Protein AF-0000000084880029 (afdb_homodimer)

pLDDT: mean 94.47, std 7.87, range [33.12, 98.94]

Foldseek 3Di:
DPPADPFNDDFFADAFLDFDAAFEEEEEAQALLLLLLLCCCVPVVVVVVRYDYAYEAQAQDHHQQLVQQDAFQAWDLAQQQQQAQPVDGALPAFWRIHHSVVSSVRSVVVCVVRVSCVRYDYNKAWAAWAADPVQCKIWTWIDHPNDIDIDIGNFYEYANDFSQFADDDDFACLVLAQFAEAESSHDDPVDDQFQWFEEEEEDPPSSLSNLQRRLVGYVAYEYEYAAAAFQFAGQPCVVVVVLDTDTDDPVSSVCCVVDVVVSVVVNVVSQVSLLCVVLLFFPPHPNVVVRQVRSLVNLCVLLVNPPVLCVRNPHPAGHLLAQYGNSPRRSNSCVDPRHHYDNFDFNHAHHAATQGPVGGDGTNYYYYHPGRQLLQADPHHYAFAPRDGSCVVQVPHDFADLQWADARHKSYTYQRHWAHADRTGHSSVSSSLSSVLSVVVVSVCRLQQWSIKHFDPVLRVVRQVVFQVQCCRGSNQAQDQYSQQRRHRHDGGTNHHRDGPVVSSVSSVPDDSVRIDIHGNGSRRRSSNGPVHHPQCPVPPGPPCPVCVVVDDDPPD/DPPADPFNDDFFADAFLDFDAAFEEEEEAQALLLLLLLCCCVPVVVVVVRYDYAYEAQAQDHHQQLVQQDAFQAWDQAQQQQQAQPVDGALPAFWRIDHSVVSSVRSVVVCVVRVSCVRYDYNKAWAAWAADPVQCKIWTWIDHPNDIDIDIGNFYEYANAFSQFADDDDFACLVLAQFAEAESSHDDPVDDQFQWFEEEEEDPDSSLSNLQRRLVGYVAYEYEYAAAAFQFARLPCVVVVVLDTDTDDPVSSVCCVVPVVVSVVVNVVSQVSLLCVVLLFFPPHPNVVVRQVRSLVNLCVLLVNPPVLCVRNDHPAGPLLAQYGNSPRRSVSCVDPRHHYDNFDFNHAHHAATQGPVGGDGTNYYYYHPGTQLLQADPHHYAFAPRDGSCVVQVPHDFADLQWADARHKSYTYQRHWAHADRTGHSSVSSSLSSVLSVVVVSVCRLQQWSIKHFDPVLRVVRQVVFQVQCCRGSNQAQDQYSQQRRHRHDGGTNHHRDGPVVSSVSSVPDDSVRIDIHGNGSRRRSSNGPVHHPQCPVPPGPPCPVCVVVDDDPPD

Radius of gyration: 36.98 Å; Cα contacts (8 Å, |Δi|>4): 2367; chains: 2; bounding box: 63×123×82 Å

Structure (mmCIF, N/CA/C/O backbone):
data_AF-0000000084880029-model_v1
#
loop_
_entity.id
_entity.type
_entity.pdbx_description
1 polymer 'FAD/NAD(P)-binding domain-containing protein'
#
loop_
_atom_site.group_PDB
_atom_site.id
_atom_site.type_symbol
_atom_site.label_atom_id
_atom_site.label_alt_id
_atom_site.label_comp_id
_atom_site.label_asym_id
_atom_site.label_entity_id
_atom_site.label_seq_id
_atom_site.pdbx_PDB_ins_code
_atom_site.Cartn_x
_atom_site.Cartn_y
_atom_site.Cartn_z
_atom_site.occupancy
_atom_site.B_iso_or_equiv
_atom_site.auth_seq_id
_atom_site.auth_comp_id
_atom_site.auth_asym_id
_atom_site.auth_atom_id
_atom_site.pdbx_PDB_model_num
ATOM 1 N N . MET A 1 1 ? -16.719 -35.438 8.336 1 34.69 1 MET A N 1
ATOM 2 C CA . MET A 1 1 ? -16.031 -34.156 8.227 1 34.69 1 MET A CA 1
ATOM 3 C C . MET A 1 1 ? -16.531 -33.188 9.266 1 34.69 1 MET A C 1
ATOM 5 O O . MET A 1 1 ? -17.75 -32.938 9.359 1 34.69 1 MET A O 1
ATOM 9 N N . SER A 1 2 ? -15.992 -33.062 10.25 1 43.31 2 SER A N 1
ATOM 10 C CA . SER A 1 2 ? -16.469 -32.219 11.328 1 43.31 2 SER A CA 1
ATOM 11 C C . SER A 1 2 ? -17 -30.891 10.797 1 43.31 2 SER A C 1
ATOM 13 O O . SER A 1 2 ? -16.438 -30.312 9.852 1 43.31 2 SER A O 1
ATOM 15 N N . SER A 1 3 ? -18.312 -30.469 11 1 58.56 3 SER A N 1
ATOM 16 C CA . SER A 1 3 ? -19.266 -29.469 10.523 1 58.56 3 SER A CA 1
ATOM 17 C C . SER A 1 3 ? -18.734 -28.047 10.719 1 58.56 3 SER A C 1
ATOM 19 O O . SER A 1 3 ? -19.25 -27.094 10.141 1 58.56 3 SER A O 1
ATOM 21 N N . SER A 1 4 ? -17.625 -27.891 11.516 1 70.94 4 SER A N 1
ATOM 22 C CA . SER A 1 4 ? -17.219 -26.5 11.789 1 70.94 4 SER A CA 1
ATOM 23 C C . SER A 1 4 ? -16.297 -25.969 10.703 1 70.94 4 SER A C 1
ATOM 25 O O . SER A 1 4 ? -15.344 -26.656 10.305 1 70.94 4 SER A O 1
ATOM 27 N N . PRO A 1 5 ? -16.562 -24.75 10.297 1 80.88 5 PRO A N 1
ATOM 28 C CA . PRO A 1 5 ? -15.695 -24.172 9.266 1 80.88 5 PRO A CA 1
ATOM 29 C C . PRO A 1 5 ? -14.242 -24.062 9.719 1 80.88 5 PRO A C 1
ATOM 31 O O . PRO A 1 5 ? -13.969 -23.859 10.906 1 80.88 5 PRO A O 1
ATOM 34 N N . PHE A 1 6 ? -13.32 -24.281 8.852 1 82.5 6 PHE A N 1
ATOM 35 C CA . PHE A 1 6 ? -11.898 -24.094 9.102 1 82.5 6 PHE A CA 1
ATOM 36 C C . PHE A 1 6 ? -11.617 -22.688 9.625 1 82.5 6 PHE A C 1
ATOM 38 O O . PHE A 1 6 ? -10.664 -22.484 10.375 1 82.5 6 PHE A O 1
ATOM 45 N N . THR A 1 7 ? -12.555 -21.766 9.367 1 84.94 7 THR A N 1
ATOM 46 C CA . THR A 1 7 ? -12.32 -20.359 9.672 1 84.94 7 THR A CA 1
ATOM 47 C C . THR A 1 7 ? -13.008 -19.969 10.977 1 84.94 7 THR A C 1
ATOM 49 O O . THR A 1 7 ? -12.93 -18.812 11.406 1 84.94 7 THR A O 1
ATOM 52 N N . ASN A 1 8 ? -13.711 -20.844 11.625 1 84.44 8 ASN A N 1
ATOM 53 C CA . ASN A 1 8 ? -14.508 -20.578 12.82 1 84.44 8 ASN A CA 1
ATOM 54 C C . ASN A 1 8 ? -15.727 -19.719 12.508 1 84.44 8 ASN A C 1
ATOM 56 O O . ASN A 1 8 ? -16.625 -19.562 13.336 1 84.44 8 ASN A O 1
ATOM 60 N N . ASP A 1 9 ? -15.703 -18.969 11.336 1 89 9 ASP A N 1
ATOM 61 C CA . ASP A 1 9 ? -16.812 -18.188 10.789 1 89 9 ASP A CA 1
ATOM 62 C C . ASP A 1 9 ? -17.141 -18.625 9.367 1 89 9 ASP A C 1
ATOM 64 O O . ASP A 1 9 ? -16.281 -19.141 8.648 1 89 9 ASP A O 1
ATOM 68 N N . PRO A 1 10 ? -18.453 -18.453 9.055 1 92.38 10 PRO A N 1
ATOM 69 C CA . PRO A 1 10 ? -18.797 -18.734 7.66 1 92.38 10 PRO A CA 1
ATOM 70 C C . PRO A 1 10 ? -18.125 -17.766 6.688 1 92.38 10 PRO A C 1
ATOM 72 O O . PRO A 1 10 ? -17.844 -16.609 7.047 1 92.38 10 PRO A O 1
ATOM 75 N N . LEU A 1 11 ? -17.875 -18.234 5.547 1 95.69 11 LEU A N 1
ATOM 76 C CA . LEU A 1 11 ? -17.328 -17.359 4.512 1 95.69 11 LEU A CA 1
ATOM 77 C C . LEU A 1 11 ? -18.297 -16.234 4.188 1 95.69 11 LEU A C 1
ATOM 79 O O . LEU A 1 11 ? -19.516 -16.422 4.234 1 95.69 11 LEU A O 1
ATOM 83 N N . LEU A 1 12 ? -17.766 -15.086 3.891 1 95.44 12 LEU A N 1
ATOM 84 C CA . LEU A 1 12 ? -18.594 -14.008 3.371 1 95.44 12 LEU A CA 1
ATOM 85 C C . LEU A 1 12 ? -18.969 -14.266 1.917 1 95.44 12 LEU A C 1
ATOM 87 O O . LEU A 1 12 ? -18.234 -14.93 1.186 1 95.44 12 LEU A O 1
ATOM 91 N N . GLU A 1 13 ? -20.109 -13.719 1.483 1 95.5 13 GLU A N 1
ATOM 92 C CA . GLU A 1 13 ? -20.641 -14.055 0.169 1 95.5 13 GLU A CA 1
ATOM 93 C C . GLU A 1 13 ? -20.344 -12.969 -0.853 1 95.5 13 GLU A C 1
ATOM 95 O O . GLU A 1 13 ? -20.594 -13.141 -2.047 1 95.5 13 GLU A O 1
ATOM 100 N N . GLN A 1 14 ? -19.797 -11.852 -0.445 1 95.12 14 GLN A N 1
ATOM 101 C CA . GLN A 1 14 ? -19.438 -10.773 -1.367 1 95.12 14 GLN A CA 1
ATOM 102 C C . GLN A 1 14 ? -18.062 -11.008 -1.982 1 95.12 14 GLN A C 1
ATOM 104 O O . GLN A 1 14 ? -17.266 -11.766 -1.438 1 95.12 14 GLN A O 1
ATOM 109 N N . PRO A 1 15 ? -17.781 -10.344 -3.15 1 97.5 15 PRO A N 1
ATOM 110 C CA . PRO A 1 15 ? -16.438 -10.438 -3.719 1 97.5 15 PRO A CA 1
ATOM 111 C C . PRO A 1 15 ? -15.352 -9.922 -2.77 1 97.5 15 PRO A C 1
ATOM 113 O O . PRO A 1 15 ? -15.656 -9.219 -1.804 1 97.5 15 PRO A O 1
ATOM 116 N N . ALA A 1 16 ? -14.164 -10.32 -3.049 1 98.12 16 ALA A N 1
ATOM 117 C CA . ALA A 1 16 ? -13.023 -10 -2.195 1 98.12 16 ALA A CA 1
ATOM 118 C C . ALA A 1 16 ? -12.859 -8.484 -2.055 1 98.12 16 ALA A C 1
ATOM 120 O O . ALA A 1 16 ? -12.992 -7.746 -3.033 1 98.12 16 ALA A O 1
ATOM 121 N N . PHE A 1 17 ? -12.602 -8.008 -0.812 1 97.88 17 PHE A N 1
ATOM 122 C CA . PHE A 1 17 ? -12.195 -6.652 -0.467 1 97.88 17 PHE A CA 1
ATOM 123 C C . PHE A 1 17 ? -13.258 -5.645 -0.894 1 97.88 17 PHE A C 1
ATOM 125 O O . PHE A 1 17 ? -12.93 -4.566 -1.396 1 97.88 17 PHE A O 1
ATOM 132 N N . THR A 1 18 ? -14.508 -6.039 -0.795 1 95.94 18 THR A N 1
ATOM 133 C CA . THR A 1 18 ? -15.609 -5.105 -1.011 1 95.94 18 THR A CA 1
ATOM 134 C C . THR A 1 18 ? -16.281 -4.746 0.312 1 95.94 18 THR A C 1
ATOM 136 O O . THR A 1 18 ? -16.062 -5.414 1.326 1 95.94 18 THR A O 1
ATOM 139 N N . ARG A 1 19 ? -16.984 -3.691 0.283 1 92.31 19 ARG A N 1
ATOM 140 C CA . ARG A 1 19 ? -17.609 -3.203 1.509 1 92.31 19 ARG A CA 1
ATOM 141 C C . ARG A 1 19 ? -18.625 -4.207 2.047 1 92.31 19 ARG A C 1
ATOM 143 O O . ARG A 1 19 ? -19.344 -4.852 1.274 1 92.31 19 ARG A O 1
ATOM 150 N N . THR A 1 20 ? -18.578 -4.316 3.371 1 91.44 20 THR A N 1
ATOM 151 C CA . THR A 1 20 ? -19.547 -5.211 3.996 1 91.44 20 THR A CA 1
ATOM 152 C C . THR A 1 20 ? -20.406 -4.461 5.008 1 91.44 20 THR A C 1
ATOM 154 O O . THR A 1 20 ? -21.359 -5.023 5.566 1 91.44 20 THR A O 1
ATOM 157 N N . ARG A 1 21 ? -20.031 -3.217 5.234 1 94.12 21 ARG A N 1
ATOM 158 C CA . ARG A 1 21 ? -20.781 -2.375 6.16 1 94.12 21 ARG A CA 1
ATOM 159 C C . ARG A 1 21 ? -20.641 -0.9 5.793 1 94.12 21 ARG A C 1
ATOM 161 O O . ARG A 1 21 ? -19.828 -0.542 4.938 1 94.12 21 ARG A O 1
ATOM 168 N N . LYS A 1 22 ? -21.516 -0.113 6.305 1 97 22 LYS A N 1
ATOM 169 C CA . LYS A 1 22 ? -21.391 1.341 6.281 1 97 22 LYS A CA 1
ATOM 170 C C . LYS A 1 22 ? -20.859 1.87 7.609 1 97 22 LYS A C 1
ATOM 172 O O . LYS A 1 22 ? -21.594 1.907 8.602 1 97 22 LYS A O 1
ATOM 177 N N . MET A 1 23 ? -19.594 2.283 7.723 1 98.25 23 MET A N 1
ATOM 178 C CA . MET A 1 23 ? -18.953 2.686 8.969 1 98.25 23 MET A CA 1
ATOM 179 C C . MET A 1 23 ? -19.422 4.07 9.398 1 98.25 23 MET A C 1
ATOM 181 O O . MET A 1 23 ? -19.438 5.004 8.594 1 98.25 23 MET A O 1
ATOM 185 N N . ARG A 1 24 ? -19.766 4.176 10.586 1 98.75 24 ARG A N 1
ATOM 186 C CA . ARG A 1 24 ? -20.094 5.488 11.141 1 98.75 24 ARG A CA 1
ATOM 187 C C . ARG A 1 24 ? -18.812 6.258 11.492 1 98.75 24 ARG A C 1
ATOM 189 O O . ARG A 1 24 ? -18.078 5.859 12.383 1 98.75 24 ARG A O 1
ATOM 196 N N . VAL A 1 25 ? -18.594 7.312 10.797 1 98.94 25 VAL A N 1
ATOM 197 C CA . VAL A 1 25 ? -17.438 8.172 11.016 1 98.94 25 VAL A CA 1
ATOM 198 C C . VAL A 1 25 ? -17.906 9.539 11.523 1 98.94 25 VAL A C 1
ATOM 200 O O . VAL A 1 25 ? -18.703 10.211 10.875 1 98.94 25 VAL A O 1
ATOM 203 N N . VAL A 1 26 ? -17.406 9.914 12.68 1 98.94 26 VAL A N 1
ATOM 204 C CA . VAL A 1 26 ? -17.734 11.219 13.258 1 98.94 26 VAL A CA 1
ATOM 205 C C . VAL A 1 26 ? -16.5 12.125 13.18 1 98.94 26 VAL A C 1
ATOM 207 O O . VAL A 1 26 ? -15.414 11.742 13.602 1 98.94 26 VAL A O 1
ATOM 210 N N . CYS A 1 27 ? -16.719 13.25 12.609 1 98.94 27 CYS A N 1
ATOM 211 C CA . CYS A 1 27 ? -15.688 14.273 12.531 1 98.94 27 CYS A CA 1
ATOM 212 C C . CYS A 1 27 ? -16.031 15.469 13.414 1 98.94 27 CYS A C 1
ATOM 214 O O . CYS A 1 27 ? -17.203 15.867 13.5 1 98.94 27 CYS A O 1
ATOM 216 N N . VAL A 1 28 ? -15.031 16.016 14.109 1 98.81 28 VAL A N 1
ATOM 217 C CA . VAL A 1 28 ? -15.258 17.141 15.016 1 98.81 28 VAL A CA 1
ATOM 218 C C . VAL A 1 28 ? -14.617 18.406 14.438 1 98.81 28 VAL A C 1
ATOM 220 O O . VAL A 1 28 ? -13.391 18.516 14.359 1 98.81 28 VAL A O 1
ATOM 223 N N . GLY A 1 29 ? -15.461 19.391 14.055 1 98.56 29 GLY A N 1
ATOM 224 C CA . GLY A 1 29 ? -14.992 20.641 13.5 1 98.56 29 GLY A CA 1
ATOM 225 C C . GLY A 1 29 ? -15.305 20.797 12.023 1 98.56 29 GLY A C 1
ATOM 226 O O . GLY A 1 29 ? -15.047 19.875 11.234 1 98.56 29 GLY A O 1
ATOM 227 N N . ALA A 1 30 ? -15.883 21.953 11.68 1 98.69 30 ALA A N 1
ATOM 228 C CA . ALA A 1 30 ? -16.25 22.234 10.289 1 98.69 30 ALA A CA 1
ATOM 229 C C . ALA A 1 30 ? -15.477 23.438 9.75 1 98.69 30 ALA A C 1
ATOM 231 O O . ALA A 1 30 ? -16.062 24.344 9.148 1 98.69 30 ALA A O 1
ATOM 232 N N . GLY A 1 31 ? -14.164 23.516 10.117 1 98.31 31 GLY A N 1
ATOM 233 C CA . GLY A 1 31 ? -13.242 24.375 9.391 1 98.31 31 GLY A CA 1
ATOM 234 C C . GLY A 1 31 ? -12.711 23.734 8.117 1 98.31 31 GLY A C 1
ATOM 235 O O . GLY A 1 31 ? -13.391 22.906 7.512 1 98.31 31 GLY A O 1
ATOM 236 N N . PHE A 1 32 ? -11.508 24.141 7.664 1 98.25 32 PHE A N 1
ATOM 237 C CA . PHE A 1 32 ? -10.898 23.516 6.492 1 98.25 32 PHE A CA 1
ATOM 238 C C . PHE A 1 32 ? -10.805 22.016 6.66 1 98.25 32 PHE A C 1
ATOM 240 O O . PHE A 1 32 ? -11.117 21.25 5.734 1 98.25 32 PHE A O 1
ATOM 247 N N . GLY A 1 33 ? -10.43 21.516 7.875 1 98.38 33 GLY A N 1
ATOM 248 C CA . GLY A 1 33 ? -10.211 20.094 8.125 1 98.38 33 GLY A CA 1
ATOM 249 C C . GLY A 1 33 ? -11.453 19.25 7.902 1 98.38 33 GLY A C 1
ATOM 250 O O . GLY A 1 33 ? -11.445 18.328 7.094 1 98.38 33 GLY A O 1
ATOM 251 N N . GLY A 1 34 ? -12.539 19.609 8.586 1 98.81 34 GLY A N 1
ATOM 252 C CA . GLY A 1 34 ? -13.773 18.859 8.445 1 98.81 34 GLY A CA 1
ATOM 253 C C . GLY A 1 34 ? -14.359 18.938 7.047 1 98.81 34 GLY A C 1
ATOM 254 O O . GLY A 1 34 ? -14.898 17.938 6.551 1 98.81 34 GLY A O 1
ATOM 255 N N . LEU A 1 35 ? -14.242 20.062 6.418 1 98.88 35 LEU A N 1
ATOM 256 C CA . LEU A 1 35 ? -14.797 20.234 5.078 1 98.88 35 LEU A CA 1
ATOM 257 C C . LEU A 1 35 ? -13.984 19.453 4.051 1 98.88 35 LEU A C 1
ATOM 259 O O . LEU A 1 35 ? -14.531 18.969 3.057 1 98.88 35 LEU A O 1
ATOM 263 N N . LEU A 1 36 ? -12.688 19.297 4.305 1 98.88 36 LEU A N 1
ATOM 264 C CA . LEU A 1 36 ? -11.875 18.406 3.475 1 98.88 36 LEU A CA 1
ATOM 265 C C . LEU A 1 36 ? -12.336 16.969 3.602 1 98.88 36 LEU A C 1
ATOM 267 O O . LEU A 1 36 ? -12.406 16.234 2.605 1 98.88 36 LEU A O 1
ATOM 271 N N . VAL A 1 37 ? -12.688 16.531 4.82 1 98.94 37 VAL A N 1
ATOM 272 C CA . VAL A 1 37 ? -13.203 15.18 5.039 1 98.94 37 VAL A CA 1
ATOM 273 C C . VAL A 1 37 ? -14.484 14.977 4.227 1 98.94 37 VAL A C 1
ATOM 275 O O . VAL A 1 37 ? -14.625 13.977 3.521 1 98.94 37 VAL A O 1
ATOM 278 N N . ALA A 1 38 ? -15.344 15.977 4.297 1 98.94 38 ALA A N 1
ATOM 279 C CA . ALA A 1 38 ? -16.609 15.914 3.562 1 98.94 38 ALA A CA 1
ATOM 280 C C . ALA A 1 38 ? -16.359 15.797 2.061 1 98.94 38 ALA A C 1
ATOM 282 O O . ALA A 1 38 ? -16.953 14.945 1.395 1 98.94 38 ALA A O 1
ATOM 283 N N . HIS A 1 39 ? -15.508 16.625 1.572 1 98.88 39 HIS A N 1
ATOM 284 C CA . HIS A 1 39 ? -15.25 16.641 0.138 1 98.88 39 HIS A CA 1
ATOM 285 C C . HIS A 1 39 ? -14.672 15.305 -0.332 1 98.88 39 HIS A C 1
ATOM 287 O O . HIS A 1 39 ? -15.055 14.789 -1.382 1 98.88 39 HIS A O 1
ATOM 293 N N . LYS A 1 40 ? -13.734 14.781 0.401 1 98.75 40 LYS A N 1
ATOM 294 C CA . LYS A 1 40 ? -13.102 13.531 -0.005 1 98.75 40 LYS A CA 1
ATOM 295 C C . LYS A 1 40 ? -14.086 12.367 0.046 1 98.75 40 LYS A C 1
ATOM 297 O O . LYS A 1 40 ? -14.117 11.531 -0.862 1 98.75 40 LYS A O 1
ATOM 302 N N . VAL A 1 41 ? -14.891 12.289 1.068 1 98.81 41 VAL A N 1
ATOM 303 C CA . VAL A 1 41 ? -15.883 11.227 1.201 1 98.81 41 VAL A CA 1
ATOM 304 C C . VAL A 1 41 ? -16.875 11.297 0.043 1 98.81 41 VAL A C 1
ATOM 306 O O . VAL A 1 41 ? -17.219 10.281 -0.557 1 98.81 41 VAL A O 1
ATOM 309 N N . GLN A 1 42 ? -17.281 12.492 -0.305 1 98.56 42 GLN A N 1
ATOM 310 C CA . GLN A 1 42 ? -18.375 12.703 -1.256 1 98.56 42 GLN A CA 1
ATOM 311 C C . GLN A 1 42 ? -17.859 12.641 -2.693 1 98.56 42 GLN A C 1
ATOM 313 O O . GLN A 1 42 ? -18.5 12.039 -3.559 1 98.56 42 GLN A O 1
ATOM 318 N N . HIS A 1 43 ? -16.734 13.305 -2.965 1 98.12 43 HIS A N 1
ATOM 319 C CA . HIS A 1 43 ? -16.406 13.578 -4.355 1 98.12 43 HIS A CA 1
ATOM 320 C C . HIS A 1 43 ? -15.156 12.82 -4.785 1 98.12 43 HIS A C 1
ATOM 322 O O . HIS A 1 43 ? -15.125 12.219 -5.859 1 98.12 43 HIS A O 1
ATOM 328 N N . GLU A 1 44 ? -14.109 12.828 -4.031 1 97.31 44 GLU A N 1
ATOM 329 C CA . GLU A 1 44 ? -12.836 12.297 -4.5 1 97.31 44 GLU A CA 1
ATOM 330 C C . GLU A 1 44 ? -12.781 10.781 -4.355 1 97.31 44 GLU A C 1
ATOM 332 O O . GLU A 1 44 ? -12.398 10.07 -5.293 1 97.31 44 GLU A O 1
ATOM 337 N N . LEU A 1 45 ? -13.18 10.281 -3.174 1 97.5 45 LEU A N 1
ATOM 338 C CA . LEU A 1 45 ? -13.07 8.852 -2.9 1 97.5 45 LEU A CA 1
ATOM 339 C C . LEU A 1 45 ? -14.422 8.164 -3.047 1 97.5 45 LEU A C 1
ATOM 341 O O . LEU A 1 45 ? -14.508 6.938 -3.057 1 97.5 45 LEU A O 1
ATOM 345 N N . LYS A 1 46 ? -15.531 8.938 -3.154 1 97.38 46 LYS A N 1
ATOM 346 C CA . LYS A 1 46 ? -16.891 8.445 -3.369 1 97.38 46 LYS A CA 1
ATOM 347 C C . LYS A 1 46 ? -17.234 7.332 -2.383 1 97.38 46 LYS A C 1
ATOM 349 O O . LYS A 1 46 ? -17.641 6.242 -2.785 1 97.38 46 LYS A O 1
ATOM 354 N N . LEU A 1 47 ? -17.172 7.645 -1.093 1 97.94 47 LEU A N 1
ATOM 355 C CA . LEU A 1 47 ? -17.297 6.66 -0.024 1 97.94 47 LEU A CA 1
ATOM 356 C C . LEU A 1 47 ? -18.672 6.734 0.622 1 97.94 47 LEU A C 1
ATOM 358 O O . LEU A 1 47 ? -18.891 6.168 1.694 1 97.94 47 LEU A O 1
ATOM 362 N N . GLU A 1 48 ? -19.594 7.375 0.009 1 97.5 48 GLU A N 1
ATOM 363 C CA . GLU A 1 48 ? -20.891 7.617 0.655 1 97.5 48 GLU A CA 1
ATOM 364 C C . GLU A 1 48 ? -21.625 6.309 0.908 1 97.5 48 GLU A C 1
ATOM 366 O O . GLU A 1 48 ? -22.469 6.227 1.813 1 97.5 48 GLU A O 1
ATOM 371 N N . ASP A 1 49 ? -21.328 5.328 0.178 1 96.19 49 ASP A N 1
ATOM 372 C CA . ASP A 1 49 ? -21.969 4.031 0.377 1 96.19 49 ASP A CA 1
ATOM 373 C C . ASP A 1 49 ? -21.25 3.223 1.456 1 96.19 49 ASP A C 1
ATOM 375 O O . ASP A 1 49 ? -21.781 2.232 1.956 1 96.19 49 ASP A O 1
ATOM 379 N N . GLU A 1 50 ? -20.062 3.664 1.862 1 96.38 50 GLU A N 1
ATOM 380 C CA . GLU A 1 50 ? -19.25 2.893 2.803 1 96.38 50 GLU A CA 1
ATOM 381 C C . GLU A 1 50 ? -19.047 3.65 4.109 1 96.38 50 GLU A C 1
ATOM 383 O O . GLU A 1 50 ? -18.703 3.057 5.133 1 96.38 50 GLU A O 1
ATOM 388 N N . VAL A 1 51 ? -19.312 4.941 4.078 1 98.19 51 VAL A N 1
ATOM 389 C CA . VAL A 1 51 ? -19.078 5.797 5.234 1 98.19 51 VAL A CA 1
ATOM 390 C C . VAL A 1 51 ? -20.344 6.605 5.535 1 98.19 51 VAL A C 1
ATOM 392 O O . VAL A 1 51 ? -20.891 7.262 4.648 1 98.19 51 VAL A O 1
ATOM 395 N N . ASP A 1 52 ? -20.859 6.465 6.707 1 98.75 52 ASP A N 1
ATOM 396 C CA . ASP A 1 52 ? -21.875 7.359 7.25 1 98.75 52 ASP A CA 1
ATOM 397 C C . ASP A 1 52 ? -21.234 8.492 8.055 1 98.75 52 ASP A C 1
ATOM 399 O O . ASP A 1 52 ? -20.922 8.32 9.234 1 98.75 52 ASP A O 1
ATOM 403 N N . LEU A 1 53 ? -21.109 9.656 7.426 1 98.88 53 LEU A N 1
ATOM 404 C CA . LEU A 1 53 ? -20.328 10.758 7.973 1 98.88 53 LEU A CA 1
ATOM 405 C C . LEU A 1 53 ? -21.234 11.773 8.672 1 98.88 53 LEU A C 1
ATOM 407 O O . LEU A 1 53 ? -22.281 12.141 8.148 1 98.88 53 LEU A O 1
ATOM 411 N N . THR A 1 54 ? -20.859 12.188 9.812 1 98.94 54 THR A N 1
ATOM 412 C CA . THR A 1 54 ? -21.406 13.359 10.5 1 98.94 54 THR A CA 1
ATOM 413 C C . THR A 1 54 ? -20.281 14.258 11.016 1 98.94 54 THR A C 1
ATOM 415 O O . THR A 1 54 ? -19.312 13.773 11.625 1 98.94 54 THR A O 1
ATOM 418 N N . ILE A 1 55 ? -20.438 15.508 10.773 1 98.94 55 ILE A N 1
ATOM 419 C CA . ILE A 1 55 ? -19.484 16.484 11.281 1 98.94 55 ILE A CA 1
ATOM 420 C C . ILE A 1 55 ? -20.156 17.359 12.336 1 98.94 55 ILE A C 1
ATOM 422 O O . ILE A 1 55 ? -21.125 18.078 12.047 1 98.94 55 ILE A O 1
ATOM 426 N N . TYR A 1 56 ? -19.703 17.312 13.539 1 98.88 56 TYR A N 1
ATOM 427 C CA . TYR A 1 56 ? -20.219 18.156 14.602 1 98.88 56 TYR A CA 1
ATOM 428 C C . TYR A 1 56 ? -19.406 19.453 14.703 1 98.88 56 TYR A C 1
ATOM 430 O O . TYR A 1 56 ? -18.188 19.422 14.836 1 98.88 56 TYR A O 1
ATOM 438 N N . GLU A 1 57 ? -20.078 20.562 14.609 1 98.75 57 GLU A N 1
ATOM 439 C CA . GLU A 1 57 ? -19.484 21.891 14.719 1 98.75 57 GLU A CA 1
ATOM 440 C C . GLU A 1 57 ? -20.125 22.672 15.867 1 98.75 57 GLU A C 1
ATOM 442 O O . GLU A 1 57 ? -21.328 22.891 15.891 1 98.75 57 GLU A O 1
ATOM 447 N N . LYS A 1 58 ? -19.297 23.109 16.781 1 97.94 58 LYS A N 1
ATOM 448 C CA . LYS A 1 58 ? -19.797 23.797 17.969 1 97.94 58 LYS A CA 1
ATOM 449 C C . LYS A 1 58 ? -20.359 25.172 17.625 1 97.94 58 LYS A C 1
ATOM 451 O O . LYS A 1 58 ? -21.234 25.688 18.328 1 97.94 58 LYS A O 1
ATOM 456 N N . ASN A 1 59 ? -19.844 25.797 16.562 1 97.75 59 ASN A N 1
ATOM 457 C CA . ASN A 1 59 ? -20.203 27.156 16.172 1 97.75 59 ASN A CA 1
ATOM 458 C C . ASN A 1 59 ? -21.531 27.188 15.406 1 97.75 59 ASN A C 1
ATOM 460 O O . ASN A 1 59 ? -22.016 26.141 14.969 1 97.75 59 ASN A O 1
ATOM 464 N N . ALA A 1 60 ? -22.109 28.359 15.234 1 98 60 ALA A N 1
ATOM 465 C CA . ALA A 1 60 ? -23.359 28.562 14.523 1 98 60 ALA A CA 1
ATOM 466 C C . ALA A 1 60 ? -23.141 28.578 13.016 1 98 60 ALA A C 1
ATOM 468 O O . ALA A 1 60 ? -24.109 28.531 12.242 1 98 60 ALA A O 1
ATOM 469 N N . ASP A 1 61 ? -21.906 28.578 12.633 1 98.25 61 ASP A N 1
ATOM 470 C CA . ASP A 1 61 ? -21.547 28.578 11.219 1 98.25 61 ASP A CA 1
ATOM 471 C C . ASP A 1 61 ? -20.219 27.844 10.984 1 98.25 61 ASP A C 1
ATOM 47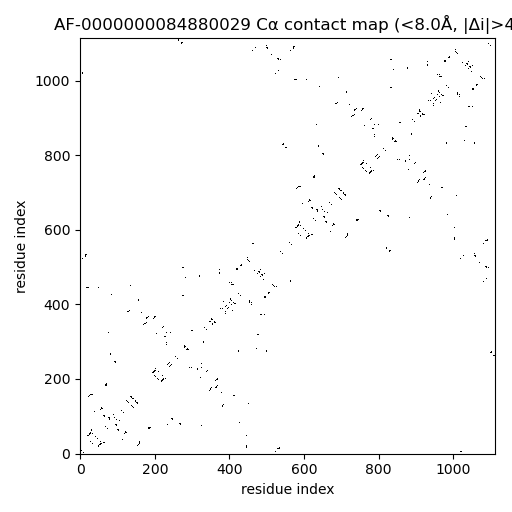3 O O . ASP A 1 61 ? -19.516 27.516 11.93 1 98.25 61 ASP A O 1
ATOM 477 N N . ILE A 1 62 ? -19.969 27.5 9.672 1 98.62 62 ILE A N 1
ATOM 478 C CA . ILE A 1 62 ? -18.734 26.828 9.312 1 98.62 62 ILE A CA 1
ATOM 479 C C . ILE A 1 62 ? -17.609 27.844 9.203 1 98.62 62 ILE A C 1
ATOM 481 O O . ILE A 1 62 ? -17.844 29.047 9.18 1 98.62 62 ILE A O 1
ATOM 485 N N . GLY A 1 63 ? -16.328 27.328 9.203 1 97.75 63 GLY A N 1
ATOM 486 C CA . GLY A 1 63 ? -15.195 28.203 8.938 1 97.75 63 GLY A CA 1
ATOM 487 C C . GLY A 1 63 ? -14.086 28.078 9.961 1 97.75 63 GLY A C 1
ATOM 488 O O . GLY A 1 63 ? -12.953 28.469 9.711 1 97.75 63 GLY A O 1
ATOM 489 N N . GLY A 1 64 ? -14.445 27.516 11.141 1 96.38 64 GLY A N 1
ATOM 490 C CA . GLY A 1 64 ? -13.43 27.266 12.148 1 96.38 64 GLY A CA 1
ATOM 491 C C . GLY A 1 64 ? -12.703 28.516 12.586 1 96.38 64 GLY A C 1
ATOM 492 O O . GLY A 1 64 ? -13.328 29.5 12.977 1 96.38 64 GLY A O 1
ATOM 493 N N . THR A 1 65 ? -11.422 28.531 12.359 1 95.19 65 THR A N 1
ATOM 494 C CA . THR A 1 65 ? -10.547 29.625 12.742 1 95.19 65 THR A CA 1
ATOM 495 C C . THR A 1 65 ? -11.055 30.953 12.172 1 95.19 65 THR A C 1
ATOM 497 O O . THR A 1 65 ? -11.008 31.984 12.844 1 95.19 65 THR A O 1
ATOM 500 N N . TRP A 1 66 ? -11.586 30.922 11.023 1 97.19 66 TRP A N 1
ATOM 501 C CA . TRP A 1 66 ? -11.914 32.156 10.305 1 97.19 66 TRP A CA 1
ATOM 502 C C . TRP A 1 66 ? -13.328 32.625 10.648 1 97.19 66 TRP A C 1
ATOM 504 O O . TRP A 1 66 ? -13.703 33.75 10.336 1 97.19 66 TRP A O 1
ATOM 514 N N . PHE A 1 67 ? -14.047 31.719 11.242 1 97 67 PHE A N 1
ATOM 515 C CA . PHE A 1 67 ? -15.305 32.125 11.852 1 97 67 PHE A CA 1
ATOM 516 C C . PHE A 1 67 ? -15.062 32.781 13.219 1 97 67 PHE A C 1
ATOM 518 O O . PHE A 1 67 ? -15.703 33.75 13.578 1 97 67 PHE A O 1
ATOM 525 N N . GLU A 1 68 ? -14.094 32.281 13.938 1 95.62 68 GLU A N 1
ATOM 526 C CA . GLU A 1 68 ? -13.93 32.594 15.352 1 95.62 68 GLU A CA 1
ATOM 527 C C . GLU A 1 68 ? -13.047 33.844 15.531 1 95.62 68 GLU A C 1
ATOM 529 O O . GLU A 1 68 ? -13.25 34.625 16.453 1 95.62 68 GLU A O 1
ATOM 534 N N . ASN A 1 69 ? -12.023 33.969 14.734 1 95.69 69 ASN A N 1
ATOM 535 C CA . ASN A 1 69 ? -11.07 35.062 14.898 1 95.69 69 ASN A CA 1
ATOM 536 C C . ASN A 1 69 ? -11.453 36.281 14.047 1 95.69 69 ASN A C 1
ATOM 538 O O . ASN A 1 69 ? -11.148 36.312 12.852 1 95.69 69 ASN A O 1
ATOM 542 N N . THR A 1 70 ? -11.984 37.344 14.695 1 96.88 70 THR A N 1
ATOM 543 C CA . THR A 1 70 ? -12.516 38.469 13.938 1 96.88 70 THR A CA 1
ATOM 544 C C . THR A 1 70 ? -11.914 39.781 14.43 1 96.88 70 THR A C 1
ATOM 546 O O . THR A 1 70 ? -12.492 40.844 14.219 1 96.88 70 THR A O 1
ATOM 549 N N . TYR A 1 71 ? -10.789 39.75 15.148 1 97 71 TYR A N 1
ATOM 550 C CA . TYR A 1 71 ? -10.156 40.969 15.641 1 97 71 TYR A CA 1
ATOM 551 C C . TYR A 1 71 ? -9.734 41.875 14.484 1 97 71 TYR A C 1
ATOM 553 O O . TYR A 1 71 ? -9.562 41.406 13.359 1 97 71 TYR A O 1
ATOM 561 N N . PRO A 1 72 ? -9.57 43.125 14.75 1 97 72 PRO A N 1
ATOM 562 C CA . PRO A 1 72 ? -9.156 44.062 13.695 1 97 72 PRO A CA 1
ATOM 563 C C . PRO A 1 72 ? -7.816 43.656 13.062 1 97 72 PRO A C 1
ATOM 565 O O . PRO A 1 72 ? -6.832 43.469 13.773 1 97 72 PRO A O 1
ATOM 568 N N . GLY A 1 73 ? -7.867 43.562 11.734 1 95.5 73 GLY A N 1
ATOM 569 C CA . GLY A 1 73 ? -6.637 43.281 11.023 1 95.5 73 GLY A CA 1
ATOM 570 C C . GLY A 1 73 ? -6.395 41.781 10.844 1 95.5 73 GLY A C 1
ATOM 571 O O . GLY A 1 73 ? -5.414 41.375 10.219 1 95.5 73 GLY A O 1
ATOM 572 N N . ALA A 1 74 ? -7.348 40.938 11.352 1 96.38 74 ALA A N 1
ATOM 573 C CA . ALA A 1 74 ? -7.176 39.5 11.211 1 96.38 74 ALA A CA 1
ATOM 574 C C . ALA A 1 74 ? -7.027 39.094 9.75 1 96.38 74 ALA A C 1
ATOM 576 O O . ALA A 1 74 ? -7.914 39.375 8.938 1 96.38 74 ALA A O 1
ATOM 577 N N . ALA A 1 75 ? -5.871 38.438 9.414 1 93.94 75 ALA A N 1
ATOM 578 C CA . ALA A 1 75 ? -5.543 38.062 8.047 1 93.94 75 ALA A CA 1
ATOM 579 C C . ALA A 1 75 ? -4.586 36.875 8.031 1 93.94 75 ALA A C 1
ATOM 581 O O . ALA A 1 75 ? -3.998 36.531 9.062 1 93.94 75 ALA A O 1
ATOM 582 N N . CYS A 1 76 ? -4.578 36.25 6.945 1 92 76 CYS A N 1
ATOM 583 C CA . CYS A 1 76 ? -3.584 35.188 6.754 1 92 76 CYS A CA 1
ATOM 584 C C . CYS A 1 76 ? -2.295 35.781 6.176 1 92 76 CYS A C 1
ATOM 586 O O . CYS A 1 76 ? -2.332 36.562 5.238 1 92 76 CYS A O 1
ATOM 588 N N . ASP A 1 77 ? -1.188 35.375 6.762 1 86 77 ASP A N 1
ATOM 589 C CA . ASP A 1 77 ? 0.107 35.875 6.293 1 86 77 ASP A CA 1
ATOM 590 C C . ASP A 1 77 ? 0.695 34.938 5.238 1 86 77 ASP A C 1
ATOM 592 O O . ASP A 1 77 ? 1.912 34.875 5.051 1 86 77 ASP A O 1
ATOM 596 N N . PHE A 1 78 ? -0.114 34.125 4.668 1 88.12 78 PHE A N 1
ATOM 597 C CA . PHE A 1 78 ? 0.21 33.281 3.545 1 88.12 78 PHE A CA 1
ATOM 598 C C . PHE A 1 78 ? -0.474 33.75 2.271 1 88.12 78 PHE A C 1
ATOM 600 O O . PHE A 1 78 ? -1.602 34.25 2.314 1 88.12 78 PHE A O 1
ATOM 607 N N . PRO A 1 79 ? 0.26 33.594 1.165 1 90.75 79 PRO A N 1
ATOM 608 C CA . PRO A 1 79 ? -0.366 34.031 -0.082 1 90.75 79 PRO A CA 1
ATOM 609 C C . PRO A 1 79 ? -1.734 33.406 -0.314 1 90.75 79 PRO A C 1
ATOM 611 O O . PRO A 1 79 ? -1.87 32.156 -0.249 1 90.75 79 PRO A O 1
ATOM 614 N N . ALA A 1 80 ? -2.67 34.219 -0.698 1 93.88 80 ALA A N 1
ATOM 615 C CA . ALA A 1 80 ? -4.074 33.812 -0.749 1 93.88 80 ALA A CA 1
ATOM 616 C C . ALA A 1 80 ? -4.289 32.688 -1.762 1 93.88 80 ALA A C 1
ATOM 618 O O . ALA A 1 80 ? -5.062 31.766 -1.515 1 93.88 80 ALA A O 1
ATOM 619 N N . HIS A 1 81 ? -3.547 32.719 -2.85 1 95.12 81 HIS A N 1
ATOM 620 C CA . HIS A 1 81 ? -3.754 31.75 -3.916 1 95.12 81 HIS A CA 1
ATOM 621 C C . HIS A 1 81 ? -3.223 30.375 -3.521 1 95.12 81 HIS A C 1
ATOM 623 O O . HIS A 1 81 ? -3.533 29.375 -4.172 1 95.12 81 HIS A O 1
ATOM 629 N N . ALA A 1 82 ? -2.473 30.297 -2.455 1 93.44 82 ALA A N 1
ATOM 630 C CA . ALA A 1 82 ? -1.987 29.016 -1.933 1 93.44 82 ALA A CA 1
ATOM 631 C C . ALA A 1 82 ? -2.756 28.609 -0.68 1 93.44 82 ALA A C 1
ATOM 633 O O . ALA A 1 82 ? -2.568 27.5 -0.16 1 93.44 82 ALA A O 1
ATOM 634 N N . TYR A 1 83 ? -3.578 29.469 -0.251 1 95.25 83 TYR A N 1
ATOM 635 C CA . TYR A 1 83 ? -4.387 29.234 0.939 1 95.25 83 TYR A CA 1
ATOM 636 C C . TYR A 1 83 ? -5.832 28.922 0.562 1 95.25 83 TYR A C 1
ATOM 638 O O . TYR A 1 83 ? -6.75 29.656 0.942 1 95.25 83 TYR A O 1
ATOM 646 N N . VAL A 1 84 ? -5.996 27.891 -0.196 1 97.62 84 VAL A N 1
ATOM 647 C CA . VAL A 1 84 ? -7.289 27.469 -0.724 1 97.62 84 VAL A CA 1
ATOM 648 C C . VAL A 1 84 ? -7.438 25.953 -0.569 1 97.62 84 VAL A C 1
ATOM 650 O O . VAL A 1 84 ? -6.449 25.25 -0.352 1 97.62 84 VAL A O 1
ATOM 653 N N . PHE A 1 85 ? -8.719 25.5 -0.604 1 98.19 85 PHE A N 1
ATOM 654 C CA . PHE A 1 85 ? -8.883 24.062 -0.812 1 98.19 85 PHE A CA 1
ATOM 655 C C . PHE A 1 85 ? -8.148 23.609 -2.064 1 98.19 85 PHE A C 1
ATOM 657 O O . PHE A 1 85 ? -8.273 24.219 -3.125 1 98.19 85 PHE A O 1
ATOM 664 N N . PRO A 1 86 ? -7.383 22.531 -1.979 1 96.88 86 PRO A N 1
ATOM 665 C CA . PRO A 1 86 ? -6.625 22.109 -3.158 1 96.88 86 PRO A CA 1
ATOM 666 C C . PRO A 1 86 ? -7.504 21.922 -4.391 1 96.88 86 PRO A C 1
ATOM 668 O O . PRO A 1 86 ? -7.062 22.172 -5.516 1 96.88 86 PRO A O 1
ATOM 671 N N . PHE A 1 87 ? -8.766 21.547 -4.273 1 96.31 87 PHE A N 1
ATOM 672 C CA . PHE A 1 87 ? -9.656 21.188 -5.371 1 96.31 87 PHE A CA 1
ATOM 673 C C . PHE A 1 87 ? -10.375 22.422 -5.902 1 96.31 87 PHE A C 1
ATOM 675 O O . PHE A 1 87 ? -11.086 22.359 -6.906 1 96.31 87 PHE A O 1
ATOM 682 N N . GLU A 1 88 ? -10.195 23.578 -5.223 1 96.88 88 GLU A N 1
ATOM 683 C CA . GLU A 1 88 ? -10.945 24.766 -5.633 1 96.88 88 GLU A CA 1
ATOM 684 C C . GLU A 1 88 ? -10.109 26.031 -5.457 1 96.88 88 GLU A C 1
ATOM 686 O O . GLU A 1 88 ? -10.094 26.625 -4.379 1 96.88 88 GLU A O 1
ATOM 691 N N . GLY A 1 89 ? -9.516 26.531 -6.531 1 96.69 89 GLY A N 1
ATOM 692 C CA . GLY A 1 89 ? -8.859 27.828 -6.496 1 96.69 89 GLY A CA 1
ATOM 693 C C . GLY A 1 89 ? -9.836 28.984 -6.453 1 96.69 89 GLY A C 1
ATOM 694 O O . GLY A 1 89 ? -11.047 28.797 -6.562 1 96.69 89 GLY A O 1
ATOM 695 N N . ASN A 1 90 ? -9.297 30.188 -6.266 1 97.81 90 ASN A N 1
ATOM 696 C CA . ASN A 1 90 ? -10.102 31.406 -6.281 1 97.81 90 ASN A CA 1
ATOM 697 C C . ASN A 1 90 ? -9.453 32.5 -7.141 1 97.81 90 ASN A C 1
ATOM 699 O O . ASN A 1 90 ? -8.523 33.156 -6.699 1 97.81 90 ASN A O 1
ATOM 703 N N . PRO A 1 91 ? -9.945 32.719 -8.281 1 97.88 91 PRO A N 1
ATOM 704 C CA . PRO A 1 91 ? -9.352 33.75 -9.156 1 97.88 91 PRO A CA 1
ATOM 705 C C . PRO A 1 91 ? -9.633 35.156 -8.688 1 97.88 91 PRO A C 1
ATOM 707 O O . PRO A 1 91 ? -9.023 36.125 -9.188 1 97.88 91 PRO A O 1
ATOM 710 N N . ASP A 1 92 ? -10.461 35.312 -7.68 1 97.81 92 ASP A N 1
ATOM 711 C CA . ASP A 1 92 ? -11.008 36.625 -7.391 1 97.81 92 ASP A CA 1
ATOM 712 C C . ASP A 1 92 ? -10.414 37.219 -6.105 1 97.81 92 ASP A C 1
ATOM 714 O O . ASP A 1 92 ? -10.961 38.156 -5.535 1 97.81 92 ASP A O 1
ATOM 718 N N . TRP A 1 93 ? -9.406 36.594 -5.562 1 97.69 93 TRP A N 1
ATOM 719 C CA . TRP A 1 93 ? -8.773 37.188 -4.395 1 97.69 93 TRP A CA 1
ATOM 720 C C . TRP A 1 93 ? -8.469 38.688 -4.637 1 97.69 93 TRP A C 1
ATOM 722 O O . TRP A 1 93 ? -8.031 39.062 -5.73 1 97.69 93 TRP A O 1
ATOM 732 N N . SER A 1 94 ? -8.609 39.5 -3.619 1 96.5 94 SER A N 1
ATOM 733 C CA . SER A 1 94 ? -8.438 40.938 -3.777 1 96.5 94 SER A CA 1
ATOM 734 C C . SER A 1 94 ? -6.965 41.312 -3.682 1 96.5 94 SER A C 1
ATOM 736 O O . SER A 1 94 ? -6.535 42.281 -4.305 1 96.5 94 SER A O 1
ATOM 738 N N . LYS A 1 95 ? -6.191 40.656 -2.793 1 93.06 95 LYS A N 1
ATOM 739 C CA . LYS A 1 95 ? -4.797 41 -2.523 1 93.06 95 LYS A CA 1
ATOM 740 C C . LYS A 1 95 ? -3.959 39.719 -2.305 1 93.06 95 LYS A C 1
ATOM 742 O O . LYS A 1 95 ? -4.488 38.625 -2.301 1 93.06 95 LYS A O 1
ATOM 747 N N . PHE A 1 96 ? -2.668 39.938 -2.195 1 90.81 96 PHE A N 1
ATOM 748 C CA . PHE A 1 96 ? -1.729 38.844 -2.006 1 90.81 96 PHE A CA 1
ATOM 749 C C . PHE A 1 96 ? -1.971 38.156 -0.671 1 90.81 96 PHE A C 1
ATOM 751 O O . PHE A 1 96 ? -2.002 36.938 -0.603 1 90.81 96 PHE A O 1
ATOM 758 N N . TYR A 1 97 ? -2.098 38.938 0.374 1 92.12 97 TYR A N 1
ATOM 759 C CA . TYR A 1 97 ? -2.572 38.5 1.677 1 92.12 97 TYR A CA 1
ATOM 760 C C . TYR A 1 97 ? -3.979 39 1.955 1 92.12 97 TYR A C 1
ATOM 762 O O . TYR A 1 97 ? -4.23 40.219 1.878 1 92.12 97 TYR A O 1
ATOM 770 N N . VAL A 1 98 ? -4.855 38.125 2.293 1 95.31 98 VAL A N 1
ATOM 771 C CA . VAL A 1 98 ? -6.238 38.562 2.391 1 95.31 98 VAL A CA 1
ATOM 772 C C . VAL A 1 98 ? -6.727 38.438 3.834 1 95.31 98 VAL A C 1
ATOM 774 O O . VAL A 1 98 ? -6.148 37.688 4.625 1 95.31 98 VAL A O 1
ATOM 777 N N . GLY A 1 99 ? -7.762 39.156 4.148 1 96.25 99 GLY A N 1
ATOM 778 C CA . GLY A 1 99 ? -8.289 39.25 5.504 1 96.25 99 GLY A CA 1
ATOM 779 C C . GLY A 1 99 ? -9.297 38.156 5.812 1 96.25 99 GLY A C 1
ATOM 780 O O . GLY A 1 99 ? -9.719 37.406 4.918 1 96.25 99 GLY A O 1
ATOM 781 N N . GLN A 1 100 ? -9.641 38.156 7.066 1 97.5 100 GLN A N 1
ATOM 782 C CA . GLN A 1 100 ? -10.523 37.156 7.652 1 97.5 100 GLN A CA 1
ATOM 783 C C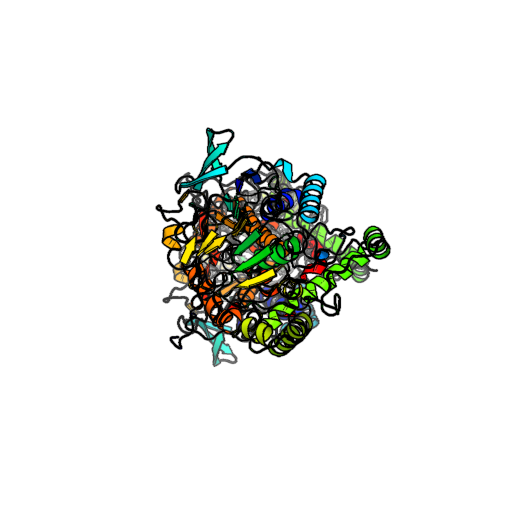 . GLN A 1 100 ? -11.852 37.094 6.914 1 97.5 100 GLN A C 1
ATOM 785 O O . GLN A 1 100 ? -12.328 36 6.57 1 97.5 100 GLN A O 1
ATOM 790 N N . GLU A 1 101 ? -12.484 38.156 6.559 1 97.5 101 GLU A N 1
ATOM 791 C CA . GLU A 1 101 ? -13.812 38.188 5.945 1 97.5 101 GLU A CA 1
ATOM 792 C C . GLU A 1 101 ? -13.789 37.531 4.562 1 97.5 101 GLU A C 1
ATOM 794 O O . GLU A 1 101 ? -14.695 36.781 4.215 1 97.5 101 GLU A O 1
ATOM 799 N N . GLU A 1 102 ? -12.797 37.844 3.848 1 98 102 GLU A N 1
ATOM 800 C CA . GLU A 1 102 ? -12.68 37.312 2.498 1 98 102 GLU A CA 1
ATOM 801 C C . GLU A 1 102 ? -12.414 35.781 2.531 1 98 102 GLU A C 1
ATOM 803 O O . GLU A 1 102 ? -12.961 35.062 1.716 1 98 102 GLU A O 1
ATOM 808 N N . ILE A 1 103 ? -11.617 35.344 3.449 1 98.31 103 ILE A N 1
ATOM 809 C CA . ILE A 1 103 ? -11.328 33.906 3.598 1 98.31 103 ILE A CA 1
ATOM 810 C C . ILE A 1 103 ? -12.594 33.188 4.016 1 98.31 103 ILE A C 1
ATOM 812 O O . ILE A 1 103 ? -12.922 32.125 3.459 1 98.31 103 ILE A O 1
ATOM 816 N N . GLN A 1 104 ? -13.312 33.719 4.965 1 98.5 104 GLN A N 1
ATOM 817 C CA . GLN A 1 104 ? -14.562 33.125 5.426 1 98.5 104 GLN A CA 1
ATOM 818 C C . GLN A 1 104 ? -15.57 33 4.285 1 98.5 104 GLN A C 1
ATOM 820 O O . GLN A 1 104 ? -16.219 31.969 4.145 1 98.5 104 GLN A O 1
ATOM 825 N N . ARG A 1 105 ? -15.68 34.031 3.467 1 98.44 105 ARG A N 1
ATOM 826 C CA . ARG A 1 105 ? -16.578 34 2.32 1 98.44 105 ARG A CA 1
ATOM 827 C C . ARG A 1 105 ? -16.172 32.906 1.339 1 98.44 105 ARG A C 1
ATOM 829 O O . ARG A 1 105 ? -17.031 32.188 0.8 1 98.44 105 ARG A O 1
ATOM 836 N N . TYR A 1 106 ? -14.914 32.781 1.059 1 98.31 106 TYR A N 1
ATOM 837 C CA . TYR A 1 106 ? -14.406 31.75 0.17 1 98.31 106 TYR A CA 1
ATOM 838 C C . TYR A 1 106 ? -14.766 30.359 0.688 1 98.31 106 TYR A C 1
ATOM 840 O O . TYR A 1 106 ? -15.211 29.5 -0.077 1 98.31 106 TYR A O 1
ATOM 848 N N . ILE A 1 107 ? -14.594 30.125 2.014 1 98.81 107 ILE A N 1
ATOM 849 C CA . ILE A 1 107 ? -14.891 28.844 2.629 1 98.81 107 ILE A CA 1
ATOM 850 C C . ILE A 1 107 ? -16.375 28.5 2.453 1 98.81 107 ILE A C 1
ATOM 852 O O . ILE A 1 107 ? -16.719 27.406 2.004 1 98.81 107 ILE A O 1
ATOM 856 N N . LYS A 1 108 ? -17.188 29.453 2.75 1 98.69 108 LYS A N 1
ATOM 857 C CA . LYS A 1 108 ? -18.641 29.234 2.68 1 98.69 108 LYS A CA 1
ATOM 858 C C . LYS A 1 108 ? -19.094 28.984 1.243 1 98.69 108 LYS A C 1
ATOM 860 O O . LYS A 1 108 ? -19.875 28.078 0.987 1 98.69 108 LYS A O 1
ATOM 865 N N . ARG A 1 109 ? -18.547 29.766 0.355 1 98.5 109 ARG A N 1
ATOM 866 C CA . ARG A 1 109 ? -18.906 29.609 -1.049 1 98.5 109 ARG A CA 1
ATOM 867 C C . ARG A 1 109 ? -18.5 28.25 -1.578 1 98.5 109 ARG A C 1
ATOM 869 O O . ARG A 1 109 ? -19.25 27.609 -2.309 1 98.5 109 ARG A O 1
ATOM 876 N N . THR A 1 110 ? -17.297 27.844 -1.241 1 98.69 110 THR A N 1
ATOM 877 C CA . THR A 1 110 ? -16.797 26.562 -1.693 1 98.69 110 THR A CA 1
ATOM 878 C C . THR A 1 110 ? -17.625 25.422 -1.108 1 98.69 110 THR A C 1
ATOM 880 O O . THR A 1 110 ? -17.984 24.484 -1.818 1 98.69 110 THR A O 1
ATOM 883 N N . ALA A 1 111 ? -17.891 25.469 0.171 1 98.81 111 ALA A N 1
ATOM 884 C CA . ALA A 1 111 ? -18.703 24.438 0.822 1 98.81 111 ALA A CA 1
ATOM 885 C C . ALA A 1 111 ? -20.078 24.344 0.168 1 98.81 111 ALA A C 1
ATOM 887 O O . ALA A 1 111 ? -20.609 23.234 -0.017 1 98.81 111 ALA A O 1
ATOM 888 N N . GLU A 1 112 ? -20.656 25.484 -0.126 1 98.5 112 GLU A N 1
ATOM 889 C CA . GLU A 1 112 ? -21.953 25.5 -0.796 1 98.5 112 GLU A CA 1
ATOM 890 C C . GLU A 1 112 ? -21.875 24.891 -2.189 1 98.5 112 GLU A C 1
ATOM 892 O O . GLU A 1 112 ? -22.703 24.062 -2.562 1 98.5 112 GLU A O 1
ATOM 897 N N . LYS A 1 113 ? -20.891 25.297 -2.902 1 98.5 113 LYS A N 1
ATOM 898 C CA . LYS A 1 113 ? -20.703 24.812 -4.27 1 98.5 113 LYS A CA 1
ATOM 899 C C . LYS A 1 113 ? -20.656 23.297 -4.324 1 98.5 113 LYS A C 1
ATOM 901 O O . LYS A 1 113 ? -21.219 22.688 -5.23 1 98.5 113 LYS A O 1
ATOM 906 N N . TYR A 1 114 ? -20.047 22.688 -3.379 1 98.62 114 TYR A N 1
ATOM 907 C CA . TYR A 1 114 ? -19.828 21.234 -3.414 1 98.62 114 TYR A CA 1
ATOM 908 C C . TYR A 1 114 ? -20.781 20.516 -2.461 1 98.62 114 TYR A C 1
ATOM 910 O O . TYR A 1 114 ? -20.641 19.312 -2.244 1 98.62 114 TYR A O 1
ATOM 918 N N . ASN A 1 115 ? -21.672 21.234 -1.832 1 98.75 115 ASN A N 1
ATOM 919 C CA . ASN A 1 115 ? -22.672 20.688 -0.923 1 98.75 115 ASN A CA 1
ATOM 920 C C . ASN A 1 115 ? -22.031 19.938 0.244 1 98.75 115 ASN A C 1
ATOM 922 O O . ASN A 1 115 ? -22.422 18.812 0.558 1 98.75 115 ASN A O 1
ATOM 926 N N . LEU A 1 116 ? -21.047 20.547 0.817 1 98.81 116 LEU A N 1
ATOM 927 C CA . LEU A 1 116 ? -20.266 19.891 1.86 1 98.81 116 LEU A CA 1
ATOM 928 C C . LEU A 1 116 ? -20.984 19.969 3.205 1 98.81 116 LEU A C 1
ATOM 930 O O . LEU A 1 116 ? -20.719 19.172 4.109 1 98.81 116 LEU A O 1
ATOM 934 N N . THR A 1 117 ? -21.922 20.891 3.387 1 98.44 117 THR A N 1
ATOM 935 C CA . THR A 1 117 ? -22.547 21.156 4.68 1 98.44 117 THR A CA 1
ATOM 936 C C . THR A 1 117 ? -23.641 20.125 4.965 1 98.44 117 THR A C 1
ATOM 938 O O . THR A 1 117 ? -24.156 20.062 6.078 1 98.44 117 THR A O 1
ATOM 941 N N . LYS A 1 118 ? -23.953 19.297 4.012 1 98.38 118 LYS A N 1
ATOM 942 C CA . LYS A 1 118 ? -24.984 18.297 4.254 1 98.38 118 LYS A CA 1
ATOM 943 C C . LYS A 1 118 ? -24.562 17.344 5.367 1 98.38 118 LYS A C 1
ATOM 945 O O . LYS A 1 118 ? -25.422 16.688 5.988 1 98.38 118 LYS A O 1
ATOM 950 N N . TYR A 1 119 ? -23.297 17.219 5.664 1 98.62 119 TYR A N 1
ATOM 951 C CA . TYR A 1 119 ? -22.797 16.344 6.711 1 98.62 119 TYR A CA 1
ATOM 952 C C . TYR A 1 119 ? -22.703 17.078 8.039 1 98.62 119 TYR A C 1
ATOM 954 O O . TYR A 1 119 ? -22.453 16.453 9.078 1 98.62 119 TYR A O 1
ATOM 962 N N . VAL A 1 120 ? -22.891 18.406 8.055 1 98.88 120 VAL A N 1
ATOM 963 C CA . VAL A 1 120 ? -22.5 19.234 9.188 1 98.88 120 VAL A CA 1
ATOM 964 C C . VAL A 1 120 ? -23.719 19.484 10.078 1 98.88 120 VAL A C 1
ATOM 966 O O . VAL A 1 120 ? -24.797 19.828 9.586 1 98.88 120 VAL A O 1
ATOM 969 N N . GLN A 1 121 ? -23.594 19.25 11.297 1 98.81 121 GLN A N 1
ATOM 970 C CA . GLN A 1 121 ? -24.531 19.703 12.32 1 98.81 121 GLN A CA 1
ATOM 971 C C . GLN A 1 121 ? -23.953 20.859 13.125 1 98.81 121 GLN A C 1
ATOM 973 O O . GLN A 1 121 ? -23.016 20.672 13.914 1 98.81 121 GLN A O 1
ATOM 978 N N . LEU A 1 122 ? -24.484 22.062 12.961 1 98.69 122 LEU A N 1
ATOM 979 C CA . LEU A 1 122 ? -24.031 23.266 13.648 1 98.69 122 LEU A CA 1
ATOM 980 C C . LEU A 1 122 ? -24.531 23.297 15.086 1 98.69 122 LEU A C 1
ATOM 982 O O . LEU A 1 122 ? -25.359 22.469 15.477 1 98.69 122 LEU A O 1
ATOM 986 N N . ASN A 1 123 ? -23.922 24.188 15.875 1 98.62 123 ASN A N 1
ATOM 987 C CA . ASN A 1 123 ? -24.297 24.375 17.281 1 98.62 123 ASN A CA 1
ATOM 988 C C . ASN A 1 123 ? -24.312 23.047 18.031 1 98.62 123 ASN A C 1
ATOM 990 O O . ASN A 1 123 ? -25.25 22.766 18.781 1 98.62 123 ASN A O 1
ATOM 994 N N . THR A 1 124 ? -23.406 22.203 17.781 1 98.75 124 THR A N 1
ATOM 995 C CA . THR A 1 124 ? -23.25 20.891 18.391 1 98.75 124 THR A CA 1
ATOM 996 C C . THR A 1 124 ? -21.844 20.703 18.953 1 98.75 124 THR A C 1
ATOM 998 O O . THR A 1 124 ? -20.875 20.656 18.203 1 98.75 124 THR A O 1
ATOM 1001 N N . THR A 1 125 ? -21.734 20.609 20.25 1 98.56 125 THR A N 1
ATOM 1002 C CA . THR A 1 125 ? -20.438 20.578 20.922 1 98.56 125 THR A CA 1
ATOM 1003 C C . THR A 1 125 ? -20.109 19.172 21.422 1 98.56 125 THR A C 1
ATOM 1005 O O . THR A 1 125 ? -20.906 18.578 22.156 1 98.56 125 THR A O 1
ATOM 1008 N N . MET A 1 126 ? -19.031 18.562 20.969 1 98.69 126 MET A N 1
ATOM 1009 C CA . MET A 1 126 ? -18.547 17.297 21.516 1 98.69 126 MET A CA 1
ATOM 1010 C C . MET A 1 126 ? -18.172 17.422 22.984 1 98.69 126 MET A C 1
ATOM 1012 O O . MET A 1 126 ? -17.422 18.328 23.359 1 98.69 126 MET A O 1
ATOM 1016 N N . LYS A 1 127 ? -18.641 16.562 23.797 1 98.69 127 LYS A N 1
ATOM 1017 C CA . LYS A 1 127 ? -18.391 16.672 25.219 1 98.69 127 LYS A CA 1
ATOM 1018 C C . LYS A 1 127 ? -17.547 15.5 25.719 1 98.69 127 LYS A C 1
ATOM 1020 O O . LYS A 1 127 ? -16.734 15.664 26.641 1 98.69 127 LYS A O 1
ATOM 1025 N N . GLU A 1 128 ? -17.859 14.359 25.094 1 98.69 128 GLU A N 1
ATOM 1026 C CA . GLU A 1 128 ? -17.203 13.172 25.609 1 98.69 128 GLU A CA 1
ATOM 1027 C C . GLU A 1 128 ? -17.109 12.078 24.547 1 98.69 128 GLU A C 1
ATOM 1029 O O . GLU A 1 128 ? -18.047 11.867 23.781 1 98.69 128 GLU A O 1
ATOM 1034 N N . THR A 1 129 ? -15.984 11.391 24.5 1 98.88 129 THR A N 1
ATOM 1035 C CA . THR A 1 129 ? -15.789 10.164 23.75 1 98.88 129 THR A CA 1
ATOM 1036 C C . THR A 1 129 ? -15.086 9.109 24.594 1 98.88 129 THR A C 1
ATOM 1038 O O . THR A 1 129 ? -14.016 9.359 25.141 1 98.88 129 THR A O 1
ATOM 1041 N N . ILE A 1 130 ? -15.68 7.957 24.766 1 98.81 130 ILE A N 1
ATOM 1042 C CA . ILE A 1 130 ? -15.133 6.855 25.547 1 98.81 130 ILE A CA 1
ATOM 1043 C C . ILE A 1 130 ? -15.016 5.609 24.672 1 98.81 130 ILE A C 1
ATOM 1045 O O . ILE A 1 130 ? -16 5.145 24.109 1 98.81 130 ILE A O 1
ATOM 1049 N N . TRP A 1 131 ? -13.836 5.07 24.625 1 98.81 131 TRP A N 1
ATOM 1050 C CA . TRP A 1 131 ? -13.602 3.883 23.812 1 98.81 131 TRP A CA 1
ATOM 1051 C C . TRP A 1 131 ? -14.203 2.646 24.469 1 98.81 131 TRP A C 1
ATOM 1053 O O . TRP A 1 131 ? -14.016 2.416 25.672 1 98.81 131 TRP A O 1
ATOM 1063 N N . ASP A 1 132 ? -14.906 1.935 23.672 1 98.62 132 ASP A N 1
ATOM 1064 C CA . ASP A 1 132 ? -15.438 0.642 24.094 1 98.62 132 ASP A CA 1
ATOM 1065 C C . ASP A 1 132 ? -14.766 -0.502 23.344 1 98.62 132 ASP A C 1
ATOM 1067 O O . ASP A 1 132 ? -15.141 -0.811 22.219 1 98.62 132 ASP A O 1
ATOM 1071 N N . GLU A 1 133 ? -13.867 -1.197 23.969 1 97.56 133 GLU A N 1
ATOM 1072 C CA . GLU A 1 133 ? -13.047 -2.234 23.344 1 97.56 133 GLU A CA 1
ATOM 1073 C C . GLU A 1 133 ? -13.914 -3.383 22.828 1 97.56 133 GLU A C 1
ATOM 1075 O O . GLU A 1 133 ? -13.633 -3.955 21.781 1 97.56 133 GLU A O 1
ATOM 1080 N N . GLU A 1 134 ? -14.898 -3.689 23.516 1 97 134 GLU A N 1
ATOM 1081 C CA . GLU A 1 134 ? -15.727 -4.84 23.172 1 97 134 GLU A CA 1
ATOM 1082 C C . GLU A 1 134 ? -16.453 -4.617 21.844 1 97 134 GLU A C 1
ATOM 1084 O O . GLU A 1 134 ? -16.406 -5.473 20.953 1 97 134 GLU A O 1
ATOM 1089 N N . SER A 1 135 ? -17.031 -3.477 21.688 1 97.44 135 SER A N 1
ATOM 1090 C CA . SER A 1 135 ? -17.781 -3.207 20.469 1 97.44 135 SER A CA 1
ATOM 1091 C C . SER A 1 135 ? -16.875 -2.643 19.375 1 97.44 135 SER A C 1
ATOM 1093 O O . SER A 1 135 ? -17.25 -2.607 18.203 1 97.44 135 SER A O 1
ATOM 1095 N N . GLY A 1 136 ? -15.711 -2.205 19.766 1 98.12 136 GLY A N 1
ATOM 1096 C CA . GLY A 1 136 ? -14.82 -1.566 18.812 1 98.12 136 GLY A CA 1
ATOM 1097 C C . GLY A 1 136 ? -15.336 -0.226 18.328 1 98.12 136 GLY A C 1
ATOM 1098 O O . GLY A 1 136 ? -15.188 0.11 17.141 1 98.12 136 GLY A O 1
ATOM 1099 N N . LYS A 1 137 ? -16.031 0.499 19.219 1 98.62 137 LYS A N 1
ATOM 1100 C CA . LYS A 1 137 ? -16.641 1.774 18.859 1 98.62 137 LYS A CA 1
ATOM 1101 C C . LYS A 1 137 ? -16.375 2.836 19.922 1 98.62 137 LYS A C 1
ATOM 1103 O O . LYS A 1 137 ? -16.016 2.51 21.062 1 98.62 137 LYS A O 1
ATOM 1108 N N . TRP A 1 138 ? -16.531 4.008 19.547 1 98.88 138 TRP A N 1
ATOM 1109 C CA . TRP A 1 138 ? -16.516 5.141 20.469 1 98.88 138 TRP A CA 1
ATOM 1110 C C . TRP A 1 138 ? -17.922 5.477 20.922 1 98.88 138 TRP A C 1
ATOM 1112 O O . TRP A 1 138 ? -18.844 5.629 20.109 1 98.88 138 TRP A O 1
ATOM 1122 N N . LYS A 1 139 ? -18.109 5.57 22.234 1 98.88 139 LYS A N 1
ATOM 1123 C CA . LYS A 1 139 ? -19.312 6.16 22.797 1 98.88 139 LYS A CA 1
ATOM 1124 C C . LYS A 1 139 ? -19.188 7.676 22.906 1 98.88 139 LYS A C 1
ATOM 1126 O O . LYS A 1 139 ? -18.188 8.188 23.406 1 98.88 139 LYS A O 1
ATOM 1131 N N . ILE A 1 140 ? -20.25 8.367 22.422 1 98.88 140 ILE A N 1
ATOM 1132 C CA . ILE A 1 140 ? -20.109 9.812 22.25 1 98.88 140 ILE A CA 1
ATOM 1133 C C . ILE A 1 140 ? -21.219 10.531 23.016 1 98.88 140 ILE A C 1
ATOM 1135 O O . ILE A 1 140 ? -22.359 10.07 23.031 1 98.88 140 ILE A O 1
ATOM 1139 N N . LYS A 1 141 ? -20.891 11.594 23.656 1 98.88 141 LYS A N 1
ATOM 1140 C CA . LYS A 1 141 ? -21.859 12.57 24.156 1 98.88 141 LYS A CA 1
ATOM 1141 C C . LYS A 1 141 ? -21.641 13.938 23.516 1 98.88 141 LYS A C 1
ATOM 1143 O O . LYS A 1 141 ? -20.516 14.438 23.469 1 98.88 141 LYS A O 1
ATOM 1148 N N . ILE A 1 142 ? -22.719 14.477 22.969 1 98.75 142 ILE A N 1
ATOM 1149 C CA . ILE A 1 142 ? -22.688 15.812 22.391 1 98.75 142 ILE A CA 1
ATOM 1150 C C . ILE A 1 142 ? -23.719 16.703 23.094 1 98.75 142 ILE A C 1
ATOM 1152 O O . ILE A 1 142 ? -24.672 16.219 23.688 1 98.75 142 ILE A O 1
ATOM 1156 N N . GLU A 1 143 ? -23.438 18 23.078 1 98.62 143 GLU A N 1
ATOM 1157 C CA . GLU A 1 143 ? -24.391 18.984 23.562 1 98.62 143 GLU A CA 1
ATOM 1158 C C . GLU A 1 143 ? -25.031 19.75 22.391 1 98.62 143 GLU A C 1
ATOM 1160 O O . GLU A 1 143 ? -24.328 20.344 21.578 1 98.62 143 GLU A O 1
ATOM 1165 N N . GLN A 1 144 ? -26.25 19.703 22.328 1 97.12 144 GLN A N 1
ATOM 1166 C CA . GLN A 1 144 ? -27.062 20.375 21.312 1 97.12 144 GLN A CA 1
ATOM 1167 C C . GLN A 1 144 ? -28.297 21.016 21.922 1 97.12 144 GLN A C 1
ATOM 1169 O O . GLN A 1 144 ? -29.078 20.344 22.609 1 97.12 144 GLN A O 1
ATOM 1174 N N . GLY A 1 145 ? -28.531 22.25 21.703 1 95.25 145 GLY A N 1
ATOM 1175 C CA . GLY A 1 145 ? -29.688 22.953 22.25 1 95.25 145 GLY A CA 1
ATOM 1176 C C . GLY A 1 145 ? -29.75 22.906 23.766 1 95.25 145 GLY A C 1
ATOM 1177 O O . GLY A 1 145 ? -30.844 22.797 24.344 1 95.25 145 GLY A O 1
ATOM 1178 N N . GLY A 1 146 ? -28.734 22.766 24.391 1 95.12 146 GLY A N 1
ATOM 1179 C CA . GLY A 1 146 ? -28.688 22.734 25.844 1 95.12 146 GLY A CA 1
ATOM 1180 C C . GLY A 1 146 ? -28.891 21.344 26.422 1 95.12 146 GLY A C 1
ATOM 1181 O O . GLY A 1 146 ? -28.891 21.156 27.641 1 95.12 146 GLY A O 1
ATOM 1182 N N . GLU A 1 147 ? -28.922 20.422 25.547 1 97.94 147 GLU A N 1
ATOM 1183 C CA . GLU A 1 147 ? -29.156 19.047 26 1 97.94 147 GLU A CA 1
ATOM 1184 C C . GLU A 1 147 ? -28.016 18.141 25.578 1 97.94 147 GLU A C 1
ATOM 1186 O O . GLU A 1 147 ? -27.422 18.312 24.516 1 97.94 147 GLU A O 1
ATOM 1191 N N . ILE A 1 148 ? -27.766 17.156 26.438 1 98.44 148 ILE A N 1
ATOM 1192 C CA . ILE A 1 148 ? -26.766 16.156 26.125 1 98.44 148 ILE A CA 1
ATOM 1193 C C . ILE A 1 148 ? -27.422 15.016 25.328 1 98.44 148 ILE A C 1
ATOM 1195 O O . ILE A 1 148 ? -28.469 14.492 25.719 1 98.44 148 ILE A O 1
ATOM 1199 N N . LYS A 1 149 ? -26.875 14.711 24.219 1 98.56 149 LYS A N 1
ATOM 1200 C CA . LYS A 1 149 ? -27.312 13.609 23.375 1 98.56 149 LYS A CA 1
ATOM 1201 C C . LYS A 1 149 ? -26.203 12.57 23.219 1 98.56 149 LYS A C 1
ATOM 1203 O O . LYS A 1 149 ? -25.016 12.906 23.266 1 98.56 149 LYS A O 1
ATOM 1208 N N . GLU A 1 150 ? -26.656 11.336 23.016 1 98.5 150 GLU A N 1
ATOM 1209 C CA . GLU A 1 150 ? -25.688 10.242 22.859 1 98.5 150 GLU A CA 1
ATOM 1210 C C . GLU A 1 150 ? -25.562 9.812 21.406 1 98.5 150 GLU A C 1
ATOM 1212 O O . GLU A 1 150 ? -26.531 9.938 20.641 1 98.5 150 GLU A O 1
ATOM 1217 N N . ASP A 1 151 ? -24.406 9.414 21.031 1 98.5 151 ASP A N 1
ATOM 1218 C CA . ASP A 1 151 ? -24.062 8.883 19.703 1 98.5 151 ASP A CA 1
ATOM 1219 C C . ASP A 1 151 ? -22.953 7.836 19.812 1 98.5 151 ASP A C 1
ATOM 1221 O O . ASP A 1 151 ? -22.5 7.516 20.906 1 98.5 151 ASP A O 1
ATOM 1225 N N . GLU A 1 152 ? -22.641 7.156 18.797 1 98.69 152 GLU A N 1
ATOM 1226 C CA . GLU A 1 152 ? -21.516 6.227 18.719 1 98.69 152 GLU A CA 1
ATOM 1227 C C . GLU A 1 152 ? -20.859 6.293 17.344 1 98.69 152 GLU A C 1
ATOM 1229 O O . GLU A 1 152 ? -21.453 6.762 16.375 1 98.69 152 GLU A O 1
ATOM 1234 N N . ALA A 1 153 ? -19.656 5.875 17.234 1 98.88 153 ALA A N 1
ATOM 1235 C CA . ALA A 1 153 ? -18.922 5.93 15.977 1 98.88 153 ALA A CA 1
ATOM 1236 C C . ALA A 1 153 ? -17.922 4.777 15.867 1 98.88 153 ALA A C 1
ATOM 1238 O O . ALA A 1 153 ? -17.344 4.355 16.859 1 98.88 153 ALA A O 1
ATOM 1239 N N . ASP A 1 154 ? -17.75 4.238 14.664 1 98.88 154 ASP A N 1
ATOM 1240 C CA . ASP A 1 154 ? -16.688 3.287 14.383 1 98.88 154 ASP A CA 1
ATOM 1241 C C . ASP A 1 154 ? -15.32 3.977 14.367 1 98.88 154 ASP A C 1
ATOM 1243 O O . ASP A 1 154 ? -14.305 3.359 14.695 1 98.88 154 ASP A O 1
ATOM 1247 N N . PHE A 1 155 ? -15.273 5.219 13.977 1 98.94 155 PHE A N 1
ATOM 1248 C CA . PHE A 1 155 ? -14.047 5.988 13.812 1 98.94 155 PHE A CA 1
ATOM 1249 C C . PHE A 1 155 ? -14.281 7.465 14.109 1 98.94 155 PHE A C 1
ATOM 1251 O O . PHE A 1 155 ? -15.312 8.023 13.711 1 98.94 155 PHE A O 1
ATOM 1258 N N . ILE A 1 156 ? -13.359 8.133 14.797 1 98.94 156 ILE A N 1
ATOM 1259 C CA . ILE A 1 156 ? -13.453 9.555 15.078 1 98.94 156 ILE A CA 1
ATOM 1260 C C . ILE A 1 156 ? -12.305 10.297 14.414 1 98.94 156 ILE A C 1
ATOM 1262 O O . ILE A 1 156 ? -11.141 9.891 14.523 1 98.94 156 ILE A O 1
ATOM 1266 N N . ILE A 1 157 ? -12.641 11.328 13.719 1 98.94 157 ILE A N 1
ATOM 1267 C CA . ILE A 1 157 ? -11.648 12.242 13.156 1 98.94 157 ILE A CA 1
ATOM 1268 C C . ILE A 1 157 ? -11.711 13.586 13.891 1 98.94 157 ILE A C 1
ATOM 1270 O O . ILE A 1 157 ? -12.727 14.281 13.844 1 98.94 157 ILE A O 1
ATOM 1274 N N . ASN A 1 158 ? -10.672 13.914 14.609 1 98.81 158 ASN A N 1
ATOM 1275 C CA . ASN A 1 158 ? -10.539 15.203 15.281 1 98.81 158 ASN A CA 1
ATOM 1276 C C . ASN A 1 158 ? -10.039 16.281 14.32 1 98.81 158 ASN A C 1
ATOM 1278 O O . ASN A 1 158 ? -8.828 16.422 14.117 1 98.81 158 ASN A O 1
ATOM 1282 N N . ALA A 1 159 ? -10.93 17.078 13.805 1 98.38 159 ALA A N 1
ATOM 1283 C CA . ALA A 1 159 ? -10.609 18.203 12.93 1 98.38 159 ALA A CA 1
ATOM 1284 C C . ALA A 1 159 ? -10.875 19.531 13.617 1 98.38 159 ALA A C 1
ATOM 1286 O O . ALA A 1 159 ? -11.188 20.531 12.961 1 98.38 159 ALA A O 1
ATOM 1287 N N . SER A 1 160 ? -10.758 19.547 14.898 1 95.5 160 SER A N 1
ATOM 1288 C CA . SER A 1 160 ? -11.07 20.75 15.672 1 95.5 160 SER A CA 1
ATOM 1289 C C . SER A 1 160 ? -9.953 21.781 15.555 1 95.5 160 SER A C 1
ATOM 1291 O O . SER A 1 160 ? -10.18 22.969 15.789 1 95.5 160 SER A O 1
ATOM 1293 N N . GLY A 1 161 ? -8.812 21.328 15.195 1 89.81 161 GLY A N 1
ATOM 1294 C CA . GLY A 1 161 ? -7.707 22.234 14.969 1 89.81 161 GLY A CA 1
ATOM 1295 C C . GLY A 1 161 ? -7.09 22.766 16.25 1 89.81 161 GLY A C 1
ATOM 1296 O O . GLY A 1 161 ? -7.602 22.5 17.344 1 89.81 161 GLY A O 1
ATOM 1297 N N . PHE A 1 162 ? -6.008 23.578 16.125 1 85.38 162 PHE A N 1
ATOM 1298 C CA . PHE A 1 162 ? -5.281 24.031 17.297 1 85.38 162 PHE A CA 1
ATOM 1299 C C . PHE A 1 162 ? -5.434 25.547 17.484 1 85.38 162 PHE A C 1
ATOM 1301 O O . PHE A 1 162 ? -4.953 26.109 18.469 1 85.38 162 PHE A O 1
ATOM 1308 N N . LEU A 1 163 ? -6.137 26.219 16.641 1 88.12 163 LEU A N 1
ATOM 1309 C CA . LEU A 1 163 ? -6.336 27.656 16.75 1 88.12 163 LEU A CA 1
ATOM 1310 C C . LEU A 1 163 ? -7.75 27.984 17.234 1 88.12 163 LEU A C 1
ATOM 1312 O O . LEU A 1 163 ? -8.383 28.906 16.719 1 88.12 163 LEU A O 1
ATOM 1316 N N . ASN A 1 164 ? -8.211 27.109 18.078 1 85.56 164 ASN A N 1
ATOM 1317 C CA . ASN A 1 164 ? -9.547 27.344 18.625 1 85.56 164 ASN A CA 1
ATOM 1318 C C . ASN A 1 164 ? -9.547 27.297 20.141 1 85.56 164 ASN A C 1
ATOM 1320 O O . ASN A 1 164 ? -10.523 27.703 20.781 1 85.56 164 ASN A O 1
ATOM 1324 N N . LYS A 1 165 ? -8.5 26.781 20.641 1 87.12 165 LYS A N 1
ATOM 1325 C CA . LYS A 1 165 ? -8.352 26.734 22.094 1 87.12 165 LYS A CA 1
ATOM 1326 C C . LYS A 1 165 ? -7.367 27.797 22.578 1 87.12 165 LYS A C 1
ATOM 1328 O O . LYS A 1 165 ? -6.188 27.766 22.219 1 87.12 165 LYS A O 1
ATOM 1333 N N . TRP A 1 166 ? -7.852 28.766 23.219 1 88.12 166 TRP A N 1
ATOM 1334 C CA . TRP A 1 166 ? -7.043 29.844 23.766 1 88.12 166 TRP A CA 1
ATOM 1335 C C . TRP A 1 166 ? -7.242 29.969 25.266 1 88.12 166 TRP A C 1
ATOM 1337 O O . TRP A 1 166 ? -8.164 29.375 25.828 1 88.12 166 TRP A O 1
ATOM 1347 N N . LYS A 1 167 ? -6.223 30.578 25.922 1 86.81 167 LYS A N 1
ATOM 1348 C CA . LYS A 1 167 ? -6.309 30.781 27.375 1 86.81 167 LYS A CA 1
ATOM 1349 C C . LYS A 1 167 ? -5.918 32.219 27.75 1 86.81 167 LYS A C 1
ATOM 1351 O O . LYS A 1 167 ? -5.113 32.844 27.062 1 86.81 167 LYS A O 1
ATOM 1356 N N . TRP A 1 168 ? -6.535 32.625 28.75 1 93.56 168 TRP A N 1
ATOM 1357 C CA . TRP A 1 168 ? -6.125 33.906 29.312 1 93.56 168 TRP A CA 1
ATOM 1358 C C . TRP A 1 168 ? -4.715 33.844 29.875 1 93.56 168 TRP A C 1
ATOM 1360 O O . TRP A 1 168 ? -4.324 32.812 30.453 1 93.56 168 TRP A O 1
ATOM 1370 N N . PRO A 1 169 ? -3.965 34.906 29.656 1 93.12 169 PRO A N 1
ATOM 1371 C CA . PRO A 1 169 ? -2.65 34.875 30.297 1 93.12 169 PRO A CA 1
ATOM 1372 C C . PRO A 1 169 ? -2.742 34.938 31.828 1 93.12 169 PRO A C 1
ATOM 1374 O O . PRO A 1 169 ? -3.729 35.438 32.375 1 93.12 169 PRO A O 1
ATOM 1377 N N . GLU A 1 170 ? -1.743 34.438 32.5 1 92.62 170 GLU A N 1
ATOM 1378 C CA . GLU A 1 170 ? -1.681 34.469 33.938 1 92.62 170 GLU A CA 1
ATOM 1379 C C . GLU A 1 170 ? -1.064 35.75 34.469 1 92.62 170 GLU A C 1
ATOM 1381 O O . GLU A 1 170 ? 0.118 35.781 34.812 1 92.62 170 GLU A O 1
ATOM 1386 N N . ILE A 1 171 ? -1.85 36.719 34.531 1 96.44 171 ILE A N 1
ATOM 1387 C CA . ILE A 1 171 ? -1.439 38.031 35.062 1 96.44 171 ILE A CA 1
ATOM 1388 C C . ILE A 1 171 ? -2.27 38.375 36.281 1 96.44 171 ILE A C 1
ATOM 1390 O O . ILE A 1 171 ? -3.5 38.406 36.219 1 96.44 171 ILE A O 1
ATOM 1394 N N . PRO A 1 172 ? -1.601 38.688 37.375 1 97.69 172 PRO A N 1
ATOM 1395 C CA . PRO A 1 172 ? -2.355 39.062 38.562 1 97.69 172 PRO A CA 1
ATOM 1396 C C . PRO A 1 172 ? -3.309 40.219 38.312 1 97.69 172 PRO A C 1
ATOM 1398 O O . PRO A 1 172 ? -2.92 41.219 37.719 1 97.69 172 PRO A O 1
ATOM 1401 N N . GLY A 1 173 ? -4.582 40.031 38.656 1 98.12 173 GLY A N 1
ATOM 1402 C CA . GLY A 1 173 ? -5.562 41.094 38.594 1 98.12 173 GLY A CA 1
ATOM 1403 C C . GLY A 1 173 ? -6.18 41.25 37.219 1 98.12 173 GLY A C 1
ATOM 1404 O O . GLY A 1 173 ? -6.922 42.188 36.969 1 98.12 173 GLY A O 1
ATOM 1405 N N . LEU A 1 174 ? -5.941 40.344 36.344 1 97.94 174 LEU A N 1
ATOM 1406 C CA . LEU A 1 174 ? -6.395 40.438 34.969 1 97.94 174 LEU A CA 1
ATOM 1407 C C . LEU A 1 174 ? -7.887 40.75 34.906 1 97.94 174 LEU A C 1
ATOM 1409 O O . LEU A 1 174 ? -8.312 41.625 34.156 1 97.94 174 LEU A O 1
ATOM 1413 N N . PHE A 1 175 ? -8.664 40.156 35.812 1 97.44 175 PHE A N 1
ATOM 1414 C CA . PHE A 1 175 ? -10.117 40.25 35.719 1 97.44 175 PHE A CA 1
ATOM 1415 C C . PHE A 1 175 ? -10.648 41.344 36.625 1 97.44 175 PHE A C 1
ATOM 1417 O O . PHE A 1 175 ? -11.867 41.531 36.75 1 97.44 175 PHE A O 1
ATOM 1424 N N . ASP A 1 176 ? -9.758 42.156 37.219 1 97.62 176 ASP A N 1
ATOM 1425 C CA . ASP A 1 176 ? -10.148 43.312 38.031 1 97.62 176 ASP A CA 1
ATOM 1426 C C . ASP A 1 176 ? -10.344 44.531 37.156 1 97.62 176 ASP A C 1
ATOM 1428 O O . ASP A 1 176 ? -10.93 45.531 37.594 1 97.62 176 ASP A O 1
ATOM 1432 N N . PHE A 1 177 ? -9.875 44.469 36 1 98.31 177 PHE A N 1
ATOM 1433 C CA . PHE A 1 177 ? -9.945 45.594 35.094 1 98.31 177 PHE A CA 1
ATOM 1434 C C . PHE A 1 177 ? -11.391 46.031 34.844 1 98.31 177 PHE A C 1
ATOM 1436 O O . PHE A 1 177 ? -12.234 45.188 34.531 1 98.31 177 PHE A O 1
ATOM 1443 N N . LYS A 1 178 ? -11.695 47.281 34.969 1 97.81 178 LYS A N 1
ATOM 1444 C CA . LYS A 1 178 ? -13.07 47.75 34.844 1 97.81 178 LYS A CA 1
ATOM 1445 C C . LYS A 1 178 ? -13.359 48.25 33.406 1 97.81 178 LYS A C 1
ATOM 1447 O O . LYS A 1 178 ? -14.516 48.406 33.031 1 97.81 178 LYS A O 1
ATOM 1452 N N . GLY A 1 179 ? -12.25 48.5 32.625 1 97.88 179 GLY A N 1
ATOM 1453 C CA . GLY A 1 179 ? -12.453 48.719 31.203 1 97.88 179 GLY A CA 1
ATOM 1454 C C . GLY A 1 179 ? -12.789 47.469 30.438 1 97.88 179 GLY A C 1
ATOM 1455 O O . GLY A 1 179 ? -13.203 46.469 31.047 1 97.88 179 GLY A O 1
ATOM 1456 N N . LYS A 1 180 ? -12.734 47.531 29.125 1 98.31 180 LYS A N 1
ATOM 1457 C CA . LYS A 1 180 ? -13.023 46.344 28.297 1 98.31 180 LYS A CA 1
ATOM 1458 C C . LYS A 1 180 ? -11.805 45.438 28.203 1 98.31 180 LYS A C 1
ATOM 1460 O O . LYS A 1 180 ? -10.703 45.906 27.875 1 98.31 180 LYS A O 1
ATOM 1465 N N . LEU A 1 181 ? -11.938 44.188 28.578 1 98.06 181 LEU A N 1
ATOM 1466 C CA . LEU A 1 181 ? -10.914 43.156 28.438 1 98.06 181 LEU A CA 1
ATOM 1467 C C . LEU A 1 181 ? -11.273 42.188 27.312 1 98.06 181 LEU A C 1
ATOM 1469 O O . LEU A 1 181 ? -12.367 41.594 27.312 1 98.06 181 LEU A O 1
ATOM 1473 N N . MET A 1 182 ? -10.359 42.031 26.344 1 97.5 182 MET A N 1
ATOM 1474 C CA . MET A 1 182 ? -10.641 41.156 25.219 1 97.5 182 MET A CA 1
ATOM 1475 C C . MET A 1 182 ? -9.438 40.25 24.906 1 97.5 182 MET A C 1
ATOM 1477 O O . MET A 1 182 ? -8.297 40.656 25.156 1 97.5 182 MET A O 1
ATOM 1481 N N . HIS A 1 183 ? -9.719 39.094 24.5 1 97 183 HIS A N 1
ATOM 1482 C CA . HIS A 1 183 ? -8.734 38.25 23.844 1 97 183 HIS A CA 1
ATOM 1483 C C . HIS A 1 183 ? -8.883 38.281 22.328 1 97 183 HIS A C 1
ATOM 1485 O O . HIS A 1 183 ? -10 38.281 21.812 1 97 183 HIS A O 1
ATOM 1491 N N . SER A 1 184 ? -7.742 38.25 21.641 1 96.31 184 SER A N 1
ATOM 1492 C CA . SER A 1 184 ? -7.789 38.344 20.188 1 96.31 184 SER A CA 1
ATOM 1493 C C . SER A 1 184 ? -8.617 37.219 19.578 1 96.31 184 SER A C 1
ATOM 1495 O O . SER A 1 184 ? -9.289 37.406 18.562 1 96.31 184 SER A O 1
ATOM 1497 N N . ALA A 1 185 ? -8.641 36.031 20.219 1 94.5 185 ALA A N 1
ATOM 1498 C CA . ALA A 1 185 ? -9.336 34.875 19.703 1 94.5 185 ALA A CA 1
ATOM 1499 C C . ALA A 1 185 ? -10.812 34.875 20.078 1 94.5 185 ALA A C 1
ATOM 1501 O O . ALA A 1 185 ? -11.578 34 19.672 1 94.5 185 ALA A O 1
ATOM 1502 N N . ASN A 1 186 ? -11.211 35.781 20.859 1 94.56 186 ASN A N 1
ATOM 1503 C CA . ASN A 1 186 ? -12.602 36 21.266 1 94.56 186 ASN A CA 1
ATOM 1504 C C . ASN A 1 186 ? -12.93 37.5 21.281 1 94.56 186 ASN A C 1
ATOM 1506 O O . ASN A 1 186 ? -13.078 38.094 22.344 1 94.56 186 ASN A O 1
ATOM 1510 N N . TRP A 1 187 ? -13.172 38.031 20.141 1 97 187 TRP A N 1
ATOM 1511 C CA . TRP A 1 187 ? -13.305 39.469 19.938 1 97 187 TRP A CA 1
ATOM 1512 C C . TRP A 1 187 ? -14.766 39.875 20 1 97 187 TRP A C 1
ATOM 1514 O O . TRP A 1 187 ? -15.633 39.219 19.406 1 97 187 TRP A O 1
ATOM 1524 N N . ASP A 1 188 ? -15.086 40.906 20.688 1 97.25 188 ASP A N 1
ATOM 1525 C CA . ASP A 1 188 ? -16.422 41.531 20.688 1 97.25 188 ASP A CA 1
ATOM 1526 C C . ASP A 1 188 ? -16.531 42.594 19.609 1 97.25 188 ASP A C 1
ATOM 1528 O O . ASP A 1 188 ? -16.188 43.75 19.828 1 97.25 188 ASP A O 1
ATOM 1532 N N . ASN A 1 189 ? -17.156 42.25 18.562 1 95.62 189 ASN A N 1
ATOM 1533 C CA . ASN A 1 189 ? -17.25 43.125 17.406 1 95.62 189 ASN A CA 1
ATOM 1534 C C . ASN A 1 189 ? -18.188 44.281 17.656 1 95.62 189 ASN A C 1
ATOM 1536 O O . ASN A 1 189 ? -18.188 45.25 16.891 1 95.62 189 ASN A O 1
ATOM 1540 N N . THR A 1 190 ? -18.875 44.312 18.703 1 96.88 190 THR A N 1
ATOM 1541 C CA . THR A 1 190 ? -19.828 45.375 18.984 1 96.88 190 THR A CA 1
ATOM 1542 C C . THR A 1 190 ? -19.172 46.5 19.781 1 96.88 190 THR A C 1
ATOM 1544 O O . THR A 1 190 ? -19.734 47.594 19.906 1 96.88 190 THR A O 1
ATOM 1547 N N . TYR A 1 191 ? -18 46.25 20.312 1 97.44 191 TYR A N 1
ATOM 1548 C CA . TYR A 1 191 ? -17.328 47.281 21.094 1 97.44 191 TYR A CA 1
ATOM 1549 C C . TYR A 1 191 ? -16.625 48.281 20.203 1 97.44 191 TYR A C 1
ATOM 1551 O O . TYR A 1 191 ? -15.805 47.906 19.359 1 97.44 191 TYR A O 1
ATOM 1559 N N . ASP A 1 192 ? -16.891 49.562 20.406 1 97.25 192 ASP A N 1
ATOM 1560 C CA . ASP A 1 192 ? -16.219 50.625 19.672 1 97.25 192 ASP A CA 1
ATOM 1561 C C . ASP A 1 192 ? -14.938 51.062 20.391 1 97.25 192 ASP A C 1
ATOM 1563 O O . ASP A 1 192 ? -15.008 51.656 21.453 1 97.25 192 ASP A O 1
ATOM 1567 N N . TRP A 1 193 ? -13.867 50.844 19.828 1 97.06 193 TRP A N 1
ATOM 1568 C CA . TRP A 1 193 ? -12.586 51.125 20.469 1 97.06 193 TRP A CA 1
ATOM 1569 C C . TRP A 1 193 ? -11.938 52.375 19.859 1 97.06 193 TRP A C 1
ATOM 1571 O O . TRP A 1 193 ? -10.836 52.75 20.25 1 97.06 193 TRP A O 1
ATOM 1581 N N . ALA A 1 194 ? -12.539 52.969 18.891 1 96.94 194 ALA A N 1
ATOM 1582 C CA . ALA A 1 194 ? -12 54.188 18.297 1 96.94 194 ALA A CA 1
ATOM 1583 C C . ALA A 1 194 ? -11.844 55.312 19.344 1 96.94 194 ALA A C 1
ATOM 1585 O O . ALA A 1 194 ? -12.703 55.469 20.203 1 96.94 194 ALA A O 1
ATOM 1586 N N . ARG A 1 195 ? -10.695 56.031 19.25 1 97.88 195 ARG A N 1
ATOM 1587 C CA . ARG A 1 195 ? -10.375 57.188 20.109 1 97.88 195 ARG A CA 1
ATOM 1588 C C . ARG A 1 195 ? -10.266 56.75 21.562 1 97.88 195 ARG A C 1
ATOM 1590 O O . ARG A 1 195 ? -10.586 57.531 22.469 1 97.88 195 ARG A O 1
ATOM 1597 N N . LYS A 1 196 ? -9.914 55.562 21.766 1 98.19 196 LYS A N 1
ATOM 1598 C CA . LYS A 1 196 ? -9.711 55.062 23.125 1 98.19 196 LYS A CA 1
ATOM 1599 C C . LYS A 1 196 ? -8.227 54.812 23.406 1 98.19 196 LYS A C 1
ATOM 1601 O O . LYS A 1 196 ? -7.406 54.812 22.484 1 98.19 196 LYS A O 1
ATOM 1606 N N . LYS A 1 197 ? -7.934 54.719 24.719 1 98.75 197 LYS A N 1
ATOM 1607 C CA . LYS A 1 197 ? -6.617 54.25 25.141 1 98.75 197 LYS A CA 1
ATOM 1608 C C . LYS A 1 197 ? -6.559 52.75 25.203 1 98.75 197 LYS A C 1
ATOM 1610 O O . LYS A 1 197 ? -7.25 52.125 26.016 1 98.75 197 LYS A O 1
ATOM 1615 N N . VAL A 1 198 ? -5.727 52.219 24.359 1 98.75 198 VAL A N 1
ATOM 1616 C CA . VAL A 1 198 ? -5.738 50.781 24.156 1 98.75 198 VAL A CA 1
ATOM 1617 C C . VAL A 1 198 ? -4.375 50.188 24.531 1 98.75 198 VAL A C 1
ATOM 1619 O O . VAL A 1 198 ? -3.336 50.75 24.172 1 98.75 198 VAL A O 1
ATOM 1622 N N . ALA A 1 199 ? -4.344 49.062 25.297 1 98.81 199 ALA A N 1
ATOM 1623 C CA . ALA A 1 199 ? -3.16 48.25 25.5 1 98.81 199 ALA A CA 1
ATOM 1624 C C . ALA A 1 199 ? -3.275 46.938 24.75 1 98.81 199 ALA A C 1
ATOM 1626 O O . ALA A 1 199 ? -4.316 46.25 24.812 1 98.81 199 ALA A O 1
ATOM 1627 N N . VAL A 1 200 ? -2.299 46.562 24 1 98.69 200 VAL A N 1
ATOM 1628 C CA . VAL A 1 200 ? -2.191 45.25 23.375 1 98.69 200 VAL A CA 1
ATOM 1629 C C . VAL A 1 200 ? -1.044 44.469 24 1 98.69 200 VAL A C 1
ATOM 1631 O O . VAL A 1 200 ? 0.105 44.938 24 1 98.69 200 VAL A O 1
ATOM 1634 N N . ILE A 1 201 ? -1.332 43.312 24.594 1 98.12 201 ILE A N 1
ATOM 1635 C CA . ILE A 1 201 ? -0.323 42.469 25.219 1 98.12 201 ILE A CA 1
ATOM 1636 C C . ILE A 1 201 ? 0.082 41.344 24.266 1 98.12 201 ILE A C 1
ATOM 1638 O O . ILE A 1 201 ? -0.723 40.469 23.953 1 98.12 201 ILE A O 1
ATOM 1642 N N . GLY A 1 202 ? 1.291 41.406 23.844 1 95.44 202 GLY A N 1
ATOM 1643 C CA . GLY A 1 202 ? 1.811 40.406 22.922 1 95.44 202 GLY A CA 1
ATOM 1644 C C . GLY A 1 202 ? 2.186 41 21.578 1 95.44 202 GLY A C 1
ATOM 1645 O O . GLY A 1 202 ? 1.548 41.938 21.094 1 95.44 202 GLY A O 1
ATOM 1646 N N . ASN A 1 203 ? 3.199 40.375 20.922 1 94.75 203 ASN A N 1
ATOM 1647 C CA . ASN A 1 203 ? 3.633 40.812 19.594 1 94.75 203 ASN A CA 1
ATOM 1648 C C . ASN A 1 203 ? 3.877 39.625 18.672 1 94.75 203 ASN A C 1
ATOM 1650 O O . ASN A 1 203 ? 4.824 39.625 17.875 1 94.75 203 ASN A O 1
ATOM 1654 N N . GLY A 1 204 ? 3.09 38.562 18.891 1 91.88 204 GLY A N 1
ATOM 1655 C CA . GLY A 1 204 ? 3 37.531 17.875 1 91.88 204 GLY A CA 1
ATOM 1656 C C . GLY A 1 204 ? 2.174 37.938 16.672 1 91.88 204 GLY A C 1
ATOM 1657 O O . GLY A 1 204 ? 2.014 39.156 16.422 1 91.88 204 GLY A O 1
ATOM 1658 N N . ALA A 1 205 ? 1.674 36.969 15.992 1 90.94 205 ALA A N 1
ATOM 1659 C CA . ALA A 1 205 ? 0.951 37.25 14.758 1 90.94 205 ALA A CA 1
ATOM 1660 C C . ALA A 1 205 ? -0.262 38.156 15.031 1 90.94 205 ALA A C 1
ATOM 1662 O O . ALA A 1 205 ? -0.44 39.188 14.383 1 90.94 205 ALA A O 1
ATOM 1663 N N . SER A 1 206 ? -1.108 37.781 15.984 1 94.5 206 SER A N 1
ATOM 1664 C CA . SER A 1 206 ? -2.311 38.562 16.266 1 94.5 206 SER A CA 1
ATOM 1665 C C . SER A 1 206 ? -1.964 39.938 16.828 1 94.5 206 SER A C 1
ATOM 1667 O O . SER A 1 206 ? -2.607 40.906 16.484 1 94.5 206 SER A O 1
ATOM 1669 N N . GLY A 1 207 ? -0.918 40 17.688 1 96.31 207 GLY A N 1
ATOM 1670 C CA . GLY A 1 207 ? -0.494 41.281 18.234 1 96.31 207 GLY A CA 1
ATOM 1671 C C . GLY A 1 207 ? -0.035 42.25 17.156 1 96.31 207 GLY A C 1
ATOM 1672 O O . GLY A 1 207 ? -0.438 43.438 17.156 1 96.31 207 GLY A O 1
ATOM 1673 N N . ILE A 1 208 ? 0.734 41.719 16.266 1 95.62 208 ILE A N 1
ATOM 1674 C CA . ILE A 1 208 ? 1.27 42.531 15.18 1 95.62 208 ILE A CA 1
ATOM 1675 C C . ILE A 1 208 ? 0.123 43.094 14.328 1 95.62 208 ILE A C 1
ATOM 1677 O O . ILE A 1 208 ? 0.097 44.281 13.992 1 95.62 208 ILE A O 1
ATOM 1681 N N . GLN A 1 209 ? -0.807 42.281 14.078 1 96 209 GLN A N 1
ATOM 1682 C CA . GLN A 1 209 ? -1.925 42.688 13.227 1 96 209 GLN A CA 1
ATOM 1683 C C . GLN A 1 209 ? -2.857 43.656 13.953 1 96 209 GLN A C 1
ATOM 1685 O O . GLN A 1 209 ? -3.336 44.625 13.375 1 96 209 GLN A O 1
ATOM 1690 N N . LEU A 1 210 ? -3.064 43.438 15.203 1 97.75 210 LEU A N 1
ATOM 1691 C CA . LEU A 1 210 ? -3.928 44.281 16.016 1 97.75 210 LEU A CA 1
ATOM 1692 C C . LEU A 1 210 ? -3.352 45.688 16.109 1 97.75 210 LEU A C 1
ATOM 1694 O O . LEU A 1 210 ? -4.059 46.688 15.875 1 97.75 210 LEU A O 1
ATOM 1698 N N . VAL A 1 211 ? -2.084 45.75 16.438 1 98.19 211 VAL A N 1
ATOM 1699 C CA . VAL A 1 211 ? -1.43 47.062 16.625 1 98.19 211 VAL A CA 1
ATOM 1700 C C . VAL A 1 211 ? -1.495 47.844 15.328 1 98.19 211 VAL A C 1
ATOM 1702 O O . VAL A 1 211 ? -1.86 49.031 15.328 1 98.19 211 VAL A O 1
ATOM 1705 N N . THR A 1 212 ? -1.201 47.219 14.25 1 96.44 212 THR A N 1
ATOM 1706 C CA . THR A 1 212 ? -1.185 47.844 12.945 1 96.44 212 THR A CA 1
ATOM 1707 C C . THR A 1 212 ? -2.576 48.375 12.578 1 96.44 212 THR A C 1
ATOM 1709 O O . THR A 1 212 ? -2.725 49.5 12.086 1 96.44 212 THR A O 1
ATOM 1712 N N . ALA A 1 213 ? -3.58 47.594 12.812 1 97.06 213 ALA A N 1
ATOM 1713 C CA . ALA A 1 213 ? -4.941 47.906 12.391 1 97.06 213 ALA A CA 1
ATOM 1714 C C . ALA A 1 213 ? -5.57 48.969 13.312 1 97.06 213 ALA A C 1
ATOM 1716 O O . ALA A 1 213 ? -6.359 49.812 12.867 1 97.06 213 ALA A O 1
ATOM 1717 N N . MET A 1 214 ? -5.203 49 14.602 1 98.25 214 MET A N 1
ATOM 1718 C CA . MET A 1 214 ? -5.914 49.812 15.578 1 98.25 214 MET A CA 1
ATOM 1719 C C . MET A 1 214 ? -5.227 51.156 15.758 1 98.25 214 MET A C 1
ATOM 1721 O O . MET A 1 214 ? -5.879 52.156 16.094 1 98.25 214 MET A O 1
ATOM 1725 N N . GLN A 1 215 ? -3.99 51.25 15.523 1 98.25 215 GLN A N 1
ATOM 1726 C CA . GLN A 1 215 ? -3.172 52.406 15.82 1 98.25 215 GLN A CA 1
ATOM 1727 C C . GLN A 1 215 ? -3.758 53.688 15.172 1 98.25 215 GLN A C 1
ATOM 1729 O O . GLN A 1 215 ? -3.896 54.719 15.828 1 98.25 215 GLN A O 1
ATOM 1734 N N . PRO A 1 216 ? -4.18 53.594 13.898 1 98 216 PRO A N 1
ATOM 1735 C CA . PRO A 1 216 ? -4.637 54.844 13.242 1 98 216 PRO A CA 1
ATOM 1736 C C . PRO A 1 216 ? -5.906 55.406 13.875 1 98 216 PRO A C 1
ATOM 1738 O O . PRO A 1 216 ? -6.215 56.594 13.688 1 98 216 PRO A O 1
ATOM 1741 N N . LYS A 1 217 ? -6.57 54.625 14.648 1 97.88 217 LYS A N 1
ATOM 1742 C CA . LYS A 1 217 ? -7.887 55.062 15.102 1 97.88 217 LYS A CA 1
ATOM 1743 C C . LYS A 1 217 ? -7.922 55.219 16.625 1 97.88 217 LYS A C 1
ATOM 1745 O O . LYS A 1 217 ? -8.828 55.844 17.172 1 97.88 217 LYS A O 1
ATOM 1750 N N . ALA A 1 218 ? -6.977 54.688 17.312 1 98.25 218 ALA A N 1
ATOM 1751 C CA . ALA A 1 218 ? -6.918 54.75 18.766 1 98.25 218 ALA A CA 1
ATOM 1752 C C . ALA A 1 218 ? -6.402 56.125 19.219 1 98.25 218 ALA A C 1
ATOM 1754 O O . ALA A 1 218 ? -5.672 56.781 18.484 1 98.25 218 ALA A O 1
ATOM 1755 N N . ASP A 1 219 ? -6.828 56.594 20.406 1 98.44 219 ASP A N 1
ATOM 1756 C CA . ASP A 1 219 ? -6.266 57.781 21 1 98.44 219 ASP A CA 1
ATOM 1757 C C . ASP A 1 219 ? -4.82 57.562 21.438 1 98.44 219 ASP A C 1
ATOM 1759 O O . ASP A 1 219 ? -3.965 58.438 21.25 1 98.44 219 ASP A O 1
ATOM 1763 N N . LYS A 1 220 ? -4.625 56.469 22.031 1 98.5 220 LYS A N 1
ATOM 1764 C CA . LYS A 1 220 ? -3.32 56 22.484 1 98.5 220 LYS A CA 1
ATOM 1765 C C . LYS A 1 220 ? -3.248 54.469 22.438 1 98.5 220 LYS A C 1
ATOM 1767 O O . LYS A 1 220 ? -4.211 53.781 22.781 1 98.5 220 LYS A O 1
ATOM 1772 N N . LEU A 1 221 ? -2.152 53.969 21.938 1 98.75 221 LEU A N 1
ATOM 1773 C CA . LEU A 1 221 ? -1.955 52.531 21.891 1 98.75 221 LEU A CA 1
ATOM 1774 C C . LEU A 1 221 ? -0.585 52.156 22.438 1 98.75 221 LEU A C 1
ATOM 1776 O O . LEU A 1 221 ? 0.431 52.719 22.047 1 98.75 221 LEU A O 1
ATOM 1780 N N . VAL A 1 222 ? -0.525 51.25 23.422 1 98.75 222 VAL A N 1
ATOM 1781 C CA . VAL A 1 222 ? 0.726 50.75 23.984 1 98.75 222 VAL A CA 1
ATOM 1782 C C . VAL A 1 222 ? 0.819 49.219 23.734 1 98.75 222 VAL A C 1
ATOM 1784 O O . VAL A 1 222 ? -0.088 48.469 24.094 1 98.75 222 VAL A O 1
ATOM 1787 N N . ASN A 1 223 ? 1.849 48.844 23.109 1 98.5 223 ASN A N 1
ATOM 1788 C CA . ASN A 1 223 ? 2.111 47.406 22.875 1 98.5 223 ASN A CA 1
ATOM 1789 C C . ASN A 1 223 ? 3.082 46.844 23.922 1 98.5 223 ASN A C 1
ATOM 1791 O O . ASN A 1 223 ? 4.25 47.25 23.953 1 98.5 223 ASN A O 1
ATOM 1795 N N . TYR A 1 224 ? 2.549 46 24.766 1 97.94 224 TYR A N 1
ATOM 1796 C CA . TYR A 1 224 ? 3.385 45.344 25.766 1 97.94 224 TYR A CA 1
ATOM 1797 C C . TYR A 1 224 ? 4.004 44.062 25.203 1 97.94 224 TYR A C 1
ATOM 1799 O O . TYR A 1 224 ? 3.297 43.188 24.672 1 97.94 224 TYR A O 1
ATOM 1807 N N . MET A 1 225 ? 5.266 43.938 25.266 1 93.94 225 MET A N 1
ATOM 1808 C CA . MET A 1 225 ? 5.934 42.781 24.703 1 93.94 225 MET A CA 1
ATOM 1809 C C . MET A 1 225 ? 7.07 42.312 25.609 1 93.94 225 MET A C 1
ATOM 1811 O O . MET A 1 225 ? 7.609 43.094 26.391 1 93.94 225 MET A O 1
ATOM 1815 N N . ARG A 1 226 ? 7.43 41.062 25.516 1 89.31 226 ARG A N 1
ATOM 1816 C CA . ARG A 1 226 ? 8.469 40.469 26.359 1 89.31 226 ARG A CA 1
ATOM 1817 C C . ARG A 1 226 ? 9.703 40.094 25.547 1 89.31 226 ARG A C 1
ATOM 1819 O O . ARG A 1 226 ? 10.812 40.031 26.078 1 89.31 226 ARG A O 1
ATOM 1826 N N . GLN A 1 227 ? 9.484 39.781 24.234 1 89.44 227 GLN A N 1
ATOM 1827 C CA . GLN A 1 227 ? 10.57 39.375 23.328 1 89.44 227 GLN A CA 1
ATOM 1828 C C . GLN A 1 227 ? 10.414 40.062 21.969 1 89.44 227 GLN A C 1
ATOM 1830 O O . GLN A 1 227 ? 9.289 40.25 21.5 1 89.44 227 GLN A O 1
ATOM 1835 N N . PRO A 1 228 ? 11.562 40.375 21.422 1 92.31 228 PRO A N 1
ATOM 1836 C CA . PRO A 1 228 ? 11.453 40.906 20.062 1 92.31 228 PRO A CA 1
ATOM 1837 C C . PRO A 1 228 ? 10.984 39.844 19.047 1 92.31 228 PRO A C 1
ATOM 1839 O O . PRO A 1 228 ? 10.953 38.656 19.375 1 92.31 228 PRO A O 1
ATOM 1842 N N . THR A 1 229 ? 10.555 40.281 17.953 1 92.25 229 THR A N 1
ATOM 1843 C CA . THR A 1 229 ? 10.102 39.375 16.891 1 92.25 229 THR A CA 1
ATOM 1844 C C . THR A 1 229 ? 10.625 39.844 15.531 1 92.25 229 THR A C 1
ATOM 1846 O O . THR A 1 229 ? 10.891 41.031 15.336 1 92.25 229 THR A O 1
ATOM 1849 N N . TRP A 1 230 ? 10.844 38.906 14.672 1 92.31 230 TRP A N 1
ATOM 1850 C CA . TRP A 1 230 ? 11.258 39.219 13.305 1 92.31 230 TRP A CA 1
ATOM 1851 C C . TRP A 1 230 ? 10.07 39.688 12.469 1 92.31 230 TRP A C 1
ATOM 1853 O O . TRP A 1 230 ? 8.984 39.094 12.547 1 92.31 230 TRP A O 1
ATOM 1863 N N . ILE A 1 231 ? 10.25 40.75 11.773 1 91 231 ILE A N 1
ATOM 1864 C CA . ILE A 1 231 ? 9.344 41.156 10.719 1 91 231 ILE A CA 1
ATOM 1865 C C . ILE A 1 231 ? 9.922 40.781 9.359 1 91 231 ILE A C 1
ATOM 1867 O O . ILE A 1 231 ? 10.977 41.281 8.961 1 91 231 ILE A O 1
ATOM 1871 N N . SER A 1 232 ? 9.211 39.969 8.672 1 85.38 232 SER A N 1
ATOM 1872 C CA . SER A 1 232 ? 9.789 39.281 7.512 1 85.38 232 SER A CA 1
ATOM 1873 C C . SER A 1 232 ? 9.508 40.062 6.23 1 85.38 232 SER A C 1
ATOM 1875 O O . SER A 1 232 ? 8.656 40.969 6.211 1 85.38 232 SER A O 1
ATOM 1877 N N . VAL A 1 233 ? 10.32 39.719 5.297 1 77.88 233 VAL A N 1
ATOM 1878 C CA . VAL A 1 233 ? 9.992 40.094 3.924 1 77.88 233 VAL A CA 1
ATOM 1879 C C . VAL A 1 233 ? 8.945 39.125 3.361 1 77.88 233 VAL A C 1
ATOM 1881 O O . VAL A 1 233 ? 8.727 38.062 3.906 1 77.88 233 VAL A O 1
ATOM 1884 N N . ASN A 1 234 ? 8.18 39.625 2.461 1 65.69 234 ASN A N 1
ATOM 1885 C CA . ASN A 1 234 ? 7.141 38.781 1.89 1 65.69 234 ASN A CA 1
ATOM 1886 C C . ASN A 1 234 ? 7.727 37.531 1.241 1 65.69 234 ASN A C 1
ATOM 1888 O O . ASN A 1 234 ? 8.891 37.531 0.853 1 65.69 234 ASN A O 1
ATOM 1892 N N . PHE A 1 235 ? 6.723 36.5 1.296 1 59.69 235 PHE A N 1
ATOM 1893 C CA . PHE A 1 235 ? 7.023 35.281 0.55 1 59.69 235 PHE A CA 1
ATOM 1894 C C . PHE A 1 235 ? 7.105 35.562 -0.944 1 59.69 235 PHE A C 1
ATOM 1896 O O . PHE A 1 235 ? 6.426 36.469 -1.448 1 59.69 235 PHE A O 1
ATOM 1903 N N . LEU A 1 236 ? 8.281 35.094 -1.573 1 60.16 236 LEU A N 1
ATOM 1904 C CA . LEU A 1 236 ? 8.5 35.281 -3.002 1 60.16 236 LEU A CA 1
ATOM 1905 C C . LEU A 1 236 ? 8.883 36.719 -3.295 1 60.16 236 LEU A C 1
ATOM 1907 O O . LEU A 1 236 ? 8.094 37.5 -3.857 1 60.16 236 LEU A O 1
ATOM 1911 N N . VAL A 1 237 ? 9.812 37.125 -2.721 1 59.59 237 VAL A N 1
ATOM 1912 C CA . VAL A 1 237 ? 10.336 38.469 -2.838 1 59.59 237 VAL A CA 1
ATOM 1913 C C . VAL A 1 237 ? 10.18 38.969 -4.273 1 59.59 237 VAL A C 1
ATOM 1915 O O . VAL A 1 237 ? 9.906 40.156 -4.504 1 59.59 237 VAL A O 1
ATOM 1918 N N . GLU A 1 238 ? 10.219 37.906 -5.094 1 59 238 GLU A N 1
ATOM 1919 C CA . GLU A 1 238 ? 10.133 38.281 -6.504 1 59 238 GLU A CA 1
ATOM 1920 C C . GLU A 1 238 ? 8.727 38.75 -6.859 1 59 238 GLU A C 1
ATOM 1922 O O . GLU A 1 238 ? 8.562 39.594 -7.746 1 59 238 GLU A O 1
ATOM 1927 N N . LYS A 1 239 ? 7.809 38.219 -6.129 1 60.62 239 LYS A N 1
ATOM 1928 C CA . LYS A 1 239 ? 6.43 38.562 -6.484 1 60.62 239 LYS A CA 1
ATOM 1929 C C . LYS A 1 239 ? 5.883 39.688 -5.602 1 60.62 239 LYS A C 1
ATOM 1931 O O . LYS A 1 239 ? 4.848 40.281 -5.91 1 60.62 239 LYS A O 1
ATOM 1936 N N . ALA A 1 240 ? 6.516 39.906 -4.523 1 61.88 240 ALA A N 1
ATOM 1937 C CA . ALA A 1 240 ? 6.199 41.062 -3.688 1 61.88 240 ALA A CA 1
ATOM 1938 C C . ALA A 1 240 ? 7.469 41.781 -3.248 1 61.88 240 ALA A C 1
ATOM 1940 O O . ALA A 1 240 ? 7.797 41.812 -2.061 1 61.88 240 ALA A O 1
ATOM 1941 N N . PRO A 1 241 ? 8.242 42.25 -4.258 1 54.75 241 PRO A N 1
ATOM 1942 C CA . PRO A 1 241 ? 9.602 42.75 -4.016 1 54.75 241 PRO A CA 1
ATOM 1943 C C . PRO A 1 241 ? 9.648 43.844 -2.939 1 54.75 241 PRO A C 1
ATOM 1945 O O . PRO A 1 241 ? 10.688 44.031 -2.299 1 54.75 241 PRO A O 1
ATOM 1948 N N . ASP A 1 242 ? 8.547 44.594 -2.811 1 56.12 242 ASP A N 1
ATOM 1949 C CA . ASP A 1 242 ? 8.68 45.719 -1.894 1 56.12 242 ASP A CA 1
ATOM 1950 C C . ASP A 1 242 ? 8.07 45.375 -0.533 1 56.12 242 ASP A C 1
ATOM 1952 O O . ASP A 1 242 ? 7.91 46.281 0.309 1 56.12 242 ASP A O 1
ATOM 1956 N N . GLY A 1 243 ? 7.793 44.094 -0.279 1 60.72 243 GLY A N 1
ATOM 1957 C CA . GLY A 1 243 ? 7.262 43.719 1.016 1 60.72 243 GLY A CA 1
ATOM 1958 C C . GLY A 1 243 ? 5.848 44.219 1.257 1 60.72 243 GLY A C 1
ATOM 1959 O O . GLY A 1 243 ? 5.328 44.094 2.369 1 60.72 243 GLY A O 1
ATOM 1960 N N . VAL A 1 244 ? 5.301 44.75 0.259 1 73.31 244 VAL A N 1
ATOM 1961 C CA . VAL A 1 244 ? 3.99 45.375 0.415 1 73.31 244 VAL A CA 1
ATOM 1962 C C . VAL A 1 244 ? 2.902 44.406 -0.037 1 73.31 244 VAL A C 1
ATOM 1964 O O . VAL A 1 244 ? 3.074 43.688 -1.027 1 73.31 244 VAL A O 1
ATOM 1967 N N . ASN A 1 245 ? 1.865 44.312 0.766 1 86.56 245 ASN A N 1
ATOM 1968 C CA . ASN A 1 245 ? 0.688 43.531 0.391 1 86.56 245 ASN A CA 1
ATOM 1969 C C . ASN A 1 245 ? -0.054 44.156 -0.781 1 86.56 245 ASN A C 1
ATOM 1971 O O . ASN A 1 245 ? -0.884 45.062 -0.586 1 86.56 245 ASN A O 1
ATOM 1975 N N . ARG A 1 246 ? 0.163 43.656 -1.91 1 84.81 246 ARG A N 1
ATOM 1976 C CA . ARG A 1 246 ? -0.349 44.312 -3.113 1 84.81 246 ARG A CA 1
ATOM 1977 C C . ARG A 1 246 ? -1.72 43.75 -3.492 1 84.81 246 ARG A C 1
ATOM 1979 O O . ARG A 1 246 ? -1.982 42.562 -3.326 1 84.81 246 ARG A O 1
ATOM 1986 N N . GLU A 1 247 ? -2.492 44.656 -4.039 1 91.81 247 GLU A N 1
ATOM 1987 C CA . GLU A 1 247 ? -3.785 44.281 -4.594 1 91.81 247 GLU A CA 1
ATOM 1988 C C . GLU A 1 247 ? -3.629 43.688 -5.988 1 91.81 247 GLU A C 1
ATOM 1990 O O . GLU A 1 247 ? -2.803 44.156 -6.781 1 91.81 247 GLU A O 1
ATOM 1995 N N . TYR A 1 248 ? -4.395 42.688 -6.262 1 93.62 248 TYR A N 1
ATOM 1996 C CA . TYR A 1 248 ? -4.465 42.188 -7.621 1 93.62 248 TYR A CA 1
ATOM 1997 C C . TYR A 1 248 ? -5.324 43.062 -8.508 1 93.62 248 TYR A C 1
ATOM 1999 O O . TYR A 1 248 ? -6.363 43.562 -8.07 1 93.62 248 TYR A O 1
ATOM 2007 N N . THR A 1 249 ? -4.895 43.25 -9.734 1 95.31 249 THR A N 1
ATOM 2008 C CA . THR A 1 249 ? -5.664 44.094 -10.664 1 95.31 249 THR A CA 1
ATOM 2009 C C . THR A 1 249 ? -6.848 43.312 -11.219 1 95.31 249 THR A C 1
ATOM 2011 O O . THR A 1 249 ? -6.875 42.062 -11.148 1 95.31 249 THR A O 1
ATOM 2014 N N . GLU A 1 250 ? -7.797 44.094 -11.648 1 96.81 250 GLU A N 1
ATOM 2015 C CA . GLU A 1 250 ? -8.93 43.438 -12.289 1 96.81 250 GLU A CA 1
ATOM 2016 C C . GLU A 1 250 ? -8.484 42.656 -13.516 1 96.81 250 GLU A C 1
ATOM 2018 O O . GLU A 1 250 ? -9.047 41.594 -13.82 1 96.81 250 GLU A O 1
ATOM 2023 N N . GLU A 1 251 ? -7.5 43.094 -14.195 1 97.06 251 GLU A N 1
ATOM 2024 C CA . GLU A 1 251 ? -6.965 42.406 -15.352 1 97.06 251 GLU A CA 1
ATOM 2025 C C . GLU A 1 251 ? -6.402 41.031 -14.953 1 97.06 251 GLU A C 1
ATOM 2027 O O . GLU A 1 251 ? -6.617 40.031 -15.648 1 97.06 251 GLU A O 1
ATOM 2032 N N . GLN A 1 252 ? -5.672 40.969 -13.891 1 95.31 252 GLN A N 1
ATOM 2033 C CA . GLN A 1 252 ? -5.133 39.719 -13.383 1 95.31 252 GLN A CA 1
ATOM 2034 C C . GLN A 1 252 ? -6.258 38.75 -13.016 1 95.31 252 GLN A C 1
ATOM 2036 O O . GLN A 1 252 ? -6.23 37.562 -13.414 1 95.31 252 GLN A O 1
ATOM 2041 N N . ARG A 1 253 ? -7.203 39.219 -12.344 1 97.56 253 ARG A N 1
ATOM 2042 C CA . ARG A 1 253 ? -8.32 38.375 -11.906 1 97.56 253 ARG A CA 1
ATOM 2043 C C . ARG A 1 253 ? -9.117 37.875 -13.102 1 97.56 253 ARG A C 1
ATOM 2045 O O . ARG A 1 253 ? -9.508 36.719 -13.141 1 97.56 253 ARG A O 1
ATOM 2052 N N . GLN A 1 254 ? -9.336 38.781 -14.078 1 97.88 254 GLN A N 1
ATOM 2053 C CA . GLN A 1 254 ? -10.039 38.375 -15.289 1 97.88 254 GLN A CA 1
ATOM 2054 C C . GLN A 1 254 ? -9.281 37.281 -16.031 1 97.88 254 GLN A C 1
ATOM 2056 O O . GLN A 1 254 ? -9.883 36.344 -16.547 1 97.88 254 GLN A O 1
ATOM 2061 N N . LEU A 1 255 ? -8.016 37.438 -16.094 1 97.62 255 LEU A N 1
ATOM 2062 C CA . LEU A 1 255 ? -7.176 36.406 -16.719 1 97.62 255 LEU A CA 1
ATOM 2063 C C . LEU A 1 255 ? -7.371 35.062 -16.047 1 97.62 255 LEU A C 1
ATOM 2065 O O . LEU A 1 255 ? -7.531 34.031 -16.719 1 97.62 255 LEU A O 1
ATOM 2069 N N . TRP A 1 256 ? -7.359 35.031 -14.773 1 97.38 256 TRP A N 1
ATOM 2070 C CA . TRP A 1 256 ? -7.473 33.781 -14.031 1 97.38 256 TRP A CA 1
ATOM 2071 C C . TRP A 1 256 ? -8.883 33.219 -14.133 1 97.38 256 TRP A C 1
ATOM 2073 O O . TRP A 1 256 ? -9.062 32 -14.117 1 97.38 256 TRP A O 1
ATOM 2083 N N . ARG A 1 257 ? -9.883 34.062 -14.258 1 97.12 257 ARG A N 1
ATOM 2084 C CA . ARG A 1 257 ? -11.25 33.625 -14.461 1 97.12 257 ARG A CA 1
ATOM 2085 C C . ARG A 1 257 ? -11.398 32.906 -15.805 1 97.12 257 ARG A C 1
ATOM 2087 O O . ARG A 1 257 ? -12.086 31.891 -15.906 1 97.12 257 ARG A O 1
ATOM 2094 N N . GLU A 1 258 ? -10.75 33.406 -16.766 1 96.81 258 GLU A N 1
ATOM 2095 C CA . GLU A 1 258 ? -10.977 32.969 -18.141 1 96.81 258 GLU A CA 1
ATOM 2096 C C . GLU A 1 258 ? -9.992 31.891 -18.547 1 96.81 258 GLU A C 1
ATOM 2098 O O . GLU A 1 258 ? -10.242 31.141 -19.5 1 96.81 258 GLU A O 1
ATOM 2103 N N . ASN A 1 259 ? -8.891 31.859 -17.922 1 96.69 259 ASN A N 1
ATOM 2104 C CA . ASN A 1 259 ? -7.84 30.906 -18.281 1 96.69 259 ASN A CA 1
ATOM 2105 C C . ASN A 1 259 ? -7.391 30.078 -17.094 1 96.69 259 ASN A C 1
ATOM 2107 O O . ASN A 1 259 ? -6.375 30.391 -16.469 1 96.69 259 ASN A O 1
ATOM 2111 N N . PRO A 1 260 ? -7.98 28.984 -16.938 1 95.44 260 PRO A N 1
ATOM 2112 C CA . PRO A 1 260 ? -7.652 28.141 -15.797 1 95.44 260 PRO A CA 1
ATOM 2113 C C . PRO A 1 260 ? -6.184 27.703 -15.773 1 95.44 260 PRO A C 1
ATOM 2115 O O . PRO A 1 260 ? -5.609 27.5 -14.703 1 95.44 260 PRO A O 1
ATOM 2118 N N . GLN A 1 261 ? -5.566 27.578 -16.922 1 96.5 261 GLN A N 1
ATOM 2119 C CA . GLN A 1 261 ? -4.152 27.219 -16.984 1 96.5 261 GLN A CA 1
ATOM 2120 C C . GLN A 1 261 ? -3.283 28.312 -16.375 1 96.5 261 GLN A C 1
ATOM 2122 O O . GLN A 1 261 ? -2.293 28.016 -15.695 1 96.5 261 GLN A O 1
ATOM 2127 N N . ALA A 1 262 ? -3.627 29.562 -16.672 1 97 262 ALA A N 1
ATOM 2128 C CA . ALA A 1 262 ? -2.861 30.672 -16.109 1 97 262 ALA A CA 1
ATOM 2129 C C . ALA A 1 262 ? -2.932 30.672 -14.578 1 97 262 ALA A C 1
ATOM 2131 O O . ALA A 1 262 ? -1.931 30.922 -13.906 1 97 262 ALA A O 1
ATOM 2132 N N . LEU A 1 263 ? -4.094 30.438 -14.055 1 97.25 263 LEU A N 1
ATOM 2133 C CA . LEU A 1 263 ? -4.25 30.344 -12.609 1 97.25 263 LEU A CA 1
ATOM 2134 C C . LEU A 1 263 ? -3.443 29.188 -12.047 1 97.25 263 LEU A C 1
ATOM 2136 O O . LEU A 1 263 ? -2.771 29.328 -11.023 1 97.25 263 LEU A O 1
ATOM 2140 N N . PHE A 1 264 ? -3.531 28.078 -12.742 1 96.94 264 PHE A N 1
ATOM 2141 C CA . PHE A 1 264 ? -2.775 26.891 -12.344 1 96.94 264 PHE A CA 1
ATOM 2142 C C . PHE A 1 264 ? -1.284 27.203 -12.281 1 96.94 264 PHE A C 1
ATOM 2144 O O . PHE A 1 264 ? -0.62 26.875 -11.297 1 96.94 264 PHE A O 1
ATOM 2151 N N . ASP A 1 265 ? -0.792 27.828 -13.281 1 96.56 265 ASP A N 1
ATOM 2152 C CA . ASP A 1 265 ? 0.633 28.125 -13.359 1 96.56 265 ASP A CA 1
ATOM 2153 C C . ASP A 1 265 ? 1.054 29.062 -12.234 1 96.56 265 ASP A C 1
ATOM 2155 O O . ASP A 1 265 ? 2.113 28.891 -11.625 1 96.56 265 ASP A O 1
ATOM 2159 N N . TYR A 1 266 ? 0.268 30.047 -11.992 1 94.56 266 TYR A N 1
ATOM 2160 C CA . TYR A 1 266 ? 0.564 31 -10.922 1 94.56 266 TYR A CA 1
ATOM 2161 C C . TYR A 1 266 ? 0.579 30.297 -9.562 1 94.56 266 TYR A C 1
ATOM 2163 O O . TYR A 1 266 ? 1.505 30.484 -8.773 1 94.56 266 TYR A O 1
ATOM 2171 N N . ARG A 1 267 ? -0.41 29.5 -9.289 1 95.94 267 ARG A N 1
ATOM 2172 C CA . ARG A 1 267 ? -0.499 28.781 -8.023 1 95.94 267 ARG A CA 1
ATOM 2173 C C . ARG A 1 267 ? 0.664 27.812 -7.863 1 95.94 267 ARG A C 1
ATOM 2175 O O . ARG A 1 267 ? 1.214 27.672 -6.77 1 95.94 267 ARG A O 1
ATOM 2182 N N . ARG A 1 268 ? 0.979 27.125 -8.938 1 95.44 268 ARG A N 1
ATOM 2183 C CA . ARG A 1 268 ? 2.092 26.172 -8.875 1 95.44 268 ARG A CA 1
ATOM 2184 C C . ARG A 1 268 ? 3.396 26.891 -8.531 1 95.44 268 ARG A C 1
ATOM 2186 O O . ARG A 1 268 ? 4.18 26.391 -7.723 1 95.44 268 ARG A O 1
ATOM 2193 N N . GLU A 1 269 ? 3.604 28.016 -9.188 1 92.25 269 GLU A N 1
ATOM 2194 C CA . GLU A 1 269 ? 4.801 28.797 -8.898 1 92.25 269 GLU A CA 1
ATOM 2195 C C . GLU A 1 269 ? 4.828 29.25 -7.438 1 92.25 269 GLU A C 1
ATOM 2197 O O . GLU A 1 269 ? 5.879 29.203 -6.793 1 92.25 269 GLU A O 1
ATOM 2202 N N . LEU A 1 270 ? 3.746 29.672 -6.98 1 91.19 270 LEU A N 1
ATOM 2203 C CA . LEU A 1 270 ? 3.635 30.094 -5.586 1 91.19 270 LEU A CA 1
ATOM 2204 C C . LEU A 1 270 ? 3.914 28.938 -4.645 1 91.19 270 LEU A C 1
ATOM 2206 O O . LEU A 1 270 ? 4.633 29.078 -3.656 1 91.19 270 LEU A O 1
ATOM 2210 N N . GLU A 1 271 ? 3.35 27.797 -4.973 1 93 271 GLU A N 1
ATOM 2211 C CA . GLU A 1 271 ? 3.541 26.609 -4.152 1 93 271 GLU A CA 1
ATOM 2212 C C . GLU A 1 271 ? 5.016 26.219 -4.074 1 93 271 GLU A C 1
ATOM 2214 O O . GLU A 1 271 ? 5.512 25.875 -3.002 1 93 271 GLU A O 1
ATOM 2219 N N . LYS A 1 272 ? 5.688 26.25 -5.156 1 92.75 272 LYS A N 1
ATOM 2220 C CA . LYS A 1 272 ? 7.113 25.938 -5.18 1 92.75 272 LYS A CA 1
ATOM 2221 C C . LYS A 1 272 ? 7.902 26.891 -4.285 1 92.75 272 LYS A C 1
ATOM 2223 O O . LYS A 1 272 ? 8.781 26.453 -3.533 1 92.75 272 LYS A O 1
ATOM 2228 N N . SER A 1 273 ? 7.543 28.141 -4.371 1 90.06 273 SER A N 1
ATOM 2229 C CA . SER A 1 273 ? 8.242 29.156 -3.588 1 90.06 273 SER A CA 1
ATOM 2230 C C . SER A 1 273 ? 7.988 28.969 -2.094 1 90.06 273 SER A C 1
ATOM 2232 O O . SER A 1 273 ? 8.906 29.094 -1.284 1 90.06 273 SER A O 1
ATOM 2234 N N . ILE A 1 274 ? 6.785 28.734 -1.756 1 91.69 274 ILE A N 1
ATOM 2235 C CA . ILE A 1 274 ? 6.414 28.547 -0.356 1 91.69 274 ILE A CA 1
ATOM 2236 C C . ILE A 1 274 ? 7.105 27.297 0.201 1 91.69 274 ILE A C 1
ATOM 2238 O O . ILE A 1 274 ? 7.609 27.312 1.328 1 91.69 274 ILE A O 1
ATOM 2242 N N . ASN A 1 275 ? 7.16 26.234 -0.623 1 94.5 275 ASN A N 1
ATOM 2243 C CA . ASN A 1 275 ? 7.809 25 -0.189 1 94.5 275 ASN A CA 1
ATOM 2244 C C . ASN A 1 275 ? 9.312 25.188 -0.036 1 94.5 275 ASN A C 1
ATOM 2246 O O . ASN A 1 275 ? 9.938 24.531 0.8 1 94.5 275 ASN A O 1
ATOM 2250 N N . ALA A 1 276 ? 9.891 26.094 -0.809 1 92.88 276 ALA A N 1
ATOM 2251 C CA . ALA A 1 276 ? 11.32 26.359 -0.754 1 92.88 276 ALA A CA 1
ATOM 2252 C C . ALA A 1 276 ? 11.711 26.969 0.59 1 92.88 276 ALA A C 1
ATOM 2254 O O . ALA A 1 276 ? 12.867 26.891 1.005 1 92.88 276 ALA A O 1
ATOM 2255 N N . PHE A 1 277 ? 10.758 27.5 1.255 1 91.5 277 PHE A N 1
ATOM 2256 C CA . PHE A 1 277 ? 11.023 28.172 2.521 1 91.5 277 PHE A CA 1
ATOM 2257 C C . PHE A 1 277 ? 11.531 27.172 3.564 1 91.5 277 PHE A C 1
ATOM 2259 O O . PHE A 1 277 ? 12.203 27.562 4.523 1 91.5 277 PHE A O 1
ATOM 2266 N N . PHE A 1 278 ? 11.289 25.891 3.408 1 95.44 278 PHE A N 1
ATOM 2267 C CA . PHE A 1 278 ? 11.844 24.875 4.293 1 95.44 278 PHE A CA 1
ATOM 2268 C C . PHE A 1 278 ? 13.367 24.953 4.332 1 95.44 278 PHE A C 1
ATOM 2270 O O . PHE A 1 278 ? 13.969 24.844 5.398 1 95.44 278 PHE A O 1
ATOM 2277 N N . PHE A 1 279 ? 13.883 25.172 3.277 1 95.06 279 PHE A N 1
ATOM 2278 C CA . PHE A 1 279 ? 15.336 25.172 3.188 1 95.06 279 PHE A CA 1
ATOM 2279 C C . PHE A 1 279 ? 15.93 26.422 3.82 1 95.06 279 PHE A C 1
ATOM 2281 O O . PHE A 1 279 ? 17.062 26.406 4.289 1 95.06 279 PHE A O 1
ATOM 2288 N N . VAL A 1 280 ? 15.133 27.453 3.902 1 92.62 280 VAL A N 1
ATOM 2289 C CA . VAL A 1 280 ? 15.531 28.641 4.645 1 92.62 280 VAL A CA 1
ATOM 2290 C C . VAL A 1 280 ? 15.594 28.328 6.137 1 92.62 280 VAL A C 1
ATOM 2292 O O . VAL A 1 280 ? 16.344 28.969 6.879 1 92.62 280 VAL A O 1
ATOM 2295 N N . MET A 1 281 ? 14.836 27.328 6.551 1 95.06 281 MET A N 1
ATOM 2296 C CA . MET A 1 281 ? 14.766 26.969 7.965 1 95.06 281 MET A CA 1
ATOM 2297 C C . MET A 1 281 ? 15.875 25.984 8.328 1 95.06 281 MET A C 1
ATOM 2299 O O . MET A 1 281 ? 16.062 25.672 9.5 1 95.06 281 MET A O 1
ATOM 2303 N N . CYS A 1 282 ? 16.609 25.484 7.395 1 96.5 282 CYS A N 1
ATOM 2304 C CA . CYS A 1 282 ? 17.719 24.562 7.641 1 96.5 282 CYS A CA 1
ATOM 2305 C C . CYS A 1 282 ? 19 25.328 7.961 1 96.5 282 CYS A C 1
ATOM 2307 O O . CYS A 1 282 ? 19.453 26.141 7.16 1 96.5 282 CYS A O 1
ATOM 2309 N N . LEU A 1 283 ? 19.609 25 9.016 1 96.38 283 LEU A N 1
ATOM 2310 C CA . LEU A 1 283 ? 20.75 25.75 9.539 1 96.38 283 LEU A CA 1
ATOM 2311 C C . LEU A 1 283 ? 21.922 25.703 8.578 1 96.38 283 LEU A C 1
ATOM 2313 O O . LEU A 1 283 ? 22.672 26.672 8.445 1 96.38 283 LEU A O 1
ATOM 2317 N N . ASP A 1 284 ? 22.047 24.594 7.922 1 93.56 284 ASP A N 1
ATOM 2318 C CA . ASP A 1 284 ? 23.219 24.406 7.09 1 93.56 284 ASP A CA 1
ATOM 2319 C C . ASP A 1 284 ? 22.969 24.875 5.66 1 93.56 284 ASP A C 1
ATOM 2321 O O . ASP A 1 284 ? 23.844 24.75 4.797 1 93.56 284 ASP A O 1
ATOM 2325 N N . HIS A 1 285 ? 21.875 25.391 5.379 1 95.06 285 HIS A N 1
ATOM 2326 C CA . HIS A 1 285 ? 21.578 25.859 4.031 1 95.06 285 HIS A CA 1
ATOM 2327 C C . HIS A 1 285 ? 21.953 27.328 3.861 1 95.06 285 HIS A C 1
ATOM 2329 O O . HIS A 1 285 ? 21.719 28.141 4.758 1 95.06 285 HIS A O 1
ATOM 2335 N N . PRO A 1 286 ? 22.5 27.703 2.74 1 94.31 286 PRO A N 1
ATOM 2336 C CA . PRO A 1 286 ? 22.938 29.078 2.535 1 94.31 286 PRO A CA 1
ATOM 2337 C C . PRO A 1 286 ? 21.781 30.078 2.488 1 94.31 286 PRO A C 1
ATOM 2339 O O . PRO A 1 286 ? 21.969 31.266 2.732 1 94.31 286 PRO A O 1
ATOM 2342 N N . ALA A 1 287 ? 20.656 29.578 2.262 1 91.62 287 ALA A N 1
ATOM 2343 C CA . ALA A 1 287 ? 19.484 30.453 2.191 1 91.62 287 ALA A CA 1
ATOM 2344 C C . ALA A 1 287 ? 19.172 31.047 3.557 1 91.62 287 ALA A C 1
ATOM 2346 O O . ALA A 1 287 ? 18.562 32.125 3.643 1 91.62 287 ALA A O 1
ATOM 2347 N N . GLN A 1 288 ? 19.625 30.438 4.609 1 92.75 288 GLN A N 1
ATOM 2348 C CA . GLN A 1 288 ? 19.266 30.859 5.957 1 92.75 288 GLN A CA 1
ATOM 2349 C C . GLN A 1 288 ? 19.922 32.188 6.309 1 92.75 288 GLN A C 1
ATOM 2351 O O . GLN A 1 288 ? 19.234 33.156 6.648 1 92.75 288 GLN A O 1
ATOM 2356 N N . PRO A 1 289 ? 21.25 32.344 6.156 1 94.06 289 PRO A N 1
ATOM 2357 C CA . PRO A 1 289 ? 21.859 33.656 6.449 1 94.06 289 PRO A CA 1
ATOM 2358 C C . PRO A 1 289 ? 21.422 34.719 5.477 1 94.06 289 PRO A C 1
ATOM 2360 O O . PRO A 1 289 ? 21.328 35.906 5.855 1 94.06 289 PRO A O 1
ATOM 2363 N N . TYR A 1 290 ? 21.156 34.344 4.328 1 92.62 290 TYR A N 1
ATOM 2364 C CA . TYR A 1 290 ? 20.672 35.312 3.35 1 92.62 290 TYR A CA 1
ATOM 2365 C C . TYR A 1 290 ? 19.328 35.875 3.768 1 92.62 290 TYR A C 1
ATOM 2367 O O . TYR A 1 290 ? 19.125 37.094 3.723 1 92.62 290 TYR A O 1
ATOM 2375 N N . TYR A 1 291 ? 18.453 35.031 4.172 1 91.38 291 TYR A N 1
ATOM 2376 C CA . TYR A 1 291 ? 17.125 35.469 4.617 1 91.38 291 TYR A CA 1
ATOM 2377 C C . TYR A 1 291 ? 17.219 36.344 5.867 1 91.38 291 TYR A C 1
ATOM 2379 O O . TYR A 1 291 ? 16.484 37.312 6.004 1 91.38 291 TYR A O 1
ATOM 2387 N N . GLU A 1 292 ? 18.078 36 6.762 1 92.94 292 GLU A N 1
ATOM 2388 C CA . GLU A 1 292 ? 18.312 36.812 7.949 1 92.94 292 GLU A CA 1
ATOM 2389 C C . GLU A 1 292 ? 18.734 38.219 7.574 1 92.94 292 GLU A C 1
ATOM 2391 O O . GLU A 1 292 ? 18.266 39.188 8.172 1 92.94 292 GLU A O 1
ATOM 2396 N N . GLY A 1 293 ? 19.625 38.312 6.598 1 92.56 293 GLY A N 1
ATOM 2397 C CA . GLY A 1 293 ? 20.031 39.625 6.098 1 92.56 293 GLY A CA 1
ATOM 2398 C C . GLY A 1 293 ? 18.891 40.438 5.535 1 92.56 293 GLY A C 1
ATOM 2399 O O . GLY A 1 293 ? 18.781 41.625 5.809 1 92.56 293 GLY A O 1
ATOM 2400 N N . LEU A 1 294 ? 18.031 39.781 4.848 1 89.81 294 LEU A N 1
ATOM 2401 C CA . LEU A 1 294 ? 16.875 40.469 4.25 1 89.81 294 LEU A CA 1
ATOM 2402 C C . LEU A 1 294 ? 15.93 40.969 5.328 1 89.81 294 LEU A C 1
ATOM 2404 O O . LEU A 1 294 ? 15.391 42.062 5.215 1 89.81 294 LEU A O 1
ATOM 2408 N N . CYS A 1 295 ? 15.688 40.188 6.344 1 90.81 295 CYS A N 1
ATOM 2409 C CA . CYS A 1 295 ? 14.82 40.594 7.441 1 90.81 295 CYS A CA 1
ATOM 2410 C C . CYS A 1 295 ? 15.414 41.812 8.18 1 90.81 295 CYS A C 1
ATOM 2412 O O . CYS A 1 295 ? 14.688 42.75 8.539 1 90.81 295 CYS A O 1
ATOM 2414 N N . ASN A 1 296 ? 16.719 41.781 8.352 1 91.75 296 ASN A N 1
ATOM 2415 C CA . ASN A 1 296 ? 17.406 42.906 8.992 1 91.75 296 ASN A CA 1
ATOM 2416 C C . ASN A 1 296 ? 17.25 44.188 8.188 1 91.75 296 ASN A C 1
ATOM 2418 O O . ASN A 1 296 ? 16.969 45.25 8.758 1 91.75 296 ASN A O 1
ATOM 2422 N N . GLU A 1 297 ? 17.422 44.031 6.918 1 89.75 297 GLU A N 1
ATOM 2423 C CA . GLU A 1 297 ? 17.297 45.188 6.047 1 89.75 297 GLU A CA 1
ATOM 2424 C C . GLU A 1 297 ? 15.883 45.75 6.074 1 89.75 297 GLU A C 1
ATOM 2426 O O . GLU A 1 297 ? 15.688 46.969 6.145 1 89.75 297 GLU A O 1
ATOM 2431 N N . ARG A 1 298 ? 14.961 44.875 5.988 1 88 298 ARG A N 1
ATOM 2432 C CA . ARG A 1 298 ? 13.555 45.281 6.012 1 88 298 ARG A CA 1
ATOM 2433 C C . ARG A 1 298 ? 13.203 46 7.312 1 88 298 ARG A C 1
ATOM 2435 O O . ARG A 1 298 ? 12.539 47.031 7.301 1 88 298 ARG A O 1
ATOM 2442 N N . MET A 1 299 ? 13.586 45.438 8.414 1 92 299 MET A N 1
ATOM 2443 C CA . MET A 1 299 ? 13.297 46.031 9.719 1 92 299 MET A CA 1
ATOM 2444 C C . MET A 1 299 ? 13.992 47.375 9.883 1 92 299 MET A C 1
ATOM 2446 O O . MET A 1 299 ? 13.398 48.344 10.367 1 92 299 MET A O 1
ATOM 2450 N N . HIS A 1 300 ? 15.234 47.469 9.406 1 92.44 300 HIS A N 1
ATOM 2451 C CA . HIS A 1 300 ? 15.969 48.719 9.461 1 92.44 300 HIS A CA 1
ATOM 2452 C C . HIS A 1 300 ? 15.242 49.812 8.703 1 92.44 300 HIS A C 1
ATOM 2454 O O . HIS A 1 300 ? 15.07 50.938 9.211 1 92.44 300 HIS A O 1
ATOM 2460 N N . ALA A 1 301 ? 14.812 49.469 7.535 1 89.31 301 ALA A N 1
ATOM 2461 C CA . ALA A 1 301 ? 14.117 50.438 6.688 1 89.31 301 ALA A CA 1
ATOM 2462 C C . ALA A 1 301 ? 12.82 50.906 7.34 1 89.31 301 ALA A C 1
ATOM 2464 O O . ALA A 1 301 ? 12.461 52.062 7.234 1 89.31 301 ALA A O 1
ATOM 2465 N N . SER A 1 302 ? 12.148 50.062 8 1 90.75 302 SER A N 1
ATOM 2466 C CA . SER A 1 302 ? 10.852 50.375 8.594 1 90.75 302 SER A CA 1
ATOM 2467 C C . SER A 1 302 ? 11.008 51.156 9.875 1 90.75 302 SER A C 1
ATOM 2469 O O . SER A 1 302 ? 10.086 51.875 10.289 1 90.75 302 SER A O 1
ATOM 2471 N N . MET A 1 303 ? 12.109 51.062 10.539 1 92.38 303 MET A N 1
ATOM 2472 C CA . MET A 1 303 ? 12.32 51.75 11.805 1 92.38 303 MET A CA 1
ATOM 2473 C C . MET A 1 303 ? 12.984 53.094 11.586 1 92.38 303 MET A C 1
ATOM 2475 O O . MET A 1 303 ? 13.383 53.781 12.547 1 92.38 303 MET A O 1
ATOM 2479 N N . LYS A 1 304 ? 12.938 53.625 10.406 1 85.56 304 LYS A N 1
ATOM 2480 C CA . LYS A 1 304 ? 13.328 54.969 10 1 85.56 304 LYS A CA 1
ATOM 2481 C C . LYS A 1 304 ? 14.594 55.438 10.719 1 85.56 304 LYS A C 1
ATOM 2483 O O . LYS A 1 304 ? 14.625 56.531 11.297 1 85.56 304 LYS A O 1
ATOM 2488 N N . ASP A 1 305 ? 15.531 54.625 10.93 1 80.06 305 ASP A N 1
ATOM 2489 C CA . ASP A 1 305 ? 16.859 54.875 11.492 1 80.06 305 ASP A CA 1
ATOM 2490 C C . ASP A 1 305 ? 16.766 55.281 12.953 1 80.06 305 ASP A C 1
ATOM 2492 O O . ASP A 1 305 ? 17.469 56.188 13.398 1 80.06 305 ASP A O 1
ATOM 2496 N N . ASP A 1 306 ? 15.789 54.75 13.633 1 88.38 306 ASP A N 1
ATOM 2497 C CA . ASP A 1 306 ? 15.719 54.906 15.078 1 88.38 306 ASP A CA 1
ATOM 2498 C C . ASP A 1 306 ? 16.609 53.906 15.789 1 88.38 306 ASP A C 1
ATOM 2500 O O . ASP A 1 306 ? 16.172 52.75 16.031 1 88.38 306 ASP A O 1
ATOM 2504 N N . PRO A 1 307 ? 17.719 54.312 16.234 1 90.12 307 PRO A N 1
ATOM 2505 C CA . PRO A 1 307 ? 18.672 53.344 16.781 1 90.12 307 PRO A CA 1
ATOM 2506 C C . PRO A 1 307 ? 18.188 52.688 18.078 1 90.12 307 PRO A C 1
ATOM 2508 O O . PRO A 1 307 ? 18.516 51.531 18.344 1 90.12 307 PRO A O 1
ATOM 2511 N N . GLU A 1 308 ? 17.484 53.406 18.812 1 91.12 308 GLU A N 1
ATOM 2512 C CA . GLU A 1 308 ? 16.984 52.875 20.062 1 91.12 308 GLU A CA 1
ATOM 2513 C C . GLU A 1 308 ? 15.914 51.812 19.812 1 91.12 308 GLU A C 1
ATOM 2515 O O . GLU A 1 308 ? 15.906 50.75 20.469 1 91.12 308 GLU A O 1
ATOM 2520 N N . LEU A 1 309 ? 15.023 52.125 18.906 1 92 309 LEU A N 1
ATOM 2521 C CA . LEU A 1 309 ? 14.016 51.125 18.547 1 92 309 LEU A CA 1
ATOM 2522 C C . LEU A 1 309 ? 14.656 49.875 17.953 1 92 309 LEU A C 1
ATOM 2524 O O . LEU A 1 309 ? 14.234 48.75 18.25 1 92 309 LEU A O 1
ATOM 2528 N N . GLU A 1 310 ? 15.664 50.062 17.156 1 93 310 GLU A N 1
ATOM 2529 C CA . GLU A 1 310 ? 16.375 48.938 16.531 1 93 310 GLU A CA 1
ATOM 2530 C C . GLU A 1 310 ? 17 48.031 17.578 1 93 310 GLU A C 1
ATOM 2532 O O . GLU A 1 310 ? 16.953 46.812 17.453 1 93 310 GLU A O 1
ATOM 2537 N N . LYS A 1 311 ? 17.609 48.594 18.516 1 92.81 311 LYS A N 1
ATOM 2538 C CA . LYS A 1 311 ? 18.25 47.844 19.578 1 92.81 311 LYS A CA 1
ATOM 2539 C C . LYS A 1 311 ? 17.234 47 20.359 1 92.81 311 LYS A C 1
ATOM 2541 O O . LYS A 1 311 ? 17.453 45.844 20.641 1 92.81 311 LYS A O 1
ATOM 2546 N N . ARG A 1 312 ? 16.109 47.562 20.641 1 91.75 312 ARG A N 1
ATOM 2547 C CA . ARG A 1 312 ? 15.102 46.875 21.453 1 91.75 312 ARG A CA 1
ATOM 2548 C C . ARG A 1 312 ? 14.398 45.812 20.641 1 91.75 312 ARG A C 1
ATOM 2550 O O . ARG A 1 312 ? 14 44.781 21.203 1 91.75 312 ARG A O 1
ATOM 2557 N N . MET A 1 313 ? 14.297 46.062 19.328 1 92.56 313 MET A N 1
ATOM 2558 C CA . MET A 1 313 ? 13.516 45.156 18.5 1 92.56 313 MET A CA 1
ATOM 2559 C C . MET A 1 313 ? 14.398 44.094 17.875 1 92.56 313 MET A C 1
ATOM 2561 O O . MET A 1 313 ? 13.906 43.156 17.219 1 92.56 313 MET A O 1
ATOM 2565 N N . ALA A 1 314 ? 15.68 44.094 18.109 1 91.75 314 ALA A N 1
ATOM 2566 C CA . ALA A 1 314 ? 16.609 43.156 17.469 1 91.75 314 ALA A CA 1
ATOM 2567 C C . ALA A 1 314 ? 16.531 41.781 18.141 1 91.75 314 ALA A C 1
ATOM 2569 O O . ALA A 1 314 ? 16.969 41.625 19.266 1 91.75 314 ALA A O 1
ATOM 2570 N N . PRO A 1 315 ? 16.047 40.781 17.406 1 92.69 315 PRO A N 1
ATOM 2571 C CA . PRO A 1 315 ? 16.047 39.438 17.984 1 92.69 315 PRO A CA 1
ATOM 2572 C C . PRO A 1 315 ? 17.438 38.844 18.109 1 92.69 315 PRO A C 1
ATOM 2574 O O . PRO A 1 315 ? 18.312 39.094 17.297 1 92.69 315 PRO A O 1
ATOM 2577 N N . LYS A 1 316 ? 17.609 37.938 19.078 1 92 316 LYS A N 1
ATOM 2578 C CA . LYS A 1 316 ? 18.891 37.219 19.281 1 92 316 LYS A CA 1
ATOM 2579 C C . LYS A 1 316 ? 18.828 35.812 18.766 1 92 316 LYS A C 1
ATOM 2581 O O . LYS A 1 316 ? 19.672 34.969 19.094 1 92 316 LYS A O 1
ATOM 2586 N N . PHE A 1 317 ? 17.844 35.469 18.156 1 93.31 317 PHE A N 1
ATOM 2587 C CA . PHE A 1 317 ? 17.641 34.156 17.531 1 93.31 317 PHE A CA 1
ATOM 2588 C C . PHE A 1 317 ? 17.422 34.312 16.031 1 93.31 317 PHE A C 1
ATOM 2590 O O . PHE A 1 317 ? 17.078 35.406 15.547 1 93.31 317 PHE A O 1
ATOM 2597 N N . ARG A 1 318 ? 17.578 33.312 15.289 1 93.88 318 ARG A N 1
ATOM 2598 C CA . ARG A 1 318 ? 17.469 33.344 13.836 1 93.88 318 ARG A CA 1
ATOM 2599 C C . ARG A 1 318 ? 16 33.469 13.406 1 93.88 318 ARG A C 1
ATOM 2601 O O . ARG A 1 318 ? 15.109 32.969 14.102 1 93.88 318 ARG A O 1
ATOM 2608 N N . PRO A 1 319 ? 15.812 34.156 12.258 1 93.25 319 PRO A N 1
ATOM 2609 C CA . PRO A 1 319 ? 14.445 34.188 11.75 1 93.25 319 PRO A CA 1
ATOM 2610 C C . PRO A 1 319 ? 13.906 32.781 11.477 1 93.25 319 PRO A C 1
ATOM 2612 O O . PRO A 1 319 ? 14.602 31.953 10.875 1 93.25 319 PRO A O 1
ATOM 2615 N N . GLY A 1 320 ? 12.758 32.531 11.961 1 91.5 320 GLY A N 1
ATOM 2616 C CA . GLY A 1 320 ? 12.133 31.234 11.797 1 91.5 320 GLY A CA 1
ATOM 2617 C C . GLY A 1 320 ? 12.016 30.469 13.102 1 91.5 320 GLY A C 1
ATOM 2618 O O . GLY A 1 320 ? 11.172 29.578 13.227 1 91.5 320 GLY A O 1
ATOM 2619 N N . CYS A 1 321 ? 12.906 30.797 14.039 1 93.31 321 CYS A N 1
ATOM 2620 C CA . CYS A 1 321 ? 12.805 30.141 15.344 1 93.31 321 CYS A CA 1
ATOM 2621 C C . CYS A 1 321 ? 11.422 30.344 15.938 1 93.31 321 CYS A C 1
ATOM 2623 O O . CYS A 1 321 ? 10.867 29.422 16.547 1 93.31 321 CYS A O 1
ATOM 2625 N N . ARG A 1 322 ? 10.898 31.516 15.773 1 90.19 322 ARG A N 1
ATOM 2626 C CA . ARG A 1 322 ? 9.5 31.859 16.031 1 90.19 322 ARG A CA 1
ATOM 2627 C C . ARG A 1 322 ? 8.758 32.125 14.719 1 90.19 322 ARG A C 1
ATOM 2629 O O . ARG A 1 322 ? 9.383 32.344 13.672 1 90.19 322 ARG A O 1
ATOM 2636 N N . ARG A 1 323 ? 7.516 32.031 14.875 1 87.06 323 ARG A N 1
ATOM 2637 C CA . ARG A 1 323 ? 6.719 32.281 13.672 1 87.06 323 ARG A CA 1
ATOM 2638 C C . ARG A 1 323 ? 7.031 33.656 13.086 1 87.06 323 ARG A C 1
ATOM 2640 O O . ARG A 1 323 ? 7.066 34.656 13.812 1 87.06 323 ARG A O 1
ATOM 2647 N N . ILE A 1 324 ? 7.316 33.688 11.828 1 83.12 324 ILE A N 1
ATOM 2648 C CA . ILE A 1 324 ? 7.641 34.938 11.148 1 83.12 324 ILE A CA 1
ATOM 2649 C C . ILE A 1 324 ? 6.371 35.531 10.555 1 83.12 324 ILE A C 1
ATOM 2651 O O . ILE A 1 324 ? 5.473 34.812 10.117 1 83.12 324 ILE A O 1
ATOM 2655 N N . THR A 1 325 ? 6.301 36.844 10.594 1 85.88 325 THR A N 1
ATOM 2656 C CA . THR A 1 325 ? 5.176 37.594 10.023 1 85.88 325 THR A CA 1
ATOM 2657 C C . THR A 1 325 ? 5.672 38.75 9.172 1 85.88 325 THR A C 1
ATOM 2659 O O . THR A 1 325 ? 6.621 39.438 9.547 1 85.88 325 THR A O 1
ATOM 2662 N N . PRO A 1 326 ? 5.047 38.969 8.039 1 85.31 326 PRO A N 1
ATOM 2663 C CA . PRO A 1 326 ? 5.422 40.156 7.258 1 85.31 326 PRO A CA 1
ATOM 2664 C C . PRO A 1 326 ? 5.207 41.469 8.023 1 85.31 326 PRO A C 1
ATOM 2666 O O . PRO A 1 326 ? 6.004 42.406 7.895 1 85.31 326 PRO A O 1
ATOM 2669 N N . GLY A 1 327 ? 4.117 41.562 8.758 1 88.5 327 GLY A N 1
ATOM 2670 C CA . GLY A 1 327 ? 3.859 42.656 9.688 1 88.5 327 GLY A CA 1
ATOM 2671 C C . GLY A 1 327 ? 3.939 44 9.039 1 88.5 327 GLY A C 1
ATOM 2672 O O . GLY A 1 327 ? 4.527 44.938 9.602 1 88.5 327 GLY A O 1
ATOM 2673 N N . GLU A 1 328 ? 3.451 44.094 7.828 1 87.31 328 GLU A N 1
ATOM 2674 C CA . GLU A 1 328 ? 3.453 45.375 7.141 1 87.31 328 GLU A CA 1
ATOM 2675 C C . GLU A 1 328 ? 2.789 46.469 7.992 1 87.31 328 GLU A C 1
ATOM 2677 O O . GLU A 1 328 ? 1.667 46.281 8.469 1 87.31 328 GLU A O 1
ATOM 2682 N N . GLY A 1 329 ? 3.529 47.531 8.18 1 90.88 329 GLY A N 1
ATOM 2683 C CA . GLY A 1 329 ? 2.977 48.688 8.883 1 90.88 329 GLY A CA 1
ATOM 2684 C C . GLY A 1 329 ? 3.176 48.625 10.383 1 90.88 329 GLY A C 1
ATOM 2685 O O . GLY A 1 329 ? 2.953 49.625 11.086 1 90.88 329 GLY A O 1
ATOM 2686 N N . TYR A 1 330 ? 3.682 47.562 10.945 1 94.75 330 TYR A N 1
ATOM 2687 C CA . TYR A 1 330 ? 3.766 47.375 12.391 1 94.75 330 TYR A CA 1
ATOM 2688 C C . TYR A 1 330 ? 4.84 48.25 13 1 94.75 330 TYR A C 1
ATOM 2690 O O . TYR A 1 330 ? 4.57 49.031 13.93 1 94.75 330 TYR A O 1
ATOM 2698 N N . LEU A 1 331 ? 6.043 48.156 12.461 1 94.56 331 LEU A N 1
ATOM 2699 C CA . LEU A 1 331 ? 7.148 48.938 13 1 94.56 331 LEU A CA 1
ATOM 2700 C C . LEU A 1 331 ? 6.91 50.438 12.789 1 94.56 331 LEU A C 1
ATOM 2702 O O . LEU A 1 331 ? 7.309 51.25 13.625 1 94.56 331 LEU A O 1
ATOM 2706 N N . GLU A 1 332 ? 6.242 50.75 11.695 1 93.88 332 GLU A N 1
ATOM 2707 C CA . GLU A 1 332 ? 5.859 52.125 11.445 1 93.88 332 GLU A CA 1
ATOM 2708 C C . GLU A 1 332 ? 4.832 52.625 12.469 1 93.88 332 GLU A C 1
ATOM 2710 O O . GLU A 1 332 ? 4.922 53.75 12.961 1 93.88 332 GLU A O 1
ATOM 2715 N N . ALA A 1 333 ? 3.918 51.75 12.766 1 95.94 333 ALA A N 1
ATOM 2716 C CA . ALA A 1 333 ? 2.887 52.094 13.75 1 95.94 333 ALA A CA 1
ATOM 2717 C C . ALA A 1 333 ? 3.506 52.406 15.109 1 95.94 333 ALA A C 1
ATOM 2719 O O . ALA A 1 333 ? 3.07 53.312 15.797 1 95.94 333 ALA A O 1
ATOM 2720 N N . LEU A 1 334 ? 4.512 51.719 15.5 1 96.06 334 LEU A N 1
ATOM 2721 C CA . LEU A 1 334 ? 5.16 51.875 16.797 1 96.06 334 LEU A CA 1
ATOM 2722 C C . LEU A 1 334 ? 5.891 53.219 16.875 1 96.06 334 LEU A C 1
ATOM 2724 O O . LEU A 1 334 ? 6.293 53.656 17.969 1 96.06 334 LEU A O 1
ATOM 2728 N N . GLN A 1 335 ? 5.984 53.875 15.727 1 95.38 335 GLN A N 1
ATOM 2729 C CA . GLN A 1 335 ? 6.734 55.125 15.68 1 95.38 335 GLN A CA 1
ATOM 2730 C C . GLN A 1 335 ? 5.797 56.344 15.578 1 95.38 335 GLN A C 1
ATOM 2732 O O . GLN A 1 335 ? 6.25 57.469 15.57 1 95.38 335 GLN A O 1
ATOM 2737 N N . GLU A 1 336 ? 4.523 56.125 15.508 1 96.25 336 GLU A N 1
ATOM 2738 C CA . GLU A 1 336 ? 3.545 57.188 15.484 1 96.25 336 GLU A CA 1
ATOM 2739 C C . GLU A 1 336 ? 3.404 57.844 16.859 1 96.25 336 GLU A C 1
ATOM 2741 O O . GLU A 1 336 ? 3.633 57.188 17.875 1 96.25 336 GLU A O 1
ATOM 2746 N N . ASP A 1 337 ? 2.934 59 16.938 1 96.62 337 ASP A N 1
ATOM 2747 C CA . ASP A 1 337 ? 2.881 59.812 18.156 1 96.62 337 ASP A CA 1
ATOM 2748 C C . ASP A 1 337 ? 1.946 59.156 19.188 1 96.62 337 ASP A C 1
ATOM 2750 O O . ASP A 1 337 ? 2.141 59.344 20.391 1 96.62 337 ASP A O 1
ATOM 2754 N N . ASN A 1 338 ? 1.018 58.5 18.672 1 98.06 338 ASN A N 1
ATOM 2755 C CA . ASN A 1 338 ? 0.015 57.969 19.594 1 98.06 338 ASN A CA 1
ATOM 2756 C C . ASN A 1 338 ? 0.281 56.5 19.922 1 98.06 338 ASN A C 1
ATOM 2758 O O . ASN A 1 338 ? -0.595 55.812 20.438 1 98.06 338 ASN A O 1
ATOM 2762 N N . CYS A 1 339 ? 1.412 56 19.578 1 97.62 339 CYS A N 1
ATOM 2763 C CA . CYS A 1 339 ? 1.712 54.594 19.812 1 97.62 339 CYS A CA 1
ATOM 2764 C C . CYS A 1 339 ? 3.125 54.406 20.344 1 97.62 339 CYS A C 1
ATOM 2766 O O . CYS A 1 339 ? 4.023 55.188 20.031 1 97.62 339 CYS A O 1
ATOM 2768 N N . ARG A 1 340 ? 3.35 53.375 21.172 1 95.38 340 ARG A N 1
ATOM 2769 C CA . ARG A 1 340 ? 4.699 53.031 21.625 1 95.38 340 ARG A CA 1
ATOM 2770 C C . ARG A 1 340 ? 4.809 51.594 22.031 1 95.38 340 ARG A C 1
ATOM 2772 O O . ARG A 1 340 ? 3.809 50.969 22.406 1 95.38 340 ARG A O 1
ATOM 2779 N N . ASP A 1 341 ? 6.023 51.125 22.047 1 95.62 341 ASP A N 1
ATOM 2780 C CA . ASP A 1 341 ? 6.352 49.812 22.594 1 95.62 341 ASP A CA 1
ATOM 2781 C C . ASP A 1 341 ? 6.68 49.906 24.078 1 95.62 341 ASP A C 1
ATOM 2783 O O . ASP A 1 341 ? 7.211 50.906 24.547 1 95.62 341 ASP A O 1
ATOM 2787 N N . CYS A 1 342 ? 6.27 48.938 24.766 1 97.19 342 CYS A N 1
ATOM 2788 C CA . CYS A 1 342 ? 6.594 48.844 26.188 1 97.19 342 CYS A CA 1
ATOM 2789 C C . CYS A 1 342 ? 7.23 47.5 26.531 1 97.19 342 CYS A C 1
ATOM 2791 O O . CYS A 1 342 ? 6.645 46.469 26.266 1 97.19 342 CYS A O 1
ATOM 2793 N N . TRP A 1 343 ? 8.398 47.531 27.109 1 95.88 343 TRP A N 1
ATOM 2794 C CA . TRP A 1 343 ? 9.164 46.344 27.422 1 95.88 343 TRP A CA 1
ATOM 2795 C C . TRP A 1 343 ? 9.156 46.062 28.922 1 95.88 343 TRP A C 1
ATOM 2797 O O . TRP A 1 343 ? 9.742 45.062 29.391 1 95.88 343 TRP A O 1
ATOM 2807 N N . ASP A 1 344 ? 8.43 46.906 29.672 1 95.75 344 ASP A N 1
ATOM 2808 C CA . ASP A 1 344 ? 8.336 46.688 31.125 1 95.75 344 ASP A CA 1
ATOM 2809 C C . ASP A 1 344 ? 7.496 45.438 31.438 1 95.75 344 ASP A C 1
ATOM 2811 O O . ASP A 1 344 ? 6.48 45.188 30.781 1 95.75 344 ASP A O 1
ATOM 2815 N N . SER A 1 345 ? 7.965 44.75 32.406 1 96 345 SER A N 1
ATOM 2816 C CA . SER A 1 345 ? 7.191 43.594 32.875 1 96 345 SER A CA 1
ATOM 2817 C C . SER A 1 345 ? 5.883 44.031 33.531 1 96 345 SER A C 1
ATOM 2819 O O . SER A 1 345 ? 5.871 44.938 34.344 1 96 345 SER A O 1
ATOM 2821 N N . ILE A 1 346 ? 4.859 43.344 33.094 1 97.25 346 ILE A N 1
ATOM 2822 C CA . ILE A 1 346 ? 3.564 43.625 33.719 1 97.25 346 ILE A CA 1
ATOM 2823 C C . ILE A 1 346 ? 3.516 42.969 35.125 1 97.25 346 ILE A C 1
ATOM 2825 O O . ILE A 1 346 ? 3.639 41.75 35.219 1 97.25 346 ILE A O 1
ATOM 2829 N N . LYS A 1 347 ? 3.311 43.719 36.094 1 97.38 347 LYS A N 1
ATOM 2830 C CA . LYS A 1 347 ? 3.203 43.219 37.469 1 97.38 347 LYS A CA 1
ATOM 2831 C C . LYS A 1 347 ? 1.779 42.781 37.75 1 97.38 347 LYS A C 1
ATOM 2833 O O . LYS A 1 347 ? 1.574 41.688 38.344 1 97.38 347 LYS A O 1
ATOM 2838 N N . SER A 1 348 ? 0.891 43.625 37.406 1 98.12 348 SER A N 1
ATOM 2839 C CA . SER A 1 348 ? -0.521 43.344 37.625 1 98.12 348 SER A CA 1
ATOM 2840 C C . SER A 1 348 ? -1.414 44.219 36.781 1 98.12 348 SER A C 1
ATOM 2842 O O . SER A 1 348 ? -0.95 45.219 36.219 1 98.12 348 SER A O 1
ATOM 2844 N N . ILE A 1 349 ? -2.611 43.781 36.656 1 98.44 349 ILE A N 1
ATOM 2845 C CA . ILE A 1 349 ? -3.646 44.625 36.062 1 98.44 349 ILE A CA 1
ATOM 2846 C C . ILE A 1 349 ? -4.559 45.188 37.125 1 98.44 349 ILE A C 1
ATOM 2848 O O . ILE A 1 349 ? -5.047 44.438 38 1 98.44 349 ILE A O 1
ATOM 2852 N N . THR A 1 350 ? -4.734 46.5 37.125 1 98 350 THR A N 1
ATOM 2853 C CA . THR A 1 350 ? -5.586 47.156 38.125 1 98 350 THR A CA 1
ATOM 2854 C C . THR A 1 350 ? -6.973 47.438 37.531 1 98 350 THR A C 1
ATOM 2856 O O . THR A 1 350 ? -7.25 47.062 36.375 1 98 350 THR A O 1
ATOM 2859 N N . GLU A 1 351 ? -7.836 48.094 38.344 1 98.19 351 GLU A N 1
ATOM 2860 C CA . GLU A 1 351 ? -9.18 48.438 37.906 1 98.19 351 GLU A CA 1
ATOM 2861 C C . GLU A 1 351 ? -9.148 49.375 36.719 1 98.19 351 GLU A C 1
ATOM 2863 O O . GLU A 1 351 ? -10.047 49.375 35.875 1 98.19 351 GLU A O 1
ATOM 2868 N N . ASN A 1 352 ? -8 50.125 36.656 1 97.38 352 ASN A N 1
ATOM 2869 C CA . ASN A 1 352 ? -8.016 51.188 35.688 1 97.38 352 ASN A CA 1
ATOM 2870 C C . ASN A 1 352 ? -6.965 50.969 34.594 1 97.38 352 ASN A C 1
ATOM 2872 O O . ASN A 1 352 ? -6.957 51.656 33.562 1 97.38 352 ASN A O 1
ATOM 2876 N N . GLY A 1 353 ? -6.059 49.969 34.875 1 98.19 353 GLY A N 1
ATOM 2877 C CA . GLY A 1 353 ? -5.035 49.812 33.875 1 98.19 353 GLY A CA 1
ATOM 2878 C C . GLY A 1 353 ? -3.98 48.781 34.188 1 98.19 353 GLY A C 1
ATOM 2879 O O . GLY A 1 353 ? -4.285 47.781 34.812 1 98.19 353 GLY A O 1
ATOM 2880 N N . ILE A 1 354 ? -2.734 48.969 33.656 1 98.69 354 ILE A N 1
ATOM 2881 C CA . ILE A 1 354 ? -1.636 48.031 33.781 1 98.69 354 ILE A CA 1
ATOM 2882 C C . ILE A 1 354 ? -0.548 48.594 34.688 1 98.69 354 ILE A C 1
ATOM 2884 O O . ILE A 1 354 ? -0.119 49.75 34.5 1 98.69 354 ILE A O 1
ATOM 2888 N N . GLU A 1 355 ? -0.116 47.812 35.625 1 98.56 355 GLU A N 1
ATOM 2889 C CA . GLU A 1 355 ? 0.941 48.219 36.562 1 98.56 355 GLU A CA 1
ATOM 2890 C C . GLU A 1 355 ? 2.277 47.594 36.156 1 98.56 355 GLU A C 1
ATOM 2892 O O . GLU A 1 355 ? 2.369 46.375 35.969 1 98.56 355 GLU A O 1
ATOM 2897 N N . THR A 1 356 ? 3.232 48.438 36 1 97.44 356 THR A N 1
ATOM 2898 C CA . THR A 1 356 ? 4.625 48.031 35.844 1 97.44 356 THR A CA 1
ATOM 2899 C C . THR A 1 356 ? 5.496 48.656 36.938 1 97.44 356 THR A C 1
ATOM 2901 O O . THR A 1 356 ? 4.98 49.25 37.906 1 97.44 356 THR A O 1
ATOM 2904 N N . ASP A 1 357 ? 6.809 48.531 36.75 1 95.75 357 ASP A N 1
ATOM 2905 C CA . ASP A 1 357 ? 7.723 49.156 37.688 1 95.75 357 ASP A CA 1
ATOM 2906 C C . ASP A 1 357 ? 7.664 50.688 37.562 1 95.75 357 ASP A C 1
ATOM 2908 O O . ASP A 1 357 ? 8.055 51.406 38.5 1 95.75 357 ASP A O 1
ATOM 2912 N N . GLN A 1 358 ? 6.996 51.156 36.5 1 96.19 358 GLN A N 1
ATOM 2913 C CA . GLN A 1 358 ? 6.949 52.594 36.219 1 96.19 358 GLN A CA 1
ATOM 2914 C C . GLN A 1 358 ? 5.637 53.219 36.719 1 96.19 358 GLN A C 1
ATOM 2916 O O . GLN A 1 358 ? 5.426 54.406 36.625 1 96.19 358 GLN A O 1
ATOM 2921 N N . GLY A 1 359 ? 4.797 52.375 37.281 1 96.5 359 GLY A N 1
ATOM 2922 C CA . GLY A 1 359 ? 3.506 52.812 37.75 1 96.5 359 GLY A CA 1
ATOM 2923 C C . GLY A 1 359 ? 2.336 52.25 36.969 1 96.5 359 GLY A C 1
ATOM 2924 O O . GLY A 1 359 ? 2.492 51.281 36.219 1 96.5 359 GLY A O 1
ATOM 2925 N N . VAL A 1 360 ? 1.182 52.906 37.25 1 97.94 360 VAL A N 1
ATOM 2926 C CA . VAL A 1 360 ? -0.038 52.406 36.625 1 97.94 360 VAL A CA 1
ATOM 2927 C C . VAL A 1 360 ? -0.365 53.312 35.406 1 97.94 360 VAL A C 1
ATOM 2929 O O . VAL A 1 360 ? -0.406 54.531 35.531 1 97.94 360 VAL A O 1
ATOM 2932 N N . GLU A 1 361 ? -0.521 52.719 34.344 1 98.19 361 GLU A N 1
ATOM 2933 C CA . GLU A 1 361 ? -1.036 53.406 33.156 1 98.19 361 GLU A CA 1
ATOM 2934 C C . GLU A 1 361 ? -2.486 53 32.875 1 98.19 361 GLU A C 1
ATOM 2936 O O . GLU A 1 361 ? -2.828 51.812 32.875 1 98.19 361 GLU A O 1
ATOM 2941 N N . GLU A 1 362 ? -3.314 54.031 32.625 1 98.31 362 GLU A N 1
ATOM 2942 C CA . GLU A 1 362 ? -4.746 53.812 32.469 1 98.31 362 GLU A CA 1
ATOM 2943 C C . GLU A 1 362 ? -5.102 53.5 31.016 1 98.31 362 GLU A C 1
ATOM 2945 O O . GLU A 1 362 ? -4.539 54.094 30.094 1 98.31 362 GLU A O 1
ATOM 2950 N N . PHE A 1 363 ? -6.035 52.562 30.875 1 98.62 363 PHE A N 1
ATOM 2951 C CA . PHE A 1 363 ? -6.512 52.188 29.547 1 98.62 363 PHE A CA 1
ATOM 2952 C C . PHE A 1 363 ? -8.023 52 29.562 1 98.62 363 PHE A C 1
ATOM 2954 O O . PHE A 1 363 ? -8.617 51.719 30.594 1 98.62 363 PHE A O 1
ATOM 2961 N N . ASP A 1 364 ? -8.641 52.156 28.391 1 98.5 364 ASP A N 1
ATOM 2962 C CA . ASP A 1 364 ? -10.055 51.812 28.203 1 98.5 364 ASP A CA 1
ATOM 2963 C C . ASP A 1 364 ? -10.227 50.375 27.766 1 98.5 364 ASP A C 1
ATOM 2965 O O . ASP A 1 364 ? -11.25 49.75 28.047 1 98.5 364 ASP A O 1
ATOM 2969 N N . LEU A 1 365 ? -9.297 49.875 27.078 1 98.56 365 LEU A N 1
ATOM 2970 C CA . LEU A 1 365 ? -9.312 48.562 26.484 1 98.56 365 LEU A CA 1
ATOM 2971 C C . LEU A 1 365 ? -7.965 47.875 26.656 1 98.56 365 LEU A C 1
ATOM 2973 O O . LEU A 1 365 ? -6.922 48.469 26.375 1 98.56 365 LEU A O 1
ATOM 2977 N N . ILE A 1 366 ? -7.969 46.625 27.172 1 98.69 366 ILE A N 1
ATOM 2978 C CA . ILE A 1 366 ? -6.805 45.75 27.188 1 98.69 366 ILE A CA 1
ATOM 2979 C C . ILE A 1 366 ? -7.066 44.531 26.297 1 98.69 366 ILE A C 1
ATOM 2981 O O . ILE A 1 366 ? -8.031 43.812 26.516 1 98.69 366 ILE A O 1
ATOM 2985 N N . VAL A 1 367 ? -6.281 44.406 25.266 1 98.5 367 VAL A N 1
ATOM 2986 C CA . VAL A 1 367 ? -6.383 43.25 24.375 1 98.5 367 VAL A CA 1
ATOM 2987 C C . VAL A 1 367 ? -5.25 42.281 24.656 1 98.5 367 VAL A C 1
ATOM 2989 O O . VAL A 1 367 ? -4.074 42.625 24.594 1 98.5 367 VAL A O 1
ATOM 2992 N N . CYS A 1 368 ? -5.605 41.062 24.953 1 97.88 368 CYS A N 1
ATOM 2993 C CA . CYS A 1 368 ? -4.629 40 25.125 1 97.88 368 CYS A CA 1
ATOM 2994 C C . CYS A 1 368 ? -4.41 39.219 23.828 1 97.88 368 CYS A C 1
ATOM 2996 O O . CYS A 1 368 ? -5.25 38.438 23.406 1 97.88 368 CYS A O 1
ATOM 2998 N N . ALA A 1 369 ? -3.355 39.469 23.172 1 96.31 369 ALA A N 1
ATOM 2999 C CA . ALA A 1 369 ? -2.861 38.719 22.031 1 96.31 369 ALA A CA 1
ATOM 3000 C C . ALA A 1 369 ? -1.781 37.719 22.469 1 96.31 369 ALA A C 1
ATOM 3002 O O . ALA A 1 369 ? -0.646 37.781 21.984 1 96.31 369 ALA A O 1
ATOM 3003 N N . THR A 1 370 ? -2.184 36.75 23.312 1 91.44 370 THR A N 1
ATOM 3004 C CA . THR A 1 370 ? -1.223 35.969 24.062 1 91.44 370 THR A CA 1
ATOM 3005 C C . THR A 1 370 ? -1.244 34.5 23.609 1 91.44 370 THR A C 1
ATOM 3007 O O . THR A 1 370 ? -0.771 33.625 24.312 1 91.44 370 THR A O 1
ATOM 3010 N N . GLY A 1 371 ? -1.779 34.281 22.469 1 87.31 371 GLY A N 1
ATOM 3011 C CA . GLY A 1 371 ? -1.594 33.031 21.781 1 87.31 371 GLY A CA 1
ATOM 3012 C C . GLY A 1 371 ? -2.615 31.969 22.172 1 87.31 371 GLY A C 1
ATOM 3013 O O . GLY A 1 371 ? -3.67 32.312 22.719 1 87.31 371 GLY A O 1
ATOM 3014 N N . PHE A 1 372 ? -2.42 30.703 21.703 1 87.75 372 PHE A N 1
ATOM 3015 C CA . PHE A 1 372 ? -3.314 29.562 21.859 1 87.75 372 PHE A CA 1
ATOM 3016 C C . PHE A 1 372 ? -2.672 28.484 22.719 1 87.75 372 PHE A C 1
ATOM 3018 O O . PHE A 1 372 ? -1.51 28.609 23.109 1 87.75 372 PHE A O 1
ATOM 3025 N N . ASP A 1 373 ? -3.537 27.5 23.047 1 86.31 373 ASP A N 1
ATOM 3026 C CA . ASP A 1 373 ? -3.08 26.297 23.734 1 86.31 373 ASP A CA 1
ATOM 3027 C C . ASP A 1 373 ? -2.34 25.359 22.797 1 86.31 373 ASP A C 1
ATOM 3029 O O . ASP A 1 373 ? -2.895 24.922 21.781 1 86.31 373 ASP A O 1
ATOM 3033 N N . SER A 1 374 ? -1.051 25.047 23.141 1 83.25 374 SER A N 1
ATOM 3034 C CA . SER A 1 374 ? -0.221 24.25 22.25 1 83.25 374 SER A CA 1
ATOM 3035 C C . SER A 1 374 ? -0.074 22.828 22.766 1 83.25 374 SER A C 1
ATOM 3037 O O . SER A 1 374 ? 0.909 22.141 22.453 1 83.25 374 SER A O 1
ATOM 3039 N N . SER A 1 375 ? -1.017 22.359 23.578 1 88.94 375 SER A N 1
ATOM 3040 C CA . SER A 1 375 ? -0.952 21 24.125 1 88.94 375 SER A CA 1
ATOM 3041 C C . SER A 1 375 ? -1.533 19.984 23.141 1 88.94 375 SER A C 1
ATOM 3043 O O . SER A 1 375 ? -1.317 18.781 23.297 1 88.94 375 SER A O 1
ATOM 3045 N N . TRP A 1 376 ? -2.408 20.453 22.172 1 92.19 376 TRP A N 1
ATOM 3046 C CA . TRP A 1 376 ? -3.119 19.656 21.188 1 92.19 376 TRP A CA 1
ATOM 3047 C C . TRP A 1 376 ? -4.16 18.766 21.859 1 92.19 376 TRP A C 1
ATOM 3049 O O . TRP A 1 376 ? -4.746 17.891 21.219 1 92.19 376 TRP A O 1
ATOM 3059 N N . LEU A 1 377 ? -4.383 18.969 23.172 1 94.94 377 LEU A N 1
ATOM 3060 C CA . LEU A 1 377 ? -5.43 18.219 23.859 1 94.94 377 LEU A CA 1
ATOM 3061 C C . LEU A 1 377 ? -6.809 18.625 23.359 1 94.94 377 LEU A C 1
ATOM 3063 O O . LEU A 1 377 ? -7.078 19.812 23.172 1 94.94 377 LEU A O 1
ATOM 3067 N N . PRO A 1 378 ? -7.648 17.625 23.094 1 94.69 378 PRO A N 1
ATOM 3068 C CA . PRO A 1 378 ? -9.016 18 22.719 1 94.69 378 PRO A CA 1
ATOM 3069 C C . PRO A 1 378 ? -9.75 18.766 23.812 1 94.69 378 PRO A C 1
ATOM 3071 O O . PRO A 1 378 ? -9.352 18.703 24.984 1 94.69 378 PRO A O 1
ATOM 3074 N N . GLN A 1 379 ? -10.734 19.484 23.422 1 94.5 379 GLN A N 1
ATOM 3075 C CA . GLN A 1 379 ? -11.5 20.281 24.375 1 94.5 379 GLN A CA 1
ATOM 3076 C C . GLN A 1 379 ? -12.68 19.5 24.922 1 94.5 379 GLN A C 1
ATOM 3078 O O . GLN A 1 379 ? -13.68 20.078 25.359 1 94.5 379 GLN A O 1
ATOM 3083 N N . TRP A 1 380 ? -12.672 18.219 24.797 1 97.44 380 TRP A N 1
ATOM 3084 C CA . TRP A 1 380 ? -13.664 17.297 25.359 1 97.44 380 TRP A CA 1
ATOM 3085 C C . TRP A 1 380 ? -12.984 16.141 26.078 1 97.44 380 TRP A C 1
ATOM 3087 O O . TRP A 1 380 ? -11.766 15.953 25.969 1 97.44 380 TRP A O 1
ATOM 3097 N N . LYS A 1 381 ? -13.727 15.453 26.859 1 98.19 381 LYS A N 1
ATOM 3098 C CA . LYS A 1 381 ? -13.195 14.281 27.531 1 98.19 381 LYS A CA 1
ATOM 3099 C C . LYS A 1 381 ? -12.984 13.125 26.562 1 98.19 381 LYS A C 1
ATOM 3101 O O . LYS A 1 381 ? -13.945 12.594 26.016 1 98.19 381 LYS A O 1
ATOM 3106 N N . LEU A 1 382 ? -11.773 12.781 26.312 1 98.5 382 LEU A N 1
ATOM 3107 C CA . LEU A 1 382 ? -11.383 11.68 25.438 1 98.5 382 LEU A CA 1
ATOM 3108 C C . LEU A 1 382 ? -10.695 10.578 26.234 1 98.5 382 LEU A C 1
ATOM 3110 O O . LEU A 1 382 ? -9.625 10.797 26.828 1 98.5 382 LEU A O 1
ATOM 3114 N N . VAL A 1 383 ? -11.297 9.414 26.297 1 98.81 383 VAL A N 1
ATOM 3115 C CA . VAL A 1 383 ? -10.734 8.289 27.047 1 98.81 383 VAL A CA 1
ATOM 3116 C C . VAL A 1 383 ? -10.523 7.102 26.109 1 98.81 383 VAL A C 1
ATOM 3118 O O . VAL A 1 383 ? -11.477 6.559 25.562 1 98.81 383 VAL A O 1
ATOM 3121 N N . GLY A 1 384 ? -9.281 6.746 25.969 1 98.62 384 GLY A N 1
ATOM 3122 C CA . GLY A 1 384 ? -8.93 5.672 25.062 1 98.62 384 GLY A CA 1
ATOM 3123 C C . GLY A 1 384 ? -8.953 4.301 25.703 1 98.62 384 GLY A C 1
ATOM 3124 O O . GLY A 1 384 ? -9.766 4.047 26.594 1 98.62 384 GLY A O 1
ATOM 3125 N N . ARG A 1 385 ? -8.18 3.373 25.172 1 97.62 385 ARG A N 1
ATOM 3126 C CA . ARG A 1 385 ? -8.102 1.987 25.625 1 97.62 385 ARG A CA 1
ATOM 3127 C C . ARG A 1 385 ? -7.625 1.91 27.062 1 97.62 385 ARG A C 1
ATOM 3129 O O . ARG A 1 385 ? -6.699 2.625 27.453 1 97.62 385 ARG A O 1
ATOM 3136 N N . ASN A 1 386 ? -8.273 1.111 27.844 1 97.12 386 ASN A N 1
ATOM 3137 C CA . ASN A 1 386 ? -7.918 0.839 29.219 1 97.12 386 ASN A CA 1
ATOM 3138 C C . ASN A 1 386 ? -7.926 2.113 30.062 1 97.12 386 ASN A C 1
ATOM 3140 O O . ASN A 1 386 ? -7.105 2.271 30.969 1 97.12 386 ASN A O 1
ATOM 3144 N N . GLY A 1 387 ? -8.672 3.117 29.656 1 97.94 387 GLY A N 1
ATOM 3145 C CA . GLY A 1 387 ? -8.859 4.324 30.438 1 97.94 387 GLY A CA 1
ATOM 3146 C C . GLY A 1 387 ? -7.781 5.359 30.219 1 97.94 387 GLY A C 1
ATOM 3147 O O . GLY A 1 387 ? -7.746 6.387 30.906 1 97.94 387 GLY A O 1
ATOM 3148 N N . VAL A 1 388 ? -6.906 5.16 29.266 1 98.19 388 VAL A N 1
ATOM 3149 C CA . VAL A 1 388 ? -5.809 6.082 29 1 98.19 388 VAL A CA 1
ATOM 3150 C C . VAL A 1 388 ? -6.355 7.41 28.484 1 98.19 388 VAL A C 1
ATOM 3152 O O . VAL A 1 388 ? -7.285 7.434 27.688 1 98.19 388 VAL A O 1
ATOM 3155 N N . THR A 1 389 ? -5.801 8.531 29.016 1 98.19 389 THR A N 1
ATOM 3156 C CA . THR A 1 389 ? -6.152 9.867 28.531 1 98.19 389 THR A CA 1
ATOM 3157 C C . THR A 1 389 ? -4.938 10.555 27.922 1 98.19 389 THR A C 1
ATOM 3159 O O . THR A 1 389 ? -3.797 10.258 28.297 1 98.19 389 THR A O 1
ATOM 3162 N N . LEU A 1 390 ? -5.199 11.414 27 1 96.81 390 LEU A N 1
ATOM 3163 C CA . LEU A 1 390 ? -4.086 12.141 26.406 1 96.81 390 LEU A CA 1
ATOM 3164 C C . LEU A 1 390 ? -3.477 13.125 27.391 1 96.81 390 LEU A C 1
ATOM 3166 O O . LEU A 1 390 ? -2.289 13.445 27.312 1 96.81 390 LEU A O 1
ATOM 3170 N N . GLU A 1 391 ? -4.25 13.648 28.359 1 96.69 391 GLU A N 1
ATOM 3171 C CA . GLU A 1 391 ? -3.723 14.508 29.422 1 96.69 391 GLU A CA 1
ATOM 3172 C C . GLU A 1 391 ? -2.557 13.844 30.141 1 96.69 391 GLU A C 1
ATOM 3174 O O . GLU A 1 391 ? -1.537 14.484 30.406 1 96.69 391 GLU A O 1
ATOM 3179 N N . GLU A 1 392 ? -2.822 12.602 30.359 1 97.12 392 GLU A N 1
ATOM 3180 C CA . GLU A 1 392 ? -1.777 11.859 31.047 1 97.12 392 GLU A CA 1
ATOM 3181 C C . GLU A 1 392 ? -0.658 11.453 30.094 1 97.12 392 GLU A C 1
ATOM 3183 O O . GLU A 1 392 ? 0.523 11.609 30.422 1 97.12 392 GLU A O 1
ATOM 3188 N N . GLN A 1 393 ? -1.002 10.945 28.953 1 96.81 393 GLN A N 1
ATOM 3189 C CA . GLN A 1 393 ? -0.031 10.438 27.984 1 96.81 393 GLN A CA 1
ATOM 3190 C C . GLN A 1 393 ? 0.867 11.562 27.469 1 96.81 393 GLN A C 1
ATOM 3192 O O . GLN A 1 393 ? 2.041 11.336 27.172 1 96.81 393 GLN A O 1
ATOM 3197 N N . TRP A 1 394 ? 0.27 12.773 27.359 1 96.62 394 TRP A N 1
ATOM 3198 C CA . TRP A 1 394 ? 0.989 13.922 26.812 1 96.62 394 TRP A CA 1
ATOM 3199 C C . TRP A 1 394 ? 1.338 14.914 27.922 1 96.62 394 TRP A C 1
ATOM 3201 O O . TRP A 1 394 ? 1.385 16.125 27.688 1 96.62 394 TRP A O 1
ATOM 3211 N N . LYS A 1 395 ? 1.539 14.469 29.094 1 94.38 395 LYS A N 1
ATOM 3212 C CA . LYS A 1 395 ? 1.796 15.344 30.234 1 94.38 395 LYS A CA 1
ATOM 3213 C C . LYS A 1 395 ? 3.07 16.156 30.031 1 94.38 395 LYS A C 1
ATOM 3215 O O . LYS A 1 395 ? 3.15 17.312 30.453 1 94.38 395 LYS A O 1
ATOM 3220 N N . ASP A 1 396 ? 4.051 15.531 29.359 1 91.94 396 ASP A N 1
ATOM 3221 C CA . ASP A 1 396 ? 5.301 16.25 29.094 1 91.94 396 ASP A CA 1
ATOM 3222 C C . ASP A 1 396 ? 5.277 16.906 27.734 1 91.94 396 ASP A C 1
ATOM 3224 O O . ASP A 1 396 ? 5.461 18.125 27.625 1 91.94 396 ASP A O 1
ATOM 3228 N N . ASP A 1 397 ? 5.059 16.141 26.719 1 95.25 397 ASP A N 1
ATOM 3229 C CA . ASP A 1 397 ? 4.988 16.641 25.359 1 95.25 397 ASP A CA 1
ATOM 3230 C C . ASP A 1 397 ? 4.055 15.789 24.5 1 95.25 397 ASP A C 1
ATOM 3232 O O . ASP A 1 397 ? 4.008 14.562 24.672 1 95.25 397 ASP A O 1
ATOM 3236 N N . PRO A 1 398 ? 3.34 16.422 23.703 1 96.19 398 PRO A N 1
ATOM 3237 C CA . PRO A 1 398 ? 2.484 15.641 22.812 1 96.19 398 PRO A CA 1
ATOM 3238 C C . PRO A 1 398 ? 3.275 14.891 21.75 1 96.19 398 PRO A C 1
ATOM 3240 O O . PRO A 1 398 ? 4.281 15.391 21.25 1 96.19 398 PRO A O 1
ATOM 3243 N N . GLU A 1 399 ? 2.877 13.703 21.438 1 96.81 399 GLU A N 1
ATOM 3244 C CA . GLU A 1 399 ? 3.498 12.867 20.406 1 96.81 399 GLU A CA 1
ATOM 3245 C C . GLU A 1 399 ? 2.447 12.18 19.547 1 96.81 399 GLU A C 1
ATOM 3247 O O . GLU A 1 399 ? 1.625 11.406 20.062 1 96.81 399 GLU A O 1
ATOM 3252 N N . ALA A 1 400 ? 2.449 12.453 18.328 1 98.12 400 ALA A N 1
ATOM 3253 C CA . ALA A 1 400 ? 1.564 11.789 17.375 1 98.12 400 ALA A CA 1
ATOM 3254 C C . ALA A 1 400 ? 2.361 11.141 16.25 1 98.12 400 ALA A C 1
ATOM 3256 O O . ALA A 1 400 ? 3.543 11.438 16.062 1 98.12 400 ALA A O 1
ATOM 3257 N N . PHE A 1 401 ? 1.794 10.148 15.625 1 98.75 401 PHE A N 1
ATOM 3258 C CA . PHE A 1 401 ? 2.305 9.516 14.414 1 98.75 401 PHE A CA 1
ATOM 3259 C C . PHE A 1 401 ? 1.849 10.281 13.18 1 98.75 401 PHE A C 1
ATOM 3261 O O . PHE A 1 401 ? 0.653 10.344 12.883 1 98.75 401 PHE A O 1
ATOM 3268 N N . TYR A 1 402 ? 2.775 10.984 12.5 1 98.56 402 TYR A N 1
ATOM 3269 C CA . TYR A 1 402 ? 2.537 11.82 11.328 1 98.56 402 TYR A CA 1
ATOM 3270 C C . TYR A 1 402 ? 1.448 12.852 11.602 1 98.56 402 TYR A C 1
ATOM 3272 O O . TYR A 1 402 ? 0.54 13.031 10.789 1 98.56 402 TYR A O 1
ATOM 3280 N N . ALA A 1 403 ? 1.498 13.391 12.805 1 98 403 ALA A N 1
ATOM 3281 C CA . ALA A 1 403 ? 0.622 14.477 13.234 1 98 403 ALA A CA 1
ATOM 3282 C C . ALA A 1 403 ? -0.843 14.047 13.195 1 98 403 ALA A C 1
ATOM 3284 O O . ALA A 1 403 ? -1.736 14.883 13.039 1 98 403 ALA A O 1
ATOM 3285 N N . SER A 1 404 ? -1.121 12.719 13.305 1 98.56 404 SER A N 1
ATOM 3286 C CA . SER A 1 404 ? -2.498 12.312 13.055 1 98.56 404 SER A CA 1
ATOM 3287 C C . SER A 1 404 ? -2.939 11.227 14.031 1 98.56 404 SER A C 1
ATOM 3289 O O . SER A 1 404 ? -3.969 11.367 14.703 1 98.56 404 SER A O 1
ATOM 3291 N N . MET A 1 405 ? -2.152 10.227 14.18 1 98.81 405 MET A N 1
ATOM 3292 C CA . MET A 1 405 ? -2.625 9.102 14.984 1 98.81 405 MET A CA 1
ATOM 3293 C C . MET A 1 405 ? -1.816 8.977 16.281 1 98.81 405 MET A C 1
ATOM 3295 O O . MET A 1 405 ? -0.663 9.406 16.328 1 98.81 405 MET A O 1
ATOM 3299 N N . VAL A 1 406 ? -2.484 8.43 17.312 1 98.25 406 VAL A N 1
ATOM 3300 C CA . VAL A 1 406 ? -1.91 8.391 18.641 1 98.25 406 VAL A CA 1
ATOM 3301 C C . VAL A 1 406 ? -2.113 7.004 19.25 1 98.25 406 VAL A C 1
ATOM 3303 O O . VAL A 1 406 ? -3.164 6.387 19.078 1 98.25 406 VAL A O 1
ATOM 3306 N N . SER A 1 407 ? -1.052 6.488 19.922 1 98.5 407 SER A N 1
ATOM 3307 C CA . SER A 1 407 ? -1.172 5.203 20.594 1 98.5 407 SER A CA 1
ATOM 3308 C C . SER A 1 407 ? -2.252 5.242 21.672 1 98.5 407 SER A C 1
ATOM 3310 O O . SER A 1 407 ? -2.541 6.301 22.234 1 98.5 407 SER A O 1
ATOM 3312 N N . ASN A 1 408 ? -2.926 4.141 21.859 1 98.62 408 ASN A N 1
ATOM 3313 C CA . ASN A 1 408 ? -3.949 3.916 22.875 1 98.62 408 ASN A CA 1
ATOM 3314 C C . ASN A 1 408 ? -5.266 4.586 22.5 1 98.62 408 ASN A C 1
ATOM 3316 O O . ASN A 1 408 ? -6.219 4.578 23.297 1 98.62 408 ASN A O 1
ATOM 3320 N N . MET A 1 409 ? -5.348 5.164 21.391 1 98.81 409 MET A N 1
ATOM 3321 C CA . MET A 1 409 ? -6.594 5.703 20.859 1 98.81 409 MET A CA 1
ATOM 3322 C C . MET A 1 409 ? -7 4.965 19.578 1 98.81 409 MET A C 1
ATOM 3324 O O . MET A 1 409 ? -6.805 5.477 18.469 1 98.81 409 MET A O 1
ATOM 3328 N N . PRO A 1 410 ? -7.645 3.795 19.734 1 98.81 410 PRO A N 1
ATOM 3329 C CA . PRO A 1 410 ? -8.039 3.045 18.531 1 98.81 410 PRO A CA 1
ATOM 3330 C C . PRO A 1 410 ? -9.07 3.781 17.688 1 98.81 410 PRO A C 1
ATOM 3332 O O . PRO A 1 410 ? -9.945 4.461 18.234 1 98.81 410 PRO A O 1
ATOM 3335 N N . ASN A 1 411 ? -8.992 3.643 16.359 1 98.88 411 ASN A N 1
ATOM 3336 C CA . ASN A 1 411 ? -9.984 4.191 15.438 1 98.88 411 ASN A CA 1
ATOM 3337 C C . ASN A 1 411 ? -10.156 5.695 15.633 1 98.88 411 ASN A C 1
ATOM 3339 O O . ASN A 1 411 ? -11.281 6.195 15.672 1 98.88 411 ASN A O 1
ATOM 3343 N N . TYR A 1 412 ? -8.984 6.34 15.812 1 98.88 412 TYR A N 1
ATOM 3344 C CA . TYR A 1 412 ? -8.953 7.777 16.062 1 98.88 412 TYR A CA 1
ATOM 3345 C C . TYR A 1 412 ? -7.809 8.438 15.312 1 98.88 412 TYR A C 1
ATOM 3347 O O . TYR A 1 412 ? -6.707 7.891 15.242 1 98.88 412 TYR A O 1
ATOM 3355 N N . ALA A 1 413 ? -8.094 9.555 14.703 1 98.88 413 ALA A N 1
ATOM 3356 C CA . ALA A 1 413 ? -7.055 10.328 14.023 1 98.88 413 ALA A CA 1
ATOM 3357 C C . ALA A 1 413 ? -7.324 11.82 14.125 1 98.88 413 ALA A C 1
ATOM 3359 O O . ALA A 1 413 ? -8.469 12.242 14.312 1 98.88 413 ALA A O 1
ATOM 3360 N N . MET A 1 414 ? -6.262 12.594 14 1 98.38 414 MET A N 1
ATOM 3361 C CA . MET A 1 414 ? -6.336 14.055 14.031 1 98.38 414 MET A CA 1
ATOM 3362 C C . MET A 1 414 ? -5.852 14.648 12.719 1 98.38 414 MET A C 1
ATOM 3364 O O . MET A 1 414 ? -5.02 14.055 12.031 1 98.38 414 MET A O 1
ATOM 3368 N N . ILE A 1 415 ? -6.422 15.734 12.414 1 98.19 415 ILE A N 1
ATOM 3369 C CA . ILE A 1 415 ? -5.875 16.594 11.383 1 98.19 415 ILE A CA 1
ATOM 3370 C C . ILE A 1 415 ? -5.152 17.781 12.023 1 98.19 415 ILE A C 1
ATOM 3372 O O . ILE A 1 415 ? -5.719 18.484 12.867 1 98.19 415 ILE A O 1
ATOM 3376 N N . ASN A 1 416 ? -3.893 17.969 11.711 1 96.38 416 ASN A N 1
ATOM 3377 C CA . ASN A 1 416 ? -3.062 19.016 12.297 1 96.38 416 ASN A CA 1
ATOM 3378 C C . ASN A 1 416 ? -2.738 18.719 13.758 1 96.38 416 ASN A C 1
ATOM 3380 O O . ASN A 1 416 ? -2.938 19.562 14.625 1 96.38 416 ASN A O 1
ATOM 3384 N N . GLY A 1 417 ? -2.307 17.484 13.977 1 96.56 417 GLY A N 1
ATOM 3385 C CA . GLY A 1 417 ? -1.783 17.141 15.289 1 96.56 417 GLY A CA 1
ATOM 3386 C C . GLY A 1 417 ? -0.365 17.625 15.516 1 96.56 417 GLY A C 1
ATOM 3387 O O . GLY A 1 417 ? 0.149 18.438 14.734 1 96.56 417 GLY A O 1
ATOM 3388 N N . PRO A 1 418 ? 0.216 17.203 16.594 1 96.31 418 PRO A N 1
ATOM 3389 C CA . PRO A 1 418 ? 1.593 17.609 16.891 1 96.31 418 PRO A CA 1
ATOM 3390 C C . PRO A 1 418 ? 2.555 17.281 15.742 1 96.31 418 PRO A C 1
ATOM 3392 O O . PRO A 1 418 ? 2.461 16.219 15.133 1 96.31 418 PRO A O 1
ATOM 3395 N N . ASN A 1 419 ? 3.389 18.281 15.406 1 97.19 419 ASN A N 1
ATOM 3396 C CA . ASN A 1 419 ? 4.434 18.188 14.398 1 97.19 419 ASN A CA 1
ATOM 3397 C C . ASN A 1 419 ? 3.844 18.094 12.992 1 97.19 419 ASN A C 1
ATOM 3399 O O . ASN A 1 419 ? 4.332 17.328 12.156 1 97.19 419 ASN A O 1
ATOM 3403 N N . ALA A 1 420 ? 2.727 18.781 12.758 1 96.44 420 ALA A N 1
ATOM 3404 C CA . ALA A 1 420 ? 2.203 18.953 11.406 1 96.44 420 ALA A CA 1
ATOM 3405 C C . ALA A 1 420 ? 3.043 19.953 10.617 1 96.44 420 ALA A C 1
ATOM 3407 O O . ALA A 1 420 ? 3.869 20.672 11.188 1 96.44 420 ALA A O 1
ATOM 3408 N N . VAL A 1 421 ? 2.846 19.969 9.344 1 94.88 421 VAL A N 1
ATOM 3409 C CA . VAL A 1 421 ? 3.559 20.906 8.484 1 94.88 421 VAL A CA 1
ATOM 3410 C C . VAL A 1 421 ? 2.855 22.266 8.5 1 94.88 421 VAL A C 1
ATOM 3412 O O . VAL A 1 421 ? 2.021 22.547 7.637 1 94.88 421 VAL A O 1
ATOM 3415 N N . ILE A 1 422 ? 3.287 23.141 9.398 1 90.38 422 ILE A N 1
ATOM 3416 C CA . ILE A 1 422 ? 2.539 24.391 9.5 1 90.38 422 ILE A CA 1
ATOM 3417 C C . ILE A 1 422 ? 3.48 25.578 9.289 1 90.38 422 ILE A C 1
ATOM 3419 O O . ILE A 1 422 ? 3.031 26.703 9.094 1 90.38 422 ILE A O 1
ATOM 3423 N N . SER A 1 423 ? 4.797 25.344 9.289 1 88.06 423 SER A N 1
ATOM 3424 C CA . SER A 1 423 ? 5.746 26.453 9.242 1 88.06 423 SER A CA 1
ATOM 3425 C C . SER A 1 423 ? 6.168 26.75 7.812 1 88.06 423 SER A C 1
ATOM 3427 O O . SER A 1 423 ? 6.703 27.828 7.531 1 88.06 423 SER A O 1
ATOM 3429 N N . HIS A 1 424 ? 5.973 25.766 7.031 1 89.12 424 HIS A N 1
ATOM 3430 C CA . HIS A 1 424 ? 6.328 25.875 5.621 1 89.12 424 HIS A CA 1
ATOM 3431 C C . HIS A 1 424 ? 5.355 25.094 4.742 1 89.12 424 HIS A C 1
ATOM 3433 O O . HIS A 1 424 ? 4.684 24.172 5.215 1 89.12 424 HIS A O 1
ATOM 3439 N N . GLY A 1 425 ? 5.141 25.609 3.578 1 88.06 425 GLY A N 1
ATOM 3440 C CA . GLY A 1 425 ? 4.195 24.953 2.693 1 88.06 425 GLY A CA 1
ATOM 3441 C C . GLY A 1 425 ? 2.752 25.312 2.986 1 88.06 425 GLY A C 1
ATOM 3442 O O . GLY A 1 425 ? 2.463 25.984 3.986 1 88.06 425 GLY A O 1
ATOM 3443 N N . SER A 1 426 ? 1.86 24.875 2.121 1 89.56 426 SER A N 1
ATOM 3444 C CA . SER A 1 426 ? 0.436 25.109 2.328 1 89.56 426 SER A CA 1
ATOM 3445 C C . SER A 1 426 ? -0.124 24.203 3.418 1 89.56 426 SER A C 1
ATOM 3447 O O . SER A 1 426 ? -0.114 22.984 3.279 1 89.56 426 SER A O 1
ATOM 3449 N N . VAL A 1 427 ? -0.635 24.797 4.445 1 94.69 427 VAL A N 1
ATOM 3450 C CA . VAL A 1 427 ? -1.212 24.047 5.555 1 94.69 427 VAL A CA 1
ATOM 3451 C C . VAL A 1 427 ? -2.443 23.281 5.074 1 94.69 427 VAL A C 1
ATOM 3453 O O . VAL A 1 427 ? -2.686 22.141 5.504 1 94.69 427 VAL A O 1
ATOM 3456 N N . ILE A 1 428 ? -3.215 23.844 4.18 1 97.25 428 ILE A N 1
ATOM 3457 C CA . ILE A 1 428 ? -4.445 23.219 3.723 1 97.25 428 ILE A CA 1
ATOM 3458 C C . ILE A 1 428 ? -4.109 22.016 2.848 1 97.25 428 ILE A C 1
ATOM 3460 O O . ILE A 1 428 ? -4.789 20.984 2.902 1 97.25 428 ILE A O 1
ATOM 3464 N N . GLN A 1 429 ? -3.035 22.141 2.094 1 97.12 429 GLN A N 1
ATOM 3465 C CA . GLN A 1 429 ? -2.598 21.016 1.272 1 97.12 429 GLN A CA 1
ATOM 3466 C C . GLN A 1 429 ? -2.168 19.844 2.139 1 97.12 429 GLN A C 1
ATOM 3468 O O . GLN A 1 429 ? -2.533 18.688 1.862 1 97.12 429 GLN A O 1
ATOM 3473 N N . GLN A 1 430 ? -1.358 20.078 3.133 1 97.44 430 GLN A N 1
ATOM 3474 C CA . GLN A 1 430 ? -0.933 18.984 3.986 1 97.44 430 GLN A CA 1
ATOM 3475 C C . GLN A 1 430 ? -2.115 18.375 4.742 1 97.44 430 GLN A C 1
ATOM 3477 O O . GLN A 1 430 ? -2.156 17.172 4.984 1 97.44 430 GLN A O 1
ATOM 3482 N N . MET A 1 431 ? -3.158 19.219 5.137 1 98.38 431 MET A N 1
ATOM 3483 C CA . MET A 1 431 ? -4.383 18.688 5.734 1 98.38 431 MET A CA 1
ATOM 3484 C C . MET A 1 431 ? -5.098 17.75 4.781 1 98.38 431 MET A C 1
ATOM 3486 O O . MET A 1 431 ? -5.652 16.734 5.207 1 98.38 431 MET A O 1
ATOM 3490 N N . SER A 1 432 ? -5.07 18.141 3.543 1 98.56 432 SER A N 1
ATOM 3491 C CA . SER A 1 432 ? -5.684 17.312 2.521 1 98.56 432 SER A CA 1
ATOM 3492 C C . SER A 1 432 ? -5.012 15.938 2.459 1 98.56 432 SER A C 1
ATOM 3494 O O . SER A 1 432 ? -5.691 14.906 2.408 1 98.56 432 SER A O 1
ATOM 3496 N N . TRP A 1 433 ? -3.701 15.898 2.48 1 98.56 433 TRP A N 1
ATOM 3497 C CA . TRP A 1 433 ? -2.977 14.633 2.455 1 98.56 433 TRP A CA 1
ATOM 3498 C C . TRP A 1 433 ? -3.24 13.828 3.723 1 98.56 433 TRP A C 1
ATOM 3500 O O . TRP A 1 433 ? -3.363 12.602 3.674 1 98.56 433 TRP A O 1
ATOM 3510 N N . THR A 1 434 ? -3.285 14.484 4.855 1 98.75 434 THR A N 1
ATOM 3511 C CA . THR A 1 434 ? -3.598 13.812 6.109 1 98.75 434 THR A CA 1
ATOM 3512 C C . THR A 1 434 ? -4.988 13.18 6.055 1 98.75 434 THR A C 1
ATOM 3514 O O . THR A 1 434 ? -5.188 12.062 6.527 1 98.75 434 THR A O 1
ATOM 3517 N N . THR A 1 435 ? -5.926 13.898 5.453 1 98.88 435 THR A N 1
ATOM 3518 C CA . THR A 1 435 ? -7.277 13.367 5.293 1 98.88 435 THR A CA 1
ATOM 3519 C C . THR A 1 435 ? -7.273 12.125 4.406 1 98.88 435 THR A C 1
ATOM 3521 O O . THR A 1 435 ? -7.93 11.133 4.723 1 98.88 435 THR A O 1
ATOM 3524 N N . ASP A 1 436 ? -6.527 12.195 3.301 1 98.75 436 ASP A N 1
ATOM 3525 C CA . ASP A 1 436 ? -6.367 11.023 2.447 1 98.75 436 ASP A CA 1
ATOM 3526 C C . ASP A 1 436 ? -5.828 9.836 3.24 1 98.75 436 ASP A C 1
ATOM 3528 O O . ASP A 1 436 ? -6.305 8.711 3.088 1 98.75 436 ASP A O 1
ATOM 3532 N N . PHE A 1 437 ? -4.816 10.094 4 1 98.81 437 PHE A N 1
ATOM 3533 C CA . PHE A 1 437 ? -4.184 9.078 4.832 1 98.81 437 PHE A CA 1
ATOM 3534 C C . PHE A 1 437 ? -5.195 8.438 5.773 1 98.81 437 PHE A C 1
ATOM 3536 O O . PHE A 1 437 ? -5.277 7.211 5.863 1 98.81 437 PHE A O 1
ATOM 3543 N N . ILE A 1 438 ? -5.988 9.242 6.469 1 98.94 438 ILE A N 1
ATOM 3544 C CA . ILE A 1 438 ? -6.984 8.766 7.422 1 98.94 438 ILE A CA 1
ATOM 3545 C C . ILE A 1 438 ? -8.023 7.914 6.699 1 98.94 438 ILE A C 1
ATOM 3547 O O . ILE A 1 438 ? -8.312 6.785 7.113 1 98.94 438 ILE A O 1
ATOM 3551 N N . LEU A 1 439 ? -8.547 8.414 5.594 1 98.81 439 LEU A N 1
ATOM 3552 C CA . LEU A 1 439 ? -9.641 7.734 4.906 1 98.81 439 LEU A CA 1
ATOM 3553 C C . LEU A 1 439 ? -9.133 6.484 4.195 1 98.81 439 LEU A C 1
ATOM 3555 O O . LEU A 1 439 ? -9.891 5.531 3.992 1 98.81 439 LEU A O 1
ATOM 3559 N N . LYS A 1 440 ? -7.84 6.527 3.857 1 98.31 440 LYS A N 1
ATOM 3560 C CA . LYS A 1 440 ? -7.242 5.293 3.355 1 98.31 440 LYS A CA 1
ATOM 3561 C C . LYS A 1 440 ? -7.391 4.16 4.367 1 98.31 440 LYS A C 1
ATOM 3563 O O . LYS A 1 440 ? -7.773 3.045 4.008 1 98.31 440 LYS A O 1
ATOM 3568 N N . TRP A 1 441 ? -7.102 4.422 5.598 1 98.56 441 TRP A N 1
ATOM 3569 C CA . TRP A 1 441 ? -7.141 3.385 6.621 1 98.56 441 TRP A CA 1
ATOM 3570 C C . TRP A 1 441 ? -8.578 3.062 7.02 1 98.56 441 TRP A C 1
ATOM 3572 O O . TRP A 1 441 ? -8.891 1.916 7.348 1 98.56 441 TRP A O 1
ATOM 3582 N N . VAL A 1 442 ? -9.492 4.051 6.945 1 98.62 442 VAL A N 1
ATOM 3583 C CA . VAL A 1 442 ? -10.906 3.773 7.18 1 98.62 442 VAL A CA 1
ATOM 3584 C C . VAL A 1 442 ? -11.43 2.809 6.113 1 98.62 442 VAL A C 1
ATOM 3586 O O . VAL A 1 442 ? -12.094 1.819 6.434 1 98.62 442 VAL A O 1
ATOM 3589 N N . LYS A 1 443 ? -11.117 3.127 4.883 1 98.06 443 LYS A N 1
ATOM 3590 C CA . LYS A 1 443 ? -11.5 2.252 3.777 1 98.06 443 LYS A CA 1
ATOM 3591 C C . LYS A 1 443 ? -10.883 0.867 3.932 1 98.06 443 LYS A C 1
ATOM 3593 O O . LYS A 1 443 ? -11.539 -0.147 3.701 1 98.06 443 LYS A O 1
ATOM 3598 N N . TYR A 1 444 ? -9.633 0.819 4.316 1 98.12 444 TYR A N 1
ATOM 3599 C CA . TYR A 1 444 ? -8.922 -0.436 4.535 1 98.12 444 TYR A CA 1
ATOM 3600 C C . TYR A 1 444 ? -9.586 -1.258 5.629 1 98.12 444 TYR A C 1
ATOM 3602 O O . TYR A 1 444 ? -9.758 -2.473 5.488 1 98.12 444 TYR A O 1
ATOM 3610 N N . MET A 1 445 ? -9.984 -0.595 6.703 1 98.38 445 MET A N 1
ATOM 3611 C CA . MET A 1 445 ? -10.68 -1.271 7.789 1 98.38 445 MET A CA 1
ATOM 3612 C C . MET A 1 445 ? -11.953 -1.944 7.281 1 98.38 445 MET A C 1
ATOM 3614 O O . MET A 1 445 ? -12.203 -3.111 7.582 1 98.38 445 MET A O 1
ATOM 3618 N N . ASN A 1 446 ? -12.711 -1.167 6.5 1 97.81 446 ASN A N 1
ATOM 3619 C CA . ASN A 1 446 ? -13.977 -1.692 6 1 97.81 446 ASN A CA 1
ATOM 3620 C C . ASN A 1 446 ? -13.758 -2.891 5.078 1 97.81 446 ASN A C 1
ATOM 3622 O O . ASN A 1 446 ? -14.383 -3.938 5.262 1 97.81 446 ASN A O 1
ATOM 3626 N N . ARG A 1 447 ? -12.82 -2.789 4.227 1 97.69 447 ARG A N 1
ATOM 3627 C CA . ARG A 1 447 ? -12.672 -3.754 3.143 1 97.69 447 ARG A CA 1
ATOM 3628 C C . ARG A 1 447 ? -11.875 -4.973 3.6 1 97.69 447 ARG A C 1
ATOM 3630 O O . ARG A 1 447 ? -11.938 -6.031 2.969 1 97.69 447 ARG A O 1
ATOM 3637 N N . HIS A 1 448 ? -11.133 -4.902 4.699 1 98.19 448 HIS A N 1
ATOM 3638 C CA . HIS A 1 448 ? -10.375 -6.02 5.25 1 98.19 448 HIS A CA 1
ATOM 3639 C C . HIS A 1 448 ? -11.023 -6.551 6.523 1 98.19 448 HIS A C 1
ATOM 3641 O O . HIS A 1 448 ? -10.438 -7.375 7.23 1 98.19 448 HIS A O 1
ATOM 3647 N N . GLN A 1 449 ? -12.203 -6.039 6.887 1 97.44 449 GLN A N 1
ATOM 3648 C CA . GLN A 1 449 ? -12.984 -6.492 8.031 1 97.44 449 GLN A CA 1
ATOM 3649 C C . GLN A 1 449 ? -12.242 -6.234 9.344 1 97.44 449 GLN A C 1
ATOM 3651 O O . GLN A 1 449 ? -12.242 -7.078 10.242 1 97.44 449 GLN A O 1
ATOM 3656 N N . ILE A 1 450 ? -11.547 -5.156 9.398 1 98.44 450 ILE A N 1
ATOM 3657 C CA . ILE A 1 450 ? -10.812 -4.773 10.594 1 98.44 450 ILE A CA 1
ATOM 3658 C C . ILE A 1 450 ? -11.75 -4.07 11.578 1 98.44 450 ILE A C 1
ATOM 3660 O O . ILE A 1 450 ? -12.523 -3.195 11.18 1 98.44 450 ILE A O 1
ATOM 3664 N N . LYS A 1 451 ? -11.711 -4.496 12.797 1 98.31 451 LYS A N 1
ATOM 3665 C CA . LYS A 1 451 ? -12.531 -3.932 13.867 1 98.31 451 LYS A CA 1
ATOM 3666 C C . LYS A 1 451 ? -11.836 -2.742 14.523 1 98.31 451 LYS A C 1
ATOM 3668 O O . LYS A 1 451 ? -12.453 -1.692 14.727 1 98.31 451 LYS A O 1
ATOM 3673 N N . THR A 1 452 ? -10.602 -2.936 14.875 1 98.69 452 THR A N 1
ATOM 3674 C CA . THR A 1 452 ? -9.844 -1.876 15.531 1 98.69 452 THR A CA 1
ATOM 3675 C C . THR A 1 452 ? -8.492 -1.67 14.859 1 98.69 452 THR A C 1
ATOM 3677 O O . THR A 1 452 ? -7.859 -2.633 14.422 1 98.69 452 THR A O 1
ATOM 3680 N N . LEU A 1 453 ? -8.102 -0.506 14.68 1 98.69 453 LEU A N 1
ATOM 3681 C CA . LEU A 1 453 ? -6.801 -0.063 14.18 1 98.69 453 LEU A CA 1
ATOM 3682 C C . LEU A 1 453 ? -6.195 0.991 15.102 1 98.69 453 LEU A C 1
ATOM 3684 O O . LEU A 1 453 ? -6.82 2.023 15.359 1 98.69 453 LEU A O 1
ATOM 3688 N N . CYS A 1 454 ? -5.023 0.722 15.656 1 98.88 454 CYS A N 1
ATOM 3689 C CA . CYS A 1 454 ? -4.344 1.646 16.562 1 98.88 454 CYS A CA 1
ATOM 3690 C C . CYS A 1 454 ? -2.844 1.661 16.297 1 98.88 454 CYS A C 1
ATOM 3692 O O . CYS A 1 454 ? -2.211 0.606 16.219 1 98.88 454 CYS A O 1
ATOM 3694 N N . VAL A 1 455 ? -2.283 2.812 16.125 1 98.81 455 VAL A N 1
ATOM 3695 C CA . VAL A 1 455 ? -0.845 2.896 15.883 1 98.81 455 VAL A CA 1
ATOM 3696 C C . VAL A 1 455 ? -0.089 2.33 17.078 1 98.81 455 VAL A C 1
ATOM 3698 O O . VAL A 1 455 ? -0.484 2.545 18.234 1 98.81 455 VAL A O 1
ATOM 3701 N N . LYS A 1 456 ? 0.971 1.64 16.828 1 98.62 456 LYS A N 1
ATOM 3702 C CA . LYS A 1 456 ? 1.779 1.028 17.875 1 98.62 456 LYS A CA 1
ATOM 3703 C C . LYS A 1 456 ? 2.541 2.086 18.672 1 98.62 456 LYS A C 1
ATOM 3705 O O . LYS A 1 456 ? 3.027 3.064 18.109 1 98.62 456 LYS A O 1
ATOM 3710 N N . GLU A 1 457 ? 2.678 1.838 19.969 1 98.12 457 GLU A N 1
ATOM 3711 C CA . GLU A 1 457 ? 3.4 2.752 20.844 1 98.12 457 GLU A CA 1
ATOM 3712 C C . GLU A 1 457 ? 4.855 2.904 20.406 1 98.12 457 GLU A C 1
ATOM 3714 O O . GLU A 1 457 ? 5.395 4.012 20.391 1 98.12 457 GLU A O 1
ATOM 3719 N N . ASP A 1 458 ? 5.492 1.811 20.047 1 97.81 458 ASP A N 1
ATOM 3720 C CA . ASP A 1 458 ? 6.895 1.873 19.656 1 97.81 458 ASP A CA 1
ATOM 3721 C C . ASP A 1 458 ? 7.055 2.598 18.312 1 97.81 458 ASP A C 1
ATOM 3723 O O . ASP A 1 458 ? 8.062 3.264 18.078 1 97.81 458 ASP A O 1
ATOM 3727 N N . ALA A 1 459 ? 6.055 2.465 17.391 1 98.38 459 ALA A N 1
ATOM 3728 C CA . ALA A 1 459 ? 6.098 3.221 16.141 1 98.38 459 ALA A CA 1
ATOM 3729 C C . ALA A 1 459 ? 6.035 4.723 16.391 1 98.38 459 ALA A C 1
ATOM 3731 O O . ALA A 1 459 ? 6.789 5.496 15.805 1 98.38 459 ALA A O 1
ATOM 3732 N N . VAL A 1 460 ? 5.145 5.137 17.312 1 98.5 460 VAL A N 1
ATOM 3733 C CA . VAL A 1 460 ? 5.02 6.547 17.672 1 98.5 460 VAL A CA 1
ATOM 3734 C C . VAL A 1 460 ? 6.328 7.043 18.281 1 98.5 460 VAL A C 1
ATOM 3736 O O . VAL A 1 460 ? 6.836 8.102 17.891 1 98.5 460 VAL A O 1
ATOM 3739 N N . LYS A 1 461 ? 6.867 6.266 19.156 1 97.81 461 LYS A N 1
ATOM 3740 C CA . LYS A 1 461 ? 8.109 6.633 19.828 1 97.81 461 LYS A CA 1
ATOM 3741 C C . LYS A 1 461 ? 9.258 6.781 18.828 1 97.81 461 LYS A C 1
ATOM 3743 O O . LYS A 1 461 ? 9.977 7.781 18.844 1 97.81 461 LYS A O 1
ATOM 3748 N N . ASP A 1 462 ? 9.453 5.766 17.984 1 98.19 462 ASP A N 1
ATOM 3749 C CA . ASP A 1 462 ? 10.523 5.781 17 1 98.19 462 ASP A CA 1
ATOM 3750 C C . ASP A 1 462 ? 10.375 6.957 16.047 1 98.19 462 ASP A C 1
ATOM 3752 O O . ASP A 1 462 ? 11.352 7.629 15.711 1 98.19 462 ASP A O 1
ATOM 3756 N N . TYR A 1 463 ? 9.156 7.172 15.625 1 98.5 463 TYR A N 1
ATOM 3757 C CA . TYR A 1 463 ? 8.883 8.258 14.688 1 98.5 463 TYR A CA 1
ATOM 3758 C C . TYR A 1 463 ? 9.227 9.609 15.297 1 98.5 463 TYR A C 1
ATOM 3760 O O . TYR A 1 463 ? 9.867 10.445 14.656 1 98.5 463 TYR A O 1
ATOM 3768 N N . ASN A 1 464 ? 8.805 9.812 16.484 1 98.06 464 ASN A N 1
ATOM 3769 C CA . ASN A 1 464 ? 9.07 11.094 17.141 1 98.06 464 ASN A CA 1
ATOM 3770 C C . ASN A 1 464 ? 10.539 11.25 17.5 1 98.06 464 ASN A C 1
ATOM 3772 O O . ASN A 1 464 ? 11.078 12.359 17.469 1 98.06 464 ASN A O 1
ATOM 3776 N N . ALA A 1 465 ? 11.18 10.148 17.828 1 98 465 ALA A N 1
ATOM 3777 C CA . ALA A 1 465 ? 12.625 10.211 18.031 1 98 465 ALA A CA 1
ATOM 3778 C C . ALA A 1 465 ? 13.336 10.68 16.766 1 98 465 ALA A C 1
ATOM 3780 O O . ALA A 1 465 ? 14.227 11.531 16.828 1 98 465 ALA A O 1
ATOM 3781 N N . TYR A 1 466 ? 12.961 10.133 15.664 1 98.19 466 TYR A N 1
ATOM 3782 C CA . TYR A 1 466 ? 13.516 10.594 14.398 1 98.19 466 TYR A CA 1
ATOM 3783 C C . TYR A 1 466 ? 13.25 12.086 14.203 1 98.19 466 TYR A C 1
ATOM 3785 O O . TYR A 1 466 ? 14.164 12.836 13.836 1 98.19 466 TYR A O 1
ATOM 3793 N N . SER A 1 467 ? 12.031 12.508 14.367 1 97.75 467 SER A N 1
ATOM 3794 C CA . SER A 1 467 ? 11.625 13.891 14.164 1 97.75 467 SER A CA 1
ATOM 3795 C C . SER A 1 467 ? 12.484 14.852 14.984 1 97.75 467 SER A C 1
ATOM 3797 O O . SER A 1 467 ? 12.992 15.844 14.469 1 97.75 467 SER A O 1
ATOM 3799 N N . GLN A 1 468 ? 12.648 14.492 16.266 1 97.25 468 GLN A N 1
ATOM 3800 C CA . GLN A 1 468 ? 13.422 15.352 17.156 1 97.25 468 GLN A CA 1
ATOM 3801 C C . GLN A 1 468 ? 14.891 15.398 16.719 1 97.25 468 GLN A C 1
ATOM 3803 O O . GLN A 1 468 ? 15.523 16.453 16.781 1 97.25 468 GLN A O 1
ATOM 3808 N N . GLU A 1 469 ? 15.398 14.266 16.328 1 97.5 469 GLU A N 1
ATOM 3809 C CA . GLU A 1 469 ? 16.781 14.234 15.875 1 97.5 469 GLU A CA 1
ATOM 3810 C C . GLU A 1 469 ? 16.984 15.133 14.656 1 97.5 469 GLU A C 1
ATOM 3812 O O . GLU A 1 469 ? 17.969 15.883 14.586 1 97.5 469 GLU A O 1
ATOM 3817 N N . PHE A 1 470 ? 16.094 15.062 13.758 1 97.75 470 PHE A N 1
ATOM 3818 C CA . PHE A 1 470 ? 16.219 15.875 12.555 1 97.75 470 PHE A CA 1
ATOM 3819 C C . PHE A 1 470 ? 16.062 17.359 12.875 1 97.75 470 PHE A C 1
ATOM 3821 O O . PHE A 1 470 ? 16.781 18.188 12.32 1 97.75 470 PHE A O 1
ATOM 3828 N N . LEU A 1 471 ? 15.148 17.703 13.68 1 97.44 471 LEU A N 1
ATOM 3829 C CA . LEU A 1 471 ? 14.812 19.094 13.977 1 97.44 471 LEU A CA 1
ATOM 3830 C C . LEU A 1 471 ? 16 19.828 14.594 1 97.44 471 LEU A C 1
ATOM 3832 O O . LEU A 1 471 ? 16.062 21.062 14.57 1 97.44 471 LEU A O 1
ATOM 3836 N N . LYS A 1 472 ? 16.969 19.094 15.078 1 96.19 472 LYS A N 1
ATOM 3837 C CA . LYS A 1 472 ? 18.219 19.688 15.555 1 96.19 472 LYS A CA 1
ATOM 3838 C C . LYS A 1 472 ? 18.922 20.453 14.438 1 96.19 472 LYS A C 1
ATOM 3840 O O . LYS A 1 472 ? 19.688 21.375 14.695 1 96.19 472 LYS A O 1
ATOM 3845 N N . ARG A 1 473 ? 18.531 20.094 13.242 1 96.5 473 ARG A N 1
ATOM 3846 C CA . ARG A 1 473 ? 19.219 20.672 12.086 1 96.5 473 ARG A CA 1
ATOM 3847 C C . ARG A 1 473 ? 18.531 21.938 11.609 1 96.5 473 ARG A C 1
ATOM 3849 O O . ARG A 1 473 ? 18.922 22.516 10.594 1 96.5 473 ARG A O 1
ATOM 3856 N N . THR A 1 474 ? 17.594 22.422 12.305 1 96.88 474 THR A N 1
ATOM 3857 C CA . THR A 1 474 ? 16.781 23.531 11.836 1 96.88 474 THR A CA 1
ATOM 3858 C C . THR A 1 474 ? 16.828 24.703 12.828 1 96.88 474 THR A C 1
ATOM 3860 O O . THR A 1 474 ? 17.25 24.531 13.977 1 96.88 474 THR A O 1
ATOM 3863 N N . VAL A 1 475 ? 16.359 25.859 12.391 1 96 475 VAL A N 1
ATOM 3864 C CA . VAL A 1 475 ? 16.359 27.078 13.203 1 96 475 VAL A CA 1
ATOM 3865 C C . VAL A 1 475 ? 15.414 26.906 14.383 1 96 475 VAL A C 1
ATOM 3867 O O . VAL A 1 475 ? 15.523 27.625 15.383 1 96 475 VAL A O 1
ATOM 3870 N N . TRP A 1 476 ? 14.57 25.922 14.312 1 96.06 476 TRP A N 1
ATOM 3871 C CA . TRP A 1 476 ? 13.562 25.719 15.344 1 96.06 476 TRP A CA 1
ATOM 3872 C C . TRP A 1 476 ? 14.188 25.172 16.625 1 96.06 476 TRP A C 1
ATOM 3874 O O . TRP A 1 476 ? 13.586 25.234 17.703 1 96.06 476 TRP A O 1
ATOM 3884 N N . SER A 1 477 ? 15.367 24.672 16.516 1 95.69 477 SER A N 1
ATOM 3885 C CA . SER A 1 477 ? 16.078 24.156 17.688 1 95.69 477 SER A CA 1
ATOM 3886 C C . SER A 1 477 ? 16.781 25.281 18.453 1 95.69 477 SER A C 1
ATOM 3888 O O . SER A 1 477 ? 17.328 25.047 19.531 1 95.69 477 SER A O 1
ATOM 3890 N N . GLY A 1 478 ? 16.719 26.484 17.906 1 94.38 478 GLY A N 1
ATOM 3891 C CA . GLY A 1 478 ? 17.391 27.609 18.547 1 94.38 478 GLY A CA 1
ATOM 3892 C C . GLY A 1 478 ? 16.75 28.031 19.859 1 94.38 478 GLY A C 1
ATOM 3893 O O . GLY A 1 478 ? 15.648 27.562 20.188 1 94.38 478 GLY A O 1
ATOM 3894 N N . ASP A 1 479 ? 17.391 28.906 20.516 1 92.88 479 ASP A N 1
ATOM 3895 C CA . ASP A 1 479 ? 16.922 29.375 21.828 1 92.88 479 ASP A CA 1
ATOM 3896 C C . ASP A 1 479 ? 15.953 30.547 21.672 1 92.88 479 ASP A C 1
ATOM 3898 O O . ASP A 1 479 ? 16.375 31.703 21.641 1 92.88 479 ASP A O 1
ATOM 3902 N N . CYS A 1 480 ? 14.734 30.219 21.562 1 91.06 480 CYS A N 1
ATOM 3903 C CA . CYS A 1 480 ? 13.641 31.188 21.5 1 91.06 480 CYS A CA 1
ATOM 3904 C C . CYS A 1 480 ? 12.375 30.609 22.125 1 91.06 480 CYS A C 1
ATOM 3906 O O . CYS A 1 480 ? 12.07 29.438 21.953 1 91.06 480 CYS A O 1
ATOM 3908 N N . ARG A 1 481 ? 11.695 31.375 22.906 1 88.38 481 ARG A N 1
ATOM 3909 C CA . ARG A 1 481 ? 10.422 30.938 23.469 1 88.38 481 ARG A CA 1
ATOM 3910 C C . ARG A 1 481 ? 9.312 30.984 22.422 1 88.38 481 ARG A C 1
ATOM 3912 O O . ARG A 1 481 ? 9.055 32.031 21.828 1 88.38 481 ARG A O 1
ATOM 3919 N N . THR A 1 482 ? 8.688 29.844 22.203 1 87.44 482 THR A N 1
ATOM 3920 C CA . THR A 1 482 ? 7.766 29.781 21.078 1 87.44 482 THR A CA 1
ATOM 3921 C C . THR A 1 482 ? 6.719 28.703 21.312 1 87.44 482 THR A C 1
ATOM 3923 O O . THR A 1 482 ? 6.922 27.781 22.109 1 87.44 482 THR A O 1
ATOM 3926 N N . LEU A 1 483 ? 5.688 28.859 20.578 1 85.56 483 LEU A N 1
ATOM 3927 C CA . LEU A 1 483 ? 4.629 27.859 20.562 1 85.56 483 LEU A CA 1
ATOM 3928 C C . LEU A 1 483 ? 5.133 26.547 19.969 1 85.56 483 LEU A C 1
ATOM 3930 O O . LEU A 1 483 ? 4.645 25.469 20.344 1 85.56 483 LEU A O 1
ATOM 3934 N N . TYR A 1 484 ? 6.184 26.562 19.172 1 91.06 484 TYR A N 1
ATOM 3935 C CA . TYR A 1 484 ? 6.723 25.359 18.547 1 91.06 484 TYR A CA 1
ATOM 3936 C C . TYR A 1 484 ? 7.309 24.406 19.578 1 91.06 484 TYR A C 1
ATOM 3938 O O . TYR A 1 484 ? 7.453 23.203 19.328 1 91.06 484 TYR A O 1
ATOM 3946 N N . LYS A 1 485 ? 7.676 24.938 20.75 1 93 485 LYS A N 1
ATOM 3947 C CA . LYS A 1 485 ? 8.258 24.172 21.844 1 93 485 LYS A CA 1
ATOM 3948 C C . LYS A 1 485 ? 7.355 24.203 23.078 1 93 485 LYS A C 1
ATOM 3950 O O . LYS A 1 485 ? 7.848 24.25 24.203 1 93 485 LYS A O 1
ATOM 3955 N N . ASN A 1 486 ? 6.152 24.344 22.828 1 86.38 486 ASN A N 1
ATOM 3956 C CA . ASN A 1 486 ? 5.145 24.359 23.875 1 86.38 486 ASN A CA 1
ATOM 3957 C C . ASN A 1 486 ? 5.41 25.469 24.891 1 86.38 486 ASN A C 1
ATOM 3959 O O . ASN A 1 486 ? 5.352 25.234 26.109 1 86.38 486 ASN A O 1
ATOM 3963 N N . GLY A 1 487 ? 5.809 26.641 24.422 1 82.94 487 GLY A N 1
ATOM 3964 C CA . GLY A 1 487 ? 5.98 27.828 25.219 1 82.94 487 GLY A CA 1
ATOM 3965 C C . GLY A 1 487 ? 7.312 27.875 25.953 1 82.94 487 GLY A C 1
ATOM 3966 O O . GLY A 1 487 ? 7.527 28.734 26.812 1 82.94 487 GLY A O 1
ATOM 3967 N N . ARG A 1 488 ? 8.234 26.953 25.562 1 90 488 ARG A N 1
ATOM 3968 C CA . ARG A 1 488 ? 9.555 26.922 26.188 1 90 488 ARG A CA 1
ATOM 3969 C C . ARG A 1 488 ? 10.617 27.453 25.234 1 90 488 ARG A C 1
ATOM 3971 O O . ARG A 1 488 ? 10.359 27.656 24.047 1 90 488 ARG A O 1
ATOM 3978 N N . SER A 1 489 ? 11.75 27.812 25.781 1 91.25 489 SER A N 1
ATOM 3979 C CA . SER A 1 489 ? 12.859 28.281 24.969 1 91.25 489 SER A CA 1
ATOM 3980 C C . SER A 1 489 ? 13.711 27.125 24.469 1 91.25 489 SER A C 1
ATOM 3982 O O . SER A 1 489 ? 14.43 27.25 23.484 1 91.25 489 SER A O 1
ATOM 3984 N N . GLN A 1 490 ? 13.602 26.016 25.25 1 91.31 490 GLN A N 1
ATOM 3985 C CA . GLN A 1 490 ? 14.336 24.812 24.891 1 91.31 490 GLN A CA 1
ATOM 3986 C C . GLN A 1 490 ? 13.461 23.562 25.078 1 91.31 490 GLN A C 1
ATOM 3988 O O . GLN A 1 490 ? 12.344 23.656 25.594 1 91.31 490 GLN A O 1
ATOM 3993 N N . GLY A 1 491 ? 14 22.469 24.562 1 91 491 GLY A N 1
ATOM 3994 C CA . GLY A 1 491 ? 13.266 21.219 24.719 1 91 491 GLY A CA 1
ATOM 3995 C C . GLY A 1 491 ? 12.734 20.672 23.406 1 91 491 GLY A C 1
ATOM 3996 O O . GLY A 1 491 ? 13.211 21.047 22.344 1 91 491 GLY A O 1
ATOM 3997 N N . ARG A 1 492 ? 11.75 19.828 23.562 1 94.25 492 ARG A N 1
ATOM 3998 C CA . ARG A 1 492 ? 11.195 19.156 22.391 1 94.25 492 ARG A CA 1
ATOM 3999 C C . ARG A 1 492 ? 10.422 20.141 21.516 1 94.25 492 ARG A C 1
ATOM 4001 O O . ARG A 1 492 ? 9.727 21.016 22.016 1 94.25 492 ARG A O 1
ATOM 4008 N N . ILE A 1 493 ? 10.594 19.969 20.312 1 96.12 493 ILE A N 1
ATOM 4009 C CA . ILE A 1 493 ? 9.859 20.75 19.328 1 96.12 493 ILE A CA 1
ATOM 4010 C C . ILE A 1 493 ? 8.625 19.984 18.859 1 96.12 493 ILE A C 1
ATOM 4012 O O . ILE A 1 493 ? 8.742 18.922 18.25 1 96.12 493 ILE A O 1
ATOM 4016 N N . THR A 1 494 ? 7.469 20.469 19.109 1 95.69 494 THR A N 1
ATOM 4017 C CA . THR A 1 494 ? 6.246 19.719 18.859 1 95.69 494 THR A CA 1
ATOM 4018 C C . THR A 1 494 ? 5.352 20.453 17.859 1 95.69 494 THR A C 1
ATOM 4020 O O . THR A 1 494 ? 4.395 19.875 17.328 1 95.69 494 THR A O 1
ATOM 4023 N N . GLY A 1 495 ? 5.73 21.672 17.5 1 94.81 495 GLY A N 1
ATOM 4024 C CA . GLY A 1 495 ? 4.801 22.5 16.75 1 94.81 495 GLY A CA 1
ATOM 4025 C C . GLY A 1 495 ? 5.094 22.531 15.258 1 94.81 495 GLY A C 1
ATOM 4026 O O . GLY A 1 495 ? 4.32 23.094 14.477 1 94.81 495 GLY A O 1
ATOM 4027 N N . VAL A 1 496 ? 6.25 21.875 14.852 1 96.12 496 VAL A N 1
ATOM 4028 C CA . VAL A 1 496 ? 6.594 21.922 13.438 1 96.12 496 VAL A CA 1
ATOM 4029 C C . VAL A 1 496 ? 7.07 20.547 12.969 1 96.12 496 VAL A C 1
ATOM 4031 O O . VAL A 1 496 ? 7.531 19.734 13.781 1 96.12 496 VAL A O 1
ATOM 4034 N N . TYR A 1 497 ? 6.938 20.328 11.695 1 97.62 497 TYR A N 1
ATOM 4035 C CA . TYR A 1 497 ? 7.297 19.047 11.117 1 97.62 497 TYR A CA 1
ATOM 4036 C C . TYR A 1 497 ? 8.789 18.984 10.82 1 97.62 497 TYR A C 1
ATOM 4038 O O . TYR A 1 497 ? 9.383 19.969 10.367 1 97.62 497 TYR A O 1
ATOM 4046 N N . GLY A 1 498 ? 9.367 17.812 11.031 1 96.25 498 GLY A N 1
ATOM 4047 C CA . GLY A 1 498 ? 10.781 17.594 10.781 1 96.25 498 GLY A CA 1
ATOM 4048 C C . GLY A 1 498 ? 11.07 17.141 9.367 1 96.25 498 GLY A C 1
ATOM 4049 O O . GLY A 1 498 ? 11.5 16 9.148 1 96.25 498 GLY A O 1
ATOM 4050 N N . GLY A 1 499 ? 10.891 17.984 8.406 1 97.94 499 GLY A N 1
ATOM 4051 C CA . GLY A 1 499 ? 11.172 17.656 7.02 1 97.94 499 GLY A CA 1
ATOM 4052 C C . GLY A 1 499 ? 10.438 18.547 6.035 1 97.94 499 GLY A C 1
ATOM 4053 O O . GLY A 1 499 ? 9.633 19.391 6.434 1 97.94 499 GLY A O 1
ATOM 4054 N N . SER A 1 500 ? 10.789 18.406 4.691 1 97.94 500 SER A N 1
ATOM 4055 C CA . SER A 1 500 ? 10.133 19.203 3.654 1 97.94 500 SER A CA 1
ATOM 4056 C C . SER A 1 500 ? 8.68 18.781 3.48 1 97.94 500 SER A C 1
ATOM 4058 O O . SER A 1 500 ? 8.25 17.766 4.027 1 97.94 500 SER A O 1
ATOM 4060 N N . VAL A 1 501 ? 7.949 19.578 2.736 1 97.38 501 VAL A N 1
ATOM 4061 C CA . VAL A 1 501 ? 6.523 19.344 2.537 1 97.38 501 VAL A CA 1
ATOM 4062 C C . VAL A 1 501 ? 6.328 18.047 1.74 1 97.38 501 VAL A C 1
ATOM 4064 O O . VAL A 1 501 ? 5.461 17.234 2.066 1 97.38 501 VAL A O 1
ATOM 4067 N N . VAL A 1 502 ? 7.156 17.828 0.714 1 98 502 VAL A N 1
ATOM 4068 C CA . VAL A 1 502 ? 7.047 16.641 -0.113 1 98 502 VAL A CA 1
ATOM 4069 C C . VAL A 1 502 ? 7.48 15.414 0.688 1 98 502 VAL A C 1
ATOM 4071 O O . VAL A 1 502 ? 6.941 14.32 0.507 1 98 502 VAL A O 1
ATOM 4074 N N . HIS A 1 503 ? 8.453 15.633 1.586 1 98.56 503 HIS A N 1
ATOM 4075 C CA . HIS A 1 503 ? 8.867 14.586 2.52 1 98.56 503 HIS A CA 1
ATOM 4076 C C . HIS A 1 503 ? 7.691 14.102 3.354 1 98.56 503 HIS A C 1
ATOM 4078 O O . HIS A 1 503 ? 7.52 12.891 3.547 1 98.56 503 HIS A O 1
ATOM 4084 N N . PHE A 1 504 ? 6.855 14.977 3.834 1 98.62 504 PHE A N 1
ATOM 4085 C CA . PHE A 1 504 ? 5.672 14.641 4.621 1 98.62 504 PHE A CA 1
ATOM 4086 C C . PHE A 1 504 ? 4.684 13.828 3.789 1 98.62 504 PHE A C 1
ATOM 4088 O O . PHE A 1 504 ? 4.168 12.812 4.25 1 98.62 504 PHE A O 1
ATOM 4095 N N . GLN A 1 505 ? 4.418 14.312 2.578 1 98.44 505 GLN A N 1
ATOM 4096 C CA . GLN A 1 505 ? 3.51 13.602 1.682 1 98.44 505 GLN A CA 1
ATOM 4097 C C . GLN A 1 505 ? 3.957 12.156 1.478 1 98.44 505 GLN A C 1
ATOM 4099 O O . GLN A 1 505 ? 3.158 11.234 1.623 1 98.44 505 GLN A O 1
ATOM 4104 N N . LYS A 1 506 ? 5.227 12 1.166 1 98.19 506 LYS A N 1
ATOM 4105 C CA . LYS A 1 506 ? 5.773 10.672 0.919 1 98.19 506 LYS A CA 1
ATOM 4106 C C . LYS A 1 506 ? 5.672 9.797 2.164 1 98.19 506 LYS A C 1
ATOM 4108 O O . LYS A 1 506 ? 5.375 8.602 2.068 1 98.19 506 LYS A O 1
ATOM 4113 N N . GLY A 1 507 ? 5.957 10.406 3.283 1 98.5 507 GLY A N 1
ATOM 4114 C CA . GLY A 1 507 ? 5.828 9.68 4.535 1 98.5 507 GLY A CA 1
ATOM 4115 C C . GLY A 1 507 ? 4.445 9.094 4.742 1 98.5 507 GLY A C 1
ATOM 4116 O O . GLY A 1 507 ? 4.312 7.91 5.066 1 98.5 507 GLY A O 1
ATOM 4117 N N . LEU A 1 508 ? 3.412 9.875 4.527 1 98.56 508 LEU A N 1
ATOM 4118 C CA . LEU A 1 508 ? 2.035 9.422 4.691 1 98.56 508 LEU A CA 1
ATOM 4119 C C . LEU A 1 508 ? 1.715 8.297 3.719 1 98.56 508 LEU A C 1
ATOM 4121 O O . LEU A 1 508 ? 1.038 7.332 4.082 1 98.56 508 LEU A O 1
ATOM 4125 N N . GLU A 1 509 ? 2.238 8.422 2.523 1 97.75 509 GLU A N 1
ATOM 4126 C CA . GLU A 1 509 ? 1.945 7.449 1.473 1 97.75 509 GLU A CA 1
ATOM 4127 C C . GLU A 1 509 ? 2.6 6.102 1.768 1 97.75 509 GLU A C 1
ATOM 4129 O O . GLU A 1 509 ? 2.076 5.055 1.383 1 97.75 509 GLU A O 1
ATOM 4134 N N . GLU A 1 510 ? 3.682 6.109 2.441 1 97.88 510 GLU A N 1
ATOM 4135 C CA . GLU A 1 510 ? 4.504 4.914 2.594 1 97.88 510 GLU A CA 1
ATOM 4136 C C . GLU A 1 510 ? 4.152 4.164 3.877 1 97.88 510 GLU A C 1
ATOM 4138 O O . GLU A 1 510 ? 4.641 3.057 4.109 1 97.88 510 GLU A O 1
ATOM 4143 N N . VAL A 1 511 ? 3.264 4.715 4.719 1 97.94 511 VAL A N 1
ATOM 4144 C CA . VAL A 1 511 ? 2.922 4.062 5.977 1 97.94 511 VAL A CA 1
ATOM 4145 C C . VAL A 1 511 ? 2.25 2.721 5.699 1 97.94 511 VAL A C 1
ATOM 4147 O O . VAL A 1 511 ? 1.257 2.656 4.969 1 97.94 511 VAL A O 1
ATOM 4150 N N . GLY A 1 512 ? 2.836 1.689 6.234 1 97.69 512 GLY A N 1
ATOM 4151 C CA . GLY A 1 512 ? 2.283 0.355 6.074 1 97.69 512 GLY A CA 1
ATOM 4152 C C . GLY A 1 512 ? 1.634 -0.181 7.336 1 97.69 512 GLY A C 1
ATOM 4153 O O . GLY A 1 512 ? 1.789 0.398 8.414 1 97.69 512 GLY A O 1
ATOM 4154 N N . GLY A 1 513 ? 0.989 -1.353 7.195 1 98.31 513 GLY A N 1
ATOM 4155 C CA . GLY A 1 513 ? 0.216 -1.939 8.281 1 98.31 513 GLY A CA 1
ATOM 4156 C C . GLY A 1 513 ? 1.076 -2.441 9.422 1 98.31 513 GLY A C 1
ATOM 4157 O O . GLY A 1 513 ? 0.574 -2.695 10.516 1 98.31 513 GLY A O 1
ATOM 4158 N N . GLU A 1 514 ? 2.414 -2.566 9.195 1 98.25 514 GLU A N 1
ATOM 4159 C CA . GLU A 1 514 ? 3.32 -3.064 10.227 1 98.25 514 GLU A CA 1
ATOM 4160 C C . GLU A 1 514 ? 3.408 -2.092 11.406 1 98.25 514 GLU A C 1
ATOM 4162 O O . GLU A 1 514 ? 3.879 -2.455 12.484 1 98.25 514 GLU A O 1
ATOM 4167 N N . ASN A 1 515 ? 2.885 -0.882 11.227 1 98.62 515 ASN A N 1
ATOM 4168 C CA . ASN A 1 515 ? 2.979 0.138 12.266 1 98.62 515 ASN A CA 1
ATOM 4169 C C . ASN A 1 515 ? 1.732 0.157 13.148 1 98.62 515 ASN A C 1
ATOM 4171 O O . ASN A 1 515 ? 1.644 0.947 14.086 1 98.62 515 ASN A O 1
ATOM 4175 N N . PHE A 1 516 ? 0.788 -0.733 12.922 1 98.75 516 PHE A N 1
ATOM 4176 C CA . PHE A 1 516 ? -0.49 -0.7 13.625 1 98.75 516 PHE A CA 1
ATOM 4177 C C . PHE A 1 516 ? -0.768 -2.033 14.305 1 98.75 516 PHE A C 1
ATOM 4179 O O . PHE A 1 516 ? -0.326 -3.082 13.836 1 98.75 516 PHE A O 1
ATOM 4186 N N . ASP A 1 517 ? -1.414 -1.94 15.398 1 98.25 517 ASP A N 1
ATOM 4187 C CA . ASP A 1 517 ? -2.139 -3.08 15.953 1 98.25 517 ASP A CA 1
ATOM 4188 C C . ASP A 1 517 ? -3.564 -3.139 15.406 1 98.25 517 ASP A C 1
ATOM 4190 O O . ASP A 1 517 ? -4.273 -2.129 15.398 1 98.25 517 ASP A O 1
ATOM 4194 N N . MET A 1 518 ? -3.881 -4.297 14.914 1 98.25 518 MET A N 1
ATOM 4195 C CA . MET A 1 518 ? -5.203 -4.457 14.312 1 98.25 518 MET A CA 1
ATOM 4196 C C . MET A 1 518 ? -5.93 -5.652 14.914 1 98.25 518 MET A C 1
ATOM 4198 O O . MET A 1 518 ? -5.301 -6.641 15.297 1 98.25 518 MET A O 1
ATOM 4202 N N . THR A 1 519 ? -7.184 -5.57 15.117 1 98.12 519 THR A N 1
ATOM 4203 C CA . THR A 1 519 ? -8.086 -6.699 15.336 1 98.12 519 THR A CA 1
ATOM 4204 C C . THR A 1 519 ? -9.156 -6.754 14.25 1 98.12 519 THR A C 1
ATOM 4206 O O . THR A 1 519 ? -9.422 -5.754 13.578 1 98.12 519 THR A O 1
ATOM 4209 N N . TRP A 1 520 ? -9.703 -7.906 14.039 1 97.25 520 TRP A N 1
ATOM 4210 C CA . TRP A 1 520 ? -10.656 -8.102 12.945 1 97.25 520 TRP A CA 1
ATOM 4211 C C . TRP A 1 520 ? -12.055 -8.359 13.492 1 97.25 520 TRP A C 1
ATOM 4213 O O . TRP A 1 520 ? -12.219 -8.711 14.656 1 97.25 520 TRP A O 1
ATOM 4223 N N . ARG A 1 521 ? -13.031 -8.148 12.656 1 96.62 521 ARG A N 1
ATOM 4224 C CA . ARG A 1 521 ? -14.438 -8.336 13.023 1 96.62 521 ARG A CA 1
ATOM 4225 C C . ARG A 1 521 ? -14.766 -9.82 13.164 1 96.62 521 ARG A C 1
ATOM 4227 O O . ARG A 1 521 ? -15.758 -10.18 13.797 1 96.62 521 ARG A O 1
ATOM 4234 N N . TYR A 1 522 ? -13.93 -10.648 12.547 1 95.62 522 TYR A N 1
ATOM 4235 C CA . TYR A 1 522 ? -14.086 -12.102 12.586 1 95.62 522 TYR A CA 1
ATOM 4236 C C . TYR A 1 522 ? -12.812 -12.773 13.094 1 95.62 522 TYR A C 1
ATOM 4238 O O . TYR A 1 522 ? -11.758 -12.141 13.156 1 95.62 522 TYR A O 1
ATOM 4246 N N . LYS A 1 523 ? -12.914 -14 13.453 1 94.88 523 LYS A N 1
ATOM 4247 C CA . LYS A 1 523 ? -11.758 -14.727 13.984 1 94.88 523 LYS A CA 1
ATOM 4248 C C . LYS A 1 523 ? -10.688 -14.922 12.922 1 94.88 523 LYS A C 1
ATOM 4250 O O . LYS A 1 523 ? -9.5 -14.789 13.195 1 94.88 523 LYS A O 1
ATOM 4255 N N . ASN A 1 524 ? -11.156 -15.18 11.711 1 97.31 524 ASN A N 1
ATOM 4256 C CA . ASN A 1 524 ? -10.227 -15.328 10.594 1 97.31 524 ASN A CA 1
ATOM 4257 C C . ASN A 1 524 ? -10.016 -14.008 9.859 1 97.31 524 ASN A C 1
ATOM 4259 O O . ASN A 1 524 ? -10.969 -13.422 9.344 1 97.31 524 ASN A O 1
ATOM 4263 N N . ARG A 1 525 ? -8.82 -13.5 9.773 1 96.94 525 ARG A N 1
ATOM 4264 C CA . ARG A 1 525 ? -8.539 -12.164 9.258 1 96.94 525 ARG A CA 1
ATOM 4265 C C . ARG A 1 525 ? -8.688 -12.117 7.742 1 96.94 525 ARG A C 1
ATOM 4267 O O . ARG A 1 525 ? -8.727 -11.039 7.148 1 96.94 525 ARG A O 1
ATOM 4274 N N . PHE A 1 526 ? -8.844 -13.273 7.074 1 98.06 526 PHE A N 1
ATOM 4275 C CA .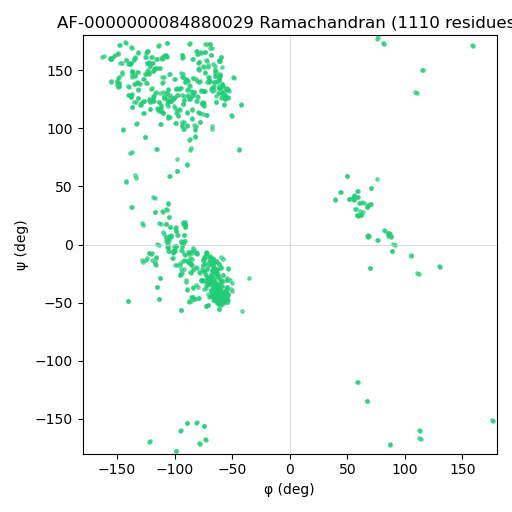 PHE A 1 526 ? -8.867 -13.281 5.617 1 98.06 526 PHE A CA 1
ATOM 4276 C C . PHE A 1 526 ? -10.273 -13.547 5.098 1 98.06 526 PHE A C 1
ATOM 4278 O O . PHE A 1 526 ? -10.453 -13.867 3.922 1 98.06 526 PHE A O 1
ATOM 4285 N N . LEU A 1 527 ? -11.305 -13.375 5.922 1 97.62 527 LEU A N 1
ATOM 4286 C CA . LEU A 1 527 ? -12.68 -13.477 5.43 1 97.62 527 LEU A CA 1
ATOM 4287 C C . LEU A 1 527 ? -12.977 -12.375 4.426 1 97.62 527 LEU A C 1
ATOM 4289 O O . LEU A 1 527 ? -13.961 -12.453 3.684 1 97.62 527 LEU A O 1
ATOM 4293 N N . CYS A 1 528 ? -12.117 -11.367 4.391 1 97.94 528 CYS A N 1
ATOM 4294 C CA . CYS A 1 528 ? -12.234 -10.305 3.4 1 97.94 528 CYS A CA 1
ATOM 4295 C C . CYS A 1 528 ? -12.047 -10.852 1.99 1 97.94 528 CYS A C 1
ATOM 4297 O O . CYS A 1 528 ? -12.367 -10.172 1.01 1 97.94 528 CYS A O 1
ATOM 4299 N N . LEU A 1 529 ? -11.539 -12.031 1.818 1 98.44 529 LEU A N 1
ATOM 4300 C CA . LEU A 1 529 ? -11.375 -12.672 0.521 1 98.44 529 LEU A CA 1
ATOM 4301 C C . LEU A 1 529 ? -12.711 -13.172 -0.013 1 98.44 529 LEU A C 1
ATOM 4303 O O . LEU A 1 529 ? -12.828 -13.523 -1.189 1 98.44 529 LEU A O 1
ATOM 4307 N N . GLY A 1 530 ? -13.727 -13.227 0.795 1 97.38 530 GLY A N 1
ATOM 4308 C CA . GLY A 1 530 ? -15.125 -13.359 0.409 1 97.38 530 GLY A CA 1
ATOM 4309 C C . GLY A 1 530 ? -15.438 -14.703 -0.229 1 97.38 530 GLY A C 1
ATOM 4310 O O . GLY A 1 530 ? -15.055 -15.75 0.296 1 97.38 530 GLY A O 1
ATOM 4311 N N . ASN A 1 531 ? -16.188 -14.664 -1.334 1 96.75 531 ASN A N 1
ATOM 4312 C CA . ASN A 1 531 ? -16.703 -15.867 -1.971 1 96.75 531 ASN A CA 1
ATOM 4313 C C . ASN A 1 531 ? -15.75 -16.406 -3.033 1 96.75 531 ASN A C 1
ATOM 4315 O O . ASN A 1 531 ? -16.172 -17.109 -3.947 1 96.75 531 ASN A O 1
ATOM 4319 N N . GLY A 1 532 ? -14.477 -15.898 -2.994 1 97.75 532 GLY A N 1
ATOM 4320 C CA . GLY A 1 532 ? -13.469 -16.438 -3.895 1 97.75 532 GLY A CA 1
ATOM 4321 C C . GLY A 1 532 ? -13.453 -15.758 -5.25 1 97.75 532 GLY A C 1
ATOM 4322 O O . GLY A 1 532 ? -12.812 -16.234 -6.188 1 97.75 532 GLY A O 1
ATOM 4323 N N . THR A 1 533 ? -14.227 -14.625 -5.398 1 98 533 THR A N 1
ATOM 4324 C CA . THR A 1 533 ? -14.281 -13.914 -6.672 1 98 533 THR A CA 1
ATOM 4325 C C . THR A 1 533 ? -13.914 -12.445 -6.488 1 98 533 THR A C 1
ATOM 4327 O O . THR A 1 533 ? -13.82 -11.961 -5.359 1 98 533 THR A O 1
ATOM 4330 N N . ALA A 1 534 ? -13.555 -11.789 -7.539 1 97.62 534 ALA A N 1
ATOM 4331 C CA . ALA A 1 534 ? -13.391 -10.336 -7.586 1 97.62 534 ALA A CA 1
ATOM 4332 C C . ALA A 1 534 ? -14.672 -9.656 -8.062 1 97.62 534 ALA A C 1
ATOM 4334 O O . ALA A 1 534 ? -15.539 -10.305 -8.664 1 97.62 534 ALA A O 1
ATOM 4335 N N . GLU A 1 535 ? -14.742 -8.422 -7.816 1 96.31 535 GLU A N 1
ATOM 4336 C CA . GLU A 1 535 ? -15.93 -7.664 -8.195 1 96.31 535 GLU A CA 1
ATOM 4337 C C . GLU A 1 535 ? -16.172 -7.738 -9.703 1 96.31 535 GLU A C 1
ATOM 4339 O O . GLU A 1 535 ? -17.328 -7.824 -10.148 1 96.31 535 GLU A O 1
ATOM 4344 N N . THR A 1 536 ? -15.172 -7.758 -10.508 1 97.19 536 THR A N 1
ATOM 4345 C CA . THR A 1 536 ? -15.297 -7.719 -11.961 1 97.19 536 THR A CA 1
ATOM 4346 C C . THR A 1 536 ? -15.758 -9.07 -12.5 1 97.19 536 THR A C 1
ATOM 4348 O O . THR A 1 536 ? -16.203 -9.164 -13.648 1 97.19 536 THR A O 1
ATOM 4351 N N . ASP A 1 537 ? -15.648 -10.172 -11.711 1 97 537 ASP A N 1
ATOM 4352 C CA . ASP A 1 537 ? -15.945 -11.523 -12.172 1 97 537 ASP A CA 1
ATOM 4353 C C . ASP A 1 537 ? -17.422 -11.672 -12.508 1 97 537 ASP A C 1
ATOM 4355 O O . ASP A 1 537 ? -17.781 -12.359 -13.469 1 97 537 ASP A O 1
ATOM 4359 N N . GLU A 1 538 ? -18.281 -11.062 -11.758 1 95 538 GLU A N 1
ATOM 4360 C CA . GLU A 1 538 ? -19.719 -11.172 -11.875 1 95 538 GLU A CA 1
ATOM 4361 C C . GLU A 1 538 ? -20.156 -12.625 -12.062 1 95 538 GLU A C 1
ATOM 4363 O O . GLU A 1 538 ? -20.875 -12.945 -13.008 1 95 538 GLU A O 1
ATOM 4368 N N . MET A 1 539 ? -19.594 -13.461 -11.281 1 89.62 539 MET A N 1
ATOM 4369 C CA . MET A 1 539 ? -19.891 -14.891 -11.266 1 89.62 539 MET A CA 1
ATOM 4370 C C . MET A 1 539 ? -19.672 -15.508 -12.648 1 89.62 539 MET A C 1
ATOM 4372 O O . MET A 1 539 ? -20.438 -16.375 -13.07 1 89.62 539 MET A O 1
ATOM 4376 N N . GLY A 1 540 ? -18.75 -14.953 -13.367 1 91.81 540 GLY A N 1
ATOM 4377 C CA . GLY A 1 540 ? -18.359 -15.523 -14.648 1 91.81 540 GLY A CA 1
ATOM 4378 C C . GLY A 1 540 ? -18.875 -14.742 -15.836 1 91.81 540 GLY A C 1
ATOM 4379 O O . GLY A 1 540 ? -18.453 -14.969 -16.969 1 91.81 540 GLY A O 1
ATOM 4380 N N . ALA A 1 541 ? -19.75 -13.797 -15.602 1 92.75 541 ALA A N 1
ATOM 4381 C CA . ALA A 1 541 ? -20.391 -13.062 -16.688 1 92.75 541 ALA A CA 1
ATOM 4382 C C . ALA A 1 541 ? -19.75 -11.695 -16.891 1 92.75 541 ALA A C 1
ATOM 4384 O O . ALA A 1 541 ? -20.109 -10.961 -17.812 1 92.75 541 ALA A O 1
ATOM 4385 N N . GLY A 1 542 ? -18.797 -11.328 -16.031 1 95.94 542 GLY A N 1
ATOM 4386 C CA . GLY A 1 542 ? -18.172 -10.008 -16.094 1 95.94 542 GLY A CA 1
ATOM 4387 C C . GLY A 1 542 ? -16.875 -10 -16.891 1 95.94 542 GLY A C 1
ATOM 4388 O O . GLY A 1 542 ? -16.703 -10.781 -17.812 1 95.94 542 GLY A O 1
ATOM 4389 N N . ASP A 1 543 ? -16.047 -8.977 -16.656 1 96.94 543 ASP A N 1
ATOM 4390 C CA . ASP A 1 543 ? -14.711 -8.922 -17.219 1 96.94 543 ASP A CA 1
ATOM 4391 C C . ASP A 1 543 ? -13.742 -9.812 -16.453 1 96.94 543 ASP A C 1
ATOM 4393 O O . ASP A 1 543 ? -13.227 -9.414 -15.398 1 96.94 543 ASP A O 1
ATOM 4397 N N . LEU A 1 544 ? -13.414 -10.883 -17.016 1 96.38 544 LEU A N 1
ATOM 4398 C CA . LEU A 1 544 ? -12.641 -11.922 -16.328 1 96.38 544 LEU A CA 1
ATOM 4399 C C . LEU A 1 544 ? -11.148 -11.734 -16.578 1 96.38 544 LEU A C 1
ATOM 4401 O O . LEU A 1 544 ? -10.336 -12.531 -16.109 1 96.38 544 LEU A O 1
ATOM 4405 N N . ALA A 1 545 ? -10.773 -10.695 -17.344 1 97.31 545 ALA A N 1
ATOM 4406 C CA . ALA A 1 545 ? -9.359 -10.367 -17.562 1 97.31 545 ALA A CA 1
ATOM 4407 C C . ALA A 1 545 ? -9.141 -8.859 -17.594 1 97.31 545 ALA A C 1
ATOM 4409 O O . ALA A 1 545 ? -8.516 -8.328 -18.516 1 97.31 545 ALA A O 1
ATOM 4410 N N . PRO A 1 546 ? -9.594 -8.141 -16.516 1 97.38 546 PRO A N 1
ATOM 4411 C CA . PRO A 1 546 ? -9.438 -6.688 -16.531 1 97.38 546 PRO A CA 1
ATOM 4412 C C . PRO A 1 546 ? -7.977 -6.254 -16.562 1 97.38 546 PRO A C 1
ATOM 4414 O O . PRO A 1 546 ? -7.656 -5.191 -17.094 1 97.38 546 PRO A O 1
ATOM 4417 N N . TYR A 1 547 ? -7.066 -7.027 -16.062 1 96.5 547 TYR A N 1
ATOM 4418 C CA . TYR A 1 547 ? -5.641 -6.723 -15.992 1 96.5 547 TYR A CA 1
ATOM 4419 C C . TYR A 1 547 ? -5.023 -6.66 -17.375 1 96.5 547 TYR A C 1
ATOM 4421 O O . TYR A 1 547 ? -3.953 -6.074 -17.562 1 96.5 547 TYR A O 1
ATOM 4429 N N . PHE A 1 548 ? -5.641 -7.289 -18.391 1 96.88 548 PHE A N 1
ATOM 4430 C CA . PHE A 1 548 ? -5.039 -7.469 -19.703 1 96.88 548 PHE A CA 1
ATOM 4431 C C . PHE A 1 548 ? -4.934 -6.141 -20.438 1 96.88 548 PHE A C 1
ATOM 4433 O O . PHE A 1 548 ? -4.168 -6.016 -21.391 1 96.88 548 PHE A O 1
ATOM 4440 N N . ALA A 1 549 ? -5.688 -5.129 -19.984 1 94.75 549 ALA A N 1
ATOM 4441 C CA . ALA A 1 549 ? -5.641 -3.797 -20.578 1 94.75 549 ALA A CA 1
ATOM 4442 C C . ALA A 1 549 ? -4.227 -3.225 -20.531 1 94.75 549 ALA A C 1
ATOM 4444 O O . ALA A 1 549 ? -3.834 -2.439 -21.406 1 94.75 549 ALA A O 1
ATOM 4445 N N . ALA A 1 550 ? -3.459 -3.674 -19.578 1 92.69 550 ALA A N 1
ATOM 4446 C CA . ALA A 1 550 ? -2.104 -3.164 -19.391 1 92.69 550 ALA A CA 1
ATOM 4447 C C . ALA A 1 550 ? -1.193 -3.584 -20.531 1 92.69 550 ALA A C 1
ATOM 4449 O O . ALA A 1 550 ? -0.115 -3.016 -20.719 1 92.69 550 ALA A O 1
ATOM 4450 N N . TYR A 1 551 ? -1.592 -4.543 -21.328 1 93.81 551 TYR A N 1
ATOM 4451 C CA . TYR A 1 551 ? -0.746 -5.082 -22.391 1 93.81 551 TYR A CA 1
ATOM 4452 C C . TYR A 1 551 ? -1.181 -4.555 -23.75 1 93.81 551 TYR A C 1
ATOM 4454 O O . TYR A 1 551 ? -0.716 -5.039 -24.781 1 93.81 551 TYR A O 1
ATOM 4462 N N . ALA A 1 552 ? -2.107 -3.613 -23.75 1 93.88 552 ALA A N 1
ATOM 4463 C CA . ALA A 1 552 ? -2.578 -3.033 -25 1 93.88 552 ALA A CA 1
ATOM 4464 C C . ALA A 1 552 ? -1.437 -2.367 -25.766 1 93.88 552 ALA A C 1
ATOM 4466 O O . ALA A 1 552 ? -0.583 -1.71 -25.156 1 93.88 552 ALA A O 1
ATOM 4467 N N . PRO A 1 553 ? -1.432 -2.662 -27.031 1 92.69 553 PRO A N 1
ATOM 4468 C CA . PRO A 1 553 ? -0.403 -1.97 -27.812 1 92.69 553 PRO A CA 1
ATOM 4469 C C . PRO A 1 553 ? -0.608 -0.457 -27.844 1 92.69 553 PRO A C 1
ATOM 4471 O O . PRO A 1 553 ? -1.726 0.023 -27.641 1 92.69 553 PRO A O 1
ATOM 4474 N N . PRO A 1 554 ? 0.574 0.231 -27.922 1 84.62 554 PRO A N 1
ATOM 4475 C CA . PRO A 1 554 ? 0.44 1.686 -28.031 1 84.62 554 PRO A CA 1
ATOM 4476 C C . PRO A 1 554 ? -0.423 2.113 -29.219 1 84.62 554 PRO A C 1
ATOM 4478 O O . PRO A 1 554 ? -0.431 1.442 -30.25 1 84.62 554 PRO A O 1
ATOM 4481 N N . SER A 1 555 ? -1.443 2.891 -28.953 1 71.94 555 SER A N 1
ATOM 4482 C CA . SER A 1 555 ? -2.279 3.422 -30.016 1 71.94 555 SER A CA 1
ATOM 4483 C C . SER A 1 555 ? -1.436 4.074 -31.109 1 71.94 555 SER A C 1
ATOM 4485 O O . SER A 1 555 ? -0.389 4.66 -30.828 1 71.94 555 SER A O 1
ATOM 4487 N N . GLU A 1 556 ? -1.438 3.422 -32.219 1 52.38 556 GLU A N 1
ATOM 4488 C CA . GLU A 1 556 ? -0.837 4.184 -33.312 1 52.38 556 GLU A CA 1
ATOM 4489 C C . GLU A 1 556 ? -1.33 5.625 -33.312 1 52.38 556 GLU A C 1
ATOM 4491 O O . GLU A 1 556 ? -2.537 5.875 -33.344 1 52.38 556 GLU A O 1
ATOM 4496 N N . LYS A 1 557 ? -0.846 6.328 -32.625 1 34.22 557 LYS A N 1
ATOM 4497 C CA . LYS A 1 557 ? -1.051 7.719 -33 1 34.22 557 LYS A CA 1
ATOM 4498 C C . LYS A 1 557 ? -0.609 7.965 -34.438 1 34.22 557 LYS A C 1
ATOM 4500 O O . LYS A 1 557 ? 0.438 7.473 -34.875 1 34.22 557 LYS A O 1
ATOM 4505 N N . MET B 1 1 ? 23.375 18.766 26.875 1 34.47 1 MET B N 1
ATOM 4506 C CA . MET B 1 1 ? 22.484 17.953 26.062 1 34.47 1 MET B CA 1
ATOM 4507 C C . MET B 1 1 ? 23.125 16.609 25.703 1 34.47 1 MET B C 1
ATOM 4509 O O . MET B 1 1 ? 24.234 16.578 25.172 1 34.47 1 MET B O 1
ATOM 4513 N N . SER B 1 2 ? 22.891 15.727 26.328 1 44.12 2 SER B N 1
ATOM 4514 C CA . SER B 1 2 ? 23.531 14.422 26.141 1 44.12 2 SER B CA 1
ATOM 4515 C C . SER B 1 2 ? 23.641 14.07 24.672 1 44.12 2 SER B C 1
ATOM 4517 O O . SER B 1 2 ? 22.734 14.352 23.891 1 44.12 2 SER B O 1
ATOM 4519 N N . SER B 1 3 ? 24.859 13.836 24.031 1 59.81 3 SER B N 1
ATOM 4520 C CA . SER B 1 3 ? 25.469 13.727 22.703 1 59.81 3 SER B CA 1
ATOM 4521 C C . SER B 1 3 ? 24.828 12.609 21.891 1 59.81 3 SER B C 1
ATOM 4523 O O . SER B 1 3 ? 25.016 12.523 20.672 1 59.81 3 SER B O 1
ATOM 4525 N N . SER B 1 4 ? 23.984 11.742 22.547 1 72.06 4 SER B N 1
ATOM 4526 C CA . SER B 1 4 ? 23.516 10.609 21.781 1 72.06 4 SER B CA 1
ATOM 4527 C C . SER B 1 4 ? 22.25 10.961 21 1 72.06 4 SER B C 1
ATOM 4529 O O . SER B 1 4 ? 21.328 11.586 21.547 1 72.06 4 SER B O 1
ATOM 4531 N N . PRO B 1 5 ? 22.234 10.508 19.766 1 82.19 5 PRO B N 1
ATOM 4532 C CA . PRO B 1 5 ? 21.047 10.805 18.969 1 82.19 5 PRO B CA 1
ATOM 4533 C C . PRO B 1 5 ? 19.766 10.203 19.562 1 82.19 5 PRO B C 1
ATOM 4535 O O . PRO B 1 5 ? 19.812 9.148 20.188 1 82.19 5 PRO B O 1
ATOM 4538 N N . PHE B 1 6 ? 18.688 10.867 19.469 1 83.31 6 PHE B N 1
ATOM 4539 C CA . PHE B 1 6 ? 17.375 10.383 19.891 1 83.31 6 PHE B CA 1
ATOM 4540 C C . PHE B 1 6 ? 17.062 9.039 19.234 1 83.31 6 PHE B C 1
ATOM 4542 O O . PHE B 1 6 ? 16.344 8.219 19.797 1 83.31 6 PHE B O 1
ATOM 4549 N N . THR B 1 7 ? 17.75 8.734 18.141 1 85.81 7 THR B N 1
ATOM 4550 C CA . THR B 1 7 ? 17.438 7.555 17.344 1 85.81 7 THR B CA 1
ATOM 4551 C C . THR B 1 7 ? 18.391 6.414 17.656 1 85.81 7 THR B C 1
ATOM 4553 O O . THR B 1 7 ? 18.297 5.332 17.062 1 85.81 7 THR B O 1
ATOM 4556 N N . ASN B 1 8 ? 19.359 6.602 18.5 1 85 8 ASN B N 1
ATOM 4557 C CA . ASN B 1 8 ? 20.422 5.648 18.812 1 85 8 ASN B CA 1
ATOM 4558 C C . ASN B 1 8 ? 21.391 5.48 17.641 1 85 8 ASN B C 1
ATOM 4560 O O . ASN B 1 8 ? 22.453 4.891 17.797 1 85 8 ASN B O 1
ATOM 4564 N N . ASP B 1 9 ? 20.953 5.859 16.391 1 89.56 9 ASP B N 1
ATOM 4565 C CA . ASP B 1 9 ? 21.75 5.895 15.172 1 89.56 9 ASP B CA 1
ATOM 4566 C C . ASP B 1 9 ? 21.719 7.281 14.531 1 89.56 9 ASP B C 1
ATOM 4568 O O . ASP B 1 9 ? 20.766 8.031 14.719 1 89.56 9 ASP B O 1
ATOM 4572 N N . PRO B 1 10 ? 22.859 7.586 13.852 1 92.69 10 PRO B N 1
ATOM 4573 C CA . PRO B 1 10 ? 22.812 8.852 13.117 1 92.69 10 PRO B CA 1
ATOM 4574 C C . PRO B 1 10 ? 21.781 8.844 11.992 1 92.69 10 PRO B C 1
ATOM 4576 O O . PRO B 1 10 ? 21.484 7.785 11.438 1 92.69 10 PRO B O 1
ATOM 4579 N N . LEU B 1 11 ? 21.266 9.961 11.711 1 95.81 11 LEU B N 1
ATOM 4580 C CA . LEU B 1 11 ? 20.359 10.086 10.586 1 95.81 11 LEU B CA 1
ATOM 4581 C C . LEU B 1 11 ? 21.047 9.703 9.281 1 95.81 11 LEU B C 1
ATOM 4583 O O . LEU B 1 11 ? 22.234 9.945 9.109 1 95.81 11 LEU B O 1
ATOM 4587 N N . LEU B 1 12 ? 20.297 9.102 8.414 1 95.56 12 LEU B N 1
ATOM 4588 C CA . LEU B 1 12 ? 20.797 8.875 7.059 1 95.56 12 LEU B CA 1
ATOM 4589 C C . LEU B 1 12 ? 20.781 10.172 6.254 1 95.56 12 LEU B C 1
ATOM 4591 O O . LEU B 1 12 ? 19.969 11.062 6.516 1 95.56 12 LEU B O 1
ATOM 4595 N N . GLU B 1 13 ? 21.656 10.281 5.258 1 95.56 13 GLU B N 1
ATOM 4596 C CA . GLU B 1 13 ? 21.844 11.547 4.555 1 95.56 13 GLU B CA 1
ATOM 4597 C C . GLU B 1 13 ? 21.125 11.539 3.211 1 95.56 13 GLU B C 1
ATOM 4599 O O . GLU B 1 13 ? 21.062 12.57 2.535 1 95.56 13 GLU B O 1
ATOM 4604 N N . GLN B 1 14 ? 20.578 10.43 2.787 1 95.12 14 GLN B N 1
ATOM 4605 C CA . GLN B 1 14 ? 19.844 10.359 1.529 1 95.12 14 GLN B CA 1
ATOM 4606 C C . GLN B 1 14 ? 18.391 10.797 1.713 1 95.12 14 GLN B C 1
ATOM 4608 O O . GLN B 1 14 ? 17.875 10.797 2.83 1 95.12 14 GLN B O 1
ATOM 4613 N N . PRO B 1 15 ? 17.719 11.195 0.587 1 97.5 15 PRO B N 1
ATOM 4614 C CA . PRO B 1 15 ? 16.297 11.508 0.685 1 97.5 15 PRO B CA 1
ATOM 4615 C C . PRO B 1 15 ? 15.461 10.328 1.181 1 97.5 15 PRO B C 1
ATOM 4617 O O . PRO B 1 15 ? 15.93 9.18 1.155 1 97.5 15 PRO B O 1
ATOM 4620 N N . ALA B 1 16 ? 14.312 10.648 1.64 1 98.19 16 ALA B N 1
ATOM 4621 C CA . ALA B 1 16 ? 13.422 9.656 2.24 1 98.19 16 ALA B CA 1
ATOM 4622 C C . ALA B 1 16 ? 13.102 8.539 1.254 1 98.19 16 ALA B C 1
ATOM 4624 O O . ALA B 1 16 ? 12.852 8.789 0.073 1 98.19 16 ALA B O 1
ATOM 4625 N N . PHE B 1 17 ? 13.141 7.27 1.741 1 97.88 17 PHE B N 1
ATOM 4626 C CA . PHE B 1 17 ? 12.672 6.066 1.061 1 97.88 17 PHE B CA 1
ATOM 4627 C C . PHE B 1 17 ? 13.43 5.855 -0.246 1 97.88 17 PHE B C 1
ATOM 4629 O O . PHE B 1 17 ? 12.828 5.48 -1.258 1 97.88 17 PHE B O 1
ATOM 4636 N N . THR B 1 18 ? 14.703 6.199 -0.25 1 95.88 18 THR B N 1
ATOM 4637 C CA . THR B 1 18 ? 15.562 5.887 -1.384 1 95.88 18 THR B CA 1
ATOM 4638 C C . THR B 1 18 ? 16.531 4.758 -1.033 1 95.88 18 THR B C 1
ATOM 4640 O O . THR B 1 18 ? 16.688 4.418 0.14 1 95.88 18 THR B O 1
ATOM 4643 N N . ARG B 1 19 ? 17.062 4.176 -2.035 1 92.25 19 ARG B N 1
ATOM 4644 C CA . ARG B 1 19 ? 17.938 3.027 -1.825 1 92.25 19 ARG B CA 1
ATOM 4645 C C . ARG B 1 19 ? 19.172 3.424 -1.041 1 92.25 19 ARG B C 1
ATOM 4647 O O . ARG B 1 19 ? 19.719 4.516 -1.232 1 92.25 19 ARG B O 1
ATOM 4654 N N . THR B 1 20 ? 19.531 2.512 -0.149 1 91.5 20 THR B N 1
ATOM 4655 C CA . THR B 1 20 ? 20.75 2.764 0.624 1 91.5 20 THR B CA 1
ATOM 4656 C C . THR B 1 20 ? 21.75 1.636 0.43 1 91.5 20 THR B C 1
ATOM 4658 O O . THR B 1 20 ? 22.891 1.716 0.919 1 91.5 20 THR B O 1
ATOM 4661 N N . ARG B 1 21 ? 21.297 0.597 -0.246 1 94.06 21 ARG B N 1
ATOM 4662 C CA . ARG B 1 21 ? 22.156 -0.544 -0.524 1 94.06 21 ARG B CA 1
ATOM 4663 C C . ARG B 1 21 ? 21.734 -1.258 -1.803 1 94.06 21 ARG B C 1
ATOM 4665 O O . ARG B 1 21 ? 20.672 -0.968 -2.355 1 94.06 21 ARG B O 1
ATOM 4672 N N . LYS B 1 22 ? 22.609 -2.051 -2.318 1 97 22 LYS B N 1
ATOM 4673 C CA . LYS B 1 22 ? 22.297 -3.006 -3.377 1 97 22 LYS B CA 1
ATOM 4674 C C . LYS B 1 22 ? 22.094 -4.41 -2.811 1 97 22 LYS B C 1
ATOM 4676 O O . LYS B 1 22 ? 23.062 -5.078 -2.443 1 97 22 LYS B O 1
ATOM 4681 N N . MET B 1 23 ? 20.859 -4.922 -2.688 1 98.25 23 MET B N 1
ATOM 4682 C CA . MET B 1 23 ? 20.547 -6.195 -2.047 1 98.25 23 MET B CA 1
ATOM 4683 C C . MET B 1 23 ? 20.938 -7.367 -2.943 1 98.25 23 MET B C 1
ATOM 4685 O O . MET B 1 23 ? 20.609 -7.375 -4.133 1 98.25 23 MET B O 1
ATOM 4689 N N . ARG B 1 24 ? 21.594 -8.273 -2.395 1 98.75 24 ARG B N 1
ATOM 4690 C CA . ARG B 1 24 ? 21.875 -9.508 -3.119 1 98.75 24 ARG B CA 1
ATOM 4691 C C . ARG B 1 24 ? 20.672 -10.438 -3.123 1 98.75 24 ARG B C 1
ATOM 4693 O O . ARG B 1 24 ? 20.266 -10.938 -2.074 1 98.75 24 ARG B O 1
ATOM 4700 N N . VAL B 1 25 ? 20.125 -10.641 -4.27 1 98.94 25 VAL B N 1
ATOM 4701 C CA . VAL B 1 25 ? 18.984 -11.523 -4.449 1 98.94 25 VAL B CA 1
ATOM 4702 C C . VAL B 1 25 ? 19.391 -12.734 -5.285 1 98.94 25 VAL B C 1
ATOM 4704 O O . VAL B 1 25 ? 19.891 -12.586 -6.402 1 98.94 25 VAL B O 1
ATOM 4707 N N . VAL B 1 26 ? 19.188 -13.906 -4.719 1 98.94 26 VAL B N 1
ATOM 4708 C CA . VAL B 1 26 ? 19.484 -15.141 -5.43 1 98.94 26 VAL B CA 1
ATOM 4709 C C . VAL B 1 26 ? 18.188 -15.844 -5.805 1 98.94 26 VAL B C 1
ATOM 4711 O O . VAL B 1 26 ? 17.312 -16.047 -4.957 1 98.94 26 VAL B O 1
ATOM 4714 N N . CYS B 1 27 ? 18.078 -16.125 -7.047 1 98.94 27 CYS B N 1
ATOM 4715 C CA . CYS B 1 27 ? 16.938 -16.875 -7.566 1 98.94 27 CYS B CA 1
ATOM 4716 C C . CYS B 1 27 ? 17.375 -18.281 -8.008 1 98.94 27 CYS B C 1
ATOM 4718 O O . CYS B 1 27 ? 18.438 -18.453 -8.586 1 98.94 27 CYS B O 1
ATOM 4720 N N . VAL B 1 28 ? 16.531 -19.281 -7.711 1 98.81 28 VAL B N 1
ATOM 4721 C CA . VAL B 1 28 ? 16.859 -20.656 -8.062 1 98.81 28 VAL B CA 1
ATOM 4722 C C . VAL B 1 28 ? 15.93 -21.141 -9.164 1 98.81 28 VAL B C 1
ATOM 4724 O O . VAL B 1 28 ? 14.727 -21.312 -8.945 1 98.81 28 VAL B O 1
ATOM 4727 N N . GLY B 1 29 ? 16.5 -21.406 -10.359 1 98.56 29 GLY B N 1
ATOM 4728 C CA . GLY B 1 29 ? 15.727 -21.875 -11.5 1 98.56 29 GLY B CA 1
ATOM 4729 C C . GLY B 1 29 ? 15.586 -20.828 -12.594 1 98.56 29 GLY B C 1
ATOM 4730 O O . GLY B 1 29 ? 15.242 -19.688 -12.328 1 98.56 29 GLY B O 1
ATOM 4731 N N . ALA B 1 30 ? 15.883 -21.281 -13.844 1 98.69 30 ALA B N 1
ATOM 4732 C CA . ALA B 1 30 ? 15.805 -20.375 -14.992 1 98.69 30 ALA B CA 1
ATOM 4733 C C . ALA B 1 30 ? 14.766 -20.875 -15.992 1 98.69 30 ALA B C 1
ATOM 4735 O O . ALA B 1 30 ? 15.039 -20.938 -17.188 1 98.69 30 ALA B O 1
ATOM 4736 N N . GLY B 1 31 ? 13.617 -21.375 -15.469 1 98.31 31 GLY B N 1
ATOM 4737 C CA . GLY B 1 31 ? 12.422 -21.5 -16.281 1 98.31 31 GLY B CA 1
ATOM 4738 C C . GLY B 1 31 ? 11.648 -20.203 -16.438 1 98.31 31 GLY B C 1
ATOM 4739 O O . GLY B 1 31 ? 12.234 -19.125 -16.375 1 98.31 31 GLY B O 1
ATOM 4740 N N . PHE B 1 32 ? 10.32 -20.297 -16.656 1 98.25 32 PHE B N 1
ATOM 4741 C CA . PHE B 1 32 ? 9.492 -19.094 -16.75 1 98.25 32 PHE B CA 1
ATOM 4742 C C . PHE B 1 32 ? 9.656 -18.234 -15.5 1 98.25 32 PHE B C 1
ATOM 4744 O O . PHE B 1 32 ? 9.797 -17.016 -15.586 1 98.25 32 PHE B O 1
ATOM 4751 N N . GLY B 1 33 ? 9.703 -18.859 -14.289 1 98.38 33 GLY B N 1
ATOM 4752 C CA . GLY B 1 33 ? 9.75 -18.141 -13.031 1 98.38 33 GLY B CA 1
ATOM 4753 C C . GLY B 1 33 ? 10.984 -17.266 -12.891 1 98.38 33 GLY B C 1
ATOM 4754 O O . GLY B 1 33 ? 10.867 -16.062 -12.688 1 98.38 33 GLY B O 1
ATOM 4755 N N . GLY B 1 34 ? 12.156 -17.875 -13.039 1 98.81 34 GLY B N 1
ATOM 4756 C CA . GLY B 1 34 ? 13.391 -17.109 -12.922 1 98.81 34 GLY B CA 1
ATOM 4757 C C . GLY B 1 34 ? 13.539 -16.047 -13.984 1 98.81 34 GLY B C 1
ATOM 4758 O O . GLY B 1 34 ? 14.047 -14.953 -13.711 1 98.81 34 GLY B O 1
ATOM 4759 N N . LEU B 1 35 ? 13.102 -16.328 -15.172 1 98.88 35 LEU B N 1
ATOM 4760 C CA . LEU B 1 35 ? 13.227 -15.375 -16.266 1 98.88 35 LEU B CA 1
ATOM 4761 C C . LEU B 1 35 ? 12.266 -14.211 -16.094 1 98.88 35 LEU B C 1
ATOM 4763 O O . LEU B 1 35 ? 12.57 -13.086 -16.484 1 98.88 35 LEU B O 1
ATOM 4767 N N . LEU B 1 36 ? 11.133 -14.461 -15.438 1 98.88 36 LEU B N 1
ATOM 4768 C CA . LEU B 1 36 ? 10.242 -13.367 -15.062 1 98.88 36 LEU B CA 1
ATOM 4769 C C . LEU B 1 36 ? 10.906 -12.453 -14.039 1 98.88 36 LEU B C 1
ATOM 4771 O O . LEU B 1 36 ? 10.781 -11.227 -14.125 1 98.88 36 LEU B O 1
ATOM 4775 N N . VAL B 1 37 ? 11.633 -13.023 -13.078 1 98.94 37 VAL B N 1
ATOM 4776 C CA . VAL B 1 37 ? 12.359 -12.234 -12.094 1 98.94 37 VAL B CA 1
ATOM 4777 C C . VAL B 1 37 ? 13.375 -11.336 -12.797 1 98.94 37 VAL B C 1
ATOM 4779 O O . VAL B 1 37 ? 13.453 -10.133 -12.523 1 98.94 37 VAL B O 1
ATOM 4782 N N . ALA B 1 38 ? 14.086 -11.938 -13.742 1 98.94 38 ALA B N 1
ATOM 4783 C CA . ALA B 1 38 ? 15.078 -11.18 -14.492 1 98.94 38 ALA B CA 1
ATOM 4784 C C . ALA B 1 38 ? 14.438 -10.023 -15.25 1 98.94 38 ALA B C 1
ATOM 4786 O O . ALA B 1 38 ? 14.93 -8.891 -15.188 1 98.94 38 ALA B O 1
ATOM 4787 N N . HIS B 1 39 ? 13.391 -10.312 -15.914 1 98.88 39 HIS B N 1
ATOM 4788 C CA . HIS B 1 39 ? 12.734 -9.297 -16.734 1 98.88 39 HIS B CA 1
ATOM 4789 C C . HIS B 1 39 ? 12.227 -8.148 -15.859 1 98.88 39 HIS B C 1
ATOM 4791 O O . HIS B 1 39 ? 12.367 -6.977 -16.219 1 98.88 39 HIS B O 1
ATOM 4797 N N . LYS B 1 40 ? 11.625 -8.461 -14.766 1 98.75 40 LYS B N 1
ATOM 4798 C CA . LYS B 1 40 ? 11.062 -7.426 -13.898 1 98.75 40 LYS B CA 1
ATOM 4799 C C . LYS B 1 40 ? 12.164 -6.574 -13.281 1 98.75 40 LYS B C 1
ATOM 4801 O O . LYS B 1 40 ? 12.055 -5.348 -13.227 1 98.75 40 LYS B O 1
ATOM 4806 N N . VAL B 1 41 ? 13.234 -7.172 -12.828 1 98.81 41 VAL B N 1
ATOM 4807 C CA . VAL B 1 41 ? 14.352 -6.445 -12.242 1 98.81 41 VAL B CA 1
ATOM 4808 C C . VAL B 1 41 ? 14.961 -5.504 -13.281 1 98.81 41 VAL B C 1
ATOM 4810 O O . VAL B 1 41 ? 15.25 -4.344 -12.977 1 98.81 41 VAL B O 1
ATOM 4813 N N . GLN B 1 42 ? 15.078 -5.977 -14.492 1 98.56 42 GLN B N 1
ATOM 4814 C CA . GLN B 1 42 ? 15.82 -5.27 -15.531 1 98.56 42 GLN B CA 1
ATOM 4815 C C . GLN B 1 42 ? 14.938 -4.227 -16.219 1 98.56 42 GLN B C 1
ATOM 4817 O O . GLN B 1 42 ? 15.375 -3.104 -16.469 1 98.56 42 GLN B O 1
ATOM 4822 N N . HIS B 1 43 ? 13.703 -4.605 -16.562 1 98.12 43 HIS B N 1
ATOM 4823 C CA . HIS B 1 43 ? 12.961 -3.797 -17.516 1 98.12 43 HIS B CA 1
ATOM 4824 C C . HIS B 1 43 ? 11.75 -3.141 -16.859 1 98.12 43 HIS B C 1
ATOM 4826 O O . HIS B 1 43 ? 11.492 -1.953 -17.078 1 98.12 43 HIS B O 1
ATOM 4832 N N . GLU B 1 44 ? 10.977 -3.838 -16.109 1 97.31 44 GLU B N 1
ATOM 4833 C CA . GLU B 1 44 ? 9.703 -3.303 -15.648 1 97.31 44 GLU B CA 1
ATOM 4834 C C . GLU B 1 44 ? 9.891 -2.422 -14.414 1 97.31 44 GLU B C 1
ATOM 4836 O O . GLU B 1 44 ? 9.359 -1.311 -14.352 1 97.31 44 GLU B O 1
ATOM 4841 N N . LEU B 1 45 ? 10.664 -2.926 -13.438 1 97.5 45 LEU B N 1
ATOM 4842 C CA . LEU B 1 45 ? 10.828 -2.205 -12.18 1 97.5 45 LEU B CA 1
ATOM 4843 C C . LEU B 1 45 ? 12.164 -1.47 -12.148 1 97.5 45 LEU B C 1
ATOM 4845 O O . LEU B 1 45 ? 12.398 -0.646 -11.258 1 97.5 45 LEU B O 1
ATOM 4849 N N . LYS B 1 46 ? 13.086 -1.748 -13.094 1 97.38 46 LYS B N 1
ATOM 4850 C CA . LYS B 1 46 ? 14.375 -1.085 -13.242 1 97.38 46 LYS B CA 1
ATOM 4851 C C . LYS B 1 46 ? 15.125 -1.043 -11.914 1 97.38 46 LYS B C 1
ATOM 4853 O O . LYS B 1 46 ? 15.547 0.026 -11.461 1 97.38 46 LYS B O 1
ATOM 4858 N N . LEU B 1 47 ? 15.391 -2.211 -11.344 1 97.88 47 LEU B N 1
ATOM 4859 C CA . LEU B 1 47 ? 15.945 -2.342 -10 1 97.88 47 LEU B CA 1
ATOM 4860 C C . LEU B 1 47 ? 17.422 -2.691 -10.055 1 97.88 47 LEU B C 1
ATOM 4862 O O . LEU B 1 47 ? 18.016 -3.088 -9.039 1 97.88 47 LEU B O 1
ATOM 4866 N N . GLU B 1 48 ? 18.047 -2.539 -11.164 1 97.5 48 GLU B N 1
ATOM 4867 C CA . GLU B 1 48 ? 19.422 -3.008 -11.312 1 97.5 48 GLU B CA 1
ATOM 4868 C C . GLU B 1 48 ? 20.375 -2.24 -10.398 1 97.5 48 GLU B C 1
ATOM 4870 O O . GLU B 1 48 ? 21.422 -2.748 -10.023 1 97.5 48 GLU B O 1
ATOM 4875 N N . ASP B 1 49 ? 19.984 -1.1 -10.023 1 96.19 49 ASP B N 1
ATOM 4876 C CA . ASP B 1 49 ? 20.828 -0.313 -9.117 1 96.19 49 ASP B CA 1
ATOM 4877 C C . ASP B 1 49 ? 20.547 -0.673 -7.66 1 96.19 49 ASP B C 1
ATOM 4879 O O . ASP B 1 49 ? 21.312 -0.319 -6.766 1 96.19 49 ASP B O 1
ATOM 4883 N N . GLU B 1 50 ? 19.469 -1.425 -7.406 1 96.38 50 GLU B N 1
ATOM 4884 C CA . GLU B 1 50 ? 19.062 -1.72 -6.035 1 96.38 50 GLU B CA 1
ATOM 4885 C C . GLU B 1 50 ? 19.156 -3.215 -5.742 1 96.38 50 GLU B C 1
ATOM 4887 O O . GLU B 1 50 ? 19.188 -3.625 -4.582 1 96.38 50 GLU B O 1
ATOM 4892 N N . VAL B 1 51 ? 19.219 -4.004 -6.805 1 98.19 51 VAL B N 1
ATOM 4893 C CA . VAL B 1 51 ? 19.234 -5.457 -6.668 1 98.19 51 VAL B CA 1
ATOM 4894 C C . VAL B 1 51 ? 20.406 -6.043 -7.441 1 98.19 51 VAL B C 1
ATOM 4896 O O . VAL B 1 51 ? 20.594 -5.742 -8.617 1 98.19 51 VAL B O 1
ATOM 4899 N N . ASP B 1 52 ? 21.25 -6.754 -6.77 1 98.75 52 ASP B N 1
ATOM 4900 C CA . ASP B 1 52 ? 22.25 -7.617 -7.391 1 98.75 52 ASP B CA 1
ATOM 4901 C C . ASP B 1 52 ? 21.719 -9.039 -7.559 1 98.75 52 ASP B C 1
ATOM 4903 O O . ASP B 1 52 ? 21.766 -9.844 -6.625 1 98.75 52 ASP B O 1
ATOM 4907 N N . LEU B 1 53 ? 21.266 -9.359 -8.773 1 98.88 53 LEU B N 1
ATOM 4908 C CA . LEU B 1 53 ? 20.531 -10.594 -9.039 1 98.88 53 LEU B CA 1
ATOM 4909 C C . LEU B 1 53 ? 21.453 -11.664 -9.617 1 98.88 53 LEU B C 1
ATOM 4911 O O . LEU B 1 53 ? 22.25 -11.383 -10.508 1 98.88 53 LEU B O 1
ATOM 4915 N N . THR B 1 54 ? 21.359 -12.828 -9.117 1 98.94 54 THR B N 1
ATOM 4916 C CA . THR B 1 54 ? 21.922 -14.039 -9.719 1 98.94 54 THR B CA 1
ATOM 4917 C C . THR B 1 54 ? 20.891 -15.156 -9.75 1 98.94 54 THR B C 1
ATOM 4919 O O . THR B 1 54 ? 20.203 -15.414 -8.758 1 98.94 54 THR B O 1
ATOM 4922 N N . ILE B 1 55 ? 20.797 -15.781 -10.875 1 98.94 55 ILE B N 1
ATOM 4923 C CA . ILE B 1 55 ? 19.906 -16.922 -11.031 1 98.94 55 ILE B CA 1
ATOM 4924 C C . ILE B 1 55 ? 20.734 -18.188 -11.227 1 98.94 55 ILE B C 1
ATOM 4926 O O . ILE B 1 55 ? 21.469 -18.312 -12.203 1 98.94 55 ILE B O 1
ATOM 4930 N N . TYR B 1 56 ? 20.641 -19.109 -10.32 1 98.88 56 TYR B N 1
ATOM 4931 C CA . TYR B 1 56 ? 21.328 -20.391 -10.453 1 98.88 56 TYR B CA 1
ATOM 4932 C C . TYR B 1 56 ? 20.422 -21.422 -11.125 1 98.88 56 TYR B C 1
ATOM 4934 O O . TYR B 1 56 ? 19.297 -21.656 -10.68 1 98.88 56 TYR B O 1
ATOM 4942 N N . GLU B 1 57 ? 20.875 -22 -12.195 1 98.75 57 GLU B N 1
ATOM 4943 C CA . GLU B 1 57 ? 20.172 -23.031 -12.953 1 98.75 57 GLU B CA 1
ATOM 4944 C C . GLU B 1 57 ? 21 -24.312 -13.016 1 98.75 57 GLU B C 1
ATOM 4946 O O . GLU B 1 57 ? 22.125 -24.312 -13.5 1 98.75 57 GLU B O 1
ATOM 4951 N N . LYS B 1 58 ? 20.406 -25.391 -12.547 1 97.94 58 LYS B N 1
ATOM 4952 C CA . LYS B 1 58 ? 21.141 -26.656 -12.477 1 97.94 58 LYS B CA 1
ATOM 4953 C C . LYS B 1 58 ? 21.406 -27.219 -13.867 1 97.94 58 LYS B C 1
ATOM 4955 O O . LYS B 1 58 ? 22.359 -27.969 -14.07 1 97.94 58 LYS B O 1
ATOM 4960 N N . ASN B 1 59 ? 20.547 -26.906 -14.836 1 97.75 59 ASN B N 1
ATOM 4961 C CA . ASN B 1 59 ? 20.594 -27.469 -16.188 1 97.75 59 ASN B CA 1
ATOM 4962 C C . ASN B 1 59 ? 21.641 -26.734 -17.047 1 97.75 59 ASN B C 1
ATOM 4964 O O . ASN B 1 59 ? 22.125 -25.672 -16.672 1 97.75 59 ASN B O 1
ATOM 4968 N N . ALA B 1 60 ? 21.969 -27.312 -18.188 1 98 60 ALA B N 1
ATOM 4969 C CA . ALA B 1 60 ? 22.938 -26.75 -19.125 1 98 60 ALA B CA 1
ATOM 4970 C C . ALA B 1 60 ? 22.312 -25.672 -20 1 98 60 ALA B C 1
ATOM 4972 O O . ALA B 1 60 ? 23 -24.938 -20.703 1 98 60 ALA B O 1
ATOM 4973 N N . ASP B 1 61 ? 21.016 -25.547 -19.875 1 98.25 61 ASP B N 1
ATOM 4974 C CA . ASP B 1 61 ? 20.281 -24.547 -20.641 1 98.25 61 ASP B CA 1
ATOM 4975 C C . ASP B 1 61 ? 19.047 -24.062 -19.859 1 98.25 61 ASP B C 1
ATOM 4977 O O . ASP B 1 61 ? 18.688 -24.641 -18.828 1 98.25 61 ASP B O 1
ATOM 4981 N N . ILE B 1 62 ? 18.484 -22.906 -20.312 1 98.62 62 ILE B N 1
ATOM 4982 C CA . ILE B 1 62 ? 17.297 -22.344 -19.688 1 98.62 62 ILE B CA 1
ATOM 4983 C C . ILE B 1 62 ? 16.062 -23.078 -20.188 1 98.62 62 ILE B C 1
ATOM 4985 O O . ILE B 1 62 ? 16.125 -23.828 -21.172 1 98.62 62 ILE B O 1
ATOM 4989 N N . GLY B 1 63 ? 14.922 -22.906 -19.453 1 97.75 63 GLY B N 1
ATOM 4990 C CA . GLY B 1 63 ? 13.656 -23.422 -19.938 1 97.75 63 GLY B CA 1
ATOM 4991 C C . GLY B 1 63 ? 12.906 -24.25 -18.906 1 97.75 63 GLY B C 1
ATOM 4992 O O . GLY B 1 63 ? 11.703 -24.469 -19.047 1 97.75 63 GLY B O 1
ATOM 4993 N N . GLY B 1 64 ? 13.648 -24.703 -17.875 1 96.38 64 GLY B N 1
ATOM 4994 C CA . GLY B 1 64 ? 13 -25.422 -16.797 1 96.38 64 GLY B CA 1
ATOM 4995 C C . GLY B 1 64 ? 12.258 -26.672 -17.266 1 96.38 64 GLY B C 1
ATOM 4996 O O . GLY B 1 64 ? 12.836 -27.531 -17.922 1 96.38 64 GLY B O 1
ATOM 4997 N N . THR B 1 65 ? 10.977 -26.672 -17.047 1 95.25 65 THR B N 1
ATOM 4998 C CA . THR B 1 65 ? 10.109 -27.797 -17.391 1 95.25 65 THR B CA 1
ATOM 4999 C C . THR B 1 65 ? 10.266 -28.172 -18.859 1 95.25 65 THR B C 1
ATOM 5001 O O . THR B 1 65 ? 10.281 -29.359 -19.203 1 95.25 65 THR B O 1
ATOM 5004 N N . TRP B 1 66 ? 10.453 -27.234 -19.688 1 97.19 66 TRP B N 1
ATOM 5005 C CA . TRP B 1 66 ? 10.406 -27.469 -21.125 1 97.19 66 TRP B CA 1
ATOM 5006 C C . TRP B 1 66 ? 11.781 -27.844 -21.656 1 97.19 66 TRP B C 1
ATOM 5008 O O . TRP B 1 66 ? 11.906 -28.328 -22.797 1 97.19 66 TRP B O 1
ATOM 5018 N N . PHE B 1 67 ? 12.75 -27.609 -20.844 1 97.06 67 PHE B N 1
ATOM 5019 C CA . PHE B 1 67 ? 14.062 -28.172 -21.141 1 97.06 67 PHE B CA 1
ATOM 5020 C C . PHE B 1 67 ? 14.133 -29.625 -20.703 1 97.06 67 PHE B C 1
ATOM 5022 O O . PHE B 1 67 ? 14.719 -30.453 -21.391 1 97.06 67 PHE B O 1
ATOM 5029 N N . GLU B 1 68 ? 13.477 -29.953 -19.625 1 95.62 68 GLU B N 1
ATOM 5030 C CA . GLU B 1 68 ? 13.672 -31.25 -18.953 1 95.62 68 GLU B CA 1
ATOM 5031 C C . GLU B 1 68 ? 12.727 -32.312 -19.516 1 95.62 68 GLU B C 1
ATOM 5033 O O . GLU B 1 68 ? 13.078 -33.469 -19.578 1 95.62 68 GLU B O 1
ATOM 5038 N N . ASN B 1 69 ? 11.516 -31.938 -19.828 1 95.75 69 ASN B N 1
ATOM 5039 C CA . ASN B 1 69 ? 10.516 -32.906 -20.266 1 95.75 69 ASN B CA 1
ATOM 5040 C C . ASN B 1 69 ? 10.484 -33.031 -21.797 1 95.75 69 ASN B C 1
ATOM 5042 O O . ASN B 1 69 ? 9.859 -32.188 -22.469 1 95.75 69 ASN B O 1
ATOM 5046 N N . THR B 1 70 ? 11.031 -34.125 -22.344 1 96.88 70 THR B N 1
ATOM 5047 C CA . THR B 1 70 ? 11.18 -34.25 -23.781 1 96.88 70 THR B CA 1
ATOM 5048 C C . THR B 1 70 ? 10.578 -35.531 -24.297 1 96.88 70 THR B C 1
ATOM 5050 O O . THR B 1 70 ? 10.93 -36.031 -25.375 1 96.88 70 THR B O 1
ATOM 5053 N N . TYR B 1 71 ? 9.719 -36.219 -23.531 1 97 71 TYR B N 1
ATOM 5054 C CA . TYR B 1 71 ? 9.094 -37.469 -23.953 1 97 71 TYR B CA 1
ATOM 5055 C C . TYR B 1 71 ? 8.25 -37.25 -25.203 1 97 71 TYR B C 1
ATOM 5057 O O . TYR B 1 71 ? 7.828 -36.125 -25.5 1 97 71 TYR B O 1
ATOM 5065 N N . PRO B 1 72 ? 8 -38.281 -25.922 1 97 72 PRO B N 1
ATOM 5066 C CA . PRO B 1 72 ? 7.188 -38.156 -27.141 1 97 72 PRO B CA 1
ATOM 5067 C C . PRO B 1 72 ? 5.789 -37.625 -26.859 1 97 72 PRO B C 1
ATOM 5069 O O . PRO B 1 72 ? 5.078 -38.156 -26 1 97 72 PRO B O 1
ATOM 5072 N N . GLY B 1 73 ? 5.48 -36.562 -27.594 1 95.5 73 GLY B N 1
ATOM 5073 C CA . GLY B 1 73 ? 4.148 -36 -27.453 1 95.5 73 GLY B CA 1
ATOM 5074 C C . GLY B 1 73 ? 4.062 -34.906 -26.391 1 95.5 73 GLY B C 1
ATOM 5075 O O . GLY B 1 73 ? 3.004 -34.312 -26.188 1 95.5 73 GLY B O 1
ATOM 5076 N N . ALA B 1 74 ? 5.227 -34.625 -25.734 1 96.38 74 ALA B N 1
ATOM 5077 C CA . ALA B 1 74 ? 5.215 -33.594 -24.703 1 96.38 74 ALA B CA 1
ATOM 5078 C C . ALA B 1 74 ? 4.711 -32.25 -25.25 1 96.38 74 ALA B C 1
ATOM 5080 O O . ALA B 1 74 ? 5.289 -31.719 -26.188 1 96.38 74 ALA B O 1
ATOM 5081 N N . ALA B 1 75 ? 3.59 -31.734 -24.641 1 94 75 ALA B N 1
ATOM 5082 C CA . ALA B 1 75 ? 2.943 -30.5 -25.078 1 94 75 ALA B CA 1
ATOM 5083 C C . ALA B 1 75 ? 2.182 -29.828 -23.938 1 94 75 ALA B C 1
ATOM 5085 O O . ALA B 1 75 ? 1.958 -30.453 -22.891 1 94 75 ALA B O 1
ATOM 5086 N N . CYS B 1 76 ? 1.951 -28.625 -24.156 1 91.94 76 CYS B N 1
ATOM 5087 C CA . CYS B 1 76 ? 1.086 -27.922 -23.219 1 91.94 76 CYS B CA 1
ATOM 5088 C C . CYS B 1 76 ? -0.376 -28.031 -23.625 1 91.94 76 CYS B C 1
ATOM 5090 O O . CYS B 1 76 ? -0.709 -27.859 -24.797 1 91.94 76 CYS B O 1
ATOM 5092 N N . ASP B 1 77 ? -1.206 -28.359 -22.672 1 85.94 77 ASP B N 1
ATOM 5093 C CA . ASP B 1 77 ? -2.631 -28.5 -22.953 1 85.94 77 ASP B CA 1
ATOM 5094 C C . ASP B 1 77 ? -3.369 -27.188 -22.734 1 85.94 77 ASP B C 1
ATOM 5096 O O . ASP B 1 77 ? -4.57 -27.172 -22.469 1 85.94 77 ASP B O 1
ATOM 5100 N N . PHE B 1 78 ? -2.662 -26.141 -22.734 1 88.12 78 PHE B N 1
ATOM 5101 C CA . PHE B 1 78 ? -3.174 -24.766 -22.672 1 88.12 78 PHE B CA 1
ATOM 5102 C C . PHE B 1 78 ? -2.947 -24.047 -24 1 88.12 78 PHE B C 1
ATOM 5104 O O . PHE B 1 78 ? -1.93 -24.266 -24.656 1 88.12 78 PHE B O 1
ATOM 5111 N N . 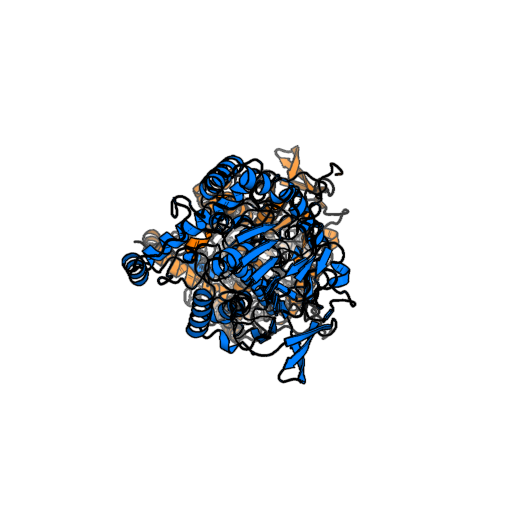PRO B 1 79 ? -3.938 -23.203 -24.328 1 90.75 79 PRO B N 1
ATOM 5112 C CA . PRO B 1 79 ? -3.75 -22.484 -25.594 1 90.75 79 PRO B CA 1
ATOM 5113 C C . PRO B 1 79 ? -2.43 -21.719 -25.641 1 90.75 79 PRO B C 1
ATOM 5115 O O . PRO B 1 79 ? -2.125 -20.953 -24.734 1 90.75 79 PRO B O 1
ATOM 5118 N N . ALA B 1 80 ? -1.748 -21.859 -26.766 1 93.94 80 ALA B N 1
ATOM 5119 C CA . ALA B 1 80 ? -0.375 -21.391 -26.891 1 93.94 80 ALA B CA 1
ATOM 5120 C C . ALA B 1 80 ? -0.309 -19.859 -26.734 1 93.94 80 ALA B C 1
ATOM 5122 O O . ALA B 1 80 ? 0.617 -19.344 -26.109 1 93.94 80 ALA B O 1
ATOM 5123 N N . HIS B 1 81 ? -1.327 -19.156 -27.203 1 95.19 81 HIS B N 1
ATOM 5124 C CA . HIS B 1 81 ? -1.305 -17.703 -27.188 1 95.19 81 HIS B CA 1
ATOM 5125 C C . HIS B 1 81 ? -1.52 -17.156 -25.781 1 95.19 81 HIS B C 1
ATOM 5127 O O . HIS B 1 81 ? -1.28 -15.977 -25.516 1 95.19 81 HIS B O 1
ATOM 5133 N N . ALA B 1 82 ? -1.919 -18 -24.859 1 93.5 82 ALA B N 1
ATOM 5134 C CA . ALA B 1 82 ? -2.068 -17.609 -23.469 1 93.5 82 ALA B CA 1
ATOM 5135 C C . ALA B 1 82 ? -0.936 -18.172 -22.609 1 93.5 82 ALA B C 1
ATOM 5137 O O . ALA B 1 82 ? -0.826 -17.859 -21.422 1 93.5 82 ALA B O 1
ATOM 5138 N N . TYR B 1 83 ? -0.15 -18.953 -23.219 1 95.31 83 TYR B N 1
ATOM 5139 C CA . TYR B 1 83 ? 0.984 -19.578 -22.547 1 95.31 83 TYR B CA 1
ATOM 5140 C C . TYR B 1 83 ? 2.293 -18.906 -22.938 1 95.31 83 TYR B C 1
ATOM 5142 O O . TYR B 1 83 ? 3.178 -19.562 -23.516 1 95.31 83 TYR B O 1
ATOM 5150 N N . VAL B 1 84 ? 2.371 -17.656 -22.688 1 97.62 84 VAL B N 1
ATOM 5151 C CA . VAL B 1 84 ? 3.508 -16.812 -23.062 1 97.62 84 VAL B CA 1
ATOM 5152 C C . VAL B 1 84 ? 3.889 -15.914 -21.891 1 97.62 84 VAL B C 1
ATOM 5154 O O . VAL B 1 84 ? 3.102 -15.727 -20.953 1 97.62 84 VAL B O 1
ATOM 5157 N N . PHE B 1 85 ? 5.148 -15.414 -21.906 1 98.25 85 PHE B N 1
ATOM 5158 C CA . PHE B 1 85 ? 5.438 -14.289 -21.031 1 98.25 85 PHE B CA 1
ATOM 5159 C C . PHE B 1 85 ? 4.445 -13.156 -21.234 1 98.25 85 PHE B C 1
ATOM 5161 O O . PHE B 1 85 ? 4.18 -12.766 -22.375 1 98.25 85 PHE B O 1
ATOM 5168 N N . PRO B 1 86 ? 3.885 -12.602 -20.188 1 96.94 86 PRO B N 1
ATOM 5169 C CA . PRO B 1 86 ? 2.885 -11.547 -20.375 1 96.94 86 PRO B CA 1
ATOM 5170 C C . PRO B 1 86 ? 3.4 -10.398 -21.234 1 96.94 86 PRO B C 1
ATOM 5172 O O . PRO B 1 86 ? 2.631 -9.781 -21.984 1 96.94 86 PRO B O 1
ATOM 5175 N N . PHE B 1 87 ? 4.688 -10.078 -21.234 1 96.31 87 PHE B N 1
ATOM 5176 C CA . PHE B 1 87 ? 5.277 -8.922 -21.906 1 96.31 87 PHE B CA 1
ATOM 5177 C C . PHE B 1 87 ? 5.648 -9.242 -23.344 1 96.31 87 PHE B C 1
ATOM 5179 O O . PHE B 1 87 ? 6.059 -8.367 -24.094 1 96.31 87 PHE B O 1
ATOM 5186 N N . GLU B 1 88 ? 5.52 -10.523 -23.734 1 96.94 88 GLU B N 1
ATOM 5187 C CA . GLU B 1 88 ? 5.957 -10.906 -25.078 1 96.94 88 GLU B CA 1
ATOM 5188 C C . GLU B 1 88 ? 5.051 -11.984 -25.672 1 96.94 88 GLU B C 1
ATOM 5190 O O . GLU B 1 88 ? 5.262 -13.172 -25.438 1 96.94 88 GLU B O 1
ATOM 5195 N N . GLY B 1 89 ? 4.109 -11.602 -26.516 1 96.69 89 GLY B N 1
ATOM 5196 C CA . GLY B 1 89 ? 3.332 -12.57 -27.281 1 96.69 89 GLY B CA 1
ATOM 5197 C C . GLY B 1 89 ? 4.125 -13.234 -28.391 1 96.69 89 GLY B C 1
ATOM 5198 O O . GLY B 1 89 ? 5.27 -12.867 -28.656 1 96.69 89 GLY B O 1
ATOM 5199 N N . ASN B 1 90 ? 3.51 -14.227 -29 1 97.88 90 ASN B N 1
ATOM 5200 C CA . ASN B 1 90 ? 4.102 -14.914 -30.141 1 97.88 90 ASN B CA 1
ATOM 5201 C C . ASN B 1 90 ? 3.105 -15.07 -31.297 1 97.88 90 ASN B C 1
ATOM 5203 O O . ASN B 1 90 ? 2.254 -15.961 -31.266 1 97.88 90 ASN B O 1
ATOM 5207 N N . PRO B 1 91 ? 3.23 -14.312 -32.312 1 97.88 91 PRO B N 1
ATOM 5208 C CA . PRO B 1 91 ? 2.289 -14.406 -33.438 1 97.88 91 PRO B CA 1
ATOM 5209 C C . PRO B 1 91 ? 2.5 -15.656 -34.281 1 97.88 91 PRO B C 1
ATOM 5211 O O . PRO B 1 91 ? 1.665 -15.977 -35.125 1 97.88 91 PRO B O 1
ATOM 5214 N N . ASP B 1 92 ? 3.551 -16.406 -34 1 97.81 92 ASP B N 1
ATOM 5215 C CA . ASP B 1 92 ? 3.982 -17.406 -34.969 1 97.81 92 ASP B CA 1
ATOM 5216 C C . ASP B 1 92 ? 3.705 -18.812 -34.438 1 97.81 92 ASP B C 1
ATOM 5218 O O . ASP B 1 92 ? 4.27 -19.797 -34.938 1 97.81 92 ASP B O 1
ATOM 5222 N N . TRP B 1 93 ? 2.977 -18.953 -33.375 1 97.69 93 TRP B N 1
ATOM 5223 C CA . TRP B 1 93 ? 2.631 -20.297 -32.938 1 97.69 93 TRP B CA 1
ATOM 5224 C C . TRP B 1 93 ? 2.08 -21.125 -34.094 1 97.69 93 TRP B C 1
ATOM 5226 O O . TRP B 1 93 ? 1.308 -20.625 -34.906 1 97.69 93 TRP B O 1
ATOM 5236 N N . SER B 1 94 ? 2.393 -22.406 -34.125 1 96.44 94 SER B N 1
ATOM 5237 C CA . SER B 1 94 ? 1.998 -23.25 -35.219 1 96.44 94 SER B CA 1
ATOM 5238 C C . SER B 1 94 ? 0.577 -23.781 -35.062 1 96.44 94 SER B C 1
ATOM 5240 O O . SER B 1 94 ? -0.135 -24 -36.031 1 96.44 94 SER B O 1
ATOM 5242 N N . LYS B 1 95 ? 0.175 -24.094 -33.781 1 93 95 LYS B N 1
ATOM 5243 C CA . LYS B 1 95 ? -1.121 -24.688 -33.5 1 93 95 LYS B CA 1
ATOM 5244 C C . LYS B 1 95 ? -1.689 -24.141 -32.188 1 93 95 LYS B C 1
ATOM 5246 O O . LYS B 1 95 ? -1.037 -23.359 -31.5 1 93 95 LYS B O 1
ATOM 5251 N N . PHE B 1 96 ? -2.914 -24.547 -31.922 1 90.88 96 PHE B N 1
ATOM 5252 C CA . PHE B 1 96 ? -3.611 -24.078 -30.734 1 90.88 96 PHE B CA 1
ATOM 5253 C C . PHE B 1 96 ? -2.92 -24.578 -29.469 1 90.88 96 PHE B C 1
ATOM 5255 O O . PHE B 1 96 ? -2.709 -23.828 -28.516 1 90.88 96 PHE B O 1
ATOM 5262 N N . TYR B 1 97 ? -2.588 -25.859 -29.453 1 92 97 TYR B N 1
ATOM 5263 C CA . TYR B 1 97 ? -1.712 -26.453 -28.453 1 92 97 TYR B CA 1
ATOM 5264 C C . TYR B 1 97 ? -0.362 -26.828 -29.062 1 92 97 TYR B C 1
ATOM 5266 O O . TYR B 1 97 ? -0.298 -27.531 -30.062 1 92 97 TYR B O 1
ATOM 5274 N N . VAL B 1 98 ? 0.672 -26.375 -28.453 1 95.31 98 VAL B N 1
ATOM 5275 C CA . VAL B 1 98 ? 1.96 -26.562 -29.109 1 95.31 98 VAL B CA 1
ATOM 5276 C C . VAL B 1 98 ? 2.846 -27.484 -28.281 1 95.31 98 VAL B C 1
ATOM 5278 O O . VAL B 1 98 ? 2.625 -27.641 -27.078 1 95.31 98 VAL B O 1
ATOM 5281 N N . GLY B 1 99 ? 3.822 -28.062 -28.922 1 96.25 99 GLY B N 1
ATOM 5282 C CA . GLY B 1 99 ? 4.695 -29.047 -28.297 1 96.25 99 GLY B CA 1
ATOM 5283 C C . GLY B 1 99 ? 5.883 -28.422 -27.578 1 96.25 99 GLY B C 1
ATOM 5284 O O . GLY B 1 99 ? 6.125 -27.219 -27.703 1 96.25 99 GLY B O 1
ATOM 5285 N N . GLN B 1 100 ? 6.555 -29.328 -26.922 1 97.56 100 GLN B N 1
ATOM 5286 C CA . GLN B 1 100 ? 7.688 -28.984 -26.078 1 97.56 100 GLN B CA 1
ATOM 5287 C C . GLN B 1 100 ? 8.758 -28.219 -26.844 1 97.56 100 GLN B C 1
ATOM 5289 O O . GLN B 1 100 ? 9.25 -27.188 -26.391 1 97.56 100 GLN B O 1
ATOM 5294 N N . GLU B 1 101 ? 9.125 -28.578 -28.031 1 97.56 101 GLU B N 1
ATOM 5295 C CA . GLU B 1 101 ? 10.211 -27.953 -28.797 1 97.56 101 GLU B CA 1
ATOM 5296 C C . GLU B 1 101 ? 9.891 -26.516 -29.141 1 97.56 101 GLU B C 1
ATOM 5298 O O . GLU B 1 101 ? 10.75 -25.641 -29.047 1 97.56 101 GLU B O 1
ATOM 5303 N N . GLU B 1 102 ? 8.695 -26.312 -29.531 1 98 102 GLU B N 1
ATOM 5304 C CA . GLU B 1 102 ? 8.273 -24.969 -29.922 1 98 102 GLU B CA 1
ATOM 5305 C C . GLU B 1 102 ? 8.227 -24.047 -28.703 1 98 102 GLU B C 1
ATOM 5307 O O . GLU B 1 102 ? 8.617 -22.875 -28.797 1 98 102 GLU B O 1
ATOM 5312 N N . ILE B 1 103 ? 7.785 -24.516 -27.594 1 98.31 103 ILE B N 1
ATOM 5313 C CA . ILE B 1 103 ? 7.734 -23.734 -26.375 1 98.31 103 ILE B CA 1
ATOM 5314 C C . ILE B 1 103 ? 9.148 -23.391 -25.922 1 98.31 103 ILE B C 1
ATOM 5316 O O . ILE B 1 103 ? 9.438 -22.25 -25.562 1 98.31 103 ILE B O 1
ATOM 5320 N N . GLN B 1 104 ? 10.023 -24.375 -25.953 1 98.5 104 GLN B N 1
ATOM 5321 C CA . GLN B 1 104 ? 11.422 -24.156 -25.578 1 98.5 104 GLN B CA 1
ATOM 5322 C C . GLN B 1 104 ? 12.078 -23.094 -26.453 1 98.5 104 GLN B C 1
ATOM 5324 O O . GLN B 1 104 ? 12.797 -22.234 -25.969 1 98.5 104 GLN B O 1
ATOM 5329 N N . ARG B 1 105 ? 11.82 -23.141 -27.734 1 98.44 105 ARG B N 1
ATOM 5330 C CA . ARG B 1 105 ? 12.359 -22.156 -28.672 1 98.44 105 ARG B CA 1
ATOM 5331 C C . ARG B 1 105 ? 11.844 -20.75 -28.344 1 98.44 105 ARG B C 1
ATOM 5333 O O . ARG B 1 105 ? 12.602 -19.781 -28.391 1 98.44 105 ARG B O 1
ATOM 5340 N N . TYR B 1 106 ? 10.57 -20.641 -28.062 1 98.38 106 TYR B N 1
ATOM 5341 C CA . TYR B 1 106 ? 9.969 -19.359 -27.688 1 98.38 106 TYR B CA 1
ATOM 5342 C C . TYR B 1 106 ? 10.641 -18.781 -26.438 1 98.38 106 TYR B C 1
ATOM 5344 O O . TYR B 1 106 ? 10.961 -17.594 -26.391 1 98.38 106 TYR B O 1
ATOM 5352 N N . ILE B 1 107 ? 10.891 -19.641 -25.422 1 98.81 107 ILE B N 1
ATOM 5353 C CA . ILE B 1 107 ? 11.508 -19.219 -24.172 1 98.81 107 ILE B CA 1
ATOM 5354 C C . ILE B 1 107 ? 12.906 -18.672 -24.453 1 98.81 107 ILE B C 1
ATOM 5356 O O . ILE B 1 107 ? 13.258 -17.578 -24.016 1 98.81 107 ILE B O 1
ATOM 5360 N N . LYS B 1 108 ? 13.648 -19.406 -25.203 1 98.69 108 LYS B N 1
ATOM 5361 C CA . LYS B 1 108 ? 15.031 -19.031 -25.484 1 98.69 108 LYS B CA 1
ATOM 5362 C C . LYS B 1 108 ? 15.086 -17.734 -26.297 1 98.69 108 LYS B C 1
ATOM 5364 O O . LYS B 1 108 ? 15.891 -16.844 -26.016 1 98.69 108 LYS B O 1
ATOM 5369 N N . ARG B 1 109 ? 14.219 -17.672 -27.281 1 98.5 109 ARG B N 1
ATOM 5370 C CA . ARG B 1 109 ? 14.195 -16.484 -28.125 1 98.5 109 ARG B CA 1
ATOM 5371 C C . ARG B 1 109 ? 13.828 -15.234 -27.312 1 98.5 109 ARG B C 1
ATOM 5373 O O . ARG B 1 109 ? 14.43 -14.172 -27.5 1 98.5 109 ARG B O 1
ATOM 5380 N N . THR B 1 110 ? 12.844 -15.375 -26.484 1 98.69 110 THR B N 1
ATOM 5381 C CA . THR B 1 110 ? 12.406 -14.258 -25.656 1 98.69 110 THR B CA 1
ATOM 5382 C C . THR B 1 110 ? 13.508 -13.836 -24.688 1 98.69 110 THR B C 1
ATOM 5384 O O . THR B 1 110 ? 13.773 -12.641 -24.531 1 98.69 110 THR B O 1
ATOM 5387 N N . ALA B 1 111 ? 14.109 -14.781 -24.016 1 98.81 111 ALA B N 1
ATOM 5388 C CA . ALA B 1 111 ? 15.203 -14.484 -23.094 1 98.81 111 ALA B CA 1
ATOM 5389 C C . ALA B 1 111 ? 16.344 -13.75 -23.797 1 98.81 111 ALA B C 1
ATOM 5391 O O . ALA B 1 111 ? 16.922 -12.82 -23.234 1 98.81 111 ALA B O 1
ATOM 5392 N N . GLU B 1 112 ? 16.641 -14.203 -24.984 1 98.5 112 GLU B N 1
ATOM 5393 C CA . GLU B 1 112 ? 17.688 -13.555 -25.781 1 98.5 112 GLU B CA 1
ATOM 5394 C C . GLU B 1 112 ? 17.297 -12.133 -26.141 1 98.5 112 GLU B C 1
ATOM 5396 O O . GLU B 1 112 ? 18.094 -11.203 -26 1 98.5 112 GLU B O 1
ATOM 5401 N N . LYS B 1 113 ? 16.109 -12 -26.594 1 98.5 113 LYS B N 1
ATOM 5402 C CA . LYS B 1 113 ? 15.602 -10.695 -27.031 1 98.5 113 LYS B CA 1
ATOM 5403 C C . LYS B 1 113 ? 15.742 -9.656 -25.906 1 98.5 113 LYS B C 1
ATOM 5405 O O . LYS B 1 113 ? 16.109 -8.508 -26.172 1 98.5 113 LYS B O 1
ATOM 5410 N N . TYR B 1 114 ? 15.523 -10.047 -24.703 1 98.62 114 TYR B N 1
ATOM 5411 C CA . TYR B 1 114 ? 15.484 -9.102 -23.594 1 98.62 114 TYR B CA 1
ATOM 5412 C C . TYR B 1 114 ? 16.75 -9.211 -22.75 1 98.62 114 TYR B C 1
ATOM 5414 O O . TYR B 1 114 ? 16.844 -8.594 -21.688 1 98.62 114 TYR B O 1
ATOM 5422 N N . ASN B 1 115 ? 17.688 -10.031 -23.141 1 98.75 115 ASN B N 1
ATOM 5423 C CA . ASN B 1 115 ? 18.969 -10.219 -22.469 1 98.75 115 ASN B CA 1
ATOM 5424 C C . ASN B 1 115 ? 18.766 -10.68 -21.031 1 98.75 115 ASN B C 1
ATOM 5426 O O . ASN B 1 115 ? 19.375 -10.125 -20.109 1 98.75 115 ASN B O 1
ATOM 5430 N N . LEU B 1 116 ? 17.922 -11.625 -20.844 1 98.81 116 LEU B N 1
ATOM 5431 C CA . LEU B 1 116 ? 17.562 -12.062 -19.5 1 98.81 116 LEU B CA 1
ATOM 5432 C C . LEU B 1 116 ? 18.609 -13.023 -18.953 1 98.81 116 LEU B C 1
ATOM 5434 O O . LEU B 1 116 ? 18.703 -13.203 -17.734 1 98.81 116 LEU B O 1
ATOM 5438 N N . THR B 1 117 ? 19.422 -13.633 -19.781 1 98.38 117 THR B N 1
ATOM 5439 C CA . THR B 1 117 ? 20.344 -14.688 -19.359 1 98.38 117 THR B CA 1
ATOM 5440 C C . THR B 1 117 ? 21.609 -14.078 -18.734 1 98.38 117 THR B C 1
ATOM 5442 O O . THR B 1 117 ? 22.422 -14.797 -18.156 1 98.38 117 THR B O 1
ATOM 5445 N N . LYS B 1 118 ? 21.734 -12.789 -18.797 1 98.38 118 LYS B N 1
ATOM 5446 C CA . LYS B 1 118 ? 22.922 -12.18 -18.203 1 98.38 118 LYS B CA 1
ATOM 5447 C C . LYS B 1 118 ? 22.969 -12.43 -16.688 1 98.38 118 LYS B C 1
ATOM 5449 O O . LYS B 1 118 ? 24.047 -12.359 -16.078 1 98.38 118 LYS B O 1
ATOM 5454 N N . TYR B 1 119 ? 21.875 -12.734 -16.062 1 98.62 119 TYR B N 1
ATOM 5455 C CA . TYR B 1 119 ? 21.812 -12.992 -14.633 1 98.62 119 TYR B CA 1
ATOM 5456 C C . TYR B 1 119 ? 21.984 -14.477 -14.344 1 98.62 119 TYR B C 1
ATOM 5458 O O . TYR B 1 119 ? 22.125 -14.875 -13.18 1 98.62 119 TYR B O 1
ATOM 5466 N N . VAL B 1 120 ? 22 -15.336 -15.375 1 98.88 120 VAL B N 1
ATOM 5467 C CA . VAL B 1 120 ? 21.844 -16.781 -15.195 1 98.88 120 VAL B CA 1
ATOM 5468 C C . VAL B 1 120 ? 23.219 -17.453 -15.188 1 98.88 120 VAL B C 1
ATOM 5470 O O . VAL B 1 120 ? 24.062 -17.172 -16.047 1 98.88 120 VAL B O 1
ATOM 5473 N N . GLN B 1 121 ? 23.469 -18.219 -14.227 1 98.81 121 GLN B N 1
ATOM 5474 C CA . GLN B 1 121 ? 24.578 -19.141 -14.211 1 98.81 121 GLN B CA 1
ATOM 5475 C C . GLN B 1 121 ? 24.109 -20.578 -14.406 1 98.81 121 GLN B C 1
ATOM 5477 O O . GLN B 1 121 ? 23.453 -21.156 -13.531 1 98.81 121 GLN B O 1
ATOM 5482 N N . LEU B 1 122 ? 24.406 -21.188 -15.547 1 98.69 122 LEU B N 1
ATOM 5483 C CA . LEU B 1 122 ? 24.016 -22.531 -15.891 1 98.69 122 LEU B CA 1
ATOM 5484 C C . LEU B 1 122 ? 24.891 -23.562 -15.18 1 98.69 122 LEU B C 1
ATOM 5486 O O . LEU B 1 122 ? 25.891 -23.203 -14.578 1 98.69 122 LEU B O 1
ATOM 5490 N N . ASN B 1 123 ? 24.406 -24.828 -15.195 1 98.62 123 ASN B N 1
ATOM 5491 C CA . ASN B 1 123 ? 25.125 -25.938 -14.586 1 98.62 123 ASN B CA 1
ATOM 5492 C C . ASN B 1 123 ? 25.531 -25.625 -13.148 1 98.62 123 ASN B C 1
ATOM 5494 O O . ASN B 1 123 ? 26.672 -25.875 -12.75 1 98.62 123 ASN B O 1
ATOM 5498 N N . THR B 1 124 ? 24.719 -25 -12.43 1 98.75 124 THR B N 1
ATOM 5499 C CA . THR B 1 124 ? 24.906 -24.609 -11.039 1 98.75 124 THR B CA 1
ATOM 5500 C C . THR B 1 124 ? 23.75 -25.094 -10.164 1 98.75 124 THR B C 1
ATOM 5502 O O . THR B 1 124 ? 22.625 -24.625 -10.312 1 98.75 124 THR B O 1
ATOM 5505 N N . THR B 1 125 ? 24.031 -26.016 -9.266 1 98.56 125 THR B N 1
ATOM 5506 C CA . THR B 1 125 ? 22.984 -26.656 -8.477 1 98.56 125 THR B CA 1
ATOM 5507 C C . THR B 1 125 ? 23.016 -26.141 -7.039 1 98.56 125 THR B C 1
ATOM 5509 O O . THR B 1 125 ? 24.047 -26.188 -6.371 1 98.56 125 THR B O 1
ATOM 5512 N N . MET B 1 126 ? 21.938 -25.547 -6.547 1 98.69 126 MET B N 1
ATOM 5513 C CA . MET B 1 126 ? 21.797 -25.172 -5.145 1 98.69 126 MET B CA 1
ATOM 5514 C C . MET B 1 126 ? 21.844 -26.406 -4.246 1 98.69 126 MET B C 1
ATOM 5516 O O . MET B 1 126 ? 21.125 -27.375 -4.484 1 98.69 126 MET B O 1
ATOM 5520 N N . LYS B 1 127 ? 22.625 -26.375 -3.242 1 98.69 127 LYS B N 1
ATOM 5521 C CA . LYS B 1 127 ? 22.781 -27.547 -2.377 1 98.69 127 LYS B CA 1
ATOM 5522 C C . LYS B 1 127 ? 22.266 -27.25 -0.971 1 98.69 127 LYS B C 1
ATOM 5524 O O . LYS B 1 127 ? 21.734 -28.141 -0.305 1 98.69 127 LYS B O 1
ATOM 5529 N N . GLU B 1 128 ? 22.531 -25.984 -0.601 1 98.62 128 GLU B N 1
ATOM 5530 C CA . GLU B 1 128 ? 22.203 -25.672 0.787 1 98.62 128 GLU B CA 1
ATOM 5531 C C . GLU B 1 128 ? 21.953 -24.172 0.969 1 98.62 128 GLU B C 1
ATOM 5533 O O . GLU B 1 128 ? 22.672 -23.344 0.395 1 98.62 128 GLU B O 1
ATOM 5538 N N . THR B 1 129 ? 20.984 -23.844 1.771 1 98.81 129 THR B N 1
ATOM 5539 C CA . THR B 1 129 ? 20.734 -22.484 2.277 1 98.81 129 THR B CA 1
ATOM 5540 C C . THR B 1 129 ? 20.438 -22.516 3.773 1 98.81 129 THR B C 1
ATOM 5542 O O . THR B 1 129 ? 19.547 -23.234 4.223 1 98.81 129 THR B O 1
ATOM 5545 N N . ILE B 1 130 ? 21.188 -21.812 4.562 1 98.81 130 ILE B N 1
ATOM 5546 C CA . ILE B 1 130 ? 21.047 -21.734 6.012 1 98.81 130 ILE B CA 1
ATOM 5547 C C . ILE B 1 130 ? 20.844 -20.297 6.441 1 98.81 130 ILE B C 1
ATOM 5549 O O . ILE B 1 130 ? 21.688 -19.438 6.16 1 98.81 130 ILE B O 1
ATOM 5553 N N . TRP B 1 131 ? 19.781 -20.062 7.137 1 98.81 131 TRP B N 1
ATOM 5554 C CA . TRP B 1 131 ? 19.484 -18.703 7.594 1 98.81 131 TRP B CA 1
ATOM 5555 C C . TRP B 1 131 ? 20.406 -18.297 8.742 1 98.81 131 TRP B C 1
ATOM 5557 O O . TRP B 1 131 ? 20.578 -19.062 9.695 1 98.81 131 TRP B O 1
ATOM 5567 N N . ASP B 1 132 ? 20.938 -17.141 8.586 1 98.62 132 ASP B N 1
ATOM 5568 C CA . ASP B 1 132 ? 21.734 -16.547 9.656 1 98.62 132 ASP B CA 1
ATOM 5569 C C . ASP B 1 132 ? 21.031 -15.32 10.242 1 98.62 132 ASP B C 1
ATOM 5571 O O . ASP B 1 132 ? 21.094 -14.234 9.672 1 98.62 132 ASP B O 1
ATOM 5575 N N . GLU B 1 133 ? 20.453 -15.453 11.391 1 97.62 133 GLU B N 1
ATOM 5576 C CA . GLU B 1 133 ? 19.625 -14.406 12.016 1 97.62 133 GLU B CA 1
ATOM 5577 C C . GLU B 1 133 ? 20.469 -13.164 12.312 1 97.62 133 GLU B C 1
ATOM 5579 O O . GLU B 1 133 ? 19.969 -12.039 12.18 1 97.62 133 GLU B O 1
ATOM 5584 N N . GLU B 1 134 ? 21.625 -13.336 12.664 1 97 134 GLU B N 1
ATOM 5585 C CA . GLU B 1 134 ? 22.484 -12.219 13.078 1 97 134 GLU B CA 1
ATOM 5586 C C . GLU B 1 134 ? 22.766 -11.289 11.898 1 97 134 GLU B C 1
ATOM 5588 O O . GLU B 1 134 ? 22.578 -10.07 12.008 1 97 134 GLU B O 1
ATOM 5593 N N . SER B 1 135 ? 23.125 -11.852 10.805 1 97.5 135 SER B N 1
ATOM 5594 C CA . SER B 1 135 ? 23.453 -11.023 9.648 1 97.5 135 SER B CA 1
ATOM 5595 C C . SER B 1 135 ? 22.203 -10.695 8.82 1 97.5 135 SER B C 1
ATOM 5597 O O . SER B 1 135 ? 22.234 -9.797 7.98 1 97.5 135 SER B O 1
ATOM 5599 N N . GLY B 1 136 ? 21.156 -11.43 9.07 1 98.12 136 GLY B N 1
ATOM 5600 C CA . GLY B 1 136 ? 19.953 -11.25 8.266 1 98.12 136 GLY B CA 1
ATOM 5601 C C . GLY B 1 136 ? 20.125 -11.703 6.824 1 98.12 136 GLY B C 1
ATOM 5602 O O . GLY B 1 136 ? 19.609 -11.078 5.902 1 98.12 136 GLY B O 1
ATOM 5603 N N . LYS B 1 137 ? 20.953 -12.75 6.641 1 98.62 137 LYS B N 1
ATOM 5604 C CA . LYS B 1 137 ? 21.266 -13.242 5.301 1 98.62 137 LYS B CA 1
ATOM 5605 C C . LYS B 1 137 ? 21.172 -14.766 5.234 1 98.62 137 LYS B C 1
ATOM 5607 O O . LYS B 1 137 ? 21.188 -15.438 6.266 1 98.62 137 LYS B O 1
ATOM 5612 N N . TRP B 1 138 ? 21.047 -15.227 4.082 1 98.88 138 TRP B N 1
ATOM 5613 C CA . TRP B 1 138 ? 21.156 -16.656 3.805 1 98.88 138 TRP B CA 1
ATOM 5614 C C . TRP B 1 138 ? 22.578 -17.047 3.439 1 98.88 138 TRP B C 1
ATOM 5616 O O . TRP B 1 138 ? 23.188 -16.422 2.572 1 98.88 138 TRP B O 1
ATOM 5626 N N . LYS B 1 139 ? 23.109 -18.047 4.117 1 98.88 139 LYS B N 1
ATOM 5627 C CA . LYS B 1 139 ? 24.328 -18.703 3.68 1 98.88 139 LYS B CA 1
ATOM 5628 C C . LYS B 1 139 ? 24.047 -19.797 2.656 1 98.88 139 LYS B C 1
ATOM 5630 O O . LYS B 1 139 ? 23.172 -20.625 2.867 1 98.88 139 LYS B O 1
ATOM 5635 N N . ILE B 1 140 ? 24.812 -19.75 1.546 1 98.88 140 ILE B N 1
ATOM 5636 C CA . ILE B 1 140 ? 24.453 -20.594 0.409 1 98.88 140 ILE B CA 1
ATOM 5637 C C . ILE B 1 140 ? 25.625 -21.484 0.03 1 98.88 140 ILE B C 1
ATOM 5639 O O . ILE B 1 140 ? 26.781 -21.047 0.057 1 98.88 140 ILE B O 1
ATOM 5643 N N . LYS B 1 141 ? 25.375 -22.703 -0.283 1 98.88 141 LYS B N 1
ATOM 5644 C CA . LYS B 1 141 ? 26.297 -23.594 -0.968 1 98.88 141 LYS B CA 1
ATOM 5645 C C . LYS B 1 141 ? 25.734 -24.047 -2.312 1 98.88 141 LYS B C 1
ATOM 5647 O O . LYS B 1 141 ? 24.594 -24.5 -2.393 1 98.88 141 LYS B O 1
ATOM 5652 N N . ILE B 1 142 ? 26.547 -23.859 -3.344 1 98.75 142 ILE B N 1
ATOM 5653 C CA . ILE B 1 142 ? 26.172 -24.312 -4.684 1 98.75 142 ILE B CA 1
ATOM 5654 C C . ILE B 1 142 ? 27.234 -25.297 -5.203 1 98.75 142 ILE B C 1
ATOM 5656 O O . ILE B 1 142 ? 28.375 -25.281 -4.75 1 98.75 142 ILE B O 1
ATOM 5660 N N . GLU B 1 143 ? 26.797 -26.156 -6.082 1 98.62 143 GLU B N 1
ATOM 5661 C CA . GLU B 1 143 ? 27.719 -27.047 -6.801 1 98.62 143 GLU B CA 1
ATOM 5662 C C . GLU B 1 143 ? 27.891 -26.594 -8.25 1 98.62 143 GLU B C 1
ATOM 5664 O O . GLU B 1 143 ? 26.922 -26.484 -8.992 1 98.62 143 GLU B O 1
ATOM 5669 N N . GLN B 1 144 ? 29.047 -26.359 -8.602 1 97.12 144 GLN B N 1
ATOM 5670 C CA . GLN B 1 144 ? 29.438 -25.953 -9.945 1 97.12 144 GLN B CA 1
ATOM 5671 C C . GLN B 1 144 ? 30.703 -26.656 -10.398 1 97.12 144 GLN B C 1
ATOM 5673 O O . GLN B 1 144 ? 31.719 -26.625 -9.695 1 97.12 144 GLN B O 1
ATOM 5678 N N . GLY B 1 145 ? 30.703 -27.281 -11.516 1 95.19 145 GLY B N 1
ATOM 5679 C CA . GLY B 1 145 ? 31.859 -28 -12.031 1 95.19 145 GLY B CA 1
ATOM 5680 C C . GLY B 1 145 ? 32.344 -29.094 -11.094 1 95.19 145 GLY B C 1
ATOM 5681 O O . GLY B 1 145 ? 33.562 -29.297 -10.969 1 95.19 145 GLY B O 1
ATOM 5682 N N . GLY B 1 146 ? 31.562 -29.594 -10.32 1 95.06 146 GLY B N 1
ATOM 5683 C CA . GLY B 1 146 ? 31.938 -30.656 -9.398 1 95.06 146 GLY B CA 1
ATOM 5684 C C . GLY B 1 146 ? 32.469 -30.141 -8.078 1 95.06 146 GLY B C 1
ATOM 5685 O O . GLY B 1 146 ? 32.812 -30.922 -7.199 1 95.06 146 GLY B O 1
ATOM 5686 N N . GLU B 1 147 ? 32.375 -28.875 -7.926 1 97.94 147 GLU B N 1
ATOM 5687 C CA . GLU B 1 147 ? 32.906 -28.281 -6.707 1 97.94 147 GLU B CA 1
ATOM 5688 C C . GLU B 1 147 ? 31.828 -27.516 -5.957 1 97.94 147 GLU B C 1
ATOM 5690 O O . GLU B 1 147 ? 30.938 -26.922 -6.574 1 97.94 147 GLU B O 1
ATOM 5695 N N . ILE B 1 148 ? 31.969 -27.547 -4.645 1 98.44 148 ILE B N 1
ATOM 5696 C CA . ILE B 1 148 ? 31.062 -26.781 -3.807 1 98.44 148 ILE B CA 1
ATOM 5697 C C . ILE B 1 148 ? 31.594 -25.359 -3.641 1 98.44 148 ILE B C 1
ATOM 5699 O O . ILE B 1 148 ? 32.781 -25.156 -3.318 1 98.44 148 ILE B O 1
ATOM 5703 N N . LYS B 1 149 ? 30.812 -24.391 -3.943 1 98.56 149 LYS B N 1
ATOM 5704 C CA . LYS B 1 149 ? 31.125 -22.984 -3.76 1 98.56 149 LYS B CA 1
ATOM 5705 C C . LYS B 1 149 ? 30.172 -22.328 -2.773 1 98.56 149 LYS B C 1
ATOM 5707 O O . LYS B 1 149 ? 29.016 -22.734 -2.656 1 98.56 149 LYS B O 1
ATOM 5712 N N . GLU B 1 150 ? 30.688 -21.312 -2.104 1 98.5 150 GLU B N 1
ATOM 5713 C CA . GLU B 1 150 ? 29.875 -20.609 -1.114 1 98.5 150 GLU B CA 1
ATOM 5714 C C . GLU B 1 150 ? 29.406 -19.266 -1.647 1 98.5 150 GLU B C 1
ATOM 5716 O O . GLU B 1 150 ? 30.078 -18.641 -2.477 1 98.5 150 GLU B O 1
ATOM 5721 N N . ASP B 1 151 ? 28.25 -18.859 -1.25 1 98.5 151 ASP B N 1
ATOM 5722 C CA . ASP B 1 151 ? 27.625 -17.578 -1.557 1 98.5 151 ASP B CA 1
ATOM 5723 C C . ASP B 1 151 ? 26.734 -17.125 -0.404 1 98.5 151 ASP B C 1
ATOM 5725 O O . ASP B 1 151 ? 26.656 -17.781 0.631 1 98.5 151 ASP B O 1
ATOM 5729 N N . GLU B 1 152 ? 26.234 -15.953 -0.43 1 98.69 152 GLU B N 1
ATOM 5730 C CA . GLU B 1 152 ? 25.266 -15.422 0.525 1 98.69 152 GLU B CA 1
ATOM 5731 C C . GLU B 1 152 ? 24.234 -14.539 -0.169 1 98.69 152 GLU B C 1
ATOM 5733 O O . GLU B 1 152 ? 24.484 -14.047 -1.274 1 98.69 152 GLU B O 1
ATOM 5738 N N . ALA B 1 153 ? 23.125 -14.344 0.417 1 98.88 153 ALA B N 1
ATOM 5739 C CA . ALA B 1 153 ? 22.062 -13.539 -0.185 1 98.88 153 ALA B CA 1
ATOM 5740 C C . ALA B 1 153 ? 21.25 -12.828 0.885 1 98.88 153 ALA B C 1
ATOM 5742 O O . ALA B 1 153 ? 21.016 -13.367 1.969 1 98.88 153 ALA B O 1
ATOM 5743 N N . ASP B 1 154 ? 20.797 -11.602 0.602 1 98.88 154 ASP B N 1
ATOM 5744 C CA . ASP B 1 154 ? 19.828 -10.906 1.44 1 98.88 154 ASP B CA 1
ATOM 5745 C C . ASP B 1 154 ? 18.438 -11.523 1.304 1 98.88 154 ASP B C 1
ATOM 5747 O O . ASP B 1 154 ? 17.641 -11.484 2.244 1 98.88 154 ASP B O 1
ATOM 5751 N N . PHE B 1 155 ? 18.125 -12.055 0.156 1 98.94 155 PHE B N 1
ATOM 5752 C CA . PHE B 1 155 ? 16.812 -12.602 -0.163 1 98.94 155 PHE B CA 1
ATOM 5753 C C . PHE B 1 155 ? 16.938 -13.758 -1.148 1 98.94 155 PHE B C 1
ATOM 5755 O O . PHE B 1 155 ? 17.719 -13.695 -2.094 1 98.94 155 PHE B O 1
ATOM 5762 N N . ILE B 1 156 ? 16.172 -14.828 -0.967 1 98.94 156 ILE B N 1
ATOM 5763 C CA . ILE B 1 156 ? 16.156 -15.961 -1.883 1 98.94 156 ILE B CA 1
ATOM 5764 C C . ILE B 1 156 ? 14.781 -16.094 -2.518 1 98.94 156 ILE B C 1
ATOM 5766 O O . ILE B 1 156 ? 13.766 -16.062 -1.819 1 98.94 156 ILE B O 1
ATOM 5770 N N . ILE B 1 157 ? 14.766 -16.234 -3.801 1 98.94 157 ILE B N 1
ATOM 5771 C CA . ILE B 1 157 ? 13.547 -16.547 -4.543 1 98.94 157 ILE B CA 1
ATOM 5772 C C . ILE B 1 157 ? 13.641 -17.969 -5.109 1 98.94 157 ILE B C 1
ATOM 5774 O O . ILE B 1 157 ? 14.5 -18.25 -5.941 1 98.94 157 ILE B O 1
ATOM 5778 N N . ASN B 1 158 ? 12.812 -18.844 -4.629 1 98.81 158 ASN B N 1
ATOM 5779 C CA . ASN B 1 158 ? 12.711 -20.203 -5.145 1 98.81 158 ASN B CA 1
ATOM 5780 C C . ASN B 1 158 ? 11.82 -20.266 -6.387 1 98.81 158 ASN B C 1
ATOM 5782 O O . ASN B 1 158 ? 10.602 -20.375 -6.273 1 98.81 158 ASN B O 1
ATOM 5786 N N . ALA B 1 159 ? 12.422 -20.281 -7.535 1 98.38 159 ALA B N 1
ATOM 5787 C CA . ALA B 1 159 ? 11.719 -20.406 -8.812 1 98.38 159 ALA B CA 1
ATOM 5788 C C . ALA B 1 159 ? 11.992 -21.766 -9.453 1 98.38 159 ALA B C 1
ATOM 5790 O O . ALA B 1 159 ? 11.977 -21.891 -10.688 1 98.38 159 ALA B O 1
ATOM 5791 N N . SER B 1 160 ? 12.25 -22.734 -8.656 1 95.44 160 SER B N 1
ATOM 5792 C CA . SER B 1 160 ? 12.602 -24.062 -9.172 1 95.44 160 SER B CA 1
ATOM 5793 C C . SER B 1 160 ? 11.375 -24.797 -9.695 1 95.44 160 SER B C 1
ATOM 5795 O O . SER B 1 160 ? 11.492 -25.719 -10.5 1 95.44 160 SER B O 1
ATOM 5797 N N . GLY B 1 161 ? 10.242 -24.391 -9.234 1 89.69 161 GLY B N 1
ATOM 5798 C CA . GLY B 1 161 ? 9.008 -24.969 -9.734 1 89.69 161 GLY B CA 1
ATOM 5799 C C . GLY B 1 161 ? 8.727 -26.344 -9.172 1 89.69 161 GLY B C 1
ATOM 5800 O O . GLY B 1 161 ? 9.555 -26.906 -8.445 1 89.69 161 GLY B O 1
ATOM 5801 N N . PHE B 1 162 ? 7.562 -26.938 -9.57 1 85.25 162 PHE B N 1
ATOM 5802 C CA . PHE B 1 162 ? 7.16 -28.219 -8.977 1 85.25 162 PHE B CA 1
ATOM 5803 C C . PHE B 1 162 ? 7.156 -29.312 -10.023 1 85.25 162 PHE B C 1
ATOM 5805 O O . PHE B 1 162 ? 6.914 -30.484 -9.703 1 85.25 162 PHE B O 1
ATOM 5812 N N . LEU B 1 163 ? 7.492 -29.047 -11.234 1 87.88 163 LEU B N 1
ATOM 5813 C CA . LEU B 1 163 ? 7.527 -30.047 -12.289 1 87.88 163 LEU B CA 1
ATOM 5814 C C . LEU B 1 163 ? 8.961 -30.422 -12.633 1 87.88 163 LEU B C 1
ATOM 5816 O O . LEU B 1 163 ? 9.305 -30.578 -13.805 1 87.88 163 LEU B O 1
ATOM 5820 N N . ASN B 1 164 ? 9.758 -30.438 -11.609 1 85.44 164 ASN B N 1
ATOM 5821 C CA . ASN B 1 164 ? 11.148 -30.812 -11.82 1 85.44 164 ASN B CA 1
ATOM 5822 C C . ASN B 1 164 ? 11.586 -31.906 -10.852 1 85.44 164 ASN B C 1
ATOM 5824 O O . ASN B 1 164 ? 12.664 -32.5 -11.016 1 85.44 164 ASN B O 1
ATOM 5828 N N . LYS B 1 165 ? 10.773 -32.094 -9.891 1 87 165 LYS B N 1
ATOM 5829 C CA . LYS B 1 165 ? 11.047 -33.156 -8.93 1 87 165 LYS B CA 1
ATOM 5830 C C . LYS B 1 165 ? 10.117 -34.344 -9.141 1 87 165 LYS B C 1
ATOM 5832 O O . LYS B 1 165 ? 8.898 -34.219 -9 1 87 165 LYS B O 1
ATOM 5837 N N . TRP B 1 166 ? 10.633 -35.375 -9.617 1 87.88 166 TRP B N 1
ATOM 5838 C CA . TRP B 1 166 ? 9.883 -36.594 -9.867 1 87.88 166 TRP B CA 1
ATOM 5839 C C . TRP B 1 166 ? 10.477 -37.781 -9.102 1 87.88 166 TRP B C 1
ATOM 5841 O O . TRP B 1 166 ? 11.594 -37.688 -8.578 1 87.88 166 TRP B O 1
ATOM 5851 N N . LYS B 1 167 ? 9.609 -38.781 -8.867 1 86.69 167 LYS B N 1
ATOM 5852 C CA . LYS B 1 167 ? 10.07 -40 -8.172 1 86.69 167 LYS B CA 1
ATOM 5853 C C . LYS B 1 167 ? 9.625 -41.25 -8.891 1 86.69 167 LYS B C 1
ATOM 5855 O O . LYS B 1 167 ? 8.586 -41.281 -9.547 1 86.69 167 LYS B O 1
ATOM 5860 N N . TRP B 1 168 ? 10.43 -42.188 -8.773 1 93.5 168 TRP B N 1
ATOM 5861 C CA . TRP B 1 168 ? 10.039 -43.5 -9.266 1 93.5 168 TRP B CA 1
ATOM 5862 C C . TRP B 1 168 ? 8.867 -44.062 -8.461 1 93.5 168 TRP B C 1
ATOM 5864 O O . TRP B 1 168 ? 8.789 -43.875 -7.246 1 93.5 168 TRP B O 1
ATOM 5874 N N . PRO B 1 169 ? 7.953 -44.688 -9.172 1 93.06 169 PRO B N 1
ATOM 5875 C CA . PRO B 1 169 ? 6.887 -45.344 -8.406 1 93.06 169 PRO B CA 1
ATOM 5876 C C . PRO B 1 169 ? 7.395 -46.5 -7.539 1 93.06 169 PRO B C 1
ATOM 5878 O O . PRO B 1 169 ? 8.422 -47.094 -7.855 1 93.06 169 PRO B O 1
ATOM 5881 N N . GLU B 1 170 ? 6.699 -46.781 -6.48 1 92.56 170 GLU B N 1
ATOM 5882 C CA . GLU B 1 170 ? 7.047 -47.906 -5.59 1 92.56 170 GLU B CA 1
ATOM 5883 C C . GLU B 1 170 ? 6.434 -49.219 -6.07 1 92.56 170 GLU B C 1
ATOM 5885 O O . GLU B 1 170 ? 5.402 -49.625 -5.559 1 92.56 170 GLU B O 1
ATOM 5890 N N . ILE B 1 171 ? 7.09 -49.812 -6.965 1 96.5 171 ILE B N 1
ATOM 5891 C CA . ILE B 1 171 ? 6.676 -51.094 -7.508 1 96.5 171 ILE B CA 1
ATOM 5892 C C . ILE B 1 171 ? 7.766 -52.156 -7.258 1 96.5 171 ILE B C 1
ATOM 5894 O O . ILE B 1 171 ? 8.922 -51.938 -7.652 1 96.5 171 ILE B O 1
ATOM 5898 N N . PRO B 1 172 ? 7.398 -53.219 -6.633 1 97.69 172 PRO B N 1
ATOM 5899 C CA . PRO B 1 172 ? 8.406 -54.25 -6.395 1 97.69 172 PRO B CA 1
ATOM 5900 C C . PRO B 1 172 ? 9.094 -54.719 -7.68 1 97.69 172 PRO B C 1
ATOM 5902 O O . PRO B 1 172 ? 8.422 -54.969 -8.68 1 97.69 172 PRO B O 1
ATOM 5905 N N . GLY B 1 173 ? 10.422 -54.688 -7.688 1 98.19 173 GLY B N 1
ATOM 5906 C CA . GLY B 1 173 ? 11.195 -55.219 -8.805 1 98.19 173 GLY B CA 1
ATOM 5907 C C . GLY B 1 173 ? 11.375 -54.188 -9.93 1 98.19 173 GLY B C 1
ATOM 5908 O O . GLY B 1 173 ? 11.891 -54.531 -10.992 1 98.19 173 GLY B O 1
ATOM 5909 N N . LEU B 1 174 ? 11.008 -53 -9.711 1 98 174 LEU B N 1
ATOM 5910 C CA . LEU B 1 174 ? 11.039 -51.969 -10.75 1 98 174 LEU B CA 1
ATOM 5911 C C . LEU B 1 174 ? 12.398 -51.938 -11.438 1 98 174 LEU B C 1
ATOM 5913 O O . LEU B 1 174 ? 12.484 -51.906 -12.664 1 98 174 LEU B O 1
ATOM 5917 N N . PHE B 1 175 ? 13.477 -52.094 -10.656 1 97.5 175 PHE B N 1
ATOM 5918 C CA . PHE B 1 175 ? 14.82 -51.906 -11.195 1 97.5 175 PHE B CA 1
ATOM 5919 C C . PHE B 1 175 ? 15.445 -53.219 -11.594 1 97.5 175 PHE B C 1
ATOM 5921 O O . PHE B 1 175 ? 16.609 -53.281 -12.016 1 97.5 175 PHE B O 1
ATOM 5928 N N . ASP B 1 176 ? 14.664 -54.312 -11.578 1 97.62 176 ASP B N 1
ATOM 5929 C CA . ASP B 1 176 ? 15.109 -55.625 -12.062 1 97.62 176 ASP B CA 1
ATOM 5930 C C . ASP B 1 176 ? 14.891 -55.75 -13.562 1 97.62 176 ASP B C 1
ATOM 5932 O O . ASP B 1 176 ? 15.445 -56.656 -14.195 1 97.62 176 ASP B O 1
ATOM 5936 N N . PHE B 1 177 ? 14.133 -54.938 -14.086 1 98.31 177 PHE B N 1
ATOM 5937 C CA . PHE B 1 177 ? 13.789 -54.969 -15.5 1 98.31 177 PHE B CA 1
ATOM 5938 C C . PHE B 1 177 ? 15.039 -54.875 -16.359 1 98.31 177 PHE B C 1
ATOM 5940 O O . PHE B 1 177 ? 15.867 -54 -16.172 1 98.31 177 PHE B O 1
ATOM 5947 N N . LYS B 1 178 ? 15.211 -55.75 -17.312 1 97.88 178 LYS B N 1
ATOM 5948 C CA . LYS B 1 178 ? 16.422 -55.781 -18.141 1 97.88 178 LYS B CA 1
ATOM 5949 C C . LYS B 1 178 ? 16.219 -55 -19.438 1 97.88 178 LYS B C 1
ATOM 5951 O O . LYS B 1 178 ? 17.188 -54.688 -20.125 1 97.88 178 LYS B O 1
ATOM 5956 N N . GLY B 1 179 ? 14.906 -54.75 -19.797 1 97.88 179 GLY B N 1
ATOM 5957 C CA . GLY B 1 179 ? 14.664 -53.812 -20.875 1 97.88 179 GLY B CA 1
ATOM 5958 C C . GLY B 1 179 ? 14.93 -52.375 -20.484 1 97.88 179 GLY B C 1
ATOM 5959 O O . GLY B 1 179 ? 15.617 -52.094 -19.5 1 97.88 179 GLY B O 1
ATOM 5960 N N . LYS B 1 180 ? 14.508 -51.438 -21.328 1 98.31 180 LYS B N 1
ATOM 5961 C CA . LYS B 1 180 ? 14.703 -50 -21.047 1 98.31 180 LYS B CA 1
ATOM 5962 C C . LYS B 1 180 ? 13.633 -49.5 -20.078 1 98.31 180 LYS B C 1
ATOM 5964 O O . LYS B 1 180 ? 12.438 -49.688 -20.312 1 98.31 180 LYS B O 1
ATOM 5969 N N . LEU B 1 181 ? 14.031 -48.938 -18.953 1 98.06 181 LEU B N 1
ATOM 5970 C CA . LEU B 1 181 ? 13.148 -48.281 -17.984 1 98.06 181 LEU B CA 1
ATOM 5971 C C . LEU B 1 181 ? 13.297 -46.781 -18.047 1 98.06 181 LEU B C 1
ATOM 5973 O O . LEU B 1 181 ? 14.406 -46.25 -17.938 1 98.06 181 LEU B O 1
ATOM 5977 N N . MET B 1 182 ? 12.172 -46.062 -18.281 1 97.44 182 MET B N 1
ATOM 5978 C CA . MET B 1 182 ? 12.234 -44.625 -18.391 1 97.44 182 MET B CA 1
ATOM 5979 C C . MET B 1 182 ? 11.117 -43.969 -17.578 1 97.44 182 MET B C 1
ATOM 5981 O O . MET B 1 182 ? 10.055 -44.562 -17.391 1 97.44 182 MET B O 1
ATOM 5985 N N . HIS B 1 183 ? 11.43 -42.844 -17.047 1 96.94 183 HIS B N 1
ATOM 5986 C CA . HIS B 1 183 ? 10.414 -41.938 -16.531 1 96.94 183 HIS B CA 1
ATOM 5987 C C . HIS B 1 183 ? 10.133 -40.812 -17.516 1 96.94 183 HIS B C 1
ATOM 5989 O O . HIS B 1 183 ? 11.047 -40.312 -18.156 1 96.94 183 HIS B O 1
ATOM 5995 N N . SER B 1 184 ? 8.859 -40.438 -17.594 1 96.25 184 SER B N 1
ATOM 5996 C CA . SER B 1 184 ? 8.477 -39.406 -18.562 1 96.25 184 SER B CA 1
ATOM 5997 C C . SER B 1 184 ? 9.25 -38.094 -18.328 1 96.25 184 SER B C 1
ATOM 5999 O O . SER B 1 184 ? 9.586 -37.406 -19.266 1 96.25 184 SER B O 1
ATOM 6001 N N . ALA B 1 185 ? 9.602 -37.812 -17.062 1 94.44 185 ALA B N 1
ATOM 6002 C CA . ALA B 1 185 ? 10.273 -36.562 -16.703 1 94.44 185 ALA B CA 1
ATOM 6003 C C . ALA B 1 185 ? 11.781 -36.656 -16.906 1 94.44 185 ALA B C 1
ATOM 6005 O O . ALA B 1 185 ? 12.508 -35.688 -16.719 1 94.44 185 ALA B O 1
ATOM 6006 N N . ASN B 1 186 ? 12.258 -37.781 -17.203 1 94.5 186 ASN B N 1
ATOM 6007 C CA . ASN B 1 186 ? 13.656 -38.062 -17.531 1 94.5 186 ASN B CA 1
ATOM 6008 C C . ASN B 1 186 ? 13.781 -39 -18.719 1 94.5 186 ASN B C 1
ATOM 6010 O O . ASN B 1 186 ? 14.141 -40.156 -18.547 1 94.5 186 ASN B O 1
ATOM 6014 N N . TRP B 1 187 ? 13.633 -38.469 -19.859 1 96.94 187 TRP B N 1
ATOM 6015 C CA . TRP B 1 187 ? 13.516 -39.25 -21.094 1 96.94 187 TRP B CA 1
ATOM 6016 C C . TRP B 1 187 ? 14.859 -39.375 -21.797 1 96.94 187 TRP B C 1
ATOM 6018 O O . TRP B 1 187 ? 15.602 -38.406 -21.906 1 96.94 187 TRP B O 1
ATOM 6028 N N . ASP B 1 188 ? 15.234 -40.531 -22.234 1 97.25 188 ASP B N 1
ATOM 6029 C CA . ASP B 1 188 ? 16.406 -40.75 -23.062 1 97.25 188 ASP B CA 1
ATOM 6030 C C . ASP B 1 188 ? 16.078 -40.625 -24.547 1 97.25 188 ASP B C 1
ATOM 6032 O O . ASP B 1 188 ? 15.656 -41.625 -25.172 1 97.25 188 ASP B O 1
ATOM 6036 N N . ASN B 1 189 ? 16.422 -39.562 -25.078 1 95.62 189 ASN B N 1
ATOM 6037 C CA . ASN B 1 189 ? 16.062 -39.25 -26.453 1 95.62 189 ASN B CA 1
ATOM 6038 C C . ASN B 1 189 ? 16.875 -40.094 -27.453 1 95.62 189 ASN B C 1
ATOM 6040 O O . ASN B 1 189 ? 16.547 -40.156 -28.641 1 95.62 189 ASN B O 1
ATOM 6044 N N . THR B 1 190 ? 17.812 -40.812 -27.016 1 96.94 190 THR B N 1
ATOM 6045 C CA . THR B 1 190 ? 18.672 -41.594 -27.906 1 96.94 190 THR B CA 1
ATOM 6046 C C . THR B 1 190 ? 18.125 -43 -28.078 1 96.94 190 THR B C 1
ATOM 6048 O O . THR B 1 190 ? 18.547 -43.75 -28.969 1 96.94 190 THR B O 1
ATOM 6051 N N . TYR B 1 191 ? 17.203 -43.375 -27.234 1 97.44 191 TYR B N 1
ATOM 6052 C CA . TYR B 1 191 ? 16.641 -44.719 -27.312 1 97.44 191 TYR B CA 1
ATOM 6053 C C . TYR B 1 191 ? 15.586 -44.812 -28.422 1 97.44 191 TYR B C 1
ATOM 6055 O O . TYR B 1 191 ? 14.617 -44.031 -28.422 1 97.44 191 TYR B O 1
ATOM 6063 N N . ASP B 1 192 ? 15.727 -45.75 -29.312 1 97.19 192 ASP B N 1
ATOM 6064 C CA . ASP B 1 192 ? 14.742 -46 -30.359 1 97.19 192 ASP B CA 1
ATOM 6065 C C . ASP B 1 192 ? 13.68 -47 -29.906 1 97.19 192 ASP B C 1
ATOM 6067 O O . ASP B 1 192 ? 13.961 -48.156 -29.719 1 97.19 192 ASP B O 1
ATOM 6071 N N . TRP B 1 193 ? 12.523 -46.562 -29.781 1 97.06 193 TRP B N 1
ATOM 6072 C CA . TRP B 1 193 ? 11.453 -47.406 -29.25 1 97.06 193 TRP B CA 1
ATOM 6073 C C . TRP B 1 193 ? 10.508 -47.844 -30.359 1 97.06 193 TRP B C 1
ATOM 6075 O O . TRP B 1 193 ? 9.516 -48.531 -30.094 1 97.06 193 TRP B O 1
ATOM 6085 N N . ALA B 1 194 ? 10.727 -47.469 -31.562 1 96.94 194 ALA B N 1
ATOM 6086 C CA . ALA B 1 194 ? 9.891 -47.906 -32.688 1 96.94 194 ALA B CA 1
ATOM 6087 C C . ALA B 1 194 ? 9.891 -49.406 -32.812 1 96.94 194 ALA B C 1
ATOM 6089 O O . ALA B 1 194 ? 10.93 -50.062 -32.656 1 96.94 194 ALA B O 1
ATOM 6090 N N . ARG B 1 195 ? 8.688 -50 -33.094 1 97.88 195 ARG B N 1
ATOM 6091 C CA . ARG B 1 195 ? 8.461 -51.406 -33.312 1 97.88 195 ARG B CA 1
ATOM 6092 C C . ARG B 1 195 ? 8.828 -52.219 -32.094 1 97.88 195 ARG B C 1
ATOM 6094 O O . ARG B 1 195 ? 9.289 -53.375 -32.219 1 97.88 195 ARG B O 1
ATOM 6101 N N . LYS B 1 196 ? 8.711 -51.625 -30.984 1 98.19 196 LYS B N 1
ATOM 6102 C CA . LYS B 1 196 ? 8.961 -52.344 -29.719 1 98.19 196 LYS B CA 1
ATOM 6103 C C . LYS B 1 196 ? 7.668 -52.594 -28.953 1 98.19 196 LYS B C 1
ATOM 6105 O O . LYS B 1 196 ? 6.629 -52 -29.281 1 98.19 196 LYS B O 1
ATOM 6110 N N . LYS B 1 197 ? 7.766 -53.531 -28 1 98.75 197 LYS B N 1
ATOM 6111 C CA . LYS B 1 197 ? 6.699 -53.719 -27.031 1 98.75 197 LYS B CA 1
ATOM 6112 C C . LYS B 1 197 ? 6.859 -52.75 -25.844 1 98.75 197 LYS B C 1
ATOM 6114 O O . LYS B 1 197 ? 7.82 -52.875 -25.078 1 98.75 197 LYS B O 1
ATOM 6119 N N . VAL B 1 198 ? 5.887 -51.906 -25.734 1 98.75 198 VAL B N 1
ATOM 6120 C CA . VAL B 1 198 ? 6.027 -50.812 -24.797 1 98.75 198 VAL B CA 1
ATOM 6121 C C . VAL B 1 198 ? 4.918 -50.875 -23.75 1 98.75 198 VAL B C 1
ATOM 6123 O O . VAL B 1 198 ? 3.754 -51.094 -24.078 1 98.75 198 VAL B O 1
ATOM 6126 N N . ALA B 1 199 ? 5.246 -50.719 -22.453 1 98.81 199 ALA B N 1
ATOM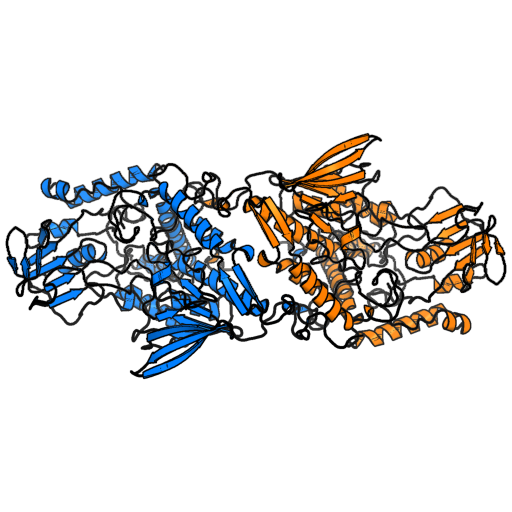 6127 C CA . ALA B 1 199 ? 4.289 -50.469 -21.375 1 98.81 199 ALA B CA 1
ATOM 6128 C C . ALA B 1 199 ? 4.359 -49.031 -20.891 1 98.81 199 ALA B C 1
ATOM 6130 O O . ALA B 1 199 ? 5.445 -48.5 -20.656 1 98.81 199 ALA B O 1
ATOM 6131 N N . VAL B 1 200 ? 3.26 -48.375 -20.797 1 98.69 200 VAL B N 1
ATOM 6132 C CA . VAL B 1 200 ? 3.15 -47.062 -20.188 1 98.69 200 VAL B CA 1
ATOM 6133 C C . VAL B 1 200 ? 2.34 -47.156 -18.891 1 98.69 200 VAL B C 1
ATOM 6135 O O . VAL B 1 200 ? 1.188 -47.625 -18.906 1 98.69 200 VAL B O 1
ATOM 6138 N N . ILE B 1 201 ? 2.924 -46.812 -17.766 1 98.12 201 ILE B N 1
ATOM 6139 C CA . ILE B 1 201 ? 2.252 -46.844 -16.469 1 98.12 201 ILE B CA 1
ATOM 6140 C C . ILE B 1 201 ? 1.743 -45.438 -16.109 1 98.12 201 ILE B C 1
ATOM 6142 O O . ILE B 1 201 ? 2.535 -44.531 -15.875 1 98.12 201 ILE B O 1
ATOM 6146 N N . GLY B 1 202 ? 0.467 -45.344 -16.047 1 95.44 202 GLY B N 1
ATOM 6147 C CA . GLY B 1 202 ? -0.158 -44.062 -15.727 1 95.44 202 GLY B CA 1
ATOM 6148 C C . GLY B 1 202 ? -0.971 -43.5 -16.875 1 95.44 202 GLY B C 1
ATOM 6149 O O . GLY B 1 202 ? -0.622 -43.688 -18.047 1 95.44 202 GLY B O 1
ATOM 6150 N N . ASN B 1 203 ? -2.037 -42.719 -16.531 1 94.81 203 ASN B N 1
ATOM 6151 C CA . ASN B 1 203 ? -2.881 -42.094 -17.531 1 94.81 203 ASN B CA 1
ATOM 6152 C C . ASN B 1 203 ? -3.221 -40.656 -17.141 1 94.81 203 ASN B C 1
ATOM 6154 O O . ASN B 1 203 ? -4.348 -40.188 -17.375 1 94.81 203 ASN B O 1
ATOM 6158 N N . GLY B 1 204 ? -2.266 -40 -16.438 1 91.88 204 GLY B N 1
ATOM 6159 C CA . GLY B 1 204 ? -2.334 -38.562 -16.328 1 91.88 204 GLY B CA 1
ATOM 6160 C C . GLY B 1 204 ? -1.941 -37.844 -17.609 1 91.88 204 GLY B C 1
ATOM 6161 O O . GLY B 1 204 ? -2.021 -38.406 -18.703 1 91.88 204 GLY B O 1
ATOM 6162 N N . ALA B 1 205 ? -1.526 -36.625 -17.438 1 90.94 205 ALA B N 1
ATOM 6163 C CA . ALA B 1 205 ? -1.224 -35.812 -18.609 1 90.94 205 ALA B CA 1
ATOM 6164 C C . ALA B 1 205 ? -0.11 -36.438 -19.453 1 90.94 205 ALA B C 1
ATOM 6166 O O . ALA B 1 205 ? -0.26 -36.625 -20.656 1 90.94 205 ALA B O 1
ATOM 6167 N N . SER B 1 206 ? 1.014 -36.781 -18.812 1 94.5 206 SER B N 1
ATOM 6168 C CA . SER B 1 206 ? 2.137 -37.344 -19.562 1 94.5 206 SER B CA 1
ATOM 6169 C C . SER B 1 206 ? 1.787 -38.719 -20.141 1 94.5 206 SER B C 1
ATOM 6171 O O . SER B 1 206 ? 2.164 -39.031 -21.266 1 94.5 206 SER B O 1
ATOM 6173 N N . GLY B 1 207 ? 1.022 -39.562 -19.391 1 96.31 207 GLY B N 1
ATOM 6174 C CA . GLY B 1 207 ? 0.607 -40.844 -19.891 1 96.31 207 GLY B CA 1
ATOM 6175 C C . GLY B 1 207 ? -0.259 -40.781 -21.141 1 96.31 207 GLY B C 1
ATOM 6176 O O . GLY B 1 207 ? -0.025 -41.469 -22.109 1 96.31 207 GLY B O 1
ATOM 6177 N N . ILE B 1 208 ? -1.173 -39.875 -21.062 1 95.69 208 ILE B N 1
ATOM 6178 C CA . ILE B 1 208 ? -2.094 -39.656 -22.172 1 95.69 208 ILE B CA 1
ATOM 6179 C C . ILE B 1 208 ? -1.317 -39.219 -23.422 1 95.69 208 ILE B C 1
ATOM 6181 O O . ILE B 1 208 ? -1.537 -39.75 -24.516 1 95.69 208 ILE B O 1
ATOM 6185 N N . GLN B 1 209 ? -0.404 -38.406 -23.25 1 96 209 GLN B N 1
ATOM 6186 C CA . GLN B 1 209 ? 0.366 -37.875 -24.375 1 96 209 GLN B CA 1
ATOM 6187 C C . GLN B 1 209 ? 1.336 -38.938 -24.906 1 96 209 GLN B C 1
ATOM 6189 O O . GLN B 1 209 ? 1.496 -39.062 -26.125 1 96 209 GLN B O 1
ATOM 6194 N N . LEU B 1 210 ? 1.913 -39.688 -24.047 1 97.75 210 LEU B N 1
ATOM 6195 C CA . LEU B 1 210 ? 2.85 -40.719 -24.438 1 97.75 210 LEU B CA 1
ATOM 6196 C C . LEU B 1 210 ? 2.148 -41.812 -25.25 1 97.75 210 LEU B C 1
ATOM 6198 O O . LEU B 1 210 ? 2.623 -42.188 -26.328 1 97.75 210 LEU B O 1
ATOM 6202 N N . VAL B 1 211 ? 1.03 -42.25 -24.75 1 98.19 211 VAL B N 1
ATOM 6203 C CA . VAL B 1 211 ? 0.293 -43.344 -25.406 1 98.19 211 VAL B CA 1
ATOM 6204 C C . VAL B 1 211 ? -0.116 -42.875 -26.812 1 98.19 211 VAL B C 1
ATOM 6206 O O . VAL B 1 211 ? 0.09 -43.625 -27.781 1 98.19 211 VAL B O 1
ATOM 6209 N N . THR B 1 212 ? -0.618 -41.719 -26.906 1 96.5 212 THR B N 1
ATOM 6210 C CA . THR B 1 212 ? -1.088 -41.188 -28.172 1 96.5 212 THR B CA 1
ATOM 6211 C C . THR B 1 212 ? 0.064 -41.062 -29.172 1 96.5 212 THR B C 1
ATOM 6213 O O . THR B 1 212 ? -0.079 -41.406 -30.344 1 96.5 212 THR B O 1
ATOM 6216 N N . ALA B 1 213 ? 1.185 -40.594 -28.734 1 97.12 213 ALA B N 1
ATOM 6217 C CA . ALA B 1 213 ? 2.32 -40.312 -29.609 1 97.12 213 ALA B CA 1
ATOM 6218 C C . ALA B 1 213 ? 3.043 -41.594 -30 1 97.12 213 ALA B C 1
ATOM 6220 O O . ALA B 1 213 ? 3.561 -41.719 -31.125 1 97.12 213 ALA B O 1
ATOM 6221 N N . MET B 1 214 ? 3.059 -42.625 -29.141 1 98.25 214 MET B N 1
ATOM 6222 C CA . MET B 1 214 ? 3.904 -43.781 -29.344 1 98.25 214 MET B CA 1
ATOM 6223 C C . MET B 1 214 ? 3.129 -44.906 -30.047 1 98.25 214 MET B C 1
ATOM 6225 O O . MET B 1 214 ? 3.715 -45.719 -30.766 1 98.25 214 MET B O 1
ATOM 6229 N N . GLN B 1 215 ? 1.87 -44.938 -29.906 1 98.25 215 GLN B N 1
ATOM 6230 C CA . GLN B 1 215 ? 1.022 -46.031 -30.375 1 98.25 215 GLN B CA 1
ATOM 6231 C C . GLN B 1 215 ? 1.235 -46.312 -31.859 1 98.25 215 GLN B C 1
ATOM 6233 O O . GLN B 1 215 ? 1.423 -47.469 -32.281 1 98.25 215 GLN B O 1
ATOM 6238 N N . PRO B 1 216 ? 1.287 -45.25 -32.688 1 98 216 PRO B N 1
ATOM 6239 C CA . PRO B 1 216 ? 1.376 -45.531 -34.125 1 98 216 PRO B CA 1
ATOM 6240 C C . PRO B 1 216 ? 2.686 -46.188 -34.531 1 98 216 PRO B C 1
ATOM 6242 O O . PRO B 1 216 ? 2.775 -46.781 -35.625 1 98 216 PRO B O 1
ATOM 6245 N N . LYS B 1 217 ? 3.639 -46.188 -33.656 1 97.88 217 LYS B N 1
ATOM 6246 C CA . LYS B 1 217 ? 4.961 -46.625 -34.094 1 97.88 217 LYS B CA 1
ATOM 6247 C C . LYS B 1 217 ? 5.406 -47.844 -33.281 1 97.88 217 LYS B C 1
ATOM 6249 O O . LYS B 1 217 ? 6.34 -48.562 -33.688 1 97.88 217 LYS B O 1
ATOM 6254 N N . ALA B 1 218 ? 4.766 -48.156 -32.219 1 98.25 218 ALA B N 1
ATOM 6255 C CA . ALA B 1 218 ? 5.109 -49.281 -31.375 1 98.25 218 ALA B CA 1
ATOM 6256 C C . ALA B 1 218 ? 4.57 -50.594 -31.969 1 98.25 218 ALA B C 1
ATOM 6258 O O . ALA B 1 218 ? 3.588 -50.562 -32.719 1 98.25 218 ALA B O 1
ATOM 6259 N N . ASP B 1 219 ? 5.254 -51.719 -31.703 1 98.44 219 ASP B N 1
ATOM 6260 C CA . ASP B 1 219 ? 4.727 -53 -32.094 1 98.44 219 ASP B CA 1
ATOM 6261 C C . ASP B 1 219 ? 3.512 -53.375 -31.234 1 98.44 219 ASP B C 1
ATOM 6263 O O . ASP B 1 219 ? 2.539 -53.938 -31.75 1 98.44 219 ASP B O 1
ATOM 6267 N N . LYS B 1 220 ? 3.645 -53.125 -30.016 1 98.5 220 LYS B N 1
ATOM 6268 C CA . LYS B 1 220 ? 2.594 -53.312 -29.016 1 98.5 220 LYS B CA 1
ATOM 6269 C C . LYS B 1 220 ? 2.707 -52.281 -27.891 1 98.5 220 LYS B C 1
ATOM 6271 O O . LYS B 1 220 ? 3.811 -51.969 -27.438 1 98.5 220 LYS B O 1
ATOM 6276 N N . LEU B 1 221 ? 1.585 -51.75 -27.516 1 98.75 221 LEU B N 1
ATOM 6277 C CA . LEU B 1 221 ? 1.569 -50.781 -26.422 1 98.75 221 LEU B CA 1
ATOM 6278 C C . LEU B 1 221 ? 0.471 -51.125 -25.406 1 98.75 221 LEU B C 1
ATOM 6280 O O . LEU B 1 221 ? -0.68 -51.344 -25.797 1 98.75 221 LEU B O 1
ATOM 6284 N N . VAL B 1 222 ? 0.812 -51.25 -24.125 1 98.75 222 VAL B N 1
ATOM 6285 C CA . VAL B 1 222 ? -0.155 -51.5 -23.047 1 98.75 222 VAL B CA 1
ATOM 6286 C C . VAL B 1 222 ? -0.12 -50.344 -22.062 1 98.75 222 VAL B C 1
ATOM 6288 O O . VAL B 1 222 ? 0.943 -50 -21.547 1 98.75 222 VAL B O 1
ATOM 6291 N N . ASN B 1 223 ? -1.228 -49.75 -21.859 1 98.5 223 ASN B N 1
ATOM 6292 C CA . ASN B 1 223 ? -1.356 -48.688 -20.859 1 98.5 223 ASN B CA 1
ATOM 6293 C C . ASN B 1 223 ? -1.915 -49.219 -19.547 1 98.5 223 ASN B C 1
ATOM 6295 O O . ASN B 1 223 ? -3.068 -49.656 -19.484 1 98.5 223 ASN B O 1
ATOM 6299 N N . TYR B 1 224 ? -1.052 -49.219 -18.547 1 97.94 224 TYR B N 1
ATOM 6300 C CA . TYR B 1 224 ? -1.479 -49.625 -17.203 1 97.94 224 TYR B CA 1
ATOM 6301 C C . TYR B 1 224 ? -2.059 -48.438 -16.422 1 97.94 224 TYR B C 1
ATOM 6303 O O . TYR B 1 224 ? -1.424 -47.406 -16.312 1 97.94 224 TYR B O 1
ATOM 6311 N N . MET B 1 225 ? -3.232 -48.594 -15.953 1 93.94 225 MET B N 1
ATOM 6312 C CA . MET B 1 225 ? -3.867 -47.5 -15.227 1 93.94 225 MET B CA 1
ATOM 6313 C C . MET B 1 225 ? -4.629 -48 -14.016 1 93.94 225 MET B C 1
ATOM 6315 O O . MET B 1 225 ? -5.012 -49.188 -13.969 1 93.94 225 MET B O 1
ATOM 6319 N N . ARG B 1 226 ? -4.844 -47.156 -13.039 1 89.25 226 ARG B N 1
ATOM 6320 C CA . ARG B 1 226 ? -5.516 -47.531 -11.797 1 89.25 226 ARG B CA 1
ATOM 6321 C C . ARG B 1 226 ? -6.867 -46.844 -11.672 1 89.25 226 ARG B C 1
ATOM 6323 O O . ARG B 1 226 ? -7.762 -47.344 -10.977 1 89.25 226 ARG B O 1
ATOM 6330 N N . GLN B 1 227 ? -6.988 -45.625 -12.289 1 89.44 227 GLN B N 1
ATOM 6331 C CA . GLN B 1 227 ? -8.227 -44.844 -12.25 1 89.44 227 GLN B CA 1
ATOM 6332 C C . GLN B 1 227 ? -8.547 -44.25 -13.617 1 89.44 227 GLN B C 1
ATOM 6334 O O . GLN B 1 227 ? -7.637 -43.875 -14.367 1 89.44 227 GLN B O 1
ATOM 6339 N N . PRO B 1 228 ? -9.836 -44.188 -13.867 1 92.31 228 PRO B N 1
ATOM 6340 C CA . PRO B 1 228 ? -10.18 -43.5 -15.117 1 92.31 228 PRO B CA 1
ATOM 6341 C C . PRO B 1 228 ? -9.891 -42.031 -15.07 1 92.31 228 PRO B C 1
ATOM 6343 O O . PRO B 1 228 ? -9.617 -41.469 -14 1 92.31 228 PRO B O 1
ATOM 6346 N N . THR B 1 229 ? -9.836 -41.406 -16.172 1 92.25 229 THR B N 1
ATOM 6347 C CA . THR B 1 229 ? -9.602 -40 -16.281 1 92.25 229 THR B CA 1
ATOM 6348 C C . THR B 1 229 ? -10.531 -39.344 -17.312 1 92.25 229 THR B C 1
ATOM 6350 O O . THR B 1 229 ? -10.977 -40.031 -18.25 1 92.25 229 THR B O 1
ATOM 6353 N N . TRP B 1 230 ? -10.875 -38.125 -17.078 1 92.44 230 TRP B N 1
ATOM 6354 C CA . TRP B 1 230 ? -11.695 -37.375 -18.031 1 92.44 230 TRP B CA 1
ATOM 6355 C C . TRP B 1 230 ? -10.867 -36.906 -19.219 1 92.44 230 TRP B C 1
ATOM 6357 O O . TRP B 1 230 ? -9.734 -36.438 -19.047 1 92.44 230 TRP B O 1
ATOM 6367 N N . ILE B 1 231 ? -11.367 -37.125 -20.375 1 91.06 231 ILE B N 1
ATOM 6368 C CA . ILE B 1 231 ? -10.852 -36.5 -21.594 1 91.06 231 ILE B CA 1
ATOM 6369 C C . ILE B 1 231 ? -11.742 -35.312 -21.969 1 91.06 231 ILE B C 1
ATOM 6371 O O . ILE B 1 231 ? -12.922 -35.5 -22.297 1 91.06 231 ILE B O 1
ATOM 6375 N N . SER B 1 232 ? -11.18 -34.156 -21.969 1 85.31 232 SER B N 1
ATOM 6376 C CA . SER B 1 232 ? -11.969 -32.938 -22.016 1 85.31 232 SER B CA 1
ATOM 6377 C C . SER B 1 232 ? -12.156 -32.469 -23.453 1 85.31 232 SER B C 1
ATOM 6379 O O . SER B 1 232 ? -11.469 -32.938 -24.375 1 85.31 232 SER B O 1
ATOM 6381 N N . VAL B 1 233 ? -13.18 -31.625 -23.516 1 77.88 233 VAL B N 1
ATOM 6382 C CA . VAL B 1 233 ? -13.297 -30.812 -24.719 1 77.88 233 VAL B CA 1
ATOM 6383 C C . VAL B 1 233 ? -12.328 -29.625 -24.641 1 77.88 233 VAL B C 1
ATOM 6385 O O . VAL B 1 233 ? -11.836 -29.297 -23.562 1 77.88 233 VAL B O 1
ATOM 6388 N N . ASN B 1 234 ? -12.023 -29.188 -25.703 1 66.88 234 ASN B N 1
ATOM 6389 C CA . ASN B 1 234 ? -11.102 -28.062 -25.703 1 66.88 234 ASN B CA 1
ATOM 6390 C C . ASN B 1 234 ? -11.695 -26.859 -24.984 1 66.88 234 ASN B C 1
ATOM 6392 O O . ASN B 1 234 ? -12.914 -26.719 -24.891 1 66.88 234 ASN B O 1
ATOM 6396 N N . PHE B 1 235 ? -10.969 -26.141 -24.141 1 59.75 235 PHE B N 1
ATOM 6397 C CA . PHE B 1 235 ? -11.367 -24.969 -23.359 1 59.75 235 PHE B CA 1
ATOM 6398 C C . PHE B 1 235 ? -12.234 -24.031 -24.188 1 59.75 235 PHE B C 1
ATOM 6400 O O . PHE B 1 235 ? -13.25 -23.516 -23.703 1 59.75 235 PHE B O 1
ATOM 6407 N N . LEU B 1 236 ? -11.812 -23.594 -25.234 1 61.38 236 LEU B N 1
ATOM 6408 C CA . LEU B 1 236 ? -12.539 -22.656 -26.078 1 61.38 236 LEU B CA 1
ATOM 6409 C C . LEU B 1 236 ? -13.258 -23.375 -27.203 1 61.38 236 LEU B C 1
ATOM 6411 O O . LEU B 1 236 ? -12.781 -23.406 -28.344 1 61.38 236 LEU B O 1
ATOM 6415 N N . VAL B 1 237 ? -14.32 -24 -26.625 1 60 237 VAL B N 1
ATOM 6416 C CA . VAL B 1 237 ? -15.062 -24.828 -27.562 1 60 237 VAL B CA 1
ATOM 6417 C C . VAL B 1 237 ? -15.391 -24.016 -28.828 1 60 237 VAL B C 1
ATOM 6419 O O . VAL B 1 237 ? -15.375 -24.547 -29.938 1 60 237 VAL B O 1
ATOM 6422 N N . GLU B 1 238 ? -15.586 -22.719 -28.453 1 59.66 238 GLU B N 1
ATOM 6423 C CA . GLU B 1 238 ? -15.953 -21.875 -29.578 1 59.66 238 GLU B CA 1
ATOM 6424 C C . GLU B 1 238 ? -14.789 -21.719 -30.547 1 59.66 238 GLU B C 1
ATOM 6426 O O . GLU B 1 238 ? -15 -21.562 -31.766 1 59.66 238 GLU B O 1
ATOM 6431 N N . LYS B 1 239 ? -13.641 -21.844 -29.969 1 61.59 239 LYS B N 1
ATOM 6432 C CA . LYS B 1 239 ? -12.469 -21.609 -30.812 1 61.59 239 LYS B CA 1
ATOM 6433 C C . LYS B 1 239 ? -11.859 -22.922 -31.297 1 61.59 239 LYS B C 1
ATOM 6435 O O . LYS B 1 239 ? -11.062 -22.938 -32.219 1 61.59 239 LYS B O 1
ATOM 6440 N N . ALA B 1 240 ? -12.203 -23.953 -30.641 1 62.31 240 ALA B N 1
ATOM 6441 C CA . ALA B 1 240 ? -11.828 -25.297 -31.094 1 62.31 240 ALA B CA 1
ATOM 6442 C C . ALA B 1 240 ? -13.016 -26.25 -31.031 1 62.31 240 ALA B C 1
ATOM 6444 O O . ALA B 1 240 ? -13.008 -27.203 -30.234 1 62.31 240 ALA B O 1
ATOM 6445 N N . PRO B 1 241 ? -14.109 -25.891 -31.734 1 54.69 241 PRO B N 1
ATOM 6446 C CA . PRO B 1 241 ? -15.398 -26.562 -31.578 1 54.69 241 PRO B CA 1
ATOM 6447 C C . PRO B 1 241 ? -15.297 -28.078 -31.719 1 54.69 241 PRO B C 1
ATOM 6449 O O . PRO B 1 241 ? -16.125 -28.812 -31.172 1 54.69 241 PRO B O 1
ATOM 6452 N N . ASP B 1 242 ? -14.328 -28.531 -32.531 1 55.97 242 ASP B N 1
ATOM 6453 C CA . ASP B 1 242 ? -14.359 -29.969 -32.781 1 55.97 242 ASP B CA 1
ATOM 6454 C C . ASP B 1 242 ? -13.359 -30.688 -31.891 1 55.97 242 ASP B C 1
ATOM 6456 O O . ASP B 1 242 ? -13.094 -31.875 -32.094 1 55.97 242 ASP B O 1
ATOM 6460 N N . GLY B 1 243 ? -12.867 -30.016 -30.859 1 60.22 243 GLY B N 1
ATOM 6461 C CA . GLY B 1 243 ? -11.938 -30.641 -29.922 1 60.22 243 GLY B CA 1
ATOM 6462 C C . GLY B 1 243 ? -10.594 -30.953 -30.547 1 60.22 243 GLY B C 1
ATOM 6463 O O . GLY B 1 243 ? -9.766 -31.625 -29.938 1 60.22 243 GLY B O 1
ATOM 6464 N N . VAL B 1 244 ? -10.438 -30.516 -31.719 1 73.19 244 VAL B N 1
ATOM 6465 C CA . VAL B 1 244 ? -9.234 -30.875 -32.469 1 73.19 244 VAL B CA 1
ATOM 6466 C C . VAL B 1 244 ? -8.188 -29.766 -32.312 1 73.19 244 VAL B C 1
ATOM 6468 O O . VAL B 1 244 ? -8.531 -28.578 -32.344 1 73.19 244 VAL B O 1
ATOM 6471 N N . ASN B 1 245 ? -6.965 -30.188 -32.062 1 86.56 245 ASN B N 1
ATOM 6472 C CA . ASN B 1 245 ? -5.844 -29.25 -32.062 1 86.56 245 ASN B CA 1
ATOM 6473 C C . ASN B 1 245 ? -5.555 -28.703 -33.469 1 86.56 245 ASN B C 1
ATOM 6475 O O . ASN B 1 245 ? -4.852 -29.359 -34.25 1 86.56 245 ASN B O 1
ATOM 6479 N N . ARG B 1 246 ? -5.992 -27.531 -33.688 1 84.75 246 ARG B N 1
ATOM 6480 C CA . ARG B 1 246 ? -5.926 -27 -35.062 1 84.75 246 ARG B CA 1
ATOM 6481 C C . ARG B 1 246 ? -4.656 -26.188 -35.25 1 84.75 246 ARG B C 1
ATOM 6483 O O . ARG B 1 246 ? -4.203 -25.484 -34.344 1 84.75 246 ARG B O 1
ATOM 6490 N N . GLU B 1 247 ? -4.191 -26.281 -36.5 1 91.69 247 GLU B N 1
ATOM 6491 C CA . GLU B 1 247 ? -3.07 -25.438 -36.906 1 91.69 247 GLU B CA 1
ATOM 6492 C C . GLU B 1 247 ? -3.531 -24.031 -37.281 1 91.69 247 GLU B C 1
ATOM 6494 O O . GLU B 1 247 ? -4.602 -23.859 -37.844 1 91.69 247 GLU B O 1
ATOM 6499 N N . TYR B 1 248 ? -2.752 -23.094 -36.938 1 93.56 248 TYR B N 1
ATOM 6500 C CA . TYR B 1 248 ? -3.006 -21.734 -37.375 1 93.56 248 TYR B CA 1
ATOM 6501 C C . TYR B 1 248 ? -2.553 -21.547 -38.812 1 93.56 248 TYR B C 1
ATOM 6503 O O . TYR B 1 248 ? -1.502 -22.062 -39.219 1 93.56 248 TYR B O 1
ATOM 6511 N N . THR B 1 249 ? -3.33 -20.812 -39.594 1 95.31 249 THR B N 1
ATOM 6512 C CA . THR B 1 249 ? -2.969 -20.562 -41 1 95.31 249 THR B CA 1
ATOM 6513 C C . THR B 1 249 ? -1.896 -19.469 -41.094 1 95.31 249 THR B C 1
ATOM 6515 O O . THR B 1 249 ? -1.696 -18.719 -40.125 1 95.31 249 THR B O 1
ATOM 6518 N N . GLU B 1 250 ? -1.216 -19.562 -42.219 1 96.81 250 GLU B N 1
ATOM 6519 C CA . GLU B 1 250 ? -0.234 -18.5 -42.406 1 96.81 250 GLU B CA 1
ATOM 6520 C C . GLU B 1 250 ? -0.901 -17.125 -42.469 1 96.81 250 GLU B C 1
ATOM 6522 O O . GLU B 1 250 ? -0.315 -16.141 -42.031 1 96.81 250 GLU B O 1
ATOM 6527 N N . GLU B 1 251 ? -2.086 -17.047 -42.906 1 97.06 251 GLU B N 1
ATOM 6528 C CA . GLU B 1 251 ? -2.828 -15.789 -42.938 1 97.06 251 GLU B CA 1
ATOM 6529 C C . GLU B 1 251 ? -3.076 -15.266 -41.531 1 97.06 251 GLU B C 1
ATOM 6531 O O . GLU B 1 251 ? -2.939 -14.062 -41.281 1 97.06 251 GLU B O 1
ATOM 6536 N N . GLN B 1 252 ? -3.471 -16.109 -40.625 1 95.12 252 GLN B N 1
ATOM 6537 C CA . GLN B 1 252 ? -3.678 -15.727 -39.25 1 95.12 252 GLN B CA 1
ATOM 6538 C C . GLN B 1 252 ? -2.383 -15.219 -38.625 1 95.12 252 GLN B C 1
ATOM 6540 O O . GLN B 1 252 ? -2.369 -14.156 -38 1 95.12 252 GLN B O 1
ATOM 6545 N N . ARG B 1 253 ? -1.355 -15.914 -38.812 1 97.56 253 ARG B N 1
ATOM 6546 C CA . ARG B 1 253 ? -0.063 -15.547 -38.25 1 97.56 253 ARG B CA 1
ATOM 6547 C C . ARG B 1 253 ? 0.425 -14.219 -38.812 1 97.56 253 ARG B C 1
ATOM 6549 O O . ARG B 1 253 ? 0.938 -13.375 -38.094 1 97.56 253 ARG B O 1
ATOM 6556 N N . GLN B 1 254 ? 0.24 -14.055 -40.156 1 97.81 254 GLN B N 1
ATOM 6557 C CA . GLN B 1 254 ? 0.619 -12.797 -40.781 1 97.81 254 GLN B CA 1
ATOM 6558 C C . GLN B 1 254 ? -0.175 -11.625 -40.219 1 97.81 254 GLN B C 1
ATOM 6560 O O . GLN B 1 254 ? 0.375 -10.547 -40 1 97.81 254 GLN B O 1
ATOM 6565 N N . LEU B 1 255 ? -1.404 -11.844 -40 1 97.62 255 LEU B N 1
ATOM 6566 C CA . LEU B 1 255 ? -2.248 -10.828 -39.375 1 97.62 255 LEU B CA 1
ATOM 6567 C C . LEU B 1 255 ? -1.699 -10.406 -38.031 1 97.62 255 LEU B C 1
ATOM 6569 O O . LEU B 1 255 ? -1.604 -9.219 -37.719 1 97.62 255 LEU B O 1
ATOM 6573 N N . TRP B 1 256 ? -1.341 -11.352 -37.25 1 97.38 256 TRP B N 1
ATOM 6574 C CA . TRP B 1 256 ? -0.866 -11.07 -35.906 1 97.38 256 TRP B CA 1
ATOM 6575 C C . TRP B 1 256 ? 0.52 -10.43 -35.938 1 97.38 256 TRP B C 1
ATOM 6577 O O . TRP B 1 256 ? 0.853 -9.609 -35.062 1 97.38 256 TRP B O 1
ATOM 6587 N N . ARG B 1 257 ? 1.322 -10.758 -36.938 1 97.19 257 ARG B N 1
ATOM 6588 C CA . ARG B 1 257 ? 2.627 -10.125 -37.094 1 97.19 257 ARG B CA 1
ATOM 6589 C C . ARG B 1 257 ? 2.479 -8.641 -37.438 1 97.19 257 ARG B C 1
ATOM 6591 O O . ARG B 1 257 ? 3.236 -7.809 -36.938 1 97.19 257 ARG B O 1
ATOM 6598 N N . GLU B 1 258 ? 1.521 -8.344 -38.219 1 96.81 258 GLU B N 1
ATOM 6599 C CA . GLU B 1 258 ? 1.402 -7.008 -38.781 1 96.81 258 GLU B CA 1
ATOM 6600 C C . GLU B 1 258 ? 0.493 -6.121 -37.938 1 96.81 258 GLU B C 1
ATOM 6602 O O . GLU B 1 258 ? 0.559 -4.891 -38.031 1 96.81 258 GLU B O 1
ATOM 6607 N N . ASN B 1 259 ? -0.373 -6.719 -37.219 1 96.75 259 ASN B N 1
ATOM 6608 C CA . ASN B 1 259 ? -1.353 -5.965 -36.469 1 96.75 259 ASN B CA 1
ATOM 6609 C C . ASN B 1 259 ? -1.328 -6.367 -34.969 1 96.75 259 ASN B C 1
ATOM 6611 O O . ASN B 1 259 ? -2.156 -7.168 -34.531 1 96.75 259 ASN B O 1
ATOM 6615 N N . PRO B 1 260 ? -0.587 -5.676 -34.25 1 95.5 260 PRO B N 1
ATOM 6616 C CA . PRO B 1 260 ? -0.466 -6.004 -32.812 1 95.5 260 PRO B CA 1
ATOM 6617 C C . PRO B 1 260 ? -1.799 -5.926 -32.094 1 95.5 260 PRO B C 1
ATOM 6619 O O . PRO B 1 260 ? -2.018 -6.664 -31.125 1 95.5 260 PRO B O 1
ATOM 6622 N N . GLN B 1 261 ? -2.688 -5.07 -32.5 1 96.5 261 GLN B N 1
ATOM 6623 C CA . GLN B 1 261 ? -4 -4.977 -31.875 1 96.5 261 GLN B CA 1
ATOM 6624 C C . GLN B 1 261 ? -4.797 -6.266 -32.062 1 96.5 261 GLN B C 1
ATOM 6626 O O . GLN B 1 261 ? -5.512 -6.699 -31.172 1 96.5 261 GLN B O 1
ATOM 6631 N N . ALA B 1 262 ? -4.711 -6.828 -33.281 1 97 262 ALA B N 1
ATOM 6632 C CA . ALA B 1 262 ? -5.426 -8.07 -33.531 1 97 262 ALA B CA 1
ATOM 6633 C C . ALA B 1 262 ? -4.93 -9.195 -32.625 1 97 262 ALA B C 1
ATOM 6635 O O . ALA B 1 262 ? -5.727 -9.992 -32.125 1 97 262 ALA B O 1
ATOM 6636 N N . LEU B 1 263 ? -3.656 -9.281 -32.469 1 97.25 263 LEU B N 1
ATOM 6637 C CA . LEU B 1 263 ? -3.088 -10.281 -31.562 1 97.25 263 LEU B CA 1
ATOM 6638 C C . LEU B 1 263 ? -3.543 -10.031 -30.125 1 97.25 263 LEU B C 1
ATOM 6640 O O . LEU B 1 263 ? -3.92 -10.969 -29.422 1 97.25 263 LEU B O 1
ATOM 6644 N N . PHE B 1 264 ? -3.504 -8.773 -29.75 1 96.94 264 PHE B N 1
ATOM 6645 C CA . PHE B 1 264 ? -3.955 -8.391 -28.422 1 96.94 264 PHE B CA 1
ATOM 6646 C C . PHE B 1 264 ? -5.395 -8.828 -28.188 1 96.94 264 PHE B C 1
ATOM 6648 O O . PHE B 1 264 ? -5.707 -9.43 -27.156 1 96.94 264 PHE B O 1
ATOM 6655 N N . ASP B 1 265 ? -6.234 -8.562 -29.125 1 96.62 265 ASP B N 1
ATOM 6656 C CA . ASP B 1 265 ? -7.652 -8.891 -28.984 1 96.62 265 ASP B CA 1
ATOM 6657 C C . ASP B 1 265 ? -7.859 -10.398 -28.891 1 96.62 265 ASP B C 1
ATOM 6659 O O . ASP B 1 265 ? -8.672 -10.867 -28.094 1 96.62 265 ASP B O 1
ATOM 6663 N N . TYR B 1 266 ? -7.164 -11.125 -29.688 1 94.62 266 TYR B N 1
ATOM 6664 C CA . TYR B 1 266 ? -7.27 -12.578 -29.656 1 94.62 266 TYR B CA 1
ATOM 6665 C C . TYR B 1 266 ? -6.812 -13.125 -28.312 1 94.62 266 TYR B C 1
ATOM 6667 O O . TYR B 1 266 ? -7.496 -13.953 -27.703 1 94.62 266 TYR B O 1
ATOM 6675 N N . ARG B 1 267 ? -5.691 -12.68 -27.844 1 96 267 ARG B N 1
ATOM 6676 C CA . ARG B 1 267 ? -5.156 -13.133 -26.562 1 96 267 ARG B CA 1
ATOM 6677 C C . ARG B 1 267 ? -6.09 -12.766 -25.406 1 96 267 ARG B C 1
ATOM 6679 O O . ARG B 1 267 ? -6.289 -13.555 -24.484 1 96 267 ARG B O 1
ATOM 6686 N N . ARG B 1 268 ? -6.602 -11.547 -25.469 1 95.5 268 ARG B N 1
ATOM 6687 C CA . ARG B 1 268 ? -7.52 -11.117 -24.422 1 95.5 268 ARG B CA 1
ATOM 6688 C C . ARG B 1 268 ? -8.75 -12.008 -24.359 1 95.5 268 ARG B C 1
ATOM 6690 O O . ARG B 1 268 ? -9.211 -12.391 -23.281 1 95.5 268 ARG B O 1
ATOM 6697 N N . GLU B 1 269 ? -9.273 -12.289 -25.531 1 92.25 269 GLU B N 1
ATOM 6698 C CA . GLU B 1 269 ? -10.438 -13.18 -25.609 1 92.25 269 GLU B CA 1
ATOM 6699 C C . GLU B 1 269 ? -10.109 -14.555 -25.031 1 92.25 269 GLU B C 1
ATOM 6701 O O . GLU B 1 269 ? -10.922 -15.148 -24.328 1 92.25 269 GLU B O 1
ATOM 6706 N N . LEU B 1 270 ? -9.008 -15.047 -25.391 1 91.25 270 LEU B N 1
ATOM 6707 C CA . LEU B 1 270 ? -8.562 -16.344 -24.875 1 91.25 270 LEU B CA 1
ATOM 6708 C C . LEU B 1 270 ? -8.414 -16.312 -23.359 1 91.25 270 LEU B C 1
ATOM 6710 O O . LEU B 1 270 ? -8.852 -17.234 -22.672 1 91.25 270 LEU B O 1
ATOM 6714 N N . GLU B 1 271 ? -7.824 -15.25 -22.875 1 93 271 GLU B N 1
ATOM 6715 C CA . GLU B 1 271 ? -7.621 -15.102 -21.438 1 93 271 GLU B CA 1
ATOM 6716 C C . GLU B 1 271 ? -8.953 -15.094 -20.688 1 93 271 GLU B C 1
ATOM 6718 O O . GLU B 1 271 ? -9.078 -15.727 -19.641 1 93 271 GLU B O 1
ATOM 6723 N N . LYS B 1 272 ? -9.891 -14.398 -21.188 1 92.75 272 LYS B N 1
ATOM 6724 C CA . LYS B 1 272 ? -11.219 -14.359 -20.562 1 92.75 272 LYS B CA 1
ATOM 6725 C C . LYS B 1 272 ? -11.836 -15.75 -20.5 1 92.75 272 LYS B C 1
ATOM 6727 O O . LYS B 1 272 ? -12.398 -16.141 -19.484 1 92.75 272 LYS B O 1
ATOM 6732 N N . SER B 1 273 ? -11.688 -16.469 -21.578 1 90.06 273 SER B N 1
ATOM 6733 C CA . SER B 1 273 ? -12.266 -17.797 -21.672 1 90.06 273 SER B CA 1
ATOM 6734 C C . SER B 1 273 ? -11.578 -18.766 -20.703 1 90.06 273 SER B C 1
ATOM 6736 O O . SER B 1 273 ? -12.242 -19.562 -20.031 1 90.06 273 SER B O 1
ATOM 6738 N N . ILE B 1 274 ? -10.312 -18.703 -20.656 1 91.69 274 ILE B N 1
ATOM 6739 C CA . ILE B 1 274 ? -9.547 -19.562 -19.766 1 91.69 274 ILE B CA 1
ATOM 6740 C C . ILE B 1 274 ? -9.875 -19.25 -18.312 1 91.69 274 ILE B C 1
ATOM 6742 O O . ILE B 1 274 ? -10.039 -20.172 -17.5 1 91.69 274 ILE B O 1
ATOM 6746 N N . ASN B 1 275 ? -10.016 -17.953 -18.016 1 94.5 275 ASN B N 1
ATOM 6747 C CA . ASN B 1 275 ? -10.352 -17.547 -16.656 1 94.5 275 ASN B CA 1
ATOM 6748 C C . ASN B 1 275 ? -11.758 -17.984 -16.266 1 94.5 275 ASN B C 1
ATOM 6750 O O . ASN B 1 275 ? -12.031 -18.266 -15.094 1 94.5 275 ASN B O 1
ATOM 6754 N N . ALA B 1 276 ? -12.641 -18.062 -17.25 1 92.94 276 ALA B N 1
ATOM 6755 C CA . ALA B 1 276 ? -14.031 -18.469 -17.016 1 92.94 276 ALA B CA 1
ATOM 6756 C C . ALA B 1 276 ? -14.102 -19.922 -16.531 1 92.94 276 ALA B C 1
ATOM 6758 O O . ALA B 1 276 ? -15.078 -20.312 -15.891 1 92.94 276 ALA B O 1
ATOM 6759 N N . PHE B 1 277 ? -13.086 -20.641 -16.797 1 91.56 277 PHE B N 1
ATOM 6760 C CA . PHE B 1 277 ? -13.062 -22.047 -16.438 1 91.56 277 PHE B CA 1
ATOM 6761 C C . PHE B 1 277 ? -13.125 -22.25 -14.938 1 91.56 277 PHE B C 1
ATOM 6763 O O . PHE B 1 277 ? -13.539 -23.297 -14.453 1 91.56 277 PHE B O 1
ATOM 6770 N N . PHE B 1 278 ? -12.781 -21.266 -14.141 1 95.5 278 PHE B N 1
ATOM 6771 C CA . PHE B 1 278 ? -12.922 -21.312 -12.695 1 95.5 278 PHE B CA 1
ATOM 6772 C C . PHE B 1 278 ? -14.367 -21.609 -12.305 1 95.5 278 PHE B C 1
ATOM 6774 O O . PHE B 1 278 ? -14.625 -22.391 -11.398 1 95.5 278 PHE B O 1
ATOM 6781 N N . PHE B 1 279 ? -15.188 -21.031 -12.969 1 95.06 279 PHE B N 1
ATOM 6782 C CA . PHE B 1 279 ? -16.594 -21.141 -12.602 1 95.06 279 PHE B CA 1
ATOM 6783 C C . PHE B 1 279 ? -17.141 -22.516 -12.984 1 95.06 279 PHE B C 1
ATOM 6785 O O . PHE B 1 279 ? -18.094 -23 -12.367 1 95.06 279 PHE B O 1
ATOM 6792 N N . VAL B 1 280 ? -16.5 -23.141 -13.922 1 92.69 280 VAL B N 1
ATOM 6793 C CA . VAL B 1 280 ? -16.812 -24.531 -14.25 1 92.69 280 VAL B CA 1
ATOM 6794 C C . VAL B 1 280 ? -16.406 -25.438 -13.086 1 92.69 280 VAL B C 1
ATOM 6796 O O . VAL B 1 280 ? -17 -26.5 -12.898 1 92.69 280 VAL B O 1
ATOM 6799 N N . MET B 1 281 ? -15.445 -25 -12.297 1 95.06 281 MET B N 1
ATOM 6800 C CA . MET B 1 281 ? -14.945 -25.812 -11.195 1 95.06 281 MET B CA 1
ATOM 6801 C C . MET B 1 281 ? -15.766 -25.578 -9.93 1 95.06 281 MET B C 1
ATOM 6803 O O . MET B 1 281 ? -15.578 -26.266 -8.922 1 95.06 281 MET B O 1
ATOM 6807 N N . CYS B 1 282 ? -16.656 -24.625 -9.914 1 96.5 282 CYS B N 1
ATOM 6808 C CA . CYS B 1 282 ? -17.516 -24.359 -8.773 1 96.5 282 CYS B CA 1
ATOM 6809 C C . CYS B 1 282 ? -18.75 -25.266 -8.781 1 96.5 282 CYS B C 1
ATOM 6811 O O . CYS B 1 282 ? -19.5 -25.266 -9.75 1 96.5 282 CYS B O 1
ATOM 6813 N N . LEU B 1 283 ? -19 -25.906 -7.727 1 96.44 283 LEU B N 1
ATOM 6814 C CA . LEU B 1 283 ? -20.031 -26.938 -7.645 1 96.44 283 LEU B CA 1
ATOM 6815 C C . LEU B 1 283 ? -21.406 -26.344 -7.855 1 96.44 283 LEU B C 1
ATOM 6817 O O . LEU B 1 283 ? -22.281 -26.984 -8.445 1 96.44 283 LEU B O 1
ATOM 6821 N N . ASP B 1 284 ? -21.562 -25.156 -7.406 1 93.62 284 ASP B N 1
ATOM 6822 C CA . ASP B 1 284 ? -22.906 -24.562 -7.438 1 93.62 284 ASP B CA 1
ATOM 6823 C C . ASP B 1 284 ? -23.125 -23.781 -8.727 1 93.62 284 ASP B C 1
ATOM 6825 O O . ASP B 1 284 ? -24.188 -23.172 -8.914 1 93.62 284 ASP B O 1
ATOM 6829 N N . HIS B 1 285 ? -22.234 -23.766 -9.586 1 95.06 285 HIS B N 1
ATOM 6830 C CA . HIS B 1 285 ? -22.375 -23.031 -10.844 1 95.06 285 HIS B CA 1
ATOM 6831 C C . HIS B 1 285 ? -22.969 -23.922 -11.93 1 95.06 285 HIS B C 1
ATOM 6833 O O . HIS B 1 285 ? -22.609 -25.078 -12.055 1 95.06 285 HIS B O 1
ATOM 6839 N N . PRO B 1 286 ? -23.859 -23.406 -12.742 1 94.31 286 PRO B N 1
ATOM 6840 C CA . PRO B 1 286 ? -24.516 -24.219 -13.766 1 94.31 286 PRO B CA 1
ATOM 6841 C C . PRO B 1 286 ? -23.547 -24.688 -14.852 1 94.31 286 PRO B C 1
ATOM 6843 O O . PRO B 1 286 ? -23.812 -25.688 -15.531 1 94.31 286 PRO B O 1
ATOM 6846 N N . ALA B 1 287 ? -22.484 -24.062 -14.945 1 91.69 287 ALA B N 1
ATOM 6847 C CA . ALA B 1 287 ? -21.5 -24.422 -15.961 1 91.69 287 ALA B CA 1
ATOM 6848 C C . ALA B 1 287 ? -20.891 -25.797 -15.672 1 91.69 287 ALA B C 1
ATOM 6850 O O . ALA B 1 287 ? -20.422 -26.484 -16.578 1 91.69 287 ALA B O 1
ATOM 6851 N N . GLN B 1 288 ? -20.953 -26.234 -14.438 1 92.88 288 GLN B N 1
ATOM 6852 C CA . GLN B 1 288 ? -20.281 -27.469 -14.039 1 92.88 288 GLN B CA 1
ATOM 6853 C C . GLN B 1 288 ? -20.984 -28.688 -14.625 1 92.88 288 GLN B C 1
ATOM 6855 O O . GLN B 1 288 ? -20.375 -29.484 -15.328 1 92.88 288 GLN B O 1
ATOM 6860 N N . PRO B 1 289 ? -22.312 -28.844 -14.461 1 94.12 289 PRO B N 1
ATOM 6861 C CA . PRO B 1 289 ? -22.969 -29.984 -15.078 1 94.12 289 PRO B CA 1
ATOM 6862 C C . PRO B 1 289 ? -22.969 -29.938 -16.609 1 94.12 289 PRO B C 1
ATOM 6864 O O . PRO B 1 289 ? -22.938 -30.969 -17.266 1 94.12 289 PRO B O 1
ATOM 6867 N N . TYR B 1 290 ? -23 -28.781 -17.078 1 92.69 290 TYR B N 1
ATOM 6868 C CA . TYR B 1 290 ? -22.938 -28.641 -18.531 1 92.69 290 TYR B CA 1
ATOM 6869 C C . TYR B 1 290 ? -21.609 -29.156 -19.078 1 92.69 290 TYR B C 1
ATOM 6871 O O . TYR B 1 290 ? -21.594 -29.891 -20.062 1 92.69 290 TYR B O 1
ATOM 6879 N N . TYR B 1 291 ? -20.562 -28.781 -18.453 1 91.44 291 TYR B N 1
ATOM 6880 C CA . TYR B 1 291 ? -19.219 -29.219 -18.859 1 91.44 291 TYR B CA 1
ATOM 6881 C C . TYR B 1 291 ? -19.078 -30.734 -18.734 1 91.44 291 TYR B C 1
ATOM 6883 O O . TYR B 1 291 ? -18.469 -31.375 -19.578 1 91.44 291 TYR B O 1
ATOM 6891 N N . GLU B 1 292 ? -19.594 -31.281 -17.703 1 92.94 292 GLU B N 1
ATOM 6892 C CA . GLU B 1 292 ? -19.594 -32.719 -17.516 1 92.94 292 GLU B CA 1
ATOM 6893 C C . GLU B 1 292 ? -20.281 -33.438 -18.672 1 92.94 292 GLU B C 1
ATOM 6895 O O . GLU B 1 292 ? -19.797 -34.469 -19.172 1 92.94 292 GLU B O 1
ATOM 6900 N N . GLY B 1 293 ? -21.406 -32.875 -19.078 1 92.56 293 GLY B N 1
ATOM 6901 C CA . GLY B 1 293 ? -22.109 -33.438 -20.234 1 92.56 293 GLY B CA 1
ATOM 6902 C C . GLY B 1 293 ? -21.297 -33.406 -21.516 1 92.56 293 GLY B C 1
ATOM 6903 O O . GLY B 1 293 ? -21.266 -34.375 -22.266 1 92.56 293 GLY B O 1
ATOM 6904 N N . LEU B 1 294 ? -20.578 -32.344 -21.688 1 89.88 294 LEU B N 1
ATOM 6905 C CA . LEU B 1 294 ? -19.75 -32.219 -22.875 1 89.88 294 LEU B CA 1
ATOM 6906 C C . LEU B 1 294 ? -18.609 -33.219 -22.859 1 89.88 294 LEU B C 1
ATOM 6908 O O . LEU B 1 294 ? -18.266 -33.781 -23.906 1 89.88 294 LEU B O 1
ATOM 6912 N N . CYS B 1 295 ? -17.984 -33.438 -21.734 1 90.88 295 CYS B N 1
ATOM 6913 C CA . CYS B 1 295 ? -16.906 -34.406 -21.625 1 90.88 295 CYS B CA 1
ATOM 6914 C C . CYS B 1 295 ? -17.422 -35.812 -21.891 1 90.88 295 CYS B C 1
ATOM 6916 O O . CYS B 1 295 ? -16.766 -36.594 -22.578 1 90.88 295 CYS B O 1
ATOM 6918 N N . ASN B 1 296 ? -18.609 -36.094 -21.406 1 91.75 296 ASN B N 1
ATOM 6919 C CA . ASN B 1 296 ? -19.234 -37.406 -21.656 1 91.75 296 ASN B CA 1
ATOM 6920 C C . ASN B 1 296 ? -19.469 -37.625 -23.141 1 91.75 296 ASN B C 1
ATOM 6922 O O . ASN B 1 296 ? -19.188 -38.719 -23.656 1 91.75 296 ASN B O 1
ATOM 6926 N N . GLU B 1 297 ? -19.984 -36.625 -23.734 1 89.75 297 GLU B N 1
ATOM 6927 C CA . GLU B 1 297 ? -20.25 -36.719 -25.172 1 89.75 297 GLU B CA 1
ATOM 6928 C C . GLU B 1 297 ? -18.969 -36.906 -25.969 1 89.75 297 GLU B C 1
ATOM 6930 O O . GLU B 1 297 ? -18.922 -37.75 -26.875 1 89.75 297 GLU B O 1
ATOM 6935 N N . ARG B 1 298 ? -18 -36.156 -25.641 1 88.06 298 ARG B N 1
ATOM 6936 C CA . ARG B 1 298 ? -16.719 -36.25 -26.312 1 88.06 298 ARG B CA 1
ATOM 6937 C C . ARG B 1 298 ? -16.109 -37.625 -26.141 1 88.06 298 ARG B C 1
ATOM 6939 O O . ARG B 1 298 ? -15.609 -38.219 -27.109 1 88.06 298 ARG B O 1
ATOM 6946 N N . MET B 1 299 ? -16.094 -38.156 -24.969 1 92 299 MET B N 1
ATOM 6947 C CA . MET B 1 299 ? -15.531 -39.469 -24.688 1 92 299 MET B CA 1
ATOM 6948 C C . MET B 1 299 ? -16.328 -40.562 -25.406 1 92 299 MET B C 1
ATOM 6950 O O . MET B 1 299 ? -15.742 -41.469 -25.984 1 92 299 MET B O 1
ATOM 6954 N N . HIS B 1 300 ? -17.641 -40.406 -25.406 1 92.5 300 HIS B N 1
ATOM 6955 C CA . HIS B 1 300 ? -18.5 -41.375 -26.094 1 92.5 300 HIS B CA 1
ATOM 6956 C C . HIS B 1 300 ? -18.156 -41.438 -27.578 1 92.5 300 HIS B C 1
ATOM 6958 O O . HIS B 1 300 ? -18 -42.531 -28.141 1 92.5 300 HIS B O 1
ATOM 6964 N N . ALA B 1 301 ? -18.016 -40.281 -28.141 1 89.38 301 ALA B N 1
ATOM 6965 C CA . ALA B 1 301 ? -17.734 -40.219 -29.562 1 89.38 301 ALA B CA 1
ATOM 6966 C C . ALA B 1 301 ? -16.375 -40.844 -29.891 1 89.38 301 ALA B C 1
ATOM 6968 O O . ALA B 1 301 ? -16.219 -41.469 -30.922 1 89.38 301 ALA B O 1
ATOM 6969 N N . SER B 1 302 ? -15.445 -40.688 -29.047 1 90.88 302 SER B N 1
ATOM 6970 C CA . SER B 1 302 ? -14.086 -41.156 -29.281 1 90.88 302 SER B CA 1
ATOM 6971 C C . SER B 1 302 ? -13.977 -42.688 -29.047 1 90.88 302 SER B C 1
ATOM 6973 O O . SER B 1 302 ? -13.078 -43.312 -29.578 1 90.88 302 SER B O 1
ATOM 6975 N N . MET B 1 303 ? -14.82 -43.25 -28.266 1 92.5 303 MET B N 1
ATOM 6976 C CA . MET B 1 303 ? -14.758 -44.656 -27.938 1 92.5 303 MET B CA 1
ATOM 6977 C C . MET B 1 303 ? -15.625 -45.469 -28.891 1 92.5 303 MET B C 1
ATOM 6979 O O . MET B 1 303 ? -15.82 -46.688 -28.688 1 92.5 303 MET B O 1
ATOM 6983 N N . LYS B 1 304 ? -15.992 -44.938 -30.016 1 85.62 304 LYS B N 1
ATOM 6984 C CA . LYS B 1 304 ? -16.656 -45.562 -31.141 1 85.62 304 LYS B CA 1
ATOM 6985 C C . LYS B 1 304 ? -17.719 -46.562 -30.688 1 85.62 304 LYS B C 1
ATOM 6987 O O . LYS B 1 304 ? -17.734 -47.719 -31.125 1 85.62 304 LYS B O 1
ATOM 6992 N N . ASP B 1 305 ? -18.453 -46.312 -29.688 1 80.5 305 ASP B N 1
ATOM 6993 C CA . ASP B 1 305 ? -19.594 -47.062 -29.156 1 80.5 305 ASP B CA 1
ATOM 6994 C C . ASP B 1 305 ? -19.141 -48.406 -28.594 1 80.5 305 ASP B C 1
ATOM 6996 O O . ASP B 1 305 ? -19.812 -49.406 -28.797 1 80.5 305 ASP B O 1
ATOM 7000 N N . ASP B 1 306 ? -17.953 -48.438 -28.078 1 88.5 306 ASP B N 1
ATOM 7001 C CA . ASP B 1 306 ? -17.5 -49.625 -27.328 1 88.5 306 ASP B CA 1
ATOM 7002 C C . ASP B 1 306 ? -18 -49.562 -25.891 1 88.5 306 ASP B C 1
ATOM 7004 O O . ASP B 1 306 ? -17.375 -48.938 -25.031 1 88.5 306 ASP B O 1
ATOM 7008 N N . PRO B 1 307 ? -19 -50.312 -25.609 1 90.25 307 PRO B N 1
ATOM 7009 C CA . PRO B 1 307 ? -19.625 -50.219 -24.281 1 90.25 307 PRO B CA 1
ATOM 7010 C C . PRO B 1 307 ? -18.703 -50.688 -23.156 1 90.25 307 PRO B C 1
ATOM 7012 O O . PRO B 1 307 ? -18.781 -50.156 -22.031 1 90.25 307 PRO B O 1
ATOM 7015 N N . GLU B 1 308 ? -17.922 -51.625 -23.453 1 91.31 308 GLU B N 1
ATOM 7016 C CA . GLU B 1 308 ? -17.016 -52.125 -22.422 1 91.31 308 GLU B CA 1
ATOM 7017 C C . GLU B 1 308 ? -15.938 -51.094 -22.094 1 91.31 308 GLU B C 1
ATOM 7019 O O . GLU B 1 308 ? -15.594 -50.906 -20.922 1 91.31 308 GLU B O 1
ATOM 7024 N N . LEU B 1 309 ? -15.391 -50.5 -23.125 1 92.19 309 LEU B N 1
ATOM 7025 C CA . LEU B 1 309 ? -14.398 -49.469 -22.906 1 92.19 309 LEU B CA 1
ATOM 7026 C C . LEU B 1 309 ? -15.016 -48.281 -22.156 1 92.19 309 LEU B C 1
ATOM 7028 O O . LEU B 1 309 ? -14.383 -47.719 -21.266 1 92.19 309 LEU B O 1
ATOM 7032 N N . GLU B 1 310 ? -16.219 -47.938 -22.484 1 93.19 310 GLU B N 1
ATOM 7033 C CA . GLU B 1 310 ? -16.922 -46.844 -21.844 1 93.19 310 GLU B CA 1
ATOM 7034 C C . GLU B 1 310 ? -17.109 -47.094 -20.344 1 93.19 310 GLU B C 1
ATOM 7036 O O . GLU B 1 310 ? -16.938 -46.188 -19.531 1 93.19 310 GLU B O 1
ATOM 7041 N N . LYS B 1 311 ? -17.484 -48.25 -20.016 1 92.88 311 LYS B N 1
ATOM 7042 C CA . LYS B 1 311 ? -17.688 -48.625 -18.625 1 92.88 311 LYS B CA 1
ATOM 7043 C C . LYS B 1 311 ? -16.391 -48.5 -17.828 1 92.88 311 LYS B C 1
ATOM 7045 O O . LYS B 1 311 ? -16.375 -47.969 -16.719 1 92.88 311 LYS B O 1
ATOM 7050 N N . ARG B 1 312 ? -15.32 -48.938 -18.391 1 91.62 312 ARG B N 1
ATOM 7051 C CA . ARG B 1 312 ? -14.039 -48.969 -17.688 1 91.62 312 ARG B CA 1
ATOM 7052 C C . ARG B 1 312 ? -13.453 -47.562 -17.562 1 91.62 312 ARG B C 1
ATOM 7054 O O . ARG B 1 312 ? -12.789 -47.25 -16.578 1 91.62 312 ARG B O 1
ATOM 7061 N N . MET B 1 313 ? -13.773 -46.75 -18.578 1 92.69 313 MET B N 1
ATOM 7062 C CA . MET B 1 313 ? -13.141 -45.438 -18.641 1 92.69 313 MET B CA 1
ATOM 7063 C C . MET B 1 313 ? -14.016 -44.375 -17.969 1 92.69 313 MET B C 1
ATOM 7065 O O . MET B 1 313 ? -13.609 -43.219 -17.844 1 92.69 313 MET B O 1
ATOM 7069 N N . ALA B 1 314 ? -15.18 -44.719 -17.484 1 91.75 314 ALA B N 1
ATOM 7070 C CA . ALA B 1 314 ? -16.109 -43.781 -16.906 1 91.75 314 ALA B CA 1
ATOM 7071 C C . ALA B 1 314 ? -15.68 -43.344 -15.508 1 91.75 314 ALA B C 1
ATOM 7073 O O . ALA B 1 314 ? -15.75 -44.125 -14.562 1 91.75 314 ALA B O 1
ATOM 7074 N N . PRO B 1 315 ? -15.289 -42.062 -15.328 1 92.81 315 PRO B N 1
ATOM 7075 C CA . PRO B 1 315 ? -14.945 -41.625 -13.984 1 92.81 315 PRO B CA 1
ATOM 7076 C C . PRO B 1 315 ? -16.156 -41.5 -13.07 1 92.81 315 PRO B C 1
ATOM 7078 O O . PRO B 1 315 ? -17.25 -41.188 -13.531 1 92.81 315 PRO B O 1
ATOM 7081 N N . LYS B 1 316 ? -15.938 -41.625 -11.766 1 92 316 LYS B N 1
ATOM 7082 C CA . LYS B 1 316 ? -17 -41.469 -10.773 1 92 316 LYS B CA 1
ATOM 7083 C C . LYS B 1 316 ? -16.906 -40.156 -10.047 1 92 316 LYS B C 1
ATOM 7085 O O . LYS B 1 316 ? -17.516 -39.969 -8.992 1 92 316 LYS B O 1
ATOM 7090 N N . PHE B 1 317 ? -16.094 -39.344 -10.438 1 93.38 317 PHE B N 1
ATOM 7091 C CA . PHE B 1 317 ? -15.914 -38 -9.914 1 93.38 317 PHE B CA 1
ATOM 7092 C C . PHE B 1 317 ? -16.141 -36.969 -11 1 93.38 317 PHE B C 1
ATOM 7094 O O . PHE B 1 317 ? -16.094 -37.281 -12.195 1 93.38 317 PHE B O 1
ATOM 7101 N N . ARG B 1 318 ? -16.375 -35.781 -10.656 1 93.94 318 ARG B N 1
ATOM 7102 C CA . ARG B 1 318 ? -16.672 -34.719 -11.602 1 93.94 318 ARG B CA 1
ATOM 7103 C C . ARG B 1 318 ? -15.422 -34.281 -12.359 1 93.94 318 ARG B C 1
ATOM 7105 O O . ARG B 1 318 ? -14.312 -34.344 -11.82 1 93.94 318 ARG B O 1
ATOM 7112 N N . PRO B 1 319 ? -15.648 -33.875 -13.633 1 93.25 319 PRO B N 1
ATOM 7113 C CA . PRO B 1 319 ? -14.492 -33.312 -14.336 1 93.25 319 PRO B CA 1
ATOM 7114 C C . PRO B 1 319 ? -13.883 -32.125 -13.609 1 93.25 319 PRO B C 1
ATOM 7116 O O . PRO B 1 319 ? -14.609 -31.234 -13.172 1 93.25 319 PRO B O 1
ATOM 7119 N N . GLY B 1 320 ? -12.633 -32.156 -13.477 1 91.5 320 GLY B N 1
ATOM 7120 C CA . GLY B 1 320 ? -11.922 -31.109 -12.781 1 91.5 320 GLY B CA 1
ATOM 7121 C C . GLY B 1 320 ? -11.344 -31.547 -11.453 1 91.5 320 GLY B C 1
ATOM 7122 O O . GLY B 1 320 ? -10.398 -30.938 -10.945 1 91.5 320 GLY B O 1
ATOM 7123 N N . CYS B 1 321 ? -11.953 -32.594 -10.867 1 93.38 321 CYS B N 1
ATOM 7124 C CA . CYS B 1 321 ? -11.406 -33.125 -9.617 1 93.38 321 CYS B CA 1
ATOM 7125 C C . CYS B 1 321 ? -9.938 -33.5 -9.789 1 93.38 321 CYS B C 1
ATOM 7127 O O . CYS B 1 321 ? -9.125 -33.25 -8.883 1 93.38 321 CYS B O 1
ATOM 7129 N N . ARG B 1 322 ? -9.648 -34.094 -10.914 1 90.19 322 ARG B N 1
ATOM 7130 C CA . ARG B 1 322 ? -8.289 -34.312 -11.406 1 90.19 322 ARG B CA 1
ATOM 7131 C C . ARG B 1 322 ? -7.98 -33.406 -12.602 1 90.19 322 ARG B C 1
ATOM 7133 O O . ARG B 1 322 ? -8.891 -32.875 -13.227 1 90.19 322 ARG B O 1
ATOM 7140 N N . ARG B 1 323 ? -6.75 -33.312 -12.797 1 87.06 323 ARG B N 1
ATOM 7141 C CA . ARG B 1 323 ? -6.363 -32.5 -13.938 1 87.06 323 ARG B CA 1
ATOM 7142 C C . ARG B 1 323 ? -7.004 -33 -15.227 1 87.06 323 ARG B C 1
ATOM 7144 O O . ARG B 1 323 ? -6.965 -34.188 -15.508 1 87.06 323 ARG B O 1
ATOM 7151 N N . ILE B 1 324 ? -7.629 -32.094 -15.93 1 83 324 ILE B N 1
ATOM 7152 C CA . ILE B 1 324 ? -8.289 -32.469 -17.172 1 83 324 ILE B CA 1
ATOM 7153 C C . ILE B 1 324 ? -7.332 -32.25 -18.344 1 83 324 ILE B C 1
ATOM 7155 O O . ILE B 1 324 ? -6.496 -31.344 -18.328 1 83 324 ILE B O 1
ATOM 7159 N N . THR B 1 325 ? -7.434 -33.156 -19.328 1 85.81 325 THR B N 1
ATOM 7160 C CA . THR B 1 325 ? -6.625 -33.062 -20.531 1 85.81 325 THR B CA 1
ATOM 7161 C C . THR B 1 325 ? -7.484 -33.25 -21.781 1 85.81 325 THR B C 1
ATOM 7163 O O . THR B 1 325 ? -8.375 -34.125 -21.781 1 85.81 325 THR B O 1
ATOM 7166 N N . PRO B 1 326 ? -7.246 -32.5 -22.812 1 85.38 326 PRO B N 1
ATOM 7167 C CA . PRO B 1 326 ? -7.977 -32.75 -24.062 1 85.38 326 PRO B CA 1
ATOM 7168 C C . PRO B 1 326 ? -7.73 -34.156 -24.609 1 85.38 326 PRO B C 1
ATOM 7170 O O . PRO B 1 326 ? -8.648 -34.781 -25.156 1 85.38 326 PRO B O 1
ATOM 7173 N N . GLY B 1 327 ? -6.492 -34.625 -24.547 1 88.56 327 GLY B N 1
ATOM 7174 C CA . GLY B 1 327 ? -6.133 -36 -24.859 1 88.56 327 GLY B CA 1
ATOM 7175 C C . GLY B 1 327 ? -6.574 -36.406 -26.25 1 88.56 327 GLY B C 1
ATOM 7176 O O . GLY B 1 327 ? -7.094 -37.531 -26.438 1 88.56 327 GLY B O 1
ATOM 7177 N N . GLU B 1 328 ? -6.457 -35.5 -27.188 1 87.38 328 GLU B N 1
ATOM 7178 C CA . GLU B 1 328 ? -6.824 -35.844 -28.562 1 87.38 328 GLU B CA 1
ATOM 7179 C C . GLU B 1 328 ? -6.098 -37.094 -29.031 1 87.38 328 GLU B C 1
ATOM 7181 O O . GLU B 1 328 ? -4.871 -37.188 -28.938 1 87.38 328 GLU B O 1
ATOM 7186 N N . GLY B 1 329 ? -6.883 -38.031 -29.5 1 90.94 329 GLY B N 1
ATOM 7187 C CA . GLY B 1 329 ? -6.312 -39.25 -30.094 1 90.94 329 GLY B CA 1
ATOM 7188 C C . GLY B 1 329 ? -6.066 -40.344 -29.062 1 90.94 329 GLY B C 1
ATOM 7189 O O . GLY B 1 329 ? -5.785 -41.5 -29.438 1 90.94 329 GLY B O 1
ATOM 7190 N N . TYR B 1 330 ? -6.246 -40.125 -27.812 1 94.81 330 TYR B N 1
ATOM 7191 C CA . TYR B 1 330 ? -5.891 -41.094 -26.75 1 94.81 330 TYR B CA 1
ATOM 7192 C C . TYR B 1 330 ? -6.855 -42.25 -26.734 1 94.81 330 TYR B C 1
ATOM 7194 O O . TYR B 1 330 ? -6.43 -43.406 -26.812 1 94.81 330 TYR B O 1
ATOM 7202 N N . LEU B 1 331 ? -8.141 -41.969 -26.656 1 94.56 331 LEU B N 1
ATOM 7203 C CA . LEU B 1 331 ? -9.141 -43.031 -26.594 1 94.56 331 LEU B CA 1
ATOM 7204 C C . LEU B 1 331 ? -9.164 -43.812 -27.891 1 94.56 331 LEU B C 1
ATOM 7206 O O . LEU B 1 331 ? -9.414 -45.031 -27.875 1 94.56 331 LEU B O 1
ATOM 7210 N N . GLU B 1 332 ? -8.883 -43.125 -28.984 1 93.94 332 GLU B N 1
ATOM 7211 C CA . GLU B 1 332 ? -8.766 -43.781 -30.266 1 93.94 332 GLU B CA 1
ATOM 7212 C C . GLU B 1 332 ? -7.566 -44.719 -30.297 1 93.94 332 GLU B C 1
ATOM 7214 O O . GLU B 1 332 ? -7.66 -45.844 -30.797 1 93.94 332 GLU B O 1
ATOM 7219 N N . ALA B 1 333 ? -6.496 -44.25 -29.719 1 96 333 ALA B N 1
ATOM 7220 C CA . ALA B 1 333 ? -5.285 -45.094 -29.672 1 96 333 ALA B CA 1
ATOM 7221 C C . ALA B 1 333 ? -5.523 -46.375 -28.906 1 96 333 ALA B C 1
ATOM 7223 O O . ALA B 1 333 ? -5.043 -47.438 -29.297 1 96 333 ALA B O 1
ATOM 7224 N N . LEU B 1 334 ? -6.281 -46.375 -27.891 1 96.06 334 LEU B N 1
ATOM 7225 C CA . LEU B 1 334 ? -6.551 -47.531 -27.031 1 96.06 334 LEU B CA 1
ATOM 7226 C C . LEU B 1 334 ? -7.391 -48.562 -27.766 1 96.06 334 LEU B C 1
ATOM 7228 O O . LEU B 1 334 ? -7.523 -49.688 -27.312 1 96.06 334 LEU B O 1
ATOM 7232 N N . GLN B 1 335 ? -7.898 -48.156 -28.922 1 95.44 335 GLN B N 1
ATOM 7233 C CA . GLN B 1 335 ? -8.789 -49.031 -29.672 1 95.44 335 GLN B CA 1
ATOM 7234 C C . GLN B 1 335 ? -8.086 -49.625 -30.891 1 95.44 335 GLN B C 1
ATOM 7236 O O . GLN B 1 335 ? -8.672 -50.406 -31.625 1 95.44 335 GLN B O 1
ATOM 7241 N N . GLU B 1 336 ? -6.859 -49.25 -31.141 1 96.25 336 GLU B N 1
ATOM 7242 C CA . GLU B 1 336 ? -6.074 -49.812 -32.219 1 96.25 336 GLU B CA 1
ATOM 7243 C C . GLU B 1 336 ? -5.637 -51.25 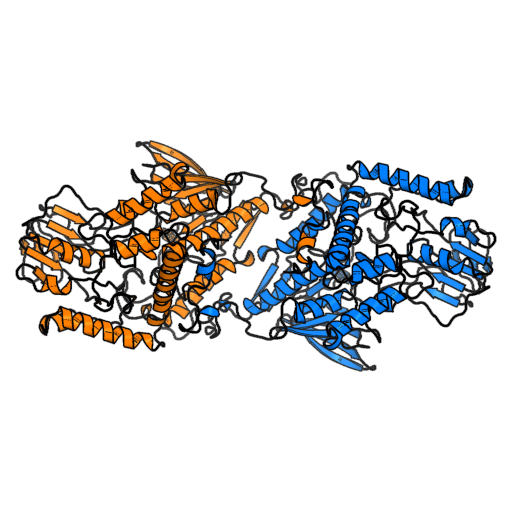-31.906 1 96.25 336 GLU B C 1
ATOM 7245 O O . GLU B 1 336 ? -5.484 -51.594 -30.75 1 96.25 336 GLU B O 1
ATOM 7250 N N . ASP B 1 337 ? -5.324 -52 -32.875 1 96.69 337 ASP B N 1
ATOM 7251 C CA . ASP B 1 337 ? -5.031 -53.438 -32.719 1 96.69 337 ASP B CA 1
ATOM 7252 C C . ASP B 1 337 ? -3.771 -53.656 -31.891 1 96.69 337 ASP B C 1
ATOM 7254 O O . ASP B 1 337 ? -3.639 -54.688 -31.219 1 96.69 337 ASP B O 1
ATOM 7258 N N . ASN B 1 338 ? -2.943 -52.719 -31.969 1 98.06 338 ASN B N 1
ATOM 7259 C CA . ASN B 1 338 ? -1.663 -52.906 -31.297 1 98.06 338 ASN B CA 1
ATOM 7260 C C . ASN B 1 338 ? -1.633 -52.219 -29.922 1 98.06 338 ASN B C 1
ATOM 7262 O O . ASN B 1 338 ? -0.563 -52.031 -29.344 1 98.06 338 ASN B O 1
ATOM 7266 N N . CYS B 1 339 ? -2.744 -51.781 -29.438 1 97.69 339 CYS B N 1
ATOM 7267 C CA . CYS B 1 339 ? -2.779 -51.062 -28.172 1 97.69 339 CYS B CA 1
ATOM 7268 C C . CYS B 1 339 ? -3.945 -51.531 -27.312 1 97.69 339 CYS B C 1
ATOM 7270 O O . CYS B 1 339 ? -4.988 -51.938 -27.828 1 97.69 339 CYS B O 1
ATOM 7272 N N . ARG B 1 340 ? -3.787 -51.5 -25.969 1 95.44 340 ARG B N 1
ATOM 7273 C CA . ARG B 1 340 ? -4.902 -51.781 -25.078 1 95.44 340 ARG B CA 1
ATOM 7274 C C . ARG B 1 340 ? -4.699 -51.156 -23.719 1 95.44 340 ARG B C 1
ATOM 7276 O O . ARG B 1 340 ? -3.564 -50.875 -23.312 1 95.44 340 ARG B O 1
ATOM 7283 N N . ASP B 1 341 ? -5.793 -51.031 -23.031 1 95.69 341 ASP B N 1
ATOM 7284 C CA . ASP B 1 341 ? -5.785 -50.594 -21.641 1 95.69 341 ASP B CA 1
ATOM 7285 C C . ASP B 1 341 ? -5.691 -51.812 -20.703 1 95.69 341 ASP B C 1
ATOM 7287 O O . ASP B 1 341 ? -6.203 -52.875 -21.031 1 95.69 341 ASP B O 1
ATOM 7291 N N . CYS B 1 342 ? -4.969 -51.625 -19.672 1 97.19 342 CYS B N 1
ATOM 7292 C CA . CYS B 1 342 ? -4.863 -52.656 -18.656 1 97.19 342 CYS B CA 1
ATOM 7293 C C . CYS B 1 342 ? -5.203 -52.125 -17.281 1 97.19 342 CYS B C 1
ATOM 7295 O O . CYS B 1 342 ? -4.582 -51.156 -16.812 1 97.19 342 CYS B O 1
ATOM 7297 N N . TRP B 1 343 ? -6.156 -52.719 -16.609 1 96 343 TRP B N 1
ATOM 7298 C CA . TRP B 1 343 ? -6.641 -52.281 -15.32 1 96 343 TRP B CA 1
ATOM 7299 C C . TRP B 1 343 ? -6.176 -53.219 -14.203 1 96 343 TRP B C 1
ATOM 7301 O O . TRP B 1 343 ? -6.484 -53 -13.031 1 96 343 TRP B O 1
ATOM 7311 N N . ASP B 1 344 ? -5.367 -54.219 -14.57 1 95.81 344 ASP B N 1
ATOM 7312 C CA . ASP B 1 344 ? -4.848 -55.125 -13.562 1 95.81 344 ASP B CA 1
ATOM 7313 C C . ASP B 1 344 ? -3.805 -54.469 -12.68 1 95.81 344 ASP B C 1
ATOM 7315 O O . ASP B 1 344 ? -2.988 -53.656 -13.164 1 95.81 344 ASP B O 1
ATOM 7319 N N . SER B 1 345 ? -3.887 -54.781 -11.438 1 96 345 SER B N 1
ATOM 7320 C CA . SER B 1 345 ? -2.877 -54.281 -10.523 1 96 345 SER B CA 1
ATOM 7321 C C . SER B 1 345 ? -1.503 -54.875 -10.82 1 96 345 SER B C 1
ATOM 7323 O O . SER B 1 345 ? -1.37 -56.094 -10.992 1 96 345 SER B O 1
ATOM 7325 N N . ILE B 1 346 ? -0.549 -53.969 -10.852 1 97.25 346 ILE B N 1
ATOM 7326 C CA . ILE B 1 346 ? 0.822 -54.438 -11.031 1 97.25 346 ILE B CA 1
ATOM 7327 C C . ILE B 1 346 ? 1.347 -55.031 -9.727 1 97.25 346 ILE B C 1
ATOM 7329 O O . ILE B 1 346 ? 1.421 -54.344 -8.711 1 97.25 346 ILE B O 1
ATOM 7333 N N . LYS B 1 347 ? 1.718 -56.25 -9.766 1 97.44 347 LYS B N 1
ATOM 7334 C CA . LYS B 1 347 ? 2.271 -56.906 -8.586 1 97.44 347 LYS B CA 1
ATOM 7335 C C . LYS B 1 347 ? 3.771 -56.656 -8.461 1 97.44 347 LYS B C 1
ATOM 7337 O O . LYS B 1 347 ? 4.266 -56.344 -7.379 1 97.44 347 LYS B O 1
ATOM 7342 N N . SER B 1 348 ? 4.398 -56.812 -9.562 1 98.12 348 SER B N 1
ATOM 7343 C CA . SER B 1 348 ? 5.84 -56.625 -9.609 1 98.12 348 SER B CA 1
ATOM 7344 C C . SER B 1 348 ? 6.332 -56.438 -11.047 1 98.12 348 SER B C 1
ATOM 7346 O O . SER B 1 348 ? 5.598 -56.719 -11.992 1 98.12 348 SER B O 1
ATOM 7348 N N . ILE B 1 349 ? 7.492 -55.906 -11.133 1 98.44 349 ILE B N 1
ATOM 7349 C CA . ILE B 1 349 ? 8.195 -55.875 -12.406 1 98.44 349 ILE B CA 1
ATOM 7350 C C . ILE B 1 349 ? 9.305 -56.938 -12.414 1 98.44 349 ILE B C 1
ATOM 7352 O O . ILE B 1 349 ? 10.102 -57 -11.484 1 98.44 349 ILE B O 1
ATOM 7356 N N . THR B 1 350 ? 9.312 -57.75 -13.453 1 98.06 350 THR B N 1
ATOM 7357 C CA . THR B 1 350 ? 10.312 -58.812 -13.594 1 98.06 350 THR B CA 1
ATOM 7358 C C . THR B 1 350 ? 11.43 -58.375 -14.523 1 98.06 350 THR B C 1
ATOM 7360 O O . THR B 1 350 ? 11.414 -57.25 -15.039 1 98.06 350 THR B O 1
ATOM 7363 N N . GLU B 1 351 ? 12.391 -59.312 -14.766 1 98.19 351 GLU B N 1
ATOM 7364 C CA . GLU B 1 351 ? 13.5 -59.031 -15.672 1 98.19 351 GLU B CA 1
ATOM 7365 C C . GLU B 1 351 ? 13.008 -58.781 -17.094 1 98.19 351 GLU B C 1
ATOM 7367 O O . GLU B 1 351 ? 13.625 -58.031 -17.844 1 98.19 351 GLU B O 1
ATOM 7372 N N . ASN B 1 352 ? 11.797 -59.375 -17.359 1 97.44 352 ASN B N 1
ATOM 7373 C CA . ASN B 1 352 ? 11.391 -59.344 -18.75 1 97.44 352 ASN B CA 1
ATOM 7374 C C . ASN B 1 352 ? 10.117 -58.531 -18.953 1 97.44 352 ASN B C 1
ATOM 7376 O O . ASN B 1 352 ? 9.734 -58.219 -20.078 1 97.44 352 ASN B O 1
ATOM 7380 N N . GLY B 1 353 ? 9.469 -58.188 -17.766 1 98.25 353 GLY B N 1
ATOM 7381 C CA . GLY B 1 353 ? 8.227 -57.469 -18 1 98.25 353 GLY B CA 1
ATOM 7382 C C . GLY B 1 353 ? 7.449 -57.188 -16.719 1 98.25 353 GLY B C 1
ATOM 7383 O O . GLY B 1 353 ? 8.047 -56.938 -15.68 1 98.25 353 GLY B O 1
ATOM 7384 N N . ILE B 1 354 ? 6.09 -57.094 -16.828 1 98.69 354 ILE B N 1
ATOM 7385 C CA . ILE B 1 354 ? 5.203 -56.688 -15.742 1 98.69 354 ILE B CA 1
ATOM 7386 C C . ILE B 1 354 ? 4.348 -57.875 -15.32 1 98.69 354 ILE B C 1
ATOM 7388 O O . ILE B 1 354 ? 3.74 -58.562 -16.156 1 98.69 354 ILE B O 1
ATOM 7392 N N . GLU B 1 355 ? 4.312 -58.125 -14.047 1 98.56 355 GLU B N 1
ATOM 7393 C CA . GLU B 1 355 ? 3.518 -59.219 -13.484 1 98.56 355 GLU B CA 1
ATOM 7394 C C . GLU B 1 355 ? 2.215 -58.688 -12.883 1 98.56 355 GLU B C 1
ATOM 7396 O O . GLU B 1 355 ? 2.229 -57.75 -12.078 1 98.56 355 GLU B O 1
ATOM 7401 N N . THR B 1 356 ? 1.151 -59.25 -13.336 1 97.44 356 THR B N 1
ATOM 7402 C CA . THR B 1 356 ? -0.163 -59.062 -12.742 1 97.44 356 THR B CA 1
ATOM 7403 C C . THR B 1 356 ? -0.77 -60.406 -12.312 1 97.44 356 THR B C 1
ATOM 7405 O O . THR B 1 356 ? -0.086 -61.438 -12.305 1 97.44 356 THR B O 1
ATOM 7408 N N . ASP B 1 357 ? -2.045 -60.344 -11.953 1 95.69 357 ASP B N 1
ATOM 7409 C CA . ASP B 1 357 ? -2.73 -61.562 -11.594 1 95.69 357 ASP B CA 1
ATOM 7410 C C . ASP B 1 357 ? -2.902 -62.469 -12.812 1 95.69 357 ASP B C 1
ATOM 7412 O O . ASP B 1 357 ? -3.111 -63.688 -12.672 1 95.69 357 ASP B O 1
ATOM 7416 N N . GLN B 1 358 ? -2.635 -61.906 -14.016 1 96.25 358 GLN B N 1
ATOM 7417 C CA . GLN B 1 358 ? -2.844 -62.656 -15.25 1 96.25 358 GLN B CA 1
ATOM 7418 C C . GLN B 1 358 ? -1.535 -63.25 -15.766 1 96.25 358 GLN B C 1
ATOM 7420 O O . GLN B 1 358 ? -1.518 -63.938 -16.781 1 96.25 358 GLN B O 1
ATOM 7425 N N . GLY B 1 359 ? -0.479 -62.969 -15.031 1 96.56 359 GLY B N 1
ATOM 7426 C CA . GLY B 1 359 ? 0.825 -63.469 -15.438 1 96.56 359 GLY B CA 1
ATOM 7427 C C . GLY B 1 359 ? 1.786 -62.344 -15.828 1 96.56 359 GLY B C 1
ATOM 7428 O O . GLY B 1 359 ? 1.547 -61.188 -15.531 1 96.56 359 GLY B O 1
ATOM 7429 N N . VAL B 1 360 ? 2.883 -62.844 -16.453 1 97.94 360 VAL B N 1
ATOM 7430 C CA . VAL B 1 360 ? 3.922 -61.875 -16.828 1 97.94 360 VAL B CA 1
ATOM 7431 C C . VAL B 1 360 ? 3.777 -61.531 -18.312 1 97.94 360 VAL B C 1
ATOM 7433 O O . VAL B 1 360 ? 3.684 -62.406 -19.156 1 97.94 360 VAL B O 1
ATOM 7436 N N . GLU B 1 361 ? 3.699 -60.312 -18.562 1 98.25 361 GLU B N 1
ATOM 7437 C CA . GLU B 1 361 ? 3.766 -59.844 -19.938 1 98.25 361 GLU B CA 1
ATOM 7438 C C . GLU B 1 361 ? 5.117 -59.188 -20.234 1 98.25 361 GLU B C 1
ATOM 7440 O O . GLU B 1 361 ? 5.59 -58.344 -19.453 1 98.25 361 GLU B O 1
ATOM 7445 N N . GLU B 1 362 ? 5.703 -59.562 -21.375 1 98.38 362 GLU B N 1
ATOM 7446 C CA . GLU B 1 362 ? 7.055 -59.094 -21.703 1 98.38 362 GLU B CA 1
ATOM 7447 C C . GLU B 1 362 ? 7.02 -57.781 -22.469 1 98.38 362 GLU B C 1
ATOM 7449 O O . GLU B 1 362 ? 6.148 -57.562 -23.312 1 98.38 362 GLU B O 1
ATOM 7454 N N . PHE B 1 363 ? 7.98 -56.938 -22.125 1 98.62 363 PHE B N 1
ATOM 7455 C CA . PHE B 1 363 ? 8.109 -55.656 -22.781 1 98.62 363 PHE B CA 1
ATOM 7456 C C . PHE B 1 363 ? 9.57 -55.312 -23.062 1 98.62 363 PHE B C 1
ATOM 7458 O O . PHE B 1 363 ? 10.469 -55.812 -22.375 1 98.62 363 PHE B O 1
ATOM 7465 N N . ASP B 1 364 ? 9.812 -54.469 -24.047 1 98.5 364 ASP B N 1
ATOM 7466 C CA . ASP B 1 364 ? 11.141 -53.938 -24.328 1 98.5 364 ASP B CA 1
ATOM 7467 C C . ASP B 1 364 ? 11.375 -52.656 -23.562 1 98.5 364 ASP B C 1
ATOM 7469 O O . ASP B 1 364 ? 12.508 -52.312 -23.219 1 98.5 364 ASP B O 1
ATOM 7473 N N . LEU B 1 365 ? 10.344 -51.938 -23.359 1 98.62 365 LEU B N 1
ATOM 7474 C CA . LEU B 1 365 ? 10.375 -50.625 -22.734 1 98.62 365 LEU B CA 1
ATOM 7475 C C . LEU B 1 365 ? 9.227 -50.469 -21.734 1 98.62 365 LEU B C 1
ATOM 7477 O O . LEU B 1 365 ? 8.078 -50.781 -22.062 1 98.62 365 LEU B O 1
ATOM 7481 N N . ILE B 1 366 ? 9.531 -50.031 -20.516 1 98.69 366 ILE B N 1
ATOM 7482 C CA . ILE B 1 366 ? 8.547 -49.625 -19.531 1 98.69 366 ILE B CA 1
ATOM 7483 C C . ILE B 1 366 ? 8.703 -48.125 -19.234 1 98.69 366 ILE B C 1
ATOM 7485 O O . ILE B 1 366 ? 9.781 -47.688 -18.828 1 98.69 366 ILE B O 1
ATOM 7489 N N . VAL B 1 367 ? 7.684 -47.375 -19.531 1 98.5 367 VAL B N 1
ATOM 7490 C CA . VAL B 1 367 ? 7.676 -45.938 -19.266 1 98.5 367 VAL B CA 1
ATOM 7491 C C . VAL B 1 367 ? 6.809 -45.656 -18.031 1 98.5 367 VAL B C 1
ATOM 7493 O O . VAL B 1 367 ? 5.625 -46 -18.016 1 98.5 367 VAL B O 1
ATOM 7496 N N . CYS B 1 368 ? 7.391 -45.031 -17.062 1 97.88 368 CYS B N 1
ATOM 7497 C CA . CYS B 1 368 ? 6.652 -44.594 -15.883 1 97.88 368 CYS B CA 1
ATOM 7498 C C . CYS B 1 368 ? 6.172 -43.156 -16.047 1 97.88 368 CYS B C 1
ATOM 7500 O O . CYS B 1 368 ? 6.961 -42.219 -15.953 1 97.88 368 CYS B O 1
ATOM 7502 N N . ALA B 1 369 ? 4.957 -42.969 -16.344 1 96.38 369 ALA B N 1
ATOM 7503 C CA . ALA B 1 369 ? 4.27 -41.656 -16.328 1 96.38 369 ALA B CA 1
ATOM 7504 C C . ALA B 1 369 ? 3.49 -41.469 -15.023 1 96.38 369 ALA B C 1
ATOM 7506 O O . ALA B 1 369 ? 2.27 -41.312 -15.047 1 96.38 369 ALA B O 1
ATOM 7507 N N . THR B 1 370 ? 4.242 -41.438 -13.898 1 91.5 370 THR B N 1
ATOM 7508 C CA . THR B 1 370 ? 3.641 -41.594 -12.578 1 91.5 370 THR B CA 1
ATOM 7509 C C . THR B 1 370 ? 3.721 -40.281 -11.781 1 91.5 370 THR B C 1
ATOM 7511 O O . THR B 1 370 ? 3.586 -40.281 -10.562 1 91.5 370 THR B O 1
ATOM 7514 N N . GLY B 1 371 ? 3.941 -39.219 -12.477 1 87.25 371 GLY B N 1
ATOM 7515 C CA . GLY B 1 371 ? 3.734 -37.906 -11.898 1 87.25 371 GLY B CA 1
ATOM 7516 C C . GLY B 1 371 ? 4.949 -37.375 -11.156 1 87.25 371 GLY B C 1
ATOM 7517 O O . GLY B 1 371 ? 6.066 -37.875 -11.359 1 87.25 371 GLY B O 1
ATOM 7518 N N . PHE B 1 372 ? 4.801 -36.219 -10.438 1 87.56 372 PHE B N 1
ATOM 7519 C CA . PHE B 1 372 ? 5.836 -35.469 -9.742 1 87.56 372 PHE B CA 1
ATOM 7520 C C . PHE B 1 372 ? 5.605 -35.5 -8.234 1 87.56 372 PHE B C 1
ATOM 7522 O O . PHE B 1 372 ? 4.59 -36 -7.766 1 87.56 372 PHE B O 1
ATOM 7529 N N . ASP B 1 373 ? 6.648 -34.969 -7.559 1 86.19 373 ASP B N 1
ATOM 7530 C CA . ASP B 1 373 ? 6.562 -34.75 -6.117 1 86.19 373 ASP B CA 1
ATOM 7531 C C . ASP B 1 373 ? 5.719 -33.531 -5.781 1 86.19 373 ASP B C 1
ATOM 7533 O O . ASP B 1 373 ? 6.016 -32.438 -6.23 1 86.19 373 ASP B O 1
ATOM 7537 N N . SER B 1 374 ? 4.629 -33.75 -4.98 1 83.19 374 SER B N 1
ATOM 7538 C CA . SER B 1 374 ? 3.695 -32.656 -4.691 1 83.19 374 SER B CA 1
ATOM 7539 C C . SER B 1 374 ? 3.885 -32.125 -3.277 1 83.19 374 SER B C 1
ATOM 7541 O O . SER B 1 374 ? 2.953 -31.594 -2.684 1 83.19 374 SER B O 1
ATOM 7543 N N . SER B 1 375 ? 5.07 -32.312 -2.701 1 88.81 375 SER B N 1
ATOM 7544 C CA . SER B 1 375 ? 5.336 -31.828 -1.35 1 88.81 375 SER B CA 1
ATOM 7545 C C . SER B 1 375 ? 5.742 -30.359 -1.354 1 88.81 375 SER B C 1
ATOM 7547 O O . SER B 1 375 ? 5.734 -29.703 -0.308 1 88.81 375 SER B O 1
ATOM 7549 N N . TRP B 1 376 ? 6.234 -29.844 -2.547 1 92 376 TRP B N 1
ATOM 7550 C CA . TRP B 1 376 ? 6.738 -28.484 -2.748 1 92 376 TRP B CA 1
ATOM 7551 C C . TRP B 1 376 ? 8.031 -28.266 -1.973 1 92 376 TRP B C 1
ATOM 7553 O O . TRP B 1 376 ? 8.523 -27.141 -1.877 1 92 376 TRP B O 1
ATOM 7563 N N . LEU B 1 377 ? 8.594 -29.328 -1.38 1 94.81 377 LEU B N 1
ATOM 7564 C CA . LEU B 1 377 ? 9.875 -29.203 -0.702 1 94.81 377 LEU B CA 1
ATOM 7565 C C . LEU B 1 377 ? 10.992 -28.938 -1.702 1 94.81 377 LEU B C 1
ATOM 7567 O O . LEU B 1 377 ? 11.039 -29.531 -2.775 1 94.81 377 LEU B O 1
ATOM 7571 N N . PRO B 1 378 ? 11.844 -27.969 -1.374 1 94.62 378 PRO B N 1
ATOM 7572 C CA . PRO B 1 378 ? 12.984 -27.766 -2.266 1 94.62 378 PRO B CA 1
ATOM 7573 C C . PRO B 1 378 ? 13.891 -28.984 -2.371 1 94.62 378 PRO B C 1
ATOM 7575 O O . PRO B 1 378 ? 13.844 -29.859 -1.507 1 94.62 378 PRO B O 1
ATOM 7578 N N . GLN B 1 379 ? 14.633 -29.047 -3.42 1 94.5 379 GLN B N 1
ATOM 7579 C CA . GLN B 1 379 ? 15.523 -30.188 -3.646 1 94.5 379 GLN B CA 1
ATOM 7580 C C . GLN B 1 379 ? 16.906 -29.922 -3.053 1 94.5 379 GLN B C 1
ATOM 7582 O O . GLN B 1 379 ? 17.891 -30.5 -3.502 1 94.5 379 GLN B O 1
ATOM 7587 N N . TRP B 1 380 ? 17.031 -28.969 -2.182 1 97.38 380 TRP B N 1
ATOM 7588 C CA . TRP B 1 380 ? 18.25 -28.672 -1.438 1 97.38 380 TRP B CA 1
ATOM 7589 C C . TRP B 1 380 ? 17.953 -28.516 0.051 1 97.38 380 TRP B C 1
ATOM 7591 O O . TRP B 1 380 ? 16.781 -28.469 0.458 1 97.38 380 TRP B O 1
ATOM 7601 N N . LYS B 1 381 ? 18.969 -28.547 0.824 1 98.12 381 LYS B N 1
ATOM 7602 C CA . LYS B 1 381 ? 18.797 -28.359 2.262 1 98.12 381 LYS B CA 1
ATOM 7603 C C . LYS B 1 381 ? 18.484 -26.906 2.586 1 98.12 381 LYS B C 1
ATOM 7605 O O . LYS B 1 381 ? 19.312 -26.016 2.379 1 98.12 381 LYS B O 1
ATOM 7610 N N . LEU B 1 382 ? 17.297 -26.641 3.02 1 98.5 382 LEU B N 1
ATOM 7611 C CA . LEU B 1 382 ? 16.828 -25.328 3.422 1 98.5 382 LEU B CA 1
ATOM 7612 C C . LEU B 1 382 ? 16.531 -25.281 4.918 1 98.5 382 LEU B C 1
ATOM 7614 O O . LEU B 1 382 ? 15.656 -26 5.402 1 98.5 382 LEU B O 1
ATOM 7618 N N . VAL B 1 383 ? 17.281 -24.484 5.656 1 98.81 383 VAL B N 1
ATOM 7619 C CA . VAL B 1 383 ? 17.094 -24.375 7.098 1 98.81 383 VAL B CA 1
ATOM 7620 C C . VAL B 1 383 ? 16.781 -22.922 7.473 1 98.81 383 VAL B C 1
ATOM 7622 O O . VAL B 1 383 ? 17.609 -22.031 7.27 1 98.81 383 VAL B O 1
ATOM 7625 N N . GLY B 1 384 ? 15.609 -22.75 7.996 1 98.62 384 GLY B N 1
ATOM 7626 C CA . GLY B 1 384 ? 15.164 -21.406 8.336 1 98.62 384 GLY B CA 1
ATOM 7627 C C . GLY B 1 384 ? 15.547 -20.984 9.742 1 98.62 384 GLY B C 1
ATOM 7628 O O . GLY B 1 384 ? 16.594 -21.391 10.25 1 98.62 384 GLY B O 1
ATOM 7629 N N . ARG B 1 385 ? 14.781 -20.078 10.32 1 97.56 385 ARG B N 1
ATOM 7630 C CA . ARG B 1 385 ? 15.008 -19.516 11.641 1 97.56 385 ARG B CA 1
ATOM 7631 C C . ARG B 1 385 ? 14.969 -20.594 12.711 1 97.56 385 ARG B C 1
ATOM 7633 O O . ARG B 1 385 ? 14.102 -21.469 12.68 1 97.56 385 ARG B O 1
ATOM 7640 N N . ASN B 1 386 ? 15.906 -20.562 13.586 1 97.12 386 ASN B N 1
ATOM 7641 C CA . ASN B 1 386 ? 15.984 -21.453 14.734 1 97.12 386 ASN B CA 1
ATOM 7642 C C . ASN B 1 386 ? 16.062 -22.922 14.297 1 97.12 386 ASN B C 1
ATOM 7644 O O . ASN B 1 386 ? 15.516 -23.797 14.953 1 97.12 386 ASN B O 1
ATOM 7648 N N . GLY B 1 387 ? 16.547 -23.172 13.102 1 97.94 387 GLY B N 1
ATOM 7649 C CA . GLY B 1 387 ? 16.797 -24.531 12.633 1 97.94 387 GLY B CA 1
ATOM 7650 C C . GLY B 1 387 ? 15.562 -25.188 12.031 1 97.94 387 GLY B C 1
ATOM 7651 O O . GLY B 1 387 ? 15.586 -26.359 11.695 1 97.94 387 GLY B O 1
ATOM 7652 N N . VAL B 1 388 ? 14.492 -24.469 11.852 1 98.19 388 VAL B N 1
ATOM 7653 C CA . VAL B 1 388 ? 13.25 -25.016 11.312 1 98.19 388 VAL B CA 1
ATOM 7654 C C . VAL B 1 388 ? 13.461 -25.438 9.859 1 98.19 388 VAL B C 1
ATOM 7656 O O . VAL B 1 388 ? 14.109 -24.734 9.094 1 98.19 388 VAL B O 1
ATOM 7659 N N . THR B 1 389 ? 12.93 -26.625 9.508 1 98.19 389 THR B N 1
ATOM 7660 C CA . THR B 1 389 ? 12.953 -27.094 8.125 1 98.19 389 THR B CA 1
ATOM 7661 C C . THR B 1 389 ? 11.539 -27.25 7.582 1 98.19 389 THR B C 1
ATOM 7663 O O . THR B 1 389 ? 10.594 -27.484 8.344 1 98.19 389 THR B O 1
ATOM 7666 N N . LEU B 1 390 ? 11.414 -27.109 6.316 1 96.75 390 LEU B N 1
ATOM 7667 C CA . LEU B 1 390 ? 10.102 -27.281 5.719 1 96.75 390 LEU B CA 1
ATOM 7668 C C . LEU B 1 390 ? 9.672 -28.75 5.766 1 96.75 390 LEU B C 1
ATOM 7670 O O . LEU B 1 390 ? 8.477 -29.047 5.816 1 96.75 390 LEU B O 1
ATOM 7674 N N . GLU B 1 391 ? 10.609 -29.703 5.746 1 96.62 391 GLU B N 1
ATOM 7675 C CA . GLU B 1 391 ? 10.297 -31.125 5.898 1 96.62 391 GLU B CA 1
ATOM 7676 C C . GLU B 1 391 ? 9.477 -31.375 7.16 1 96.62 391 GLU B C 1
ATOM 7678 O O . GLU B 1 391 ? 8.492 -32.125 7.133 1 96.62 391 GLU B O 1
ATOM 7683 N N . GLU B 1 392 ? 9.953 -30.703 8.141 1 97.06 392 GLU B N 1
ATOM 7684 C CA . GLU B 1 392 ? 9.25 -30.859 9.406 1 97.06 392 GLU B CA 1
ATOM 7685 C C . GLU B 1 392 ? 7.969 -30.031 9.438 1 97.06 392 GLU B C 1
ATOM 7687 O O . GLU B 1 392 ? 6.914 -30.531 9.852 1 97.06 392 GLU B O 1
ATOM 7692 N N . GLN B 1 393 ? 8.039 -28.797 9.023 1 96.75 393 GLN B N 1
ATOM 7693 C CA . GLN B 1 393 ? 6.906 -27.875 9.086 1 96.75 393 GLN B CA 1
ATOM 7694 C C . GLN B 1 393 ? 5.766 -28.359 8.188 1 96.75 393 GLN B C 1
ATOM 7696 O O . GLN B 1 393 ? 4.594 -28.141 8.5 1 96.75 393 GLN B O 1
ATOM 7701 N N . TRP B 1 394 ? 6.145 -28.984 7.051 1 96.56 394 TRP B N 1
ATOM 7702 C CA . TRP B 1 394 ? 5.164 -29.438 6.07 1 96.56 394 TRP B CA 1
ATOM 7703 C C . TRP B 1 394 ? 5.012 -30.953 6.102 1 96.56 394 TRP B C 1
ATOM 7705 O O . TRP B 1 394 ? 4.742 -31.578 5.07 1 96.56 394 TRP B O 1
ATOM 7715 N N . LYS B 1 395 ? 5.207 -31.562 7.199 1 94.38 395 LYS B N 1
ATOM 7716 C CA . LYS B 1 395 ? 5.172 -33.031 7.32 1 94.38 395 LYS B CA 1
ATOM 7717 C C . LYS B 1 395 ? 3.799 -33.562 6.949 1 94.38 395 LYS B C 1
ATOM 7719 O O . LYS B 1 395 ? 3.693 -34.656 6.367 1 94.38 395 LYS B O 1
ATOM 7724 N N . ASP B 1 396 ? 2.754 -32.781 7.277 1 91.94 396 ASP B N 1
ATOM 7725 C CA . ASP B 1 396 ? 1.403 -33.219 6.941 1 91.94 396 ASP B CA 1
ATOM 7726 C C . ASP B 1 396 ? 0.949 -32.625 5.605 1 91.94 396 ASP B C 1
ATOM 7728 O O . ASP B 1 396 ? 0.589 -33.375 4.688 1 91.94 396 ASP B O 1
ATOM 7732 N N . ASP B 1 397 ? 0.971 -31.359 5.508 1 95.19 397 ASP B N 1
ATOM 7733 C CA . ASP B 1 397 ? 0.586 -30.656 4.289 1 95.19 397 ASP B CA 1
ATOM 7734 C C . ASP B 1 397 ? 1.348 -29.344 4.148 1 95.19 397 ASP B C 1
ATOM 7736 O O . ASP B 1 397 ? 1.592 -28.656 5.145 1 95.19 397 ASP B O 1
ATOM 7740 N N . PRO B 1 398 ? 1.726 -29.062 2.994 1 96.12 398 PRO B N 1
ATOM 7741 C CA . PRO B 1 398 ? 2.389 -27.781 2.789 1 96.12 398 PRO B CA 1
ATOM 7742 C C . PRO B 1 398 ? 1.435 -26.594 2.928 1 96.12 398 PRO B C 1
ATOM 7744 O O . PRO B 1 398 ? 0.27 -26.688 2.531 1 96.12 398 PRO B O 1
ATOM 7747 N N . GLU B 1 399 ? 1.877 -25.531 3.504 1 96.81 399 GLU B N 1
ATOM 7748 C CA . GLU B 1 399 ? 1.106 -24.312 3.68 1 96.81 399 GLU B CA 1
ATOM 7749 C C . GLU B 1 399 ? 1.952 -23.078 3.367 1 96.81 399 GLU B C 1
ATOM 7751 O O . GLU B 1 399 ? 2.975 -22.844 4.012 1 96.81 399 GLU B O 1
ATOM 7756 N N . ALA B 1 400 ? 1.572 -22.344 2.422 1 98.12 400 ALA B N 1
ATOM 7757 C CA . ALA B 1 400 ? 2.23 -21.094 2.082 1 98.12 400 ALA B CA 1
ATOM 7758 C C . ALA B 1 400 ? 1.241 -19.938 2.105 1 98.12 400 ALA B C 1
ATOM 7760 O O . ALA B 1 400 ? 0.026 -20.141 2.107 1 98.12 400 ALA B O 1
ATOM 7761 N N . PHE B 1 401 ? 1.736 -18.75 2.301 1 98.75 401 PHE B N 1
ATOM 7762 C CA . PHE B 1 401 ? 0.992 -17.5 2.176 1 98.75 401 PHE B CA 1
ATOM 7763 C C . PHE B 1 401 ? 0.978 -17.016 0.72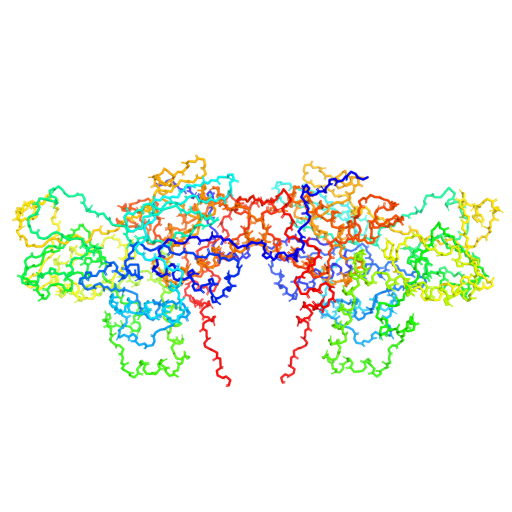9 1 98.75 401 PHE B C 1
ATOM 7765 O O . PHE B 1 401 ? 2.023 -16.688 0.17 1 98.75 401 PHE B O 1
ATOM 7772 N N . TYR B 1 402 ? -0.189 -17.109 0.052 1 98.56 402 TYR B N 1
ATOM 7773 C CA . TYR B 1 402 ? -0.402 -16.75 -1.347 1 98.56 402 TYR B CA 1
ATOM 7774 C C . TYR B 1 402 ? 0.576 -17.5 -2.252 1 98.56 402 TYR B C 1
ATOM 7776 O O . TYR B 1 402 ? 1.188 -16.891 -3.139 1 98.56 402 TYR B O 1
ATOM 7784 N N . ALA B 1 403 ? 0.802 -18.75 -1.907 1 98 403 ALA B N 1
ATOM 7785 C CA . ALA B 1 403 ? 1.614 -19.672 -2.701 1 98 403 ALA B CA 1
ATOM 7786 C C . ALA B 1 403 ? 3.051 -19.172 -2.818 1 98 403 ALA B C 1
ATOM 7788 O O . ALA B 1 403 ? 3.748 -19.484 -3.787 1 98 403 ALA B O 1
ATOM 7789 N N . SER B 1 404 ? 3.523 -18.344 -1.836 1 98.56 404 SER B N 1
ATOM 7790 C CA . SER B 1 404 ? 4.816 -17.703 -2.074 1 98.56 404 SER B CA 1
ATOM 7791 C C . SER B 1 404 ? 5.652 -17.656 -0.8 1 98.56 404 SER B C 1
ATOM 7793 O O . SER B 1 404 ? 6.801 -18.109 -0.789 1 98.56 404 SER B O 1
ATOM 7795 N N . MET B 1 405 ? 5.07 -17.219 0.257 1 98.81 405 MET B N 1
ATOM 7796 C CA . MET B 1 405 ? 5.895 -17.016 1.445 1 98.81 405 MET B CA 1
ATOM 7797 C C . MET B 1 405 ? 5.504 -18 2.549 1 98.81 405 MET B C 1
ATOM 7799 O O . MET B 1 405 ? 4.367 -18.469 2.594 1 98.81 405 MET B O 1
ATOM 7803 N N . VAL B 1 406 ? 6.496 -18.312 3.402 1 98.25 406 VAL B N 1
ATOM 7804 C CA . VAL B 1 406 ? 6.328 -19.344 4.41 1 98.25 406 VAL B CA 1
ATOM 7805 C C . VAL B 1 406 ? 6.871 -18.859 5.75 1 98.25 406 VAL B C 1
ATOM 7807 O O . VAL B 1 406 ? 7.902 -18.188 5.801 1 98.25 406 VAL B O 1
ATOM 7810 N N . SER B 1 407 ? 6.125 -19.156 6.836 1 98.5 407 SER B N 1
ATOM 7811 C CA . SER B 1 407 ? 6.598 -18.797 8.172 1 98.5 407 SER B CA 1
ATOM 7812 C C . SER B 1 407 ? 7.926 -19.469 8.492 1 98.5 407 SER B C 1
ATOM 7814 O O . SER B 1 407 ? 8.219 -20.547 7.961 1 98.5 407 SER B O 1
ATOM 7816 N N . ASN B 1 408 ? 8.758 -18.812 9.234 1 98.62 408 ASN B N 1
ATOM 7817 C CA . ASN B 1 408 ? 10.047 -19.281 9.727 1 98.62 408 ASN B CA 1
ATOM 7818 C C . ASN B 1 408 ? 11.109 -19.266 8.625 1 98.62 408 ASN B C 1
ATOM 7820 O O . ASN B 1 408 ? 12.234 -19.719 8.836 1 98.62 408 ASN B O 1
ATOM 7824 N N . MET B 1 409 ? 10.797 -18.812 7.5 1 98.81 409 MET B N 1
ATOM 7825 C CA . MET B 1 409 ? 11.758 -18.594 6.422 1 98.81 409 MET B CA 1
ATOM 7826 C C . MET B 1 409 ? 11.883 -17.125 6.078 1 98.81 409 MET B C 1
ATOM 7828 O O . MET B 1 409 ? 11.312 -16.656 5.09 1 98.81 409 MET B O 1
ATOM 7832 N N . PRO B 1 410 ? 12.688 -16.375 6.848 1 98.75 410 PRO B N 1
ATOM 7833 C CA . PRO B 1 410 ? 12.82 -14.953 6.566 1 98.75 410 PRO B CA 1
ATOM 7834 C C . PRO B 1 410 ? 13.469 -14.672 5.215 1 98.75 410 PRO B C 1
ATOM 7836 O O . PRO B 1 410 ? 14.367 -15.414 4.793 1 98.75 410 PRO B O 1
ATOM 7839 N N . ASN B 1 411 ? 13.039 -13.602 4.539 1 98.88 411 ASN B N 1
ATOM 7840 C CA . ASN B 1 411 ? 13.656 -13.156 3.291 1 98.88 411 ASN B CA 1
ATOM 7841 C C . ASN B 1 411 ? 13.688 -14.266 2.248 1 98.88 411 ASN B C 1
ATOM 7843 O O . ASN B 1 411 ? 14.703 -14.484 1.592 1 98.88 411 ASN B O 1
ATOM 7847 N N . TYR B 1 412 ? 12.531 -14.969 2.201 1 98.88 412 TYR B N 1
ATOM 7848 C CA . TYR B 1 412 ? 12.391 -16.109 1.301 1 98.88 412 TYR B CA 1
ATOM 7849 C C . TYR B 1 412 ? 11 -16.125 0.673 1 98.88 412 TYR B C 1
ATOM 7851 O O . TYR B 1 412 ? 10 -15.859 1.346 1 98.88 412 TYR B O 1
ATOM 7859 N N . ALA B 1 413 ? 10.961 -16.391 -0.603 1 98.88 413 ALA B N 1
ATOM 7860 C CA . ALA B 1 413 ? 9.68 -16.531 -1.286 1 98.88 413 ALA B CA 1
ATOM 7861 C C . ALA B 1 413 ? 9.766 -17.547 -2.416 1 98.88 413 ALA B C 1
ATOM 7863 O O . ALA B 1 413 ? 10.852 -17.812 -2.938 1 98.88 413 ALA B O 1
ATOM 7864 N N . MET B 1 414 ? 8.625 -18.094 -2.766 1 98.31 414 MET B N 1
ATOM 7865 C CA . MET B 1 414 ? 8.516 -19.062 -3.852 1 98.31 414 MET B CA 1
ATOM 7866 C C . MET B 1 414 ? 7.609 -18.547 -4.961 1 98.31 414 MET B C 1
ATOM 7868 O O . MET B 1 414 ? 6.707 -17.75 -4.703 1 98.31 414 MET B O 1
ATOM 7872 N N . ILE B 1 415 ? 7.918 -18.969 -6.105 1 98.19 415 ILE B N 1
ATOM 7873 C CA . ILE B 1 415 ? 6.992 -18.828 -7.227 1 98.19 415 ILE B CA 1
ATOM 7874 C C . ILE B 1 415 ? 6.332 -20.188 -7.508 1 98.19 415 ILE B C 1
ATOM 7876 O O . ILE B 1 415 ? 7.02 -21.188 -7.691 1 98.19 415 ILE B O 1
ATOM 7880 N N . ASN B 1 416 ? 5.031 -20.234 -7.48 1 96.31 416 ASN B N 1
ATOM 7881 C CA . ASN B 1 416 ? 4.27 -21.469 -7.672 1 96.31 416 ASN B CA 1
ATOM 7882 C C . ASN B 1 416 ? 4.41 -22.406 -6.477 1 96.31 416 ASN B C 1
ATOM 7884 O O . ASN B 1 416 ? 4.73 -23.578 -6.637 1 96.31 416 ASN B O 1
ATOM 7888 N N . GLY B 1 417 ? 4.215 -21.812 -5.309 1 96.5 417 GLY B N 1
ATOM 7889 C CA . GLY B 1 417 ? 4.129 -22.641 -4.109 1 96.5 417 GLY B CA 1
ATOM 7890 C C . GLY B 1 417 ? 2.779 -23.312 -3.938 1 96.5 417 GLY B C 1
ATOM 7891 O O . GLY B 1 417 ? 1.965 -23.328 -4.863 1 96.5 417 GLY B O 1
ATOM 7892 N N . PRO B 1 418 ? 2.584 -23.906 -2.801 1 96.31 418 PRO B N 1
ATOM 7893 C CA . PRO B 1 418 ? 1.302 -24.562 -2.543 1 96.31 418 PRO B CA 1
ATOM 7894 C C . PRO B 1 418 ? 0.108 -23.641 -2.725 1 96.31 418 PRO B C 1
ATOM 7896 O O . PRO B 1 418 ? 0.168 -22.469 -2.328 1 96.31 418 PRO B O 1
ATOM 7899 N N . ASN B 1 419 ? -0.907 -24.141 -3.434 1 97.12 419 ASN B N 1
ATOM 7900 C CA . ASN B 1 419 ? -2.17 -23.453 -3.678 1 97.12 419 ASN B CA 1
ATOM 7901 C C . ASN B 1 419 ? -1.991 -22.281 -4.625 1 97.12 419 ASN B C 1
ATOM 7903 O O . ASN B 1 419 ? -2.584 -21.219 -4.422 1 97.12 419 ASN B O 1
ATOM 7907 N N . ALA B 1 420 ? -1.086 -22.422 -5.586 1 96.44 420 ALA B N 1
ATOM 7908 C CA . ALA B 1 420 ? -0.99 -21.453 -6.684 1 96.44 420 ALA B CA 1
ATOM 7909 C C . ALA B 1 420 ? -2.143 -21.625 -7.668 1 96.44 420 ALA B C 1
ATOM 7911 O O . ALA B 1 420 ? -2.861 -22.625 -7.621 1 96.44 420 ALA B O 1
ATOM 7912 N N . VAL B 1 421 ? -2.316 -20.672 -8.5 1 94.94 421 VAL B N 1
ATOM 7913 C CA . VAL B 1 421 ? -3.357 -20.734 -9.523 1 94.94 421 VAL B CA 1
ATOM 7914 C C . VAL B 1 421 ? -2.857 -21.547 -10.719 1 94.94 421 VAL B C 1
ATOM 7916 O O . VAL B 1 421 ? -2.326 -20.984 -11.68 1 94.94 421 VAL B O 1
ATOM 7919 N N . ILE B 1 422 ? -3.145 -22.844 -10.719 1 90.44 422 ILE B N 1
ATOM 7920 C CA . ILE B 1 422 ? -2.564 -23.641 -11.789 1 90.44 422 ILE B CA 1
ATOM 7921 C C . ILE B 1 422 ? -3.67 -24.375 -12.531 1 90.44 422 ILE B C 1
ATOM 7923 O O . ILE B 1 422 ? -3.445 -24.922 -13.625 1 90.44 422 ILE B O 1
ATOM 7927 N N . SER B 1 423 ? -4.887 -24.422 -11.984 1 88 423 SER B N 1
ATOM 7928 C CA . SER B 1 423 ? -5.945 -25.234 -12.57 1 88 423 SER B CA 1
ATOM 7929 C C . SER B 1 423 ? -6.785 -24.422 -13.555 1 88 423 SER B C 1
ATOM 7931 O O . SER B 1 423 ? -7.512 -25 -14.375 1 88 423 SER B O 1
ATOM 7933 N N . HIS B 1 424 ? -6.691 -23.172 -13.344 1 89.31 424 HIS B N 1
ATOM 7934 C CA . HIS B 1 424 ? -7.434 -22.25 -14.195 1 89.31 424 HIS B CA 1
ATOM 7935 C C . HIS B 1 424 ? -6.652 -20.953 -14.422 1 89.31 424 HIS B C 1
ATOM 7937 O O . HIS B 1 424 ? -5.75 -20.625 -13.648 1 89.31 424 HIS B O 1
ATOM 7943 N N . GLY B 1 425 ? -6.863 -20.391 -15.57 1 88.38 425 GLY B N 1
ATOM 7944 C CA . GLY B 1 425 ? -6.125 -19.188 -15.891 1 88.38 425 GLY B CA 1
ATOM 7945 C C . GLY B 1 425 ? -4.719 -19.453 -16.391 1 88.38 425 GLY B C 1
ATOM 7946 O O . GLY B 1 425 ? -4.254 -20.594 -16.359 1 88.38 425 GLY B O 1
ATOM 7947 N N . SER B 1 426 ? -4.055 -18.406 -16.828 1 89.88 426 SER B N 1
ATOM 7948 C CA . SER B 1 426 ? -2.674 -18.531 -17.281 1 89.88 426 SER B CA 1
ATOM 7949 C C . SER B 1 426 ? -1.717 -18.672 -16.094 1 89.88 426 SER B C 1
ATOM 7951 O O . SER B 1 426 ? -1.603 -17.766 -15.273 1 89.88 426 SER B O 1
ATOM 7953 N N . VAL B 1 427 ? -1.006 -19.766 -16.062 1 94.81 427 VAL B N 1
ATOM 7954 C CA . VAL B 1 427 ? -0.048 -20.016 -14.992 1 94.81 427 VAL B CA 1
ATOM 7955 C C . VAL B 1 427 ? 1.087 -19 -15.062 1 94.81 427 VAL B C 1
ATOM 7957 O O . VAL B 1 427 ? 1.587 -18.547 -14.023 1 94.81 427 VAL B O 1
ATOM 7960 N N . ILE B 1 428 ? 1.485 -18.594 -16.25 1 97.25 428 ILE B N 1
ATOM 7961 C CA . ILE B 1 428 ? 2.607 -17.672 -16.391 1 97.25 428 ILE B CA 1
ATOM 7962 C C . ILE B 1 428 ? 2.197 -16.281 -15.938 1 97.25 428 ILE B C 1
ATOM 7964 O O . ILE B 1 428 ? 2.992 -15.555 -15.336 1 97.25 428 ILE B O 1
ATOM 7968 N N . GLN B 1 429 ? 0.944 -15.938 -16.188 1 97.12 429 GLN B N 1
ATOM 7969 C CA . GLN B 1 429 ? 0.442 -14.648 -15.734 1 97.12 429 GLN B CA 1
ATOM 7970 C C . GLN B 1 429 ? 0.431 -14.57 -14.203 1 97.12 429 GLN B C 1
ATOM 7972 O O . GLN B 1 429 ? 0.851 -13.57 -13.625 1 97.12 429 GLN B O 1
ATOM 7977 N N . GLN B 1 430 ? -0.083 -15.586 -13.562 1 97.44 430 GLN B N 1
ATOM 7978 C CA . GLN B 1 430 ? -0.102 -15.547 -12.102 1 97.44 430 GLN B CA 1
ATOM 7979 C C . GLN B 1 430 ? 1.313 -15.562 -11.531 1 97.44 430 GLN B C 1
ATOM 7981 O O . GLN B 1 430 ? 1.578 -14.945 -10.5 1 97.44 430 GLN B O 1
ATOM 7986 N N . MET B 1 431 ? 2.307 -16.266 -12.203 1 98.31 431 MET B N 1
ATOM 7987 C CA . MET B 1 431 ? 3.709 -16.219 -11.797 1 98.31 431 MET B CA 1
ATOM 7988 C C . MET B 1 431 ? 4.242 -14.781 -11.867 1 98.31 431 MET B C 1
ATOM 7990 O O . MET B 1 431 ? 5.02 -14.359 -11.016 1 98.31 431 MET B O 1
ATOM 7994 N N . SER B 1 432 ? 3.814 -14.133 -12.914 1 98.56 432 SER B N 1
ATOM 7995 C CA . SER B 1 432 ? 4.219 -12.742 -13.078 1 98.56 432 SER B CA 1
ATOM 7996 C C . SER B 1 432 ? 3.74 -11.883 -11.914 1 98.56 432 SER B C 1
ATOM 7998 O O . SER B 1 432 ? 4.504 -11.078 -11.375 1 98.56 432 SER B O 1
ATOM 8000 N N . TRP B 1 433 ? 2.508 -12.047 -11.5 1 98.56 433 TRP B N 1
ATOM 8001 C CA . TRP B 1 433 ? 1.975 -11.289 -10.375 1 98.56 433 TRP B CA 1
ATOM 8002 C C . TRP B 1 433 ? 2.689 -11.672 -9.078 1 98.56 433 TRP B C 1
ATOM 8004 O O . TRP B 1 433 ? 2.951 -10.812 -8.234 1 98.56 433 TRP B O 1
ATOM 8014 N N . THR B 1 434 ? 2.969 -12.938 -8.898 1 98.75 434 THR B N 1
ATOM 8015 C CA . THR B 1 434 ? 3.709 -13.383 -7.719 1 98.75 434 THR B CA 1
ATOM 8016 C C . THR B 1 434 ? 5.094 -12.75 -7.68 1 98.75 434 THR B C 1
ATOM 8018 O O . THR B 1 434 ? 5.566 -12.336 -6.621 1 98.75 434 THR B O 1
ATOM 8021 N N . THR B 1 435 ? 5.727 -12.648 -8.836 1 98.88 435 THR B N 1
ATOM 8022 C CA . THR B 1 435 ? 7.035 -12.008 -8.93 1 98.88 435 THR B CA 1
ATOM 8023 C C . THR B 1 435 ? 6.945 -10.531 -8.539 1 98.88 435 THR B C 1
ATOM 8025 O O . THR B 1 435 ? 7.789 -10.031 -7.801 1 98.88 435 THR B O 1
ATOM 8028 N N . ASP B 1 436 ? 5.914 -9.852 -9.047 1 98.75 436 ASP B N 1
ATOM 8029 C CA . ASP B 1 436 ? 5.676 -8.469 -8.648 1 98.75 436 ASP B CA 1
ATOM 8030 C C . ASP B 1 436 ? 5.539 -8.344 -7.133 1 98.75 436 ASP B C 1
ATOM 8032 O O . ASP B 1 436 ? 6.098 -7.434 -6.527 1 98.75 436 ASP B O 1
ATOM 8036 N N . PHE B 1 437 ? 4.762 -9.219 -6.586 1 98.81 437 PHE B N 1
ATOM 8037 C CA . PHE B 1 437 ? 4.523 -9.258 -5.148 1 98.81 437 PHE B CA 1
ATOM 8038 C C . PHE B 1 437 ? 5.836 -9.406 -4.387 1 98.81 437 PHE B C 1
ATOM 8040 O O . PHE B 1 437 ? 6.102 -8.656 -3.443 1 98.81 437 PHE B O 1
ATOM 8047 N N . ILE B 1 438 ? 6.676 -10.336 -4.773 1 98.88 438 ILE B N 1
ATOM 8048 C CA . ILE B 1 438 ? 7.953 -10.602 -4.121 1 98.88 438 ILE B CA 1
ATOM 8049 C C . ILE B 1 438 ? 8.852 -9.375 -4.223 1 98.88 438 ILE B C 1
ATOM 8051 O O . ILE B 1 438 ? 9.391 -8.906 -3.217 1 98.88 438 ILE B O 1
ATOM 8055 N N . LEU B 1 439 ? 8.969 -8.812 -5.414 1 98.81 439 LEU B N 1
ATOM 8056 C CA . LEU B 1 439 ? 9.898 -7.715 -5.633 1 98.81 439 LEU B CA 1
ATOM 8057 C C . LEU B 1 439 ? 9.383 -6.426 -4.996 1 98.81 439 LEU B C 1
ATOM 8059 O O . LEU B 1 439 ? 10.172 -5.551 -4.629 1 98.81 439 LEU B O 1
ATOM 8063 N N . LYS B 1 440 ? 8.055 -6.379 -4.867 1 98.31 440 LYS B N 1
ATOM 8064 C CA . LYS B 1 440 ? 7.5 -5.273 -4.086 1 98.31 440 LYS B CA 1
ATOM 8065 C C . LYS B 1 440 ? 8.07 -5.258 -2.672 1 98.31 440 LYS B C 1
ATOM 8067 O O . LYS B 1 440 ? 8.477 -4.207 -2.172 1 98.31 440 LYS B O 1
ATOM 8072 N N . TRP B 1 441 ? 8.117 -6.371 -2.043 1 98.56 441 TRP B N 1
ATOM 8073 C CA . TRP B 1 441 ? 8.578 -6.445 -0.66 1 98.56 441 TRP B CA 1
ATOM 8074 C C . TRP B 1 441 ? 10.102 -6.344 -0.584 1 98.56 441 TRP B C 1
ATOM 8076 O O . TRP B 1 441 ? 10.641 -5.789 0.376 1 98.56 441 TRP B O 1
ATOM 8086 N N . VAL B 1 442 ? 10.82 -6.816 -1.618 1 98.62 442 VAL B N 1
ATOM 8087 C CA . VAL B 1 442 ? 12.266 -6.625 -1.673 1 98.62 442 VAL B CA 1
ATOM 8088 C C . VAL B 1 442 ? 12.586 -5.133 -1.751 1 98.62 442 VAL B C 1
ATOM 8090 O O . VAL B 1 442 ? 13.438 -4.637 -1.01 1 98.62 442 VAL B O 1
ATOM 8093 N N . LYS B 1 443 ? 11.898 -4.469 -2.646 1 98.06 443 LYS B N 1
ATOM 8094 C CA . LYS B 1 443 ? 12.062 -3.023 -2.779 1 98.06 443 LYS B CA 1
ATOM 8095 C C . LYS B 1 443 ? 11.695 -2.307 -1.482 1 98.06 443 LYS B C 1
ATOM 8097 O O . LYS B 1 443 ? 12.398 -1.386 -1.058 1 98.06 443 LYS B O 1
ATOM 8102 N N . TYR B 1 444 ? 10.625 -2.73 -0.862 1 98.12 444 TYR B N 1
ATOM 8103 C CA . TYR B 1 444 ? 10.18 -2.162 0.403 1 98.12 444 TYR B CA 1
ATOM 8104 C C . TYR B 1 444 ? 11.227 -2.348 1.49 1 98.12 444 TYR B C 1
ATOM 8106 O O . TYR B 1 444 ? 11.508 -1.423 2.258 1 98.12 444 TYR B O 1
ATOM 8114 N N . MET B 1 445 ? 11.82 -3.518 1.544 1 98.38 445 MET B N 1
ATOM 8115 C CA . MET B 1 445 ? 12.883 -3.791 2.508 1 98.38 445 MET B CA 1
ATOM 8116 C C . MET B 1 445 ? 14.031 -2.809 2.342 1 98.38 445 MET B C 1
ATOM 8118 O O . MET B 1 445 ? 14.508 -2.232 3.322 1 98.38 445 MET B O 1
ATOM 8122 N N . ASN B 1 446 ? 14.43 -2.641 1.074 1 97.88 446 ASN B N 1
ATOM 8123 C CA . ASN B 1 446 ? 15.562 -1.761 0.805 1 97.88 446 ASN B CA 1
ATOM 8124 C C . ASN B 1 446 ? 15.258 -0.317 1.191 1 97.88 446 ASN B C 1
ATOM 8126 O O . ASN B 1 446 ? 16.031 0.32 1.899 1 97.88 446 ASN B O 1
ATOM 8130 N N . ARG B 1 447 ? 14.102 0.126 0.873 1 97.69 447 ARG B N 1
ATOM 8131 C CA . ARG B 1 447 ? 13.781 1.546 0.971 1 97.69 447 ARG B CA 1
ATOM 8132 C C . ARG B 1 447 ? 13.312 1.905 2.379 1 97.69 447 ARG B C 1
ATOM 8134 O O . ARG B 1 447 ? 13.336 3.076 2.764 1 97.69 447 ARG B O 1
ATOM 8141 N N . HIS B 1 448 ? 12.906 0.937 3.197 1 98.19 448 HIS B N 1
ATOM 8142 C CA . HIS B 1 448 ? 12.492 1.165 4.578 1 98.19 448 HIS B CA 1
ATOM 8143 C C . HIS B 1 448 ? 13.539 0.651 5.559 1 98.19 448 HIS B C 1
ATOM 8145 O O . HIS B 1 448 ? 13.281 0.585 6.766 1 98.19 448 HIS B O 1
ATOM 8151 N N . GLN B 1 449 ? 14.688 0.211 5.07 1 97.5 449 GLN B N 1
ATOM 8152 C CA . GLN B 1 449 ? 15.812 -0.246 5.879 1 97.5 449 GLN B CA 1
ATOM 8153 C C . GLN B 1 449 ? 15.438 -1.481 6.695 1 97.5 449 GLN B C 1
ATOM 8155 O O . GLN B 1 449 ? 15.805 -1.594 7.863 1 97.5 449 GLN B O 1
ATOM 8160 N N . ILE B 1 450 ? 14.648 -2.32 6.121 1 98.44 450 ILE B N 1
ATOM 8161 C CA . ILE B 1 450 ? 14.234 -3.557 6.777 1 98.44 450 ILE B CA 1
ATOM 8162 C C . ILE B 1 450 ? 15.312 -4.625 6.586 1 98.44 450 ILE B C 1
ATOM 8164 O O . ILE B 1 450 ? 15.82 -4.812 5.477 1 98.44 450 ILE B O 1
ATOM 8168 N N . LYS B 1 451 ? 15.68 -5.262 7.656 1 98.31 451 LYS B N 1
ATOM 8169 C CA . LYS B 1 451 ? 16.688 -6.316 7.66 1 98.31 451 LYS B CA 1
ATOM 8170 C C . LYS B 1 451 ? 16.062 -7.676 7.367 1 98.31 451 LYS B C 1
ATOM 8172 O O . LYS B 1 451 ? 16.562 -8.438 6.543 1 98.31 451 LYS B O 1
ATOM 8177 N N . THR B 1 452 ? 14.992 -7.973 8.062 1 98.69 452 THR B N 1
ATOM 8178 C CA . THR B 1 452 ? 14.328 -9.258 7.887 1 98.69 452 THR B CA 1
ATOM 8179 C C . THR B 1 452 ? 12.828 -9.062 7.699 1 98.69 452 THR B C 1
ATOM 8181 O O . THR B 1 452 ? 12.227 -8.188 8.328 1 98.69 452 THR B O 1
ATOM 8184 N N . LEU B 1 453 ? 12.242 -9.75 6.848 1 98.69 453 LEU B N 1
ATOM 8185 C CA . LEU B 1 453 ? 10.812 -9.844 6.582 1 98.69 453 LEU B CA 1
ATOM 8186 C C . LEU B 1 453 ? 10.367 -11.297 6.527 1 98.69 453 LEU B C 1
ATOM 8188 O O . LEU B 1 453 ? 10.891 -12.086 5.742 1 98.69 453 LEU B O 1
ATOM 8192 N N . CYS B 1 454 ? 9.453 -11.68 7.398 1 98.88 454 CYS B N 1
ATOM 8193 C CA . CYS B 1 454 ? 8.938 -13.047 7.453 1 98.88 454 CYS B CA 1
ATOM 8194 C C . CYS B 1 454 ? 7.438 -13.055 7.707 1 98.88 454 CYS B C 1
ATOM 8196 O O . CYS B 1 454 ? 6.953 -12.391 8.617 1 98.88 454 CYS B O 1
ATOM 8198 N N . VAL B 1 455 ? 6.699 -13.758 6.898 1 98.81 455 VAL B N 1
ATOM 8199 C CA . VAL B 1 455 ? 5.258 -13.82 7.098 1 98.81 455 VAL B CA 1
ATOM 8200 C C . VAL B 1 455 ? 4.949 -14.445 8.461 1 98.81 455 VAL B C 1
ATOM 8202 O O . VAL B 1 455 ? 5.621 -15.391 8.883 1 98.81 455 VAL B O 1
ATOM 8205 N N . LYS B 1 456 ? 3.961 -13.93 9.125 1 98.62 456 LYS B N 1
ATOM 8206 C CA . LYS B 1 456 ? 3.57 -14.414 10.445 1 98.62 456 LYS B CA 1
ATOM 8207 C C . LYS B 1 456 ? 2.932 -15.797 10.359 1 98.62 456 LYS B C 1
ATOM 8209 O O . LYS B 1 456 ? 2.182 -16.078 9.422 1 98.62 456 LYS B O 1
ATOM 8214 N N . GLU B 1 457 ? 3.193 -16.609 11.359 1 98.12 457 GLU B N 1
ATOM 8215 C CA . GLU B 1 457 ? 2.635 -17.969 11.422 1 98.12 457 GLU B CA 1
ATOM 8216 C C . GLU B 1 457 ? 1.11 -17.922 11.445 1 98.12 457 GLU B C 1
ATOM 8218 O O . GLU B 1 457 ? 0.452 -18.719 10.766 1 98.12 457 GLU B O 1
ATOM 8223 N N . ASP B 1 458 ? 0.555 -17.031 12.219 1 97.81 458 ASP B N 1
ATOM 8224 C CA . ASP B 1 458 ? -0.899 -16.953 12.328 1 97.81 458 ASP B CA 1
ATOM 8225 C C . ASP B 1 458 ? -1.521 -16.469 11.023 1 97.81 458 ASP B C 1
ATOM 8227 O O . ASP B 1 458 ? -2.633 -16.859 10.664 1 97.81 458 ASP B O 1
ATOM 8231 N N . ALA B 1 459 ? -0.826 -15.547 10.273 1 98.38 459 ALA B N 1
ATOM 8232 C CA . ALA B 1 459 ? -1.315 -15.125 8.969 1 98.38 459 ALA B CA 1
ATOM 8233 C C . ALA B 1 459 ? -1.376 -16.297 7.996 1 98.38 459 ALA B C 1
ATOM 8235 O O . ALA B 1 459 ? -2.361 -16.469 7.273 1 98.38 459 ALA B O 1
ATOM 8236 N N . VAL B 1 460 ? -0.324 -17.125 8 1 98.5 460 VAL B N 1
ATOM 8237 C CA . VAL B 1 460 ? -0.287 -18.312 7.137 1 98.5 460 VAL B CA 1
ATOM 8238 C C . VAL B 1 460 ? -1.428 -19.25 7.508 1 98.5 460 VAL B C 1
ATOM 8240 O O . VAL B 1 460 ? -2.156 -19.734 6.633 1 98.5 460 VAL B O 1
ATOM 8243 N N . LYS B 1 461 ? -1.588 -19.469 8.766 1 97.81 461 LYS B N 1
ATOM 8244 C CA . LYS B 1 461 ? -2.629 -20.375 9.25 1 97.81 461 LYS B CA 1
ATOM 8245 C C . LYS B 1 461 ? -4.016 -19.875 8.859 1 97.81 461 LYS B C 1
ATOM 8247 O O . LYS B 1 461 ? -4.824 -20.641 8.32 1 97.81 461 LYS B O 1
ATOM 8252 N N . ASP B 1 462 ? -4.312 -18.609 9.156 1 98.12 462 ASP B N 1
ATOM 8253 C CA . ASP B 1 462 ? -5.613 -18.031 8.844 1 98.12 462 ASP B CA 1
ATOM 8254 C C . ASP B 1 462 ? -5.891 -18.078 7.34 1 98.12 462 ASP B C 1
ATOM 8256 O O . ASP B 1 462 ? -7 -18.391 6.918 1 98.12 462 ASP B O 1
ATOM 8260 N N . TYR B 1 463 ? -4.883 -17.734 6.582 1 98.5 463 TYR B N 1
ATOM 8261 C CA . TYR B 1 463 ? -5.023 -17.719 5.133 1 98.5 463 TYR B CA 1
ATOM 8262 C C . TYR B 1 463 ? -5.355 -19.109 4.598 1 98.5 463 TYR B C 1
ATOM 8264 O O . TYR B 1 463 ? -6.258 -19.266 3.77 1 98.5 463 TYR B O 1
ATOM 8272 N N . ASN B 1 464 ? -4.641 -20.078 5.047 1 98 464 ASN B N 1
ATOM 8273 C CA . ASN B 1 464 ? -4.867 -21.438 4.57 1 98 464 ASN B CA 1
ATOM 8274 C C . ASN B 1 464 ? -6.191 -21.984 5.086 1 98 464 ASN B C 1
ATOM 8276 O O . ASN B 1 464 ? -6.852 -22.766 4.398 1 98 464 ASN B O 1
ATOM 8280 N N . ALA B 1 465 ? -6.566 -21.594 6.285 1 97.94 465 ALA B N 1
ATOM 8281 C CA . ALA B 1 465 ? -7.891 -21.969 6.77 1 97.94 465 ALA B CA 1
ATOM 8282 C C . ALA B 1 465 ? -8.984 -21.438 5.852 1 97.94 465 ALA B C 1
ATOM 8284 O O . ALA B 1 465 ? -9.922 -22.156 5.5 1 97.94 465 ALA B O 1
ATOM 8285 N N . TYR B 1 466 ? -8.867 -20.203 5.48 1 98.12 466 TYR B N 1
ATOM 8286 C CA . TYR B 1 466 ? -9.812 -19.656 4.523 1 98.12 466 TYR B CA 1
ATOM 8287 C C . TYR B 1 466 ? -9.812 -20.453 3.227 1 98.12 466 TYR B C 1
ATOM 8289 O O . TYR B 1 466 ? -10.875 -20.797 2.703 1 98.12 466 TYR B O 1
ATOM 8297 N N . SER B 1 467 ? -8.656 -20.688 2.672 1 97.75 467 SER B N 1
ATOM 8298 C CA . SER B 1 467 ? -8.508 -21.391 1.401 1 97.75 467 SER B CA 1
ATOM 8299 C C . SER B 1 467 ? -9.211 -22.734 1.436 1 97.75 467 SER B C 1
ATOM 8301 O O . SER B 1 467 ? -9.969 -23.078 0.522 1 97.75 467 SER B O 1
ATOM 8303 N N . GLN B 1 468 ? -8.961 -23.484 2.523 1 97.19 468 GLN B N 1
ATOM 8304 C CA . GLN B 1 468 ? -9.562 -24.797 2.648 1 97.19 468 GLN B CA 1
ATOM 8305 C C . GLN B 1 468 ? -11.086 -24.703 2.764 1 97.19 468 GLN B C 1
ATOM 8307 O O . GLN B 1 468 ? -11.805 -25.531 2.191 1 97.19 468 GLN B O 1
ATOM 8312 N N . GLU B 1 469 ? -11.531 -23.734 3.504 1 97.44 469 GLU B N 1
ATOM 8313 C CA . GLU B 1 469 ? -12.977 -23.562 3.641 1 97.44 469 GLU B CA 1
ATOM 8314 C C . GLU B 1 469 ? -13.625 -23.266 2.289 1 97.44 469 GLU B C 1
ATOM 8316 O O . GLU B 1 469 ? -14.664 -23.844 1.961 1 97.44 469 GLU B O 1
ATOM 8321 N N . PHE B 1 470 ? -13.023 -22.453 1.543 1 97.69 470 PHE B N 1
ATOM 8322 C CA . PHE B 1 470 ? -13.586 -22.094 0.242 1 97.69 470 PHE B CA 1
ATOM 8323 C C . PHE B 1 470 ? -13.547 -23.297 -0.702 1 97.69 470 PHE B C 1
ATOM 8325 O O . PHE B 1 470 ? -14.492 -23.531 -1.46 1 97.69 470 PHE B O 1
ATOM 8332 N N . LEU B 1 471 ? -12.484 -24 -0.731 1 97.44 471 LEU B N 1
ATOM 8333 C CA . LEU B 1 471 ? -12.266 -25.078 -1.678 1 97.44 471 LEU B CA 1
ATOM 8334 C C . LEU B 1 471 ? -13.312 -26.172 -1.511 1 97.44 471 LEU B C 1
ATOM 8336 O O . LEU B 1 471 ? -13.531 -26.984 -2.422 1 97.44 471 LEU B O 1
ATOM 8340 N N . LYS B 1 472 ? -14.008 -26.188 -0.388 1 96.19 472 LYS B N 1
ATOM 8341 C CA . LYS B 1 472 ? -15.133 -27.094 -0.199 1 96.19 472 LYS B CA 1
ATOM 8342 C C . LYS B 1 472 ? -16.219 -26.859 -1.247 1 96.19 472 LYS B C 1
ATOM 8344 O O . LYS B 1 472 ? -17 -27.75 -1.558 1 96.19 472 LYS B O 1
ATOM 8349 N N . ARG B 1 473 ? -16.141 -25.703 -1.818 1 96.5 473 ARG B N 1
ATOM 8350 C CA . ARG B 1 473 ? -17.188 -25.297 -2.75 1 96.5 473 ARG B CA 1
ATOM 8351 C C . ARG B 1 473 ? -16.828 -25.688 -4.18 1 96.5 473 ARG B C 1
ATOM 8353 O O . ARG B 1 473 ? -17.578 -25.375 -5.117 1 96.5 473 ARG B O 1
ATOM 8360 N N . THR B 1 474 ? -15.82 -26.406 -4.379 1 96.94 474 THR B N 1
ATOM 8361 C CA . THR B 1 474 ? -15.32 -26.688 -5.723 1 96.94 474 THR B CA 1
ATOM 8362 C C . THR B 1 474 ? -15.234 -28.188 -5.969 1 96.94 474 THR B C 1
ATOM 8364 O O . THR B 1 474 ? -15.289 -28.984 -5.027 1 96.94 474 THR B O 1
ATOM 8367 N N . VAL B 1 475 ? -15.055 -28.562 -7.223 1 96 475 VAL B N 1
ATOM 8368 C CA . VAL B 1 475 ? -14.984 -29.969 -7.629 1 96 475 VAL B CA 1
ATOM 8369 C C . VAL B 1 475 ? -13.727 -30.609 -7.051 1 96 475 VAL B C 1
ATOM 8371 O O . VAL B 1 475 ? -13.641 -31.828 -6.949 1 96 475 VAL B O 1
ATOM 8374 N N . TRP B 1 476 ? -12.828 -29.812 -6.609 1 96.12 476 TRP B N 1
ATOM 8375 C CA . TRP B 1 476 ? -11.547 -30.312 -6.113 1 96.12 476 TRP B CA 1
ATOM 8376 C C . TRP B 1 476 ? -11.719 -30.969 -4.75 1 96.12 476 TRP B C 1
ATOM 8378 O O . TRP B 1 476 ? -10.844 -31.734 -4.309 1 96.12 476 TRP B O 1
ATOM 8388 N N . SER B 1 477 ? -12.82 -30.719 -4.117 1 95.69 477 SER B N 1
ATOM 8389 C CA . SER B 1 477 ? -13.094 -31.344 -2.824 1 95.69 477 SER B CA 1
ATOM 8390 C C . SER B 1 477 ? -13.695 -32.719 -2.99 1 95.69 477 SER B C 1
ATOM 8392 O O . SER B 1 477 ? -13.883 -33.469 -2.01 1 95.69 477 SER B O 1
ATOM 8394 N N . GLY B 1 478 ? -13.945 -33.125 -4.234 1 94.38 478 GLY B N 1
ATOM 8395 C CA . GLY B 1 478 ? -14.547 -34.438 -4.492 1 94.38 478 GLY B CA 1
ATOM 8396 C C . GLY B 1 478 ? -13.617 -35.594 -4.18 1 94.38 478 GLY B C 1
ATOM 8397 O O . GLY B 1 478 ? -12.422 -35.375 -3.949 1 94.38 478 GLY B O 1
ATOM 8398 N N . ASP B 1 479 ? -14.156 -36.75 -4.242 1 92.94 479 ASP B N 1
ATOM 8399 C CA . ASP B 1 479 ? -13.406 -37.969 -3.936 1 92.94 479 ASP B CA 1
ATOM 8400 C C . ASP B 1 479 ? -12.688 -38.469 -5.172 1 92.94 479 ASP B C 1
ATOM 8402 O O . ASP B 1 479 ? -13.25 -39.25 -5.949 1 92.94 479 ASP B O 1
ATOM 8406 N N . CYS B 1 480 ? -11.508 -38.031 -5.34 1 91.12 480 CYS B N 1
ATOM 8407 C CA . CYS B 1 480 ? -10.609 -38.5 -6.398 1 91.12 480 CYS B CA 1
ATOM 8408 C C . CYS B 1 480 ? -9.156 -38.406 -5.953 1 91.12 480 CYS B C 1
ATOM 8410 O O . CYS B 1 480 ? -8.758 -37.469 -5.273 1 91.12 480 CYS B O 1
ATOM 8412 N N . ARG B 1 481 ? -8.375 -39.406 -6.238 1 88.44 481 ARG B N 1
ATOM 8413 C CA . ARG B 1 481 ? -6.953 -39.375 -5.934 1 88.44 481 ARG B CA 1
ATOM 8414 C C . ARG B 1 481 ? -6.203 -38.469 -6.914 1 88.44 481 ARG B C 1
ATOM 8416 O O . ARG B 1 481 ? -6.258 -38.688 -8.125 1 88.44 481 ARG B O 1
ATOM 8423 N N . THR B 1 482 ? -5.523 -37.469 -6.375 1 87.62 482 THR B N 1
ATOM 8424 C CA . THR B 1 482 ? -4.957 -36.469 -7.277 1 87.62 482 THR B CA 1
ATOM 8425 C C . THR B 1 482 ? -3.758 -35.781 -6.629 1 87.62 482 THR B C 1
ATOM 8427 O O . THR B 1 482 ? -3.609 -35.812 -5.406 1 87.62 482 THR B O 1
ATOM 8430 N N . LEU B 1 483 ? -2.998 -35.219 -7.477 1 85.69 483 LEU B N 1
ATOM 8431 C CA . LEU B 1 483 ? -1.867 -34.406 -7.051 1 85.69 483 LEU B CA 1
ATOM 8432 C C . LEU B 1 483 ? -2.342 -33.188 -6.281 1 85.69 483 LEU B C 1
ATOM 8434 O O . LEU B 1 483 ? -1.635 -32.688 -5.402 1 85.69 483 LEU B O 1
ATOM 8438 N N . TYR B 1 484 ? -3.582 -32.719 -6.477 1 91.06 484 TYR B N 1
ATOM 8439 C CA . TYR B 1 484 ? -4.117 -31.531 -5.816 1 91.06 484 TYR B CA 1
ATOM 8440 C C . TYR B 1 484 ? -4.258 -31.766 -4.316 1 91.06 484 TYR B C 1
ATOM 8442 O O . TYR B 1 484 ? -4.309 -30.812 -3.539 1 91.06 484 TYR B O 1
ATOM 8450 N N . LYS B 1 485 ? -4.34 -33.031 -3.891 1 93.06 485 LYS B N 1
ATOM 8451 C CA . LYS B 1 485 ? -4.484 -33.406 -2.49 1 93.06 485 LYS B CA 1
ATOM 8452 C C . LYS B 1 485 ? -3.289 -34.219 -2.02 1 93.06 485 LYS B C 1
ATOM 8454 O O . LYS B 1 485 ? -3.441 -35.156 -1.229 1 93.06 485 LYS B O 1
ATOM 8459 N N . ASN B 1 486 ? -2.23 -33.969 -2.627 1 86.38 486 ASN B N 1
ATOM 8460 C CA . ASN B 1 486 ? -0.978 -34.625 -2.275 1 86.38 486 ASN B CA 1
ATOM 8461 C C . ASN B 1 486 ? -1.086 -36.156 -2.412 1 86.38 486 ASN B C 1
ATOM 8463 O O . ASN B 1 486 ? -0.65 -36.875 -1.529 1 86.38 486 ASN B O 1
ATOM 8467 N N . GLY B 1 487 ? -1.745 -36.625 -3.455 1 82.88 487 GLY B N 1
ATOM 8468 C CA . GLY B 1 487 ? -1.831 -38.031 -3.805 1 82.88 487 GLY B CA 1
ATOM 8469 C C . GLY B 1 487 ? -2.902 -38.781 -3.031 1 82.88 487 GLY B C 1
ATOM 8470 O O . GLY B 1 487 ? -2.967 -40 -3.074 1 82.88 487 GLY B O 1
ATOM 8471 N N . ARG B 1 488 ? -3.775 -38 -2.332 1 90 488 ARG B N 1
ATOM 8472 C CA . ARG B 1 488 ? -4.852 -38.625 -1.562 1 90 488 ARG B CA 1
ATOM 8473 C C . ARG B 1 488 ? -6.203 -38.406 -2.236 1 90 488 ARG B C 1
ATOM 8475 O O . ARG B 1 488 ? -6.309 -37.625 -3.189 1 90 488 ARG B O 1
ATOM 8482 N N . SER B 1 489 ? -7.156 -39.188 -1.85 1 91.31 489 SER B N 1
ATOM 8483 C CA . SER B 1 489 ? -8.508 -39.031 -2.381 1 91.31 489 SER B CA 1
ATOM 8484 C C . SER B 1 489 ? -9.305 -38 -1.583 1 91.31 489 SER B C 1
ATOM 8486 O O . SER B 1 489 ? -10.273 -37.438 -2.088 1 91.31 489 SER B O 1
ATOM 8488 N N . GLN B 1 490 ? -8.844 -37.844 -0.318 1 91.44 490 GLN B N 1
ATOM 8489 C CA . GLN B 1 490 ? -9.477 -36.875 0.578 1 91.44 490 GLN B CA 1
ATOM 8490 C C . GLN B 1 490 ? -8.438 -36.094 1.366 1 91.44 490 GLN B C 1
ATOM 8492 O O . GLN B 1 490 ? -7.242 -36.406 1.321 1 91.44 490 GLN B O 1
ATOM 8497 N N . GLY B 1 491 ? -8.945 -35.062 2.016 1 91 491 GLY B N 1
ATOM 8498 C CA . GLY B 1 491 ? -8.047 -34.281 2.83 1 91 491 GLY B CA 1
ATOM 8499 C C . GLY B 1 491 ? -7.84 -32.875 2.293 1 91 491 GLY B C 1
ATOM 8500 O O . GLY B 1 491 ? -8.648 -32.375 1.503 1 91 491 GLY B O 1
ATOM 8501 N N . ARG B 1 492 ? -6.758 -32.281 2.734 1 94.25 492 ARG B N 1
ATOM 8502 C CA . ARG B 1 492 ? -6.477 -30.906 2.363 1 94.25 492 ARG B CA 1
ATOM 8503 C C . ARG B 1 492 ? -6.117 -30.797 0.886 1 94.25 492 ARG B C 1
ATOM 8505 O O . ARG B 1 492 ? -5.418 -31.656 0.347 1 94.25 492 ARG B O 1
ATOM 8512 N N . ILE B 1 493 ? -6.594 -29.812 0.347 1 96.06 493 ILE B N 1
ATOM 8513 C CA . ILE B 1 493 ? -6.277 -29.5 -1.043 1 96.06 493 ILE B CA 1
ATOM 8514 C C . ILE B 1 493 ? -5.137 -28.5 -1.1 1 96.06 493 ILE B C 1
ATOM 8516 O O . ILE B 1 493 ? -5.281 -27.359 -0.653 1 96.06 493 ILE B O 1
ATOM 8520 N N . THR B 1 494 ? -4.027 -28.844 -1.648 1 95.69 494 THR B N 1
ATOM 8521 C CA . THR B 1 494 ? -2.84 -28.016 -1.579 1 95.69 494 THR B CA 1
ATOM 8522 C C . THR B 1 494 ? -2.361 -27.625 -2.979 1 95.69 494 THR B C 1
ATOM 8524 O O . THR B 1 494 ? -1.518 -26.75 -3.135 1 95.69 494 THR B O 1
ATOM 8527 N N . GLY B 1 495 ? -2.979 -28.219 -4.004 1 94.81 495 GLY B N 1
ATOM 8528 C CA . GLY B 1 495 ? -2.414 -28.078 -5.336 1 94.81 495 GLY B CA 1
ATOM 8529 C C . GLY B 1 495 ? -3.107 -27.031 -6.18 1 94.81 495 GLY B C 1
ATOM 8530 O O . GLY B 1 495 ? -2.662 -26.719 -7.285 1 94.81 495 GLY B O 1
ATOM 8531 N N . VAL B 1 496 ? -4.242 -26.453 -5.609 1 96.12 496 VAL B N 1
ATOM 8532 C CA . VAL B 1 496 ? -4.969 -25.469 -6.414 1 96.12 496 VAL B CA 1
ATOM 8533 C C . VAL B 1 496 ? -5.383 -24.297 -5.543 1 96.12 496 VAL B C 1
ATOM 8535 O O . VAL B 1 496 ? -5.5 -24.422 -4.324 1 96.12 496 VAL B O 1
ATOM 8538 N N . TYR B 1 497 ? -5.582 -23.188 -6.191 1 97.62 497 TYR B N 1
ATOM 8539 C CA . TYR B 1 497 ? -5.922 -21.953 -5.484 1 97.62 497 TYR B CA 1
ATOM 8540 C C . TYR B 1 497 ? -7.418 -21.891 -5.203 1 97.62 497 TYR B C 1
ATOM 8542 O O . TYR B 1 497 ? -8.234 -22.266 -6.047 1 97.62 497 TYR B O 1
ATOM 8550 N N . GLY B 1 498 ? -7.754 -21.359 -4.055 1 96.25 498 GLY B N 1
ATOM 8551 C CA . GLY B 1 498 ? -9.141 -21.203 -3.65 1 96.25 498 GLY B CA 1
ATOM 8552 C C . GLY B 1 498 ? -9.758 -19.891 -4.09 1 96.25 498 GLY B C 1
ATOM 8553 O O . GLY B 1 498 ? -10.078 -19.047 -3.254 1 96.25 498 GLY B O 1
ATOM 8554 N N . GLY B 1 499 ? -9.961 -19.703 -5.344 1 97.94 499 GLY B N 1
ATOM 8555 C CA . GLY B 1 499 ? -10.57 -18.484 -5.863 1 97.94 499 GLY B CA 1
ATOM 8556 C C . GLY B 1 499 ? -10.273 -18.25 -7.332 1 97.94 499 GLY B C 1
ATOM 8557 O O . GLY B 1 499 ? -9.5 -19 -7.941 1 97.94 499 GLY B O 1
ATOM 8558 N N . SER B 1 500 ? -10.969 -17.219 -7.949 1 98 500 SER B N 1
ATOM 8559 C CA . SER B 1 500 ? -10.742 -16.875 -9.352 1 98 500 SER B CA 1
ATOM 8560 C C . SER B 1 500 ? -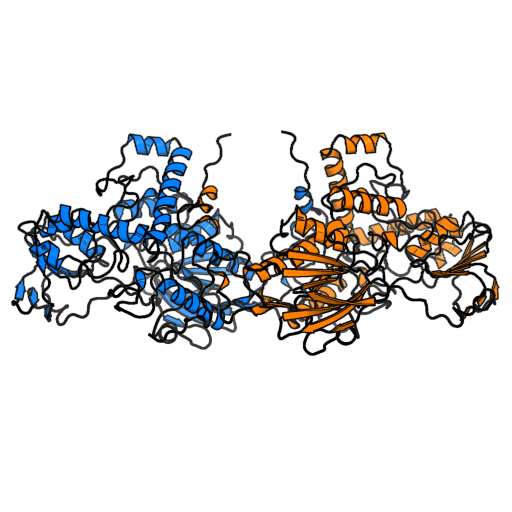9.352 -16.297 -9.562 1 98 500 SER B C 1
ATOM 8562 O O . SER B 1 500 ? -8.656 -15.969 -8.594 1 98 500 SER B O 1
ATOM 8564 N N . VAL B 1 501 ? -8.969 -16.172 -10.812 1 97.38 501 VAL B N 1
ATOM 8565 C CA . VAL B 1 501 ? -7.641 -15.68 -11.156 1 97.38 501 VAL B CA 1
ATOM 8566 C C . VAL B 1 501 ? -7.512 -14.211 -10.742 1 97.38 501 VAL B C 1
ATOM 8568 O O . VAL B 1 501 ? -6.488 -13.812 -10.18 1 97.38 501 VAL B O 1
ATOM 8571 N N . VAL B 1 502 ? -8.562 -13.414 -10.977 1 98 502 VAL B N 1
ATOM 8572 C CA . VAL B 1 502 ? -8.539 -12 -10.625 1 98 502 VAL B CA 1
ATOM 8573 C C . VAL B 1 502 ? -8.57 -11.844 -9.102 1 98 502 VAL B C 1
ATOM 8575 O O . VAL B 1 502 ? -7.961 -10.922 -8.555 1 98 502 VAL B O 1
ATOM 8578 N N . HIS B 1 503 ? -9.258 -12.789 -8.445 1 98.56 503 HIS B N 1
ATOM 8579 C CA . HIS B 1 503 ? -9.25 -12.844 -6.988 1 98.56 503 HIS B CA 1
ATOM 8580 C C . HIS B 1 503 ? -7.832 -12.992 -6.445 1 98.56 503 HIS B C 1
ATOM 8582 O O . HIS B 1 503 ? -7.461 -12.312 -5.484 1 98.56 503 HIS B O 1
ATOM 8588 N N . PHE B 1 504 ? -7.02 -13.812 -7.043 1 98.62 504 PHE B N 1
ATOM 8589 C CA . PHE B 1 504 ? -5.633 -14.023 -6.648 1 98.62 504 PHE B CA 1
ATOM 8590 C C . PHE B 1 504 ? -4.82 -12.742 -6.832 1 98.62 504 PHE B C 1
ATOM 8592 O O . PHE B 1 504 ? -4.066 -12.344 -5.941 1 98.62 504 PHE B O 1
ATOM 8599 N N . GLN B 1 505 ? -4.969 -12.125 -7.996 1 98.44 505 GLN B N 1
ATOM 8600 C CA . GLN B 1 505 ? -4.27 -10.867 -8.273 1 98.44 505 GLN B CA 1
ATOM 8601 C C . GLN B 1 505 ? -4.566 -9.828 -7.195 1 98.44 505 GLN B C 1
ATOM 8603 O O . GLN B 1 505 ? -3.645 -9.227 -6.641 1 98.44 505 GLN B O 1
ATOM 8608 N N . LYS B 1 506 ? -5.84 -9.664 -6.91 1 98.25 506 LYS B N 1
ATOM 8609 C CA . LYS B 1 506 ? -6.262 -8.68 -5.918 1 98.25 506 LYS B CA 1
ATOM 8610 C C . LYS B 1 506 ? -5.707 -9.016 -4.535 1 98.25 506 LYS B C 1
ATOM 8612 O O . LYS B 1 506 ? -5.293 -8.125 -3.791 1 98.25 506 LYS B O 1
ATOM 8617 N N . GLY B 1 507 ? -5.742 -10.289 -4.234 1 98.5 507 GLY B N 1
ATOM 8618 C CA . GLY B 1 507 ? -5.176 -10.727 -2.969 1 98.5 507 GLY B CA 1
ATOM 8619 C C . GLY B 1 507 ? -3.73 -10.312 -2.787 1 98.5 507 GLY B C 1
ATOM 8620 O O . GLY B 1 507 ? -3.361 -9.766 -1.746 1 98.5 507 GLY B O 1
ATOM 8621 N N . LEU B 1 508 ? -2.908 -10.531 -3.793 1 98.56 508 LEU B N 1
ATOM 8622 C CA . LEU B 1 508 ? -1.494 -10.18 -3.738 1 98.56 508 LEU B CA 1
ATOM 8623 C C . LEU B 1 508 ? -1.316 -8.672 -3.578 1 98.56 508 LEU B C 1
ATOM 8625 O O . LEU B 1 508 ? -0.453 -8.219 -2.822 1 98.56 508 LEU B O 1
ATOM 8629 N N . GLU B 1 509 ? -2.162 -7.93 -4.258 1 97.81 509 GLU B N 1
ATOM 8630 C CA . GLU B 1 509 ? -2.053 -6.473 -4.258 1 97.81 509 GLU B CA 1
ATOM 8631 C C . GLU B 1 509 ? -2.416 -5.891 -2.893 1 97.81 509 GLU B C 1
ATOM 8633 O O . GLU B 1 509 ? -1.891 -4.848 -2.496 1 97.81 509 GLU B O 1
ATOM 8638 N N . GLU B 1 510 ? -3.248 -6.535 -2.182 1 97.94 510 GLU B N 1
ATOM 8639 C CA . GLU B 1 510 ? -3.828 -5.969 -0.968 1 97.94 510 GLU B CA 1
ATOM 8640 C C . GLU B 1 510 ? -3.039 -6.387 0.269 1 97.94 510 GLU B C 1
ATOM 8642 O O . GLU B 1 510 ? -3.297 -5.898 1.371 1 97.94 510 GLU B O 1
ATOM 8647 N N . VAL B 1 511 ? -2.021 -7.258 0.114 1 98 511 VAL B N 1
ATOM 8648 C CA . VAL B 1 511 ? -1.259 -7.719 1.269 1 98 511 VAL B CA 1
ATOM 8649 C C . VAL B 1 511 ? -0.519 -6.547 1.904 1 98 511 VAL B C 1
ATOM 8651 O O . VAL B 1 511 ? 0.239 -5.844 1.23 1 98 511 VAL B O 1
ATOM 8654 N N . GLY B 1 512 ? -0.793 -6.328 3.164 1 97.75 512 GLY B N 1
ATOM 8655 C CA . GLY B 1 512 ? -0.135 -5.258 3.898 1 97.75 512 GLY B CA 1
ATOM 8656 C C . GLY B 1 512 ? 0.904 -5.762 4.883 1 97.75 512 GLY B C 1
ATOM 8657 O O . GLY B 1 512 ? 0.98 -6.965 5.152 1 97.75 512 GLY B O 1
ATOM 8658 N N . GLY B 1 513 ? 1.634 -4.805 5.48 1 98.31 513 GLY B N 1
ATOM 8659 C CA . GLY B 1 513 ? 2.75 -5.125 6.355 1 98.31 513 GLY B CA 1
ATOM 8660 C C . GLY B 1 513 ? 2.318 -5.75 7.668 1 98.31 513 GLY B C 1
ATOM 8661 O O . GLY B 1 513 ? 3.137 -6.336 8.383 1 98.31 513 GLY B O 1
ATOM 8662 N N . GLU B 1 514 ? 0.998 -5.68 8 1 98.25 514 GLU B N 1
ATOM 8663 C CA . GLU B 1 514 ? 0.489 -6.23 9.25 1 98.25 514 GLU B CA 1
ATOM 8664 C C . GLU B 1 514 ? 0.606 -7.754 9.273 1 98.25 514 GLU B C 1
ATOM 8666 O O . GLU B 1 514 ? 0.508 -8.375 10.328 1 98.25 514 GLU B O 1
ATOM 8671 N N . ASN B 1 515 ? 0.891 -8.352 8.117 1 98.62 515 ASN B N 1
ATOM 8672 C CA . ASN B 1 515 ? 0.959 -9.805 8.023 1 98.62 515 ASN B CA 1
ATOM 8673 C C . ASN B 1 515 ? 2.389 -10.312 8.195 1 98.62 515 ASN B C 1
ATOM 8675 O O . ASN B 1 515 ? 2.633 -11.516 8.156 1 98.62 515 ASN B O 1
ATOM 8679 N N . PHE B 1 516 ? 3.344 -9.438 8.453 1 98.75 516 PHE B N 1
ATOM 8680 C CA . PHE B 1 516 ? 4.75 -9.82 8.492 1 98.75 516 PHE B CA 1
ATOM 8681 C C . PHE B 1 516 ? 5.383 -9.414 9.82 1 98.75 516 PHE B C 1
ATOM 8683 O O . PHE B 1 516 ? 4.973 -8.43 10.438 1 98.75 516 PHE B O 1
ATOM 8690 N N . ASP B 1 517 ? 6.293 -10.203 10.234 1 98.25 517 ASP B N 1
ATOM 8691 C CA . ASP B 1 517 ? 7.289 -9.773 11.211 1 98.25 517 ASP B CA 1
ATOM 8692 C C . ASP B 1 517 ? 8.5 -9.141 10.523 1 98.25 517 ASP B C 1
ATOM 8694 O O . ASP B 1 517 ? 9.039 -9.703 9.57 1 98.25 517 ASP B O 1
ATOM 8698 N N . MET B 1 518 ? 8.797 -7.98 10.992 1 98.31 518 MET B N 1
ATOM 8699 C CA . MET B 1 518 ? 9.906 -7.254 10.375 1 98.31 518 MET B CA 1
ATOM 8700 C C . MET B 1 518 ? 10.922 -6.82 11.43 1 98.31 518 MET B C 1
ATOM 8702 O O . MET B 1 518 ? 10.562 -6.535 12.57 1 98.31 518 MET B O 1
ATOM 8706 N N . THR B 1 519 ? 12.164 -6.855 11.141 1 98.12 519 THR B N 1
ATOM 8707 C CA . THR B 1 519 ? 13.227 -6.16 11.859 1 98.12 519 THR B CA 1
ATOM 8708 C C . THR B 1 519 ? 13.953 -5.18 10.938 1 98.12 519 THR B C 1
ATOM 8710 O O . THR B 1 519 ? 13.883 -5.305 9.711 1 98.12 519 THR B O 1
ATOM 8713 N N . TRP B 1 520 ? 14.555 -4.195 11.508 1 97.31 520 TRP B N 1
ATOM 8714 C CA . TRP B 1 520 ? 15.18 -3.133 10.727 1 97.31 520 TRP B CA 1
ATOM 8715 C C . TRP B 1 520 ? 16.703 -3.186 10.852 1 97.31 520 TRP B C 1
ATOM 8717 O O . TRP B 1 520 ? 17.234 -3.797 11.781 1 97.31 520 TRP B O 1
ATOM 8727 N N . ARG B 1 521 ? 17.375 -2.58 9.914 1 96.69 521 ARG B N 1
ATOM 8728 C CA . ARG B 1 521 ? 18.828 -2.551 9.891 1 96.69 521 ARG B CA 1
ATOM 8729 C C . ARG B 1 521 ? 19.375 -1.637 10.984 1 96.69 521 ARG B C 1
ATOM 8731 O O . ARG B 1 521 ? 20.547 -1.745 11.359 1 96.69 521 ARG B O 1
ATOM 8738 N N . TYR B 1 522 ? 18.531 -0.73 11.453 1 95.75 522 TYR B N 1
ATOM 8739 C CA . TYR B 1 522 ? 18.875 0.212 12.516 1 95.75 522 TYR B CA 1
ATOM 8740 C C . TYR B 1 522 ? 17.891 0.111 13.68 1 95.75 522 TYR B C 1
ATOM 8742 O O . TYR B 1 522 ? 16.828 -0.495 13.547 1 95.75 522 TYR B O 1
ATOM 8750 N N . LYS B 1 523 ? 18.234 0.666 14.781 1 95 523 LYS B N 1
ATOM 8751 C CA . LYS B 1 523 ? 17.391 0.597 15.969 1 95 523 LYS B CA 1
ATOM 8752 C C . LYS B 1 523 ? 16.094 1.379 15.758 1 95 523 LYS B C 1
ATOM 8754 O O . LYS B 1 523 ? 15.016 0.932 16.172 1 95 523 LYS B O 1
ATOM 8759 N N . ASN B 1 524 ? 16.234 2.502 15.094 1 97.44 524 ASN B N 1
ATOM 8760 C CA . ASN B 1 524 ? 15.055 3.305 14.781 1 97.44 524 ASN B CA 1
ATOM 8761 C C . ASN B 1 524 ? 14.484 2.953 13.414 1 97.44 524 ASN B C 1
ATOM 8763 O O . ASN B 1 524 ? 15.164 3.08 12.398 1 97.44 524 ASN B O 1
ATOM 8767 N N . ARG B 1 525 ? 13.25 2.533 13.312 1 97.06 525 ARG B N 1
ATOM 8768 C CA . ARG B 1 525 ? 12.664 1.998 12.086 1 97.06 525 ARG B CA 1
ATOM 8769 C C . ARG B 1 525 ? 12.383 3.109 11.086 1 97.06 525 ARG B C 1
ATOM 8771 O O . ARG B 1 525 ? 12.109 2.842 9.914 1 97.06 525 ARG B O 1
ATOM 8778 N N . PHE B 1 526 ? 12.484 4.391 11.492 1 98.06 526 PHE B N 1
ATOM 8779 C CA . PHE B 1 526 ? 12.094 5.477 10.602 1 98.06 526 PHE B CA 1
ATOM 8780 C C . PHE B 1 526 ? 13.32 6.219 10.086 1 98.06 526 PHE B C 1
ATOM 8782 O O . PHE B 1 526 ? 13.203 7.328 9.555 1 98.06 526 PHE B O 1
ATOM 8789 N N . LEU B 1 527 ? 14.516 5.629 10.18 1 97.75 527 LEU B N 1
ATOM 8790 C CA . LEU B 1 527 ? 15.695 6.238 9.57 1 97.75 527 LEU B CA 1
ATOM 8791 C C . LEU B 1 527 ? 15.555 6.293 8.055 1 97.75 527 LEU B C 1
ATOM 8793 O O . LEU B 1 527 ? 16.297 7.023 7.387 1 97.75 527 LEU B O 1
ATOM 8797 N N . CYS B 1 528 ? 14.594 5.547 7.527 1 98 528 CYS B N 1
ATOM 8798 C CA . CYS B 1 528 ? 14.297 5.602 6.102 1 98 528 CYS B CA 1
ATOM 8799 C C . CYS B 1 528 ? 13.789 6.98 5.703 1 98 528 CYS B C 1
ATOM 8801 O O . CYS B 1 528 ? 13.734 7.309 4.516 1 98 528 CYS B O 1
ATOM 8803 N N . LEU B 1 529 ? 13.414 7.824 6.617 1 98.44 529 LEU B N 1
ATOM 8804 C CA . LEU B 1 529 ? 12.977 9.188 6.352 1 98.44 529 LEU B CA 1
ATOM 8805 C C . LEU B 1 529 ? 14.164 10.086 6.023 1 98.44 529 LEU B C 1
ATOM 8807 O O . LEU B 1 529 ? 13.984 11.203 5.531 1 98.44 529 LEU B O 1
ATOM 8811 N N . GLY B 1 530 ? 15.367 9.648 6.273 1 97.38 530 GLY B N 1
ATOM 8812 C CA . GLY B 1 530 ? 16.594 10.203 5.746 1 97.38 530 GLY B CA 1
ATOM 8813 C C . GLY B 1 530 ? 16.891 11.602 6.262 1 97.38 530 GLY B C 1
ATOM 8814 O O . GLY B 1 530 ? 16.812 11.852 7.465 1 97.38 530 GLY B O 1
ATOM 8815 N N . ASN B 1 531 ? 17.281 12.492 5.344 1 96.75 531 ASN B N 1
ATOM 8816 C CA . ASN B 1 531 ? 17.766 13.828 5.695 1 96.75 531 ASN B CA 1
ATOM 8817 C C . ASN B 1 531 ? 16.625 14.844 5.719 1 96.75 531 ASN B C 1
ATOM 8819 O O . ASN B 1 531 ? 16.859 16.047 5.578 1 96.75 531 ASN B O 1
ATOM 8823 N N . GLY B 1 532 ? 15.352 14.32 5.742 1 97.69 532 GLY B N 1
ATOM 8824 C CA . GLY B 1 532 ? 14.211 15.211 5.883 1 97.69 532 GLY B CA 1
ATOM 8825 C C . GLY B 1 532 ? 13.734 15.773 4.555 1 97.69 532 GLY B C 1
ATOM 8826 O O . GLY B 1 532 ? 12.922 16.703 4.527 1 97.69 532 GLY B O 1
ATOM 8827 N N . THR B 1 533 ? 14.273 15.234 3.406 1 98.06 533 THR B N 1
ATOM 8828 C CA . THR B 1 533 ? 13.875 15.719 2.09 1 98.06 533 THR B CA 1
ATOM 8829 C C . THR B 1 533 ? 13.383 14.57 1.216 1 98.06 533 THR B C 1
ATOM 8831 O O . THR B 1 533 ? 13.555 13.398 1.567 1 98.06 533 THR B O 1
ATOM 8834 N N . ALA B 1 534 ? 12.664 14.867 0.189 1 97.62 534 ALA B N 1
ATOM 8835 C CA . ALA B 1 534 ? 12.305 13.922 -0.87 1 97.62 534 ALA B CA 1
ATOM 8836 C C . ALA B 1 534 ? 13.297 14 -2.027 1 97.62 534 ALA B C 1
ATOM 8838 O O . ALA B 1 534 ? 14.039 14.977 -2.156 1 97.62 534 ALA B O 1
ATOM 8839 N N . GLU B 1 535 ? 13.273 13.016 -2.816 1 96.25 535 GLU B N 1
ATOM 8840 C CA . GLU B 1 535 ? 14.195 12.945 -3.947 1 96.25 535 GLU B CA 1
ATOM 8841 C C . GLU B 1 535 ? 14.008 14.148 -4.879 1 96.25 535 GLU B C 1
ATOM 8843 O O . GLU B 1 535 ? 14.984 14.68 -5.406 1 96.25 535 GLU B O 1
ATOM 8848 N N . THR B 1 536 ? 12.828 14.633 -5.062 1 97.25 536 THR B N 1
ATOM 8849 C CA . THR B 1 536 ? 12.531 15.703 -6.012 1 97.25 536 THR B CA 1
ATOM 8850 C C . THR B 1 536 ? 13 17.047 -5.469 1 97.25 536 THR B C 1
ATOM 8852 O O . THR B 1 536 ? 13.109 18.016 -6.223 1 97.25 536 THR B O 1
ATOM 8855 N N . ASP B 1 537 ? 13.258 17.172 -4.145 1 96.94 537 ASP B N 1
ATOM 8856 C CA . ASP B 1 537 ? 13.586 18.438 -3.506 1 96.94 537 ASP B CA 1
ATOM 8857 C C . ASP B 1 537 ? 14.922 18.969 -4.008 1 96.94 537 ASP B C 1
ATOM 8859 O O . ASP B 1 537 ? 15.086 20.188 -4.188 1 96.94 537 ASP B O 1
ATOM 8863 N N . GLU B 1 538 ? 15.852 18.125 -4.246 1 95.06 538 GLU B N 1
ATOM 8864 C CA . GLU B 1 538 ? 17.219 18.469 -4.641 1 95.06 538 GLU B CA 1
ATOM 8865 C C . GLU B 1 538 ? 17.766 19.625 -3.799 1 95.06 538 GLU B C 1
ATOM 8867 O O . GLU B 1 538 ? 18.234 20.625 -4.336 1 95.06 538 GLU B O 1
ATOM 8872 N N . MET B 1 539 ? 17.547 19.516 -2.535 1 89.62 539 MET B N 1
ATOM 8873 C CA . MET B 1 539 ? 18.031 20.484 -1.552 1 89.62 539 MET B CA 1
ATOM 8874 C C . MET B 1 539 ? 17.516 21.891 -1.877 1 89.62 539 MET B C 1
ATOM 8876 O O . MET B 1 539 ? 18.234 22.875 -1.701 1 89.62 539 MET B O 1
ATOM 8880 N N . GLY B 1 540 ? 16.359 21.953 -2.473 1 91.81 540 GLY B N 1
ATOM 8881 C CA . GLY B 1 540 ? 15.703 23.234 -2.721 1 91.81 540 GLY B CA 1
ATOM 8882 C C . GLY B 1 540 ? 15.773 23.656 -4.172 1 91.81 540 GLY B C 1
ATOM 8883 O O . GLY B 1 540 ? 15.078 24.594 -4.582 1 91.81 540 GLY B O 1
ATOM 8884 N N . ALA B 1 541 ? 16.531 22.969 -4.977 1 92.81 541 ALA B N 1
ATOM 8885 C CA . ALA B 1 541 ? 16.75 23.375 -6.363 1 92.81 541 ALA B CA 1
ATOM 8886 C C . ALA B 1 541 ? 15.898 22.547 -7.316 1 92.81 541 ALA B C 1
ATOM 8888 O O . ALA B 1 541 ? 15.875 22.797 -8.523 1 92.81 541 ALA B O 1
ATOM 8889 N N . GLY B 1 542 ? 15.18 21.531 -6.797 1 95.94 542 GLY B N 1
ATOM 8890 C CA . GLY B 1 542 ? 14.406 20.641 -7.645 1 95.94 542 GLY B CA 1
ATOM 8891 C C . GLY B 1 542 ? 12.953 21.047 -7.762 1 95.94 542 GLY B C 1
ATOM 8892 O O . GLY B 1 542 ? 12.625 22.234 -7.695 1 95.94 542 GLY B O 1
ATOM 8893 N N . ASP B 1 543 ? 12.094 20.109 -8.164 1 96.88 543 ASP B N 1
ATOM 8894 C CA . ASP B 1 543 ? 10.648 20.328 -8.172 1 96.88 543 ASP B CA 1
ATOM 8895 C C . ASP B 1 543 ? 10.07 20.203 -6.762 1 96.88 543 ASP B C 1
ATOM 8897 O O . ASP B 1 543 ? 9.82 19.094 -6.281 1 96.88 543 ASP B O 1
ATOM 8901 N N . LEU B 1 544 ? 9.742 21.297 -6.211 1 96.44 544 LEU B N 1
ATOM 8902 C CA . LEU B 1 544 ? 9.336 21.359 -4.812 1 96.44 544 LEU B CA 1
ATOM 8903 C C . LEU B 1 544 ? 7.824 21.234 -4.68 1 96.44 544 LEU B C 1
ATOM 8905 O O . LEU B 1 544 ? 7.285 21.297 -3.574 1 96.44 544 LEU B O 1
ATOM 8909 N N . ALA B 1 545 ? 7.105 21.062 -5.816 1 97.31 545 ALA B N 1
ATOM 8910 C CA . ALA B 1 545 ? 5.664 20.828 -5.789 1 97.31 545 ALA B CA 1
ATOM 8911 C C . ALA B 1 545 ? 5.254 19.828 -6.859 1 97.31 545 ALA B C 1
ATOM 8913 O O . ALA B 1 545 ? 4.328 20.078 -7.637 1 97.31 545 ALA B O 1
ATOM 8914 N N . PRO B 1 546 ? 5.895 18.625 -6.867 1 97.38 546 PRO B N 1
ATOM 8915 C CA . PRO B 1 546 ? 5.551 17.656 -7.902 1 97.38 546 PRO B CA 1
ATOM 8916 C C . PRO B 1 546 ? 4.094 17.203 -7.828 1 97.38 546 PRO B C 1
ATOM 8918 O O . PRO B 1 546 ? 3.5 16.859 -8.852 1 97.38 546 PRO B O 1
ATOM 8921 N N . TYR B 1 547 ? 3.471 17.234 -6.695 1 96.5 547 TYR B N 1
ATOM 8922 C CA . TYR B 1 547 ? 2.096 16.797 -6.473 1 96.5 547 TYR B CA 1
ATOM 8923 C C . TYR B 1 547 ? 1.109 17.703 -7.195 1 96.5 547 TYR B C 1
ATOM 8925 O O . TYR B 1 547 ? -0.037 17.312 -7.434 1 96.5 547 TYR B O 1
ATOM 8933 N N . PHE B 1 548 ? 1.5 18.938 -7.512 1 96.88 548 PHE B N 1
ATOM 8934 C CA . PHE B 1 548 ? 0.582 19.953 -8.008 1 96.88 548 PHE B CA 1
ATOM 8935 C C . PHE B 1 548 ? 0.101 19.609 -9.414 1 96.88 548 PHE B C 1
ATOM 8937 O O . PHE B 1 548 ? -0.912 20.141 -9.875 1 96.88 548 PHE B O 1
ATOM 8944 N N . ALA B 1 549 ? 0.807 18.703 -10.102 1 94.81 549 ALA B N 1
ATOM 8945 C CA . ALA B 1 549 ? 0.419 18.266 -11.438 1 94.81 549 ALA B CA 1
ATOM 8946 C C . ALA B 1 549 ? -0.986 17.672 -11.43 1 94.81 549 ALA B C 1
ATOM 8948 O O . ALA B 1 549 ? -1.706 17.75 -12.43 1 94.81 549 ALA B O 1
ATOM 8949 N N . ALA B 1 550 ? -1.392 17.156 -10.305 1 92.75 550 ALA B N 1
ATOM 8950 C CA . ALA B 1 550 ? -2.695 16.5 -10.188 1 92.75 550 ALA B CA 1
ATOM 8951 C C . ALA B 1 550 ? -3.826 17.516 -10.32 1 92.75 550 ALA B C 1
ATOM 8953 O O . ALA B 1 550 ? -4.977 17.156 -10.555 1 92.75 550 ALA B O 1
ATOM 8954 N N . TYR B 1 551 ? -3.541 18.781 -10.195 1 93.88 551 TYR B N 1
ATOM 8955 C CA . TYR B 1 551 ? -4.57 19.812 -10.203 1 93.88 551 TYR B CA 1
ATOM 8956 C C . TYR B 1 551 ? -4.609 20.547 -11.547 1 93.88 551 TYR B C 1
ATOM 8958 O O . TYR B 1 551 ? -5.281 21.562 -11.688 1 93.88 551 TYR B O 1
ATOM 8966 N N . ALA B 1 552 ? -3.85 20.031 -12.508 1 93.94 552 ALA B N 1
ATOM 8967 C CA . ALA B 1 552 ? -3.83 20.656 -13.836 1 93.94 552 ALA B CA 1
ATOM 8968 C C . ALA B 1 552 ? -5.219 20.625 -14.469 1 93.94 552 ALA B C 1
ATOM 8970 O O . ALA B 1 552 ? -5.945 19.641 -14.352 1 93.94 552 ALA B O 1
ATOM 8971 N N . PRO B 1 553 ? -5.543 21.766 -15.016 1 92.75 553 PRO B N 1
ATOM 8972 C CA . PRO B 1 553 ? -6.828 21.75 -15.711 1 92.75 553 PRO B CA 1
ATOM 8973 C C . PRO B 1 553 ? -6.844 20.812 -16.922 1 92.75 553 PRO B C 1
ATOM 8975 O O . PRO B 1 553 ? -5.785 20.516 -17.469 1 92.75 553 PRO B O 1
ATOM 8978 N N . PRO B 1 554 ? -8.07 20.266 -17.125 1 84.5 554 PRO B N 1
ATOM 8979 C CA . PRO B 1 554 ? -8.156 19.406 -18.297 1 84.5 554 PRO B CA 1
ATOM 8980 C C . PRO B 1 554 ? -7.734 20.109 -19.578 1 84.5 554 PRO B C 1
ATOM 8982 O O . PRO B 1 554 ? -7.934 21.328 -19.719 1 84.5 554 PRO B O 1
ATOM 8985 N N . SER B 1 555 ? -6.793 19.531 -20.281 1 72.06 555 SER B N 1
ATOM 8986 C CA . SER B 1 555 ? -6.375 20.094 -21.562 1 72.06 555 SER B CA 1
ATOM 8987 C C . SER B 1 555 ? -7.57 20.359 -22.469 1 72.06 555 SER B C 1
ATOM 8989 O O . SER B 1 555 ? -8.562 19.625 -22.422 1 72.06 555 SER B O 1
ATOM 8991 N N . GLU B 1 556 ? -7.812 21.594 -22.672 1 52.97 556 GLU B N 1
ATOM 8992 C CA . GLU B 1 556 ? -8.789 21.812 -23.734 1 52.97 556 GLU B CA 1
ATOM 8993 C C . GLU B 1 556 ? -8.516 20.922 -24.938 1 52.97 556 GLU B C 1
ATOM 8995 O O . GLU B 1 556 ? -7.41 20.938 -25.5 1 52.97 556 GLU B O 1
ATOM 9000 N N . LYS B 1 557 ? -8.875 19.891 -24.906 1 33.12 557 LYS B N 1
ATOM 9001 C CA . LYS B 1 557 ? -8.984 19.281 -26.219 1 33.12 557 LYS B CA 1
ATOM 9002 C C . LYS B 1 557 ? -9.852 20.125 -27.156 1 33.12 557 LYS B C 1
ATOM 9004 O O . LYS B 1 557 ? -10.914 20.609 -26.75 1 33.12 557 LYS B O 1
#

Organism: Fusarium pseudograminearum (strain CS3096) (NCBI:txid1028729)

Nearest PDB structures (foldseek):
  3uoy-assembly2_B  TM=8.465E-01  e=1.501E-37  Pseudomonas putida
  8odw-assembly1_A  TM=6.850E-01  e=3.478E-24  Gynuella sunshinyii
  5nmw-assembly1_A-2  TM=7.242E-01  e=1.921E-20  Zonocerus variegatus
  5nmx-assembly1_A-2  TM=7.229E-01  e=1.495E-19  Zonocerus variegatus
  8acs-assembly2_D  TM=7.054E-01  e=2.731E-20  Janthinobacterium svalbardensis

Sequence (1114 aa):
MSSSPFTNDPLLEQPAFTRTRKMRVVCVGAGFGGLLVAHKVQHELKLEDEVDLTIYEKNADIGGTWFENTYPGAACDFPAHAYVFPFEGNPDWSKFYVGQEEIQRYIKRTAEKYNLTKYVQLNTTMKETIWDEESGKWKIKIEQGGEIKEDEADFIINASGFLNKWKWPEIPGLFDFKGKLMHSANWDNTYDWARKKVAVIGNGASGIQLVTAMQPKADKLVNYMRQPTWISVNFLVEKAPDGVNREYTEEQRQLWRENPQALFDYRRELEKSINAFFFVMCLDHPAQPYYEGLCNERMHASMKDDPELEKRMAPKFRPGCRRITPGEGYLEALQEDNCRDCWDSIKSITENGIETDQGVEEFDLIVCATGFDSSWLPQWKLVGRNGVTLEEQWKDDPEAFYASMVSNMPNYAMINGPNAVISHGSVIQQMSWTTDFILKWVKYMNRHQIKTLCVKEDAVKDYNAYSQEFLKRTVWSGDCRTLYKNGRSQGRITGVYGGSVVHFQKGLEEVGGENFDMTWRYKNRFLCLGNGTAETDEMGAGDLAPYFAAYAPPSEKMSSSPFTNDPLLEQPAFTRTRKMRVVCVGAGFGGLLVAHKVQHELKLEDEVDLTIYEKNADIGGTWFENTYPGAACDFPAHAYVFPFEGNPDWSKFYVGQEEIQRYIKRTAEKYNLTKYVQLNTTMKETIWDEESGKWKIKIEQGGEIKEDEADFIINASGFLNKWKWPEIPGLFDFKGKLMHSANWDNTYDWARKKVAVIGNGASGIQLVTAMQPKADKLVNYMRQPTWISVNFLVEKAPDGVNREYTEEQRQLWRENPQALFDYRRELEKSINAFFFVMCLDHPAQPYYEGLCNERMHASMKDDPELEKRMAPKFRPGCRRITPGEGYLEALQEDNCRDCWDSIKSITENGIETDQGVEEFDLIVCATGFDSSWLPQWKLVGRNGVTLEEQWKDDPEAFYASMVSNMPNYAMINGPNAVISHGSVIQQMSWTTDFILKWVKYMNRHQIKTLCVKEDAVKDYNAYSQEFLKRTVWSGDCRTLYKNGRSQGRITGVYGGSVVHFQKGLEEVGGENFDMTWRYKNRFLCLGNGTAETDEMGAGDLAPYFAAYAPPSEK

InterPro domains:
  IPR020946 Flavin monooxygenase-like [PF00743] (24-232)
  IPR036188 FAD/NAD(P)-binding domain superfamily [G3DSA:3.50.50.60] (13-273)
  IPR036188 FAD/NAD(P)-binding domain superfamily [G3DSA:3.50.50.60] (336-521)
  IPR036188 FAD/NAD(P)-binding domain superfamily [SSF51905] (21-255)
  IPR036188 FAD/NAD(P)-binding domain superfamily [SSF51905] (312-516)

Solvent-accessible surface area (backbone atoms only — not comparable to full-atom values): 57821 Å² total; per-residue (Å²): 125,82,89,67,51,66,32,81,49,81,73,37,81,49,39,34,58,43,76,80,56,62,43,34,33,38,30,35,19,42,16,73,53,28,45,47,47,39,41,37,36,62,65,75,66,55,32,64,80,41,40,48,64,39,26,37,16,57,44,88,60,68,34,42,54,42,59,50,34,68,34,62,56,38,53,48,93,50,53,41,72,54,67,38,58,82,93,47,80,65,48,73,61,61,31,42,50,40,41,28,68,61,52,34,48,51,50,53,51,52,35,57,74,68,57,36,58,81,39,50,40,60,42,22,34,68,47,34,36,40,52,36,78,88,79,35,30,33,40,32,34,32,37,42,92,89,36,81,43,80,52,67,23,49,29,40,38,43,21,59,55,51,74,71,45,64,61,80,78,94,50,52,42,61,86,49,39,68,46,50,78,39,37,45,71,57,50,67,85,83,64,82,60,66,63,28,33,35,34,36,38,31,63,49,72,64,20,36,30,34,50,38,55,42,48,85,45,31,55,29,34,39,36,34,36,91,67,52,56,62,41,35,60,39,81,52,42,85,80,25,70,80,46,53,83,46,69,56,49,70,67,57,28,51,47,26,67,75,29,58,59,59,39,47,53,51,36,49,52,50,43,28,51,40,32,40,47,42,45,38,35,24,65,87,33,75,50,26,64,52,50,44,52,48,24,51,52,51,45,48,63,46,41,72,78,38,66,67,60,48,62,66,42,54,56,93,51,62,71,54,37,42,88,68,36,48,50,72,56,28,60,48,39,44,67,37,93,46,29,34,76,36,73,65,61,76,66,31,29,38,52,52,28,45,25,36,94,89,40,75,45,74,37,47,31,42,35,41,27,71,61,57,48,66,66,76,67,69,92,39,51,56,31,22,56,95,69,42,36,59,71,67,74,34,62,86,56,56,74,31,42,90,9,26,31,33,56,55,29,59,34,41,38,32,43,66,30,43,31,24,56,64,84,38,39,47,48,54,48,53,43,48,51,48,45,50,46,52,50,51,51,52,50,46,26,50,21,43,40,40,43,37,46,22,44,31,60,66,50,34,49,34,45,46,23,41,34,54,49,51,32,64,50,25,33,62,59,42,75,44,69,19,63,40,26,63,64,28,40,63,78,68,67,34,47,43,40,53,47,32,63,59,25,52,53,50,50,58,71,64,65,54,40,60,45,40,46,71,44,45,72,47,89,32,63,50,49,29,44,25,60,26,29,30,73,50,26,56,93,61,74,42,56,51,48,70,73,56,66,79,65,57,64,80,72,81,118,124,81,88,67,51,66,32,80,49,81,74,39,81,50,36,33,57,43,75,81,56,62,44,35,33,37,30,33,18,42,17,72,55,29,45,46,47,38,42,37,36,60,66,76,68,56,31,64,79,42,39,47,65,40,27,37,16,57,44,88,62,67,33,42,54,42,59,49,34,67,34,64,57,37,54,46,94,49,54,40,72,55,66,37,58,81,92,47,81,64,48,73,60,59,32,42,49,40,42,27,68,60,51,33,50,50,50,52,50,51,34,58,74,67,56,37,58,82,41,50,40,60,42,22,34,69,48,34,38,39,52,35,79,87,79,35,30,34,41,33,34,32,37,42,92,91,36,82,44,79,52,68,23,49,30,40,37,42,21,57,57,52,74,71,44,64,59,81,77,95,48,52,43,61,87,51,38,69,44,51,78,38,36,46,70,55,49,65,87,83,65,81,61,68,65,28,33,35,35,36,36,30,62,48,72,64,19,35,30,34,50,38,55,42,49,87,47,31,54,28,34,39,37,34,37,91,69,53,56,63,42,36,57,40,87,47,37,89,79,26,70,81,46,53,80,46,67,55,50,70,66,57,28,50,46,27,66,74,31,57,61,60,40,46,53,50,35,49,52,50,43,28,52,41,32,41,47,42,45,38,36,24,65,88,33,74,51,26,63,52,50,43,51,47,24,50,51,52,46,48,63,46,43,72,77,39,66,68,59,49,61,66,42,54,59,93,51,60,70,56,37,41,88,69,37,47,50,71,56,28,59,47,38,45,68,37,93,47,29,36,78,35,72,65,61,76,64,31,29,38,53,51,28,43,27,36,95,89,42,74,48,75,37,47,31,43,35,40,28,71,63,58,48,67,66,74,68,70,92,39,50,54,30,22,54,95,68,41,36,60,70,68,74,32,63,86,55,55,74,32,42,89,8,27,31,34,56,56,30,59,35,40,36,34,43,67,31,43,30,23,55,64,86,37,39,45,49,55,51,53,43,49,52,49,45,50,47,54,50,50,51,53,52,46,25,49,20,43,40,39,43,38,48,24,44,32,60,66,48,32,50,33,46,44,24,42,33,55,50,49,33,63,50,26,34,63,57,42,74,45,70,20,63,40,26,62,64,27,41,66,77,66,66,36,47,44,39,51,46,32,63,60,26,50,55,50,51,59,70,64,65,55,40,61,45,40,47,72,45,46,73,48,89,30,64,49,48,30,44,25,59,26,29,30,73,50,26,56,94,62,74,44,57,49,48,72,72,55,65,78,65,56,63,77,73,81,120

Secondary structure (DSSP, 8-state):
--SS-TTSSPPP-SPTT---S-EEEEEE--SHHHHHHHHIIIIIS--TTTEEEEEE-SSSSS-THHHH---TT-B-SS-GGGSS-TT---TT-SBSS-BHHHHHHHHHHHHHHTTGGGGEESSEEEEEEEEETTTTEEEEEEEETTEEEEEEESEEEE---SSS-B-----TTGGG--SEEEETTB--TT---TTSEEEEE--SHHHHHHHHHHTTT-SEEEEE-SS--PBPPPSSTTTSTTS--PBPPHHHHHHHHH-HHHHHHHHHHHHHHHHHHHHHTBTTSTHHHHHHHHHHHHHHHHTTT-HHHHHHH--SS-TTSS--B--TTHHHHTTSTTEEEE-SPP-EE-SSEEEETTEEEE-SEEEE---B--S---SSEEE-GGG-BHHHHTSS----BTTTB-TT-TTEEESS-TT-S-SSS-HHHHHHHHHHHHHHHHHHHHHTTEEEEEE-HHHHHHHHHHHHHHHTTBGGGSS--BGGGTTBSSS---SS-SS-HHHHHHHHHH--GGGEEEEESSSSTTGGGTTS--GGGGGGTS-S-GGGGGGPPP---/--SS-TTSSPPP-SPTT---S-EEEEEE--SHHHHHHHHIIIIIS--TTTEEEEEE-SSSSS-THHHH---TT-B-SS-GGGSS-TT---TT-SBSS-BHHHHHHHHHHHHHHTTGGGGEESSEEEEEEEEETTTTEEEEEEEETTEEEEEEESEEEE---SSS-B-----TTGGG--SEEEETTB--TT---TTSEEEEE--SHHHHHHHHHHTTT-SEEEEE-SS--PBPPPS-TTTSTTS--PBPPHHHHHHHHH-HHHHHHHHHHHHHHHHHHHHHTBTTSTHHHHHHHHHHHHHHHHTTT-HHHHHHH--SS-TTSS--B--TTHHHHTTSTTEEEE-SPP-EE-SSEEEETTEEEE-SEEEE---B--S---SSEEE-GGG-BHHHHTSS----BTTTB-TT-TTEEESS-TT-S-SSS-HHHHHHHHHHHHHHHHHHHHHTTEEEEEE-HHHHHHHHHHHHHHHTTBGGGSS--BGGGTTBSSS---SS-SS-HHHHHHHHHH--GGGEEEEESSSSTTGGGTTS--GGGGGGTS-S-GGGGGGPPP---